Protein AF-A0AAW1RA69-F1 (afdb_monomer)

Sequence (1280 aa):
MSDLPGLSKFTAAWSAQVAVTLQDTTSPGGPLPVQILLTLDEGLPASYARHPSPNYAFNKLAAVLAFLTQQVAEAGTQVHAKFLPLIVAFGEGASETHSKGSMSVEEATGNALCQLWALVDLLDGLEATCANLVCQLGALCSKETRKSTILQGEQASTAFKALAKGCGLLLAVEMCISQNPNLAAGCAAYTRMLQHIQAGQEDGTWSEEDASQAGFILTKVKELEARLMGRGVFHRFLDAYMSPTSQARRACCSAEFVAASASIAKAEMKAALQRIQDAAERPSDRSTLVNMLCFTVIHCRLCSAEHLPDRKLLRMCTDLHTQVPLLPIFSEVMLQPASFLSHYLPTSVDASIPRNFTRQAAMQQKESLEAQLDSYWTDLQQISLVAATWFIQMTHSFPAVPAADSQTTENEAGLTKMTAVLVRGCGLAVLLRNRMQAIVALHELTSQALQPGALRAICHAASLVKAVESAYEQQGTGIARLLPHLLAHSKSGIQGLLGAVNAGLHAKQRSMSTSRPLLQTQAARRQQEARLADAMTAVNAAQDVIQAPLSEASLIMMTIVLDALATTTSVSVAELERLEFSLHSLETLAHVHRIVPQAADASFLYFQRDLLQPAFASLYKSPAEAHKLPNLIAAFLDSGRILRHAGCSTNSLWQGYDREVLAALGTAVLEPLCAAMEAMLRLQVHASLGNSSSARAWEAAGNSQAHQAFLALPRIHLLSQTFSIRSHVEKRLAEQVQRYVQVNPGEGDVCLSMVVLAQTKYSIAVQPPVLHPSQSHEGPDMLDIATNLQQFASSFTLELATQTFVERPAAAPGNRHLATLSVAEALDTLRRHGLGAVDAIASHVCSFIFRQVSLLSKVLRGEHLQARLQQELRFTSQLGQAMGQGAREPVAYPMHRAELLASDVRRLGLARGNLSYLDFCGVLVSELGNALGLLRLAQQGRLELASTAASGIPGLNSGTLPTACHGSLDRDHLPSNASDWGGGSLPVDQDERDAEAGPSSAAAKASGGAPRRPPQDEPGSVAWAEQGLQDRLSHLHECVTGGLDPMADLAAGLQSVLHGPVQEPTVRSPTGSEGGSPRQHESLSQGSATPPASTSADSARQLRTHLSPRGKGAERGWPHLALFHVAVPAMTLGAVQRLLLEQEQLSRSRRPGQPSTAAFADGGFPLGLAFLLQALQQEPAFEALRWFQSVREHYTAQRREAEASGQGGARGGSTHWRRMGWLAEAFGHDVPAAQTSKDTNTLLRLKRVQACRDGFASLQHGLATALGLLPPLSHLNTQP

Secondary structure (DSSP, 8-state):
----TTHHHHHHHHHHHHHHTTGGG--TT-SS-------SSSSS-TTTS----S-HHHHHHHHHHHHHHHHHHHHHHHIIIIIHHHHHTTTTT--SS--TTPPPHHHHHHHHHHHHHHHHHHHHHHHHHHHHHHHHHHHHT-TTTTTS-SS-GGG-HHHHHHHHHHHHHHHHHHHHHHH-HHHHHHHHHHHHHHHHHHHTTTTT-S-HHHHHHHHHHHHHHHHHHHHHTSS-HHHHHHHHHSSTT-HHHHHH--HHHHHHHHHHHHHHHHHHHTTTTSTT--TTHHHHHHHHHHHHHHHHHH-BTTB---HHHHHHHHHGGGT-S-EEEETTEEE-HHHHHHHHS-TTSGGGS-TTHHHHHHHHHHHHHHHHHHHHHHHHHHHHHHHHHHHHHHHHHS-SS--TT------HHHHHHHHHHHHHHHHHHHHHHHHHHHHHHHHHHHTPPPPHHHHHHHHHHHHHHHHHHHHHHHTHHHHHHHHHHHHHHHHHHHHHHHHHHHHHHHHHHHHHHH---TT--HHHHHHHHHHHHHHHHHHHHHHHHHHSPP-HHHHHHHHHHHHHHHTT--S-HHHHHHHHHHHHHHHHHHTHHHHHHHHT--GGGGTTGGGHHHHHHHHHT-GGGGGGHHHHHHHHHTHHHHGGGSSS-HHHHHHHHHHHHHHHHIIIIIHHHHHHHHHHHHHHHHHHTT-HHHHHHHHHH--THHHHHHHTPPPEE-SS-EE-HHHHHHHHHHHHHHHHHHH-GGGHHHHHHHHHHHHHHH---PPPP---TTSS-SPPPHHHHHHTHHHHHHHEEEETTTTEEEE-TTTSTT-SS--EE-HHHHHHHHHHH-THHHHHHHHHHHHHHHHHHHHHHHHHT-HHHHHHHHHHHHHHHHHHHHTTTT-SSPPPPPHHHHHHHHHHHHHT-B-TTS-BHHHHHHHHHHHHHHHHHHHHHHHHHHHHHHHHHHHTSTTTTSS----TT--------PPP----------------------------------------------THHHHHHHHHHHHHHHHHHS-S-HHHHHHHHHHHHHTS-------PPPPPP----------------------HHHHHHHHHHHH-TTSS-GGG--GGGGGHHHHHHHHHHHHHHHHHHHHHHHHHTPPTT----TT----HHHHHHHHHHHHTT-HHHHHTTTHHHHHHHHHHHHHHHHHHHTSS-------SGGG-THHHHTSTT------SHHHHHHHHHHHHHHHHHHHHHHHHHHHHHHHSSS-----S----

Solvent-accessible surface area (backbone atoms only — not comparable to full-atom values): 74177 Å² total; per-residue (Å²): 134,83,82,46,79,63,56,58,50,45,54,50,49,49,51,46,57,53,44,70,62,49,68,82,71,69,65,94,81,74,84,77,81,89,73,75,78,80,56,81,88,82,72,64,61,78,85,68,74,76,70,89,56,98,49,61,69,48,53,52,52,46,41,54,50,29,51,56,39,45,52,44,51,53,52,48,49,51,40,66,74,47,48,52,30,23,47,64,26,36,52,62,79,41,36,97,59,89,48,99,86,51,52,39,44,42,56,32,38,60,62,31,45,71,56,56,48,55,47,50,57,50,46,56,53,46,53,53,51,42,49,50,52,46,37,55,48,16,52,41,29,30,91,82,50,65,84,76,50,63,59,44,42,73,40,46,51,61,59,52,51,32,44,16,42,45,46,30,49,36,41,44,52,32,50,38,54,74,69,33,67,45,56,61,54,18,50,59,42,36,54,50,54,35,52,51,46,42,56,30,43,81,76,63,76,46,50,73,67,57,26,52,51,34,51,53,50,48,54,51,50,53,53,46,45,53,59,59,67,56,77,34,41,38,52,46,50,42,59,61,45,46,28,96,82,27,57,48,34,67,45,35,54,37,74,54,32,52,49,19,54,50,52,48,45,45,52,53,48,50,64,33,62,79,21,60,98,44,87,68,29,55,91,56,38,60,52,47,47,50,8,42,52,46,40,47,39,49,53,54,54,50,40,48,98,90,42,75,69,60,69,66,48,53,46,56,59,65,53,36,45,81,82,49,51,62,38,65,71,56,70,73,44,64,45,43,55,50,57,49,52,75,68,65,52,55,81,95,51,50,91,76,52,63,96,55,42,53,63,52,49,54,53,48,45,51,54,52,45,56,60,44,61,74,46,45,57,65,52,48,52,55,51,49,54,54,47,54,54,46,52,57,50,47,50,68,71,36,51,90,67,81,62,88,84,63,80,73,68,90,45,65,71,56,49,51,50,47,50,52,52,62,53,48,52,43,23,53,22,26,50,43,40,59,53,48,52,50,52,53,53,46,34,61,78,65,67,54,84,80,49,75,67,55,51,52,44,48,50,49,44,39,20,47,23,36,48,52,45,47,54,52,59,74,29,38,69,47,48,65,70,45,45,66,58,44,52,51,50,48,49,49,53,53,50,50,53,53,49,52,50,49,54,52,51,53,50,52,51,53,51,55,74,74,53,81,68,94,84,65,53,73,66,60,50,52,54,52,55,47,31,50,52,46,34,50,53,33,49,49,48,39,57,55,47,68,69,47,80,92,43,73,64,42,56,46,38,42,50,49,34,49,29,27,37,62,60,37,67,79,66,56,68,78,54,51,55,50,51,51,53,53,48,52,52,45,52,48,60,79,38,37,88,63,47,40,62,62,30,41,54,38,34,40,44,42,85,52,47,82,49,50,34,60,50,45,39,55,44,60,77,38,35,92,54,38,80,40,50,60,28,38,51,49,27,49,49,38,27,62,68,31,49,64,36,18,40,51,67,45,70,59,54,31,53,50,50,47,48,52,53,49,49,32,45,33,71,32,38,51,51,57,50,47,51,54,49,53,52,51,40,52,28,49,53,41,25,76,71,64,37,70,67,33,37,54,52,42,66,70,68,54,79,72,63,52,60,50,45,53,51,70,54,69,74,37,75,55,82,76,52,75,46,45,63,45,63,52,45,24,54,53,48,28,56,50,48,39,50,46,38,73,75,42,69,90,45,51,69,60,51,52,49,36,38,54,48,36,35,74,76,68,70,35,82,40,60,79,65,85,78,65,87,89,75,73,73,99,65,76,52,57,67,64,46,36,76,47,41,71,59,48,27,73,29,45,31,30,34,76,88,81,60,27,36,39,45,38,74,87,68,49,84,81,63,97,69,69,60,72,47,46,51,65,44,29,35,53,39,37,71,73,61,36,77,64,48,48,46,56,36,38,48,41,40,53,57,46,46,56,54,50,54,54,49,50,42,59,60,43,55,39,64,74,59,39,51,53,51,50,53,51,48,52,49,54,52,48,58,57,58,71,48,76,70,88,63,94,67,88,80,44,48,58,52,68,57,30,51,49,53,47,56,53,46,50,71,75,44,66,42,86,88,80,29,30,55,55,48,44,47,38,50,54,29,23,28,45,11,30,42,51,49,54,48,42,36,39,55,46,16,52,51,52,56,51,51,60,59,54,69,74,52,94,76,72,83,85,58,92,74,79,80,90,82,73,88,76,86,82,84,80,86,86,84,91,84,89,81,90,81,81,83,89,80,81,92,81,88,80,86,89,81,87,89,84,88,85,81,86,87,81,90,84,83,87,84,90,90,86,90,89,83,79,83,86,90,86,88,85,90,70,79,73,62,58,55,67,48,50,62,52,50,50,55,51,52,54,60,74,68,53,93,64,72,66,75,57,55,54,52,51,52,53,50,60,68,74,65,59,86,83,77,78,88,78,79,77,76,83,90,79,89,82,90,89,85,88,81,89,88,81,85,94,83,83,84,82,84,82,88,85,87,71,50,53,66,50,54,31,50,52,51,49,64,58,47,39,89,81,50,99,66,68,92,64,54,65,74,55,53,78,53,45,58,74,47,43,62,30,26,54,54,40,49,51,51,49,56,51,52,54,52,52,53,56,60,73,73,56,74,94,82,77,87,89,75,96,83,82,50,72,35,10,36,32,47,20,46,48,52,52,30,58,56,61,71,32,50,71,69,35,57,68,32,33,48,75,56,25,47,51,53,51,54,51,46,52,47,51,53,52,65,66,69,61,82,81,74,96,77,90,89,84,90,69,74,87,79,55,66,77,70,49,76,81,48,77,96,81,79,80,86,78,88,50,83,62,56,58,49,53,52,50,51,51,53,47,53,45,54,46,47,54,51,28,56,60,39,71,77,38,51,58,74,64,63,75,62,52,80,81,89,84,85,85,86,86,82,133

Nearest PDB structures (foldseek):
  4tql-assembly2_B  TM=1.979E-01  e=8.405E+00  synthetic construct
  7aan-assembly1_B  TM=1.574E-01  e=4.784E+00  Homo sapiens

Mean predicted aligned error: 19.79 Å

Radius of gyration: 53.36 Å; Cα contacts (8 Å, |Δi|>4): 1240; chains: 1; bounding box: 138×71×147 Å

pLDDT: mean 70.12, std 21.63, range [19.89, 95.19]

Structure (mmCIF, N/CA/C/O backbone):
data_AF-A0AAW1RA69-F1
#
_entry.id   AF-A0AAW1RA69-F1
#
loop_
_atom_site.group_PDB
_atom_site.id
_atom_site.type_symbol
_atom_site.label_atom_id
_atom_site.label_alt_id
_atom_site.label_comp_id
_atom_site.label_asym_id
_atom_site.label_entity_id
_atom_site.label_seq_id
_atom_site.pdbx_PDB_ins_code
_atom_site.Cartn_x
_atom_site.Cartn_y
_atom_site.Cartn_z
_atom_site.occupancy
_atom_site.B_iso_or_equiv
_atom_site.auth_seq_id
_atom_site.auth_comp_id
_atom_site.auth_asym_id
_atom_site.auth_atom_id
_atom_site.pdbx_PDB_model_num
ATOM 1 N N . MET A 1 1 ? 35.785 30.617 -38.937 1.00 30.78 1 MET A N 1
ATOM 2 C CA . MET A 1 1 ? 35.708 29.328 -38.194 1.00 30.78 1 MET A CA 1
ATOM 3 C C . MET A 1 1 ? 34.817 28.298 -38.893 1.00 30.78 1 MET A C 1
ATOM 5 O O . MET A 1 1 ? 34.831 27.145 -38.488 1.00 30.78 1 MET A O 1
ATOM 9 N N . SER A 1 2 ? 34.110 28.662 -39.967 1.00 24.36 2 SER A N 1
ATOM 10 C CA . SER A 1 2 ? 33.413 27.743 -40.882 1.00 24.36 2 SER A CA 1
ATOM 11 C C . SER A 1 2 ? 34.339 26.735 -41.582 1.00 24.36 2 SER A C 1
ATOM 13 O O . SER A 1 2 ? 33.900 25.676 -42.023 1.00 24.36 2 SER A O 1
ATOM 15 N N . ASP A 1 3 ? 35.628 27.055 -41.680 1.00 29.17 3 ASP A N 1
ATOM 16 C CA . ASP A 1 3 ? 36.508 26.561 -42.745 1.00 29.17 3 ASP A CA 1
ATOM 17 C C . ASP A 1 3 ? 37.386 25.379 -42.301 1.00 29.17 3 ASP A C 1
ATOM 19 O O . ASP A 1 3 ? 38.555 25.271 -42.664 1.00 29.17 3 ASP A O 1
ATOM 23 N N . LEU A 1 4 ? 36.815 24.469 -41.505 1.00 38.59 4 LEU A N 1
ATOM 24 C CA . LEU A 1 4 ? 37.380 23.139 -41.271 1.00 38.59 4 LEU A CA 1
ATOM 25 C C . LEU A 1 4 ? 36.794 22.171 -42.315 1.00 38.59 4 LEU A C 1
ATOM 27 O O . LEU A 1 4 ? 35.686 21.667 -42.117 1.00 38.59 4 LEU A O 1
ATOM 31 N N . PRO A 1 5 ? 37.509 21.847 -43.414 1.00 40.38 5 PRO A N 1
ATOM 32 C CA . PRO A 1 5 ? 36.954 21.089 -44.542 1.00 40.38 5 PRO A CA 1
ATOM 33 C C . PRO A 1 5 ? 36.660 19.611 -44.235 1.00 40.38 5 PRO A C 1
ATOM 35 O O . PRO A 1 5 ? 36.181 18.898 -45.112 1.00 40.38 5 PRO A O 1
ATOM 38 N N . GLY A 1 6 ? 36.956 19.133 -43.022 1.00 43.19 6 GLY A N 1
ATOM 39 C CA . GLY A 1 6 ? 36.462 17.854 -42.504 1.00 43.19 6 GLY A CA 1
ATOM 40 C C . GLY A 1 6 ? 35.104 17.968 -41.800 1.00 43.19 6 GLY A C 1
ATOM 41 O O . GLY A 1 6 ? 34.313 17.036 -41.873 1.00 43.19 6 GLY A O 1
ATOM 42 N N . LEU A 1 7 ? 34.801 19.108 -41.168 1.00 40.22 7 LEU A N 1
ATOM 43 C CA . LEU A 1 7 ? 33.597 19.299 -40.353 1.00 40.22 7 LEU A CA 1
ATOM 44 C C . LEU A 1 7 ? 32.350 19.478 -41.226 1.00 40.22 7 LEU A C 1
ATOM 46 O O . LEU A 1 7 ? 31.348 18.806 -41.006 1.00 40.22 7 LEU A O 1
ATOM 50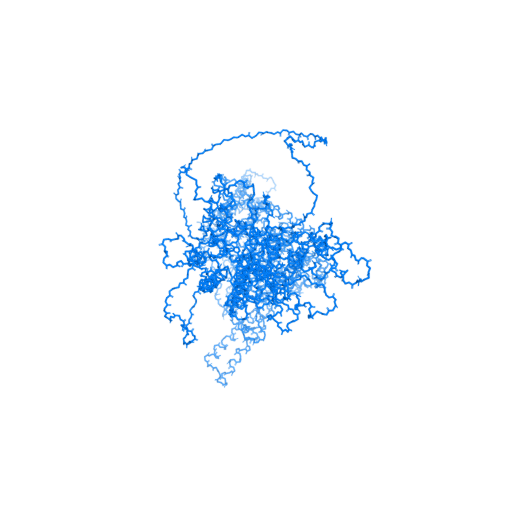 N N . SER A 1 8 ? 32.435 20.327 -42.255 1.00 47.28 8 SER A N 1
ATOM 51 C CA . SER A 1 8 ? 31.361 20.516 -43.241 1.00 47.28 8 SER A CA 1
ATOM 52 C C . SER A 1 8 ? 31.135 19.269 -44.097 1.00 47.28 8 SER A C 1
ATOM 54 O O . SER A 1 8 ? 29.995 18.929 -44.401 1.00 47.28 8 SER A O 1
ATOM 56 N N . LYS A 1 9 ? 32.205 18.531 -44.429 1.00 52.69 9 LYS A N 1
ATOM 57 C CA . LYS A 1 9 ? 32.091 17.215 -45.072 1.00 52.69 9 LYS A CA 1
ATOM 58 C C . LYS A 1 9 ? 31.439 16.188 -44.156 1.00 52.69 9 LYS A C 1
ATOM 60 O O . LYS A 1 9 ? 30.607 15.438 -44.640 1.00 52.69 9 LYS A O 1
ATOM 65 N N . PHE A 1 10 ? 31.764 16.163 -42.863 1.00 49.94 10 PHE A N 1
ATOM 66 C CA . PHE A 1 10 ? 31.105 15.264 -41.918 1.00 49.94 10 PHE A CA 1
ATOM 67 C C . PHE A 1 10 ? 29.618 15.589 -41.767 1.00 49.94 10 PHE A C 1
ATOM 69 O O . PHE A 1 10 ? 28.799 14.689 -41.902 1.00 49.94 10 PHE A O 1
ATOM 76 N N . THR A 1 11 ? 29.241 16.851 -41.537 1.00 53.44 11 THR A N 1
ATOM 77 C CA . THR A 1 11 ? 27.823 17.200 -41.358 1.00 53.44 11 THR A CA 1
ATOM 78 C C . THR A 1 11 ? 27.007 16.987 -42.630 1.00 53.44 11 THR A C 1
ATOM 80 O O . THR A 1 11 ? 25.871 16.537 -42.517 1.00 53.44 11 THR A O 1
ATOM 83 N N . ALA A 1 12 ? 27.581 17.234 -43.815 1.00 55.19 12 ALA A N 1
ATOM 84 C CA . ALA A 1 12 ? 26.944 16.946 -45.101 1.00 55.19 12 ALA A CA 1
ATOM 85 C C . ALA A 1 12 ? 26.900 15.445 -45.439 1.00 55.19 12 ALA A C 1
ATOM 87 O O . ALA A 1 12 ? 25.907 14.977 -45.985 1.00 55.19 12 ALA A O 1
ATOM 88 N N . ALA A 1 13 ? 27.939 14.670 -45.109 1.00 55.06 13 ALA A N 1
ATOM 89 C CA . ALA A 1 13 ? 27.939 13.220 -45.306 1.00 55.06 13 ALA A CA 1
ATOM 90 C C . ALA A 1 13 ? 26.980 12.526 -44.332 1.00 55.06 13 ALA A C 1
ATOM 92 O O . ALA A 1 13 ? 26.234 11.650 -44.748 1.00 55.06 13 ALA A O 1
ATOM 93 N N . TRP A 1 14 ? 26.935 12.955 -43.066 1.00 56.22 14 TRP A N 1
ATOM 94 C CA . TRP A 1 14 ? 25.971 12.468 -42.079 1.00 56.22 14 TRP A CA 1
ATOM 95 C C . TRP A 1 14 ? 24.541 12.812 -42.490 1.00 56.22 14 TRP A C 1
ATOM 97 O O . TRP A 1 14 ? 23.692 11.926 -42.521 1.00 56.22 14 TRP A O 1
ATOM 107 N N . SER A 1 15 ? 24.261 14.073 -42.847 1.00 57.59 15 SER A N 1
ATOM 108 C CA . SER A 1 15 ? 22.918 14.459 -43.289 1.00 57.59 15 SER A CA 1
ATOM 109 C C . SER A 1 15 ? 22.511 13.736 -44.569 1.00 57.59 15 SER A C 1
ATOM 111 O O . SER A 1 15 ? 21.371 13.301 -44.651 1.00 57.59 15 SER A O 1
ATOM 113 N N . ALA A 1 16 ? 23.423 13.530 -45.525 1.00 56.91 16 ALA A N 1
ATOM 114 C CA . ALA A 1 16 ? 23.151 12.744 -46.725 1.00 56.91 16 ALA A CA 1
ATOM 115 C C . ALA A 1 16 ? 22.930 11.255 -46.412 1.00 56.91 16 ALA A C 1
ATOM 117 O O . ALA A 1 16 ? 21.975 10.677 -46.909 1.00 56.91 16 ALA A O 1
ATOM 118 N N . GLN A 1 17 ? 23.752 10.631 -45.565 1.00 56.88 17 GLN A N 1
ATOM 119 C CA . GLN A 1 17 ? 23.637 9.210 -45.207 1.00 56.88 17 GLN A CA 1
ATOM 120 C C . GLN A 1 17 ? 22.352 8.927 -44.406 1.00 56.88 17 GLN A C 1
ATOM 122 O O . GLN A 1 17 ? 21.678 7.924 -44.642 1.00 56.88 17 GLN A O 1
ATOM 127 N N . VAL A 1 18 ? 21.947 9.856 -43.533 1.00 56.50 18 VAL A N 1
ATOM 128 C CA . VAL A 1 18 ? 20.663 9.821 -42.812 1.00 56.50 18 VAL A CA 1
ATOM 129 C C . VAL A 1 18 ? 19.479 10.141 -43.736 1.00 56.50 18 VAL A C 1
ATOM 131 O O . VAL A 1 18 ? 18.457 9.469 -43.667 1.00 56.50 18 VAL A O 1
ATOM 134 N N . ALA A 1 19 ? 19.593 11.118 -44.640 1.00 54.41 19 ALA A N 1
ATOM 135 C CA . ALA A 1 19 ? 18.515 11.451 -45.574 1.00 54.41 19 ALA A CA 1
ATOM 136 C C . ALA A 1 19 ? 18.281 10.334 -46.603 1.00 54.41 19 ALA A C 1
ATOM 138 O O . ALA A 1 19 ? 17.139 9.948 -46.822 1.00 54.41 19 ALA A O 1
ATOM 139 N N . VAL A 1 20 ? 19.339 9.746 -47.168 1.00 52.59 20 VAL A N 1
ATOM 140 C CA . VAL A 1 20 ? 19.258 8.601 -48.095 1.00 52.59 20 VAL A CA 1
ATOM 141 C C . VAL A 1 20 ? 18.664 7.357 -47.420 1.00 52.59 20 VAL A C 1
ATOM 143 O O . VAL A 1 20 ? 18.027 6.551 -48.089 1.00 52.59 20 VAL A O 1
ATOM 146 N N . THR A 1 21 ? 18.801 7.207 -46.097 1.00 48.34 21 THR A N 1
ATOM 147 C CA . THR A 1 21 ? 18.142 6.125 -45.333 1.00 48.34 21 THR A CA 1
ATOM 148 C C . THR A 1 21 ? 16.710 6.447 -44.882 1.00 48.34 21 THR A C 1
ATOM 150 O O . THR A 1 21 ? 16.070 5.582 -44.286 1.00 48.34 21 THR A O 1
ATOM 153 N N . LEU A 1 22 ? 16.183 7.647 -45.174 1.00 43.81 22 LEU A N 1
ATOM 154 C CA . LEU A 1 22 ? 14.837 8.084 -44.769 1.00 43.81 22 LEU A CA 1
ATOM 155 C C . LEU A 1 22 ? 13.936 8.571 -45.924 1.00 43.81 22 LEU A C 1
ATOM 157 O O . LEU A 1 22 ? 12.720 8.433 -45.823 1.00 43.81 22 LEU A O 1
ATOM 161 N N . GLN A 1 23 ? 14.476 9.098 -47.027 1.00 42.22 23 GLN A N 1
ATOM 162 C CA . GLN A 1 23 ? 13.690 9.678 -48.136 1.00 42.22 23 GLN A CA 1
ATOM 163 C C . GLN A 1 23 ? 12.778 8.662 -48.853 1.00 42.22 23 GLN A C 1
ATOM 165 O O . GLN A 1 23 ? 11.668 9.007 -49.262 1.00 42.22 23 GLN A O 1
ATOM 170 N N . ASP A 1 24 ? 13.200 7.400 -48.922 1.00 37.28 24 ASP A N 1
ATOM 171 C CA . ASP A 1 24 ? 12.451 6.289 -49.528 1.00 37.28 24 ASP A CA 1
ATOM 172 C C . ASP A 1 24 ? 11.354 5.696 -48.612 1.00 37.28 24 ASP A C 1
ATOM 174 O O . ASP A 1 24 ? 10.612 4.809 -49.030 1.00 37.28 24 ASP A O 1
ATOM 178 N N . THR A 1 25 ? 11.191 6.179 -47.371 1.00 35.19 25 THR A N 1
ATOM 179 C CA . THR A 1 25 ? 10.129 5.700 -46.450 1.00 35.19 25 THR A CA 1
ATOM 180 C C . THR A 1 25 ? 8.722 6.215 -46.805 1.00 35.19 25 THR A C 1
ATOM 182 O O . THR A 1 25 ? 7.756 6.001 -46.072 1.00 35.19 25 THR A O 1
ATOM 185 N N . THR A 1 26 ? 8.584 6.882 -47.951 1.00 32.41 26 THR A N 1
ATOM 186 C CA . THR A 1 26 ? 7.397 7.613 -48.408 1.00 32.41 26 THR A CA 1
ATOM 187 C C . THR A 1 26 ? 6.300 6.707 -48.985 1.00 32.41 26 THR A C 1
ATOM 189 O O . THR A 1 26 ? 5.904 6.818 -50.145 1.00 32.41 26 THR A O 1
ATOM 192 N N . SER A 1 27 ? 5.722 5.842 -48.144 1.00 31.81 27 SER A N 1
ATOM 193 C CA . SER A 1 27 ? 4.400 5.271 -48.441 1.00 31.81 27 SER A CA 1
ATOM 194 C C . SER A 1 27 ? 3.324 6.377 -48.373 1.00 31.81 27 SER A C 1
ATOM 196 O O . SER A 1 27 ? 3.278 7.110 -47.379 1.00 31.81 27 SER A O 1
ATOM 198 N N . PRO A 1 28 ? 2.467 6.551 -49.398 1.00 30.50 28 PRO A N 1
ATOM 199 C CA . PRO A 1 28 ? 1.509 7.655 -49.438 1.00 30.50 28 PRO A CA 1
ATOM 200 C C . PRO A 1 28 ? 0.273 7.352 -48.573 1.00 30.50 28 PRO A C 1
ATOM 202 O O . PRO A 1 28 ? -0.684 6.743 -49.046 1.00 30.50 28 PRO A O 1
ATOM 205 N N . GLY A 1 29 ? 0.281 7.790 -47.309 1.00 31.00 29 GLY A N 1
ATOM 206 C CA . GLY A 1 29 ? -0.906 7.713 -46.441 1.00 31.00 29 GLY A CA 1
ATOM 207 C C . GLY A 1 29 ? -0.692 7.887 -44.931 1.00 31.00 29 GLY A C 1
ATOM 208 O O . GLY A 1 29 ? -1.665 8.131 -44.223 1.00 31.00 29 GLY A O 1
ATOM 209 N N . GLY A 1 30 ? 0.540 7.779 -44.421 1.00 26.52 30 GLY A N 1
ATOM 210 C CA . GLY A 1 30 ? 0.827 7.963 -42.990 1.00 26.52 30 GLY A CA 1
ATOM 211 C C . GLY A 1 30 ? 0.816 9.440 -42.547 1.00 26.52 30 GLY A C 1
ATOM 212 O O . GLY A 1 30 ? 1.273 10.297 -43.310 1.00 26.52 30 GLY A O 1
ATOM 213 N N . PRO A 1 31 ? 0.324 9.769 -41.335 1.00 29.48 31 PRO A N 1
ATOM 214 C CA . PRO A 1 31 ? 0.373 11.129 -40.807 1.00 29.48 31 PRO A CA 1
ATOM 215 C C . PRO A 1 31 ? 1.798 11.528 -40.388 1.00 29.48 31 PRO A C 1
ATOM 217 O O . PRO A 1 31 ? 2.508 10.747 -39.766 1.00 29.48 31 PRO A O 1
ATOM 220 N N . LEU A 1 32 ? 2.150 12.787 -40.676 1.00 27.59 32 LEU A N 1
ATOM 221 C CA . LEU A 1 32 ? 3.422 13.469 -40.380 1.00 27.59 32 LEU A CA 1
ATOM 222 C C . LEU A 1 32 ? 4.691 12.851 -41.022 1.00 27.59 32 LEU A C 1
ATOM 224 O O . LEU A 1 32 ? 5.114 11.753 -40.666 1.00 27.59 32 LEU A O 1
ATOM 228 N N . PRO A 1 33 ? 5.389 13.576 -41.923 1.00 31.05 33 PRO A N 1
ATOM 229 C CA . PRO A 1 33 ? 6.698 13.143 -42.399 1.00 31.05 33 PRO A CA 1
ATOM 230 C C . PRO A 1 33 ? 7.736 13.237 -41.273 1.00 31.05 33 PRO A C 1
ATOM 232 O O . PRO A 1 33 ? 7.745 14.205 -40.510 1.00 31.05 33 PRO A O 1
ATOM 235 N N . VAL A 1 34 ? 8.683 12.293 -41.232 1.00 37.19 34 VAL A N 1
ATOM 236 C CA . VAL A 1 34 ? 9.856 12.355 -40.341 1.00 37.19 34 VAL A CA 1
ATOM 237 C C . VAL A 1 34 ? 10.827 13.429 -40.850 1.00 37.19 34 VAL A C 1
ATOM 239 O O . VAL A 1 34 ? 11.868 13.144 -41.444 1.00 37.19 34 VAL A O 1
ATOM 242 N N . GLN A 1 35 ? 10.473 14.699 -40.642 1.00 34.00 35 GLN A N 1
ATOM 243 C CA . GLN A 1 35 ? 11.374 15.826 -40.856 1.00 34.00 35 GLN A CA 1
ATOM 244 C C . GLN A 1 35 ? 12.510 15.749 -39.837 1.00 34.00 35 GLN A C 1
ATOM 246 O O . GLN A 1 35 ? 12.357 16.096 -38.666 1.00 34.00 35 GLN A O 1
ATOM 251 N N . ILE A 1 36 ? 13.676 15.295 -40.294 1.00 39.59 36 ILE A N 1
ATOM 252 C CA . ILE A 1 36 ? 14.891 15.354 -39.491 1.00 39.59 36 ILE A CA 1
ATOM 253 C C . ILE A 1 36 ? 15.247 16.840 -39.343 1.00 39.59 36 ILE A C 1
ATOM 255 O O . ILE A 1 36 ? 15.689 17.467 -40.310 1.00 39.59 36 ILE A O 1
ATOM 259 N N . LEU A 1 37 ? 15.071 17.404 -38.145 1.00 33.25 37 LEU A N 1
ATOM 260 C CA . LEU A 1 37 ? 15.479 18.773 -37.805 1.00 33.25 37 LEU A CA 1
ATOM 261 C C . LEU A 1 37 ? 17.014 18.880 -37.749 1.00 33.25 37 LEU A C 1
ATOM 263 O O . LEU A 1 37 ? 17.650 18.935 -36.700 1.00 33.25 37 LEU A O 1
ATOM 267 N N . LEU A 1 38 ? 17.617 18.853 -38.939 1.00 38.22 38 LEU A N 1
ATOM 268 C CA . LEU A 1 38 ? 19.044 19.036 -39.185 1.00 38.22 38 LEU A CA 1
ATOM 269 C C . LEU A 1 38 ? 19.413 20.516 -39.374 1.00 38.22 38 LEU A C 1
ATOM 271 O O . LEU A 1 38 ? 20.603 20.832 -39.398 1.00 38.22 38 LEU A O 1
ATOM 275 N N . THR A 1 39 ? 18.441 21.422 -39.464 1.00 32.41 39 THR A N 1
ATOM 276 C CA . THR A 1 39 ? 18.621 22.864 -39.245 1.00 32.41 39 THR A CA 1
ATOM 277 C C . THR A 1 39 ? 18.551 23.145 -37.744 1.00 32.41 39 THR A C 1
ATOM 279 O O . THR A 1 39 ? 17.627 22.713 -37.061 1.00 32.41 39 THR A O 1
ATOM 282 N N . LEU A 1 40 ? 19.567 23.823 -37.200 1.00 34.75 40 LEU A N 1
ATOM 283 C CA . LEU A 1 40 ? 19.694 24.033 -35.748 1.00 34.75 40 LEU A CA 1
ATOM 284 C C . LEU A 1 40 ? 18.831 25.201 -35.236 1.00 34.75 40 LEU A C 1
ATOM 286 O O . LEU A 1 40 ? 18.683 25.361 -34.029 1.00 34.75 40 LEU A O 1
ATOM 290 N N . ASP A 1 41 ? 18.255 25.980 -36.155 1.00 33.25 41 ASP A N 1
ATOM 291 C CA . ASP A 1 41 ? 17.693 27.304 -35.884 1.00 33.25 41 ASP A CA 1
ATOM 292 C C . ASP A 1 41 ? 16.152 27.334 -35.779 1.00 33.25 41 ASP A C 1
ATOM 294 O O . ASP A 1 41 ? 15.606 28.320 -35.293 1.00 33.25 41 ASP A O 1
ATOM 298 N N . GLU A 1 42 ? 15.440 26.273 -36.195 1.00 34.47 42 GLU A N 1
ATOM 299 C CA . GLU A 1 42 ? 13.967 26.303 -36.369 1.00 34.47 42 GLU A CA 1
ATOM 300 C C . GLU A 1 42 ? 13.163 25.223 -35.612 1.00 34.47 42 GLU A C 1
ATOM 302 O O . GLU A 1 42 ? 11.939 25.200 -35.721 1.00 34.47 42 GLU A O 1
ATOM 307 N N . GLY A 1 43 ? 13.783 24.336 -34.817 1.00 38.53 43 GLY A N 1
ATOM 308 C CA . GLY A 1 43 ? 12.993 23.300 -34.120 1.00 38.53 43 GLY A CA 1
ATOM 309 C C . GLY A 1 43 ? 13.627 22.501 -32.977 1.00 38.53 43 GLY A C 1
ATOM 310 O O . GLY A 1 43 ? 12.926 21.707 -32.352 1.00 38.53 43 GLY A O 1
ATOM 311 N N . LEU A 1 44 ? 14.906 22.698 -32.639 1.00 48.47 44 LEU A N 1
ATOM 312 C CA . LEU A 1 44 ? 15.443 22.170 -31.377 1.00 48.47 44 LEU A CA 1
ATOM 313 C C . LEU A 1 44 ? 15.031 23.098 -30.217 1.00 48.47 44 LEU A C 1
ATOM 315 O O . LEU A 1 44 ? 15.265 24.305 -30.311 1.00 48.47 44 LEU A O 1
ATOM 319 N N . PRO A 1 45 ? 14.458 22.585 -29.108 1.00 48.88 45 PRO A N 1
ATOM 320 C CA . PRO A 1 45 ? 14.100 23.423 -27.967 1.00 48.88 45 PRO A CA 1
ATOM 321 C C . PRO A 1 45 ? 15.308 24.196 -27.424 1.00 48.88 45 PRO A C 1
ATOM 323 O O . PRO A 1 45 ? 16.418 23.667 -27.345 1.00 48.88 45 PRO A O 1
ATOM 326 N N . ALA A 1 46 ? 15.094 25.441 -26.987 1.00 51.28 46 ALA A N 1
ATOM 327 C CA . ALA A 1 46 ? 16.167 26.360 -26.582 1.00 51.28 46 ALA A CA 1
ATOM 328 C C . ALA A 1 46 ? 17.011 25.898 -25.368 1.00 51.28 46 ALA A C 1
ATOM 330 O O . ALA A 1 46 ? 18.021 26.527 -25.052 1.00 51.28 46 ALA A O 1
ATOM 331 N N . SER A 1 47 ? 16.620 24.808 -24.700 1.00 51.00 47 SER A N 1
ATOM 332 C CA . SER A 1 47 ? 17.425 24.068 -23.719 1.00 51.00 47 SER A CA 1
ATOM 333 C C . SER A 1 47 ? 18.633 23.354 -24.342 1.00 51.00 47 SER A C 1
ATOM 335 O O . SER A 1 47 ? 19.672 23.261 -23.699 1.00 51.00 47 SER A O 1
ATOM 337 N N . TYR A 1 48 ? 18.530 22.891 -25.591 1.00 54.09 48 TYR A N 1
ATOM 338 C CA . TYR A 1 48 ? 19.579 22.138 -26.290 1.00 54.09 48 TYR A CA 1
ATOM 339 C C . TYR A 1 48 ? 20.589 23.032 -27.033 1.00 54.09 48 TYR A C 1
ATOM 341 O O . TYR A 1 48 ? 21.725 22.624 -27.266 1.00 54.09 48 TYR A O 1
ATOM 349 N N . ALA A 1 49 ? 20.203 24.259 -27.399 1.00 47.53 49 ALA A N 1
ATOM 350 C CA . ALA A 1 49 ? 20.972 25.118 -28.310 1.00 47.53 49 ALA A CA 1
ATOM 351 C C . ALA A 1 49 ? 22.076 25.981 -27.649 1.00 47.53 49 ALA A C 1
ATOM 353 O O . ALA A 1 49 ? 22.820 26.666 -28.346 1.00 47.53 49 ALA A O 1
ATOM 354 N N . ARG A 1 50 ? 22.186 26.003 -26.311 1.00 48.28 50 ARG A N 1
ATOM 355 C CA . ARG A 1 50 ? 22.929 27.049 -25.568 1.00 48.28 50 ARG A CA 1
ATOM 356 C C . ARG A 1 50 ? 24.415 26.788 -25.281 1.00 48.28 50 ARG A C 1
ATOM 358 O O . ARG A 1 50 ? 25.031 27.604 -24.600 1.00 48.28 50 ARG A O 1
ATOM 365 N N . HIS A 1 51 ? 25.006 25.703 -25.780 1.00 47.28 51 HIS A N 1
ATOM 366 C CA . HIS A 1 51 ? 26.371 25.300 -25.410 1.00 47.28 51 HIS A CA 1
ATOM 367 C C . HIS A 1 51 ? 27.375 25.448 -26.572 1.00 47.28 51 HIS A C 1
ATOM 369 O O . HIS A 1 51 ? 27.413 24.586 -27.455 1.00 47.28 51 HIS A O 1
ATOM 375 N N . PRO A 1 52 ? 28.215 26.504 -26.590 1.00 42.16 52 PRO A N 1
ATOM 376 C CA . PRO A 1 52 ? 29.239 26.719 -27.610 1.00 42.16 52 PRO A CA 1
ATOM 377 C C . PRO A 1 52 ? 30.546 25.975 -27.275 1.00 42.16 52 PRO A C 1
ATOM 379 O O . PRO A 1 52 ? 31.575 26.593 -26.998 1.00 42.16 52 PRO A O 1
ATOM 382 N N . SER A 1 53 ? 30.534 24.637 -27.327 1.00 47.34 53 SER A N 1
ATOM 383 C CA . SER A 1 53 ? 31.799 23.884 -27.321 1.00 47.34 53 SER A CA 1
ATOM 384 C C . SER A 1 53 ? 32.550 24.111 -28.648 1.00 47.34 53 SER A C 1
ATOM 386 O O . SER A 1 53 ? 31.921 24.378 -29.679 1.00 47.34 53 SER A O 1
ATOM 388 N N . PRO A 1 54 ? 33.887 23.959 -28.687 1.00 49.00 54 PRO A N 1
ATOM 389 C CA . PRO A 1 54 ? 34.651 24.091 -29.928 1.00 49.00 54 PRO A CA 1
ATOM 390 C C . PRO A 1 54 ? 34.364 22.975 -30.954 1.00 49.00 54 PRO A C 1
ATOM 392 O O . PRO A 1 54 ? 34.842 23.065 -32.084 1.00 49.00 54 PRO A O 1
ATOM 395 N N . ASN A 1 55 ? 33.593 21.935 -30.600 1.00 62.56 55 ASN A N 1
ATOM 396 C CA . ASN A 1 55 ? 33.207 20.850 -31.502 1.00 62.56 55 ASN A CA 1
ATOM 397 C C . ASN A 1 55 ? 31.690 20.861 -31.777 1.00 62.56 55 ASN A C 1
ATOM 399 O O . ASN A 1 55 ? 30.921 20.050 -31.261 1.00 62.56 55 ASN A O 1
ATOM 403 N N . TYR A 1 56 ? 31.274 21.781 -32.650 1.00 65.12 56 TYR A N 1
ATOM 404 C CA . TYR A 1 56 ? 29.886 21.958 -33.097 1.00 65.12 56 TYR A CA 1
ATOM 405 C C . TYR A 1 56 ? 29.232 20.663 -33.623 1.00 65.12 56 TYR A C 1
ATOM 407 O O . TYR A 1 56 ? 28.045 20.436 -33.391 1.00 65.12 56 TYR A O 1
ATOM 415 N N . ALA A 1 57 ? 29.991 19.779 -34.285 1.00 65.44 57 ALA A N 1
ATOM 416 C CA . ALA A 1 57 ? 29.463 18.503 -34.774 1.00 65.44 57 ALA A CA 1
ATOM 417 C C . ALA A 1 57 ? 29.140 17.523 -33.635 1.00 65.44 57 ALA A C 1
ATOM 419 O O . ALA A 1 57 ? 28.099 16.869 -33.684 1.00 65.44 57 ALA A O 1
ATOM 420 N N . PHE A 1 58 ? 29.982 17.455 -32.596 1.00 72.81 58 PHE A N 1
ATOM 421 C CA . PHE A 1 58 ? 29.683 16.662 -31.403 1.00 72.81 58 PHE A CA 1
ATOM 422 C C . PHE A 1 58 ? 28.453 17.200 -30.663 1.00 72.81 58 PHE A C 1
ATOM 424 O O . PHE A 1 58 ? 27.549 16.425 -30.366 1.00 72.81 58 PHE A O 1
ATOM 431 N N . ASN A 1 59 ? 28.362 18.516 -30.441 1.00 71.12 59 ASN A N 1
ATOM 432 C CA . ASN A 1 59 ? 27.208 19.112 -29.759 1.00 71.12 59 ASN A CA 1
ATOM 433 C C . ASN A 1 59 ? 25.899 18.866 -30.528 1.00 71.12 59 ASN A C 1
ATOM 435 O O . ASN A 1 59 ? 24.887 18.523 -29.921 1.00 71.12 59 ASN A O 1
ATOM 439 N N . LYS A 1 60 ? 25.922 18.962 -31.865 1.00 73.12 60 LYS A N 1
ATOM 440 C CA . LYS A 1 60 ? 24.764 18.653 -32.716 1.00 73.12 60 LYS A CA 1
ATOM 441 C C . LYS A 1 60 ? 24.359 17.175 -32.645 1.00 73.12 60 LYS A C 1
ATOM 443 O O . LYS A 1 60 ? 23.175 16.885 -32.506 1.00 73.12 60 LYS A O 1
ATOM 448 N N . LEU A 1 61 ? 25.325 16.252 -32.698 1.00 77.06 61 LEU A N 1
ATOM 449 C CA . LEU A 1 61 ? 25.083 14.814 -32.533 1.00 77.06 61 LEU A CA 1
ATOM 450 C C . LEU A 1 61 ? 24.464 14.513 -31.158 1.00 77.06 61 LEU A C 1
ATOM 452 O O . LEU A 1 61 ? 23.441 13.837 -31.074 1.00 77.06 61 LEU A O 1
ATOM 456 N N . ALA A 1 62 ? 25.064 15.046 -30.091 1.00 78.12 62 ALA A N 1
ATOM 457 C CA . ALA A 1 62 ? 24.611 14.842 -28.721 1.00 78.12 62 ALA A CA 1
ATOM 458 C C . ALA A 1 62 ? 23.202 15.410 -28.491 1.00 78.12 62 ALA A C 1
ATOM 460 O O . ALA A 1 62 ? 22.388 14.739 -27.867 1.00 78.12 62 ALA A O 1
ATOM 461 N N . ALA A 1 63 ? 22.881 16.586 -29.042 1.00 77.81 63 ALA A N 1
ATOM 462 C CA . ALA A 1 63 ? 21.543 17.174 -28.960 1.00 77.81 63 ALA A CA 1
ATOM 463 C C . ALA A 1 63 ? 20.477 16.346 -29.702 1.00 77.81 63 ALA A C 1
ATOM 465 O O . ALA A 1 63 ? 19.406 16.114 -29.149 1.00 77.81 63 ALA A O 1
ATOM 466 N N . VAL A 1 64 ? 20.766 15.853 -30.915 1.00 80.75 64 VAL A N 1
ATOM 467 C CA . VAL A 1 64 ? 19.828 14.999 -31.674 1.00 80.75 64 VAL A CA 1
ATOM 468 C C . VAL A 1 64 ? 19.589 13.668 -30.959 1.00 80.75 64 VAL A C 1
ATOM 470 O O . VAL A 1 64 ? 18.440 13.251 -30.816 1.00 80.75 64 VAL A O 1
ATOM 473 N N . LEU A 1 65 ? 20.647 13.018 -30.461 1.00 84.25 65 LEU A N 1
ATOM 474 C CA . LEU A 1 65 ? 20.503 11.788 -29.679 1.00 84.25 65 LEU A CA 1
ATOM 475 C C . LEU A 1 65 ? 19.735 12.047 -28.375 1.00 84.25 65 LEU A C 1
ATOM 477 O O . LEU A 1 65 ? 18.812 11.298 -28.079 1.00 84.25 65 LEU A O 1
ATOM 481 N N . ALA A 1 66 ? 20.050 13.119 -27.642 1.00 85.00 66 ALA A N 1
ATOM 482 C CA . ALA A 1 66 ? 19.381 13.475 -26.390 1.00 85.00 66 ALA A CA 1
ATOM 483 C C . ALA A 1 66 ? 17.893 13.825 -26.571 1.00 85.00 66 ALA A C 1
ATOM 485 O O . ALA A 1 66 ? 17.075 13.484 -25.720 1.00 85.00 66 ALA A O 1
ATOM 486 N N . PHE A 1 67 ? 17.521 14.446 -27.694 1.00 85.38 67 PHE A N 1
ATOM 487 C CA . PHE A 1 67 ? 16.120 14.673 -28.042 1.00 85.38 67 PHE A CA 1
ATOM 488 C C . PHE A 1 67 ? 15.384 13.349 -28.300 1.00 85.38 67 PHE A C 1
ATOM 490 O O . PHE A 1 67 ? 14.329 13.108 -27.715 1.00 85.38 67 PHE A O 1
ATOM 497 N N . LEU A 1 68 ? 15.948 12.457 -29.124 1.00 85.44 68 LEU A N 1
ATOM 498 C CA . LEU A 1 68 ? 15.328 11.163 -29.437 1.00 85.44 68 LEU A CA 1
ATOM 499 C C . LEU A 1 68 ? 15.228 10.244 -28.207 1.00 85.44 68 LEU A C 1
ATOM 501 O O . LEU A 1 68 ? 14.232 9.538 -28.046 1.00 85.44 68 LEU A O 1
ATOM 505 N N . THR A 1 69 ? 16.219 10.258 -27.312 1.00 90.31 69 THR A N 1
ATOM 506 C CA . THR A 1 69 ? 16.141 9.505 -26.054 1.00 90.31 69 THR A CA 1
ATOM 507 C C . THR A 1 69 ? 15.167 10.134 -25.053 1.00 90.31 69 THR A C 1
ATOM 509 O O . THR A 1 69 ? 14.494 9.376 -24.351 1.00 90.31 69 THR A O 1
ATOM 512 N N . GLN A 1 70 ? 14.996 11.467 -25.028 1.00 88.38 70 GLN A N 1
ATOM 513 C CA . GLN A 1 70 ? 13.912 12.100 -24.267 1.00 88.38 70 GLN A CA 1
ATOM 514 C C . GLN A 1 70 ? 12.540 11.673 -24.806 1.00 88.38 70 GLN A C 1
ATOM 516 O O . GLN A 1 70 ? 11.703 11.272 -24.008 1.00 88.38 70 GLN A O 1
ATOM 521 N N . GLN A 1 71 ? 12.312 11.670 -26.124 1.00 88.00 71 GLN A N 1
ATOM 522 C CA . GLN A 1 71 ? 11.024 11.247 -26.703 1.00 88.00 71 GLN A CA 1
ATOM 523 C C . GLN A 1 71 ? 10.633 9.819 -26.273 1.00 88.00 71 GLN A C 1
ATOM 525 O O . GLN A 1 71 ? 9.501 9.586 -25.849 1.00 88.00 71 GLN A O 1
ATOM 530 N N . VAL A 1 72 ? 11.579 8.870 -26.262 1.00 91.56 72 VAL A N 1
ATOM 531 C CA . VAL A 1 72 ? 11.329 7.507 -25.744 1.00 91.56 72 VAL A CA 1
ATOM 532 C C . VAL A 1 72 ? 11.117 7.485 -24.221 1.00 91.56 72 VAL A C 1
ATOM 534 O O . VAL A 1 72 ? 10.356 6.660 -23.705 1.00 91.56 72 VAL A O 1
ATOM 537 N N . ALA A 1 73 ? 11.770 8.370 -23.464 1.00 89.50 73 ALA A N 1
ATOM 538 C CA . ALA A 1 73 ? 11.528 8.495 -22.029 1.00 89.50 73 ALA A CA 1
ATOM 539 C C . ALA A 1 73 ? 10.126 9.046 -21.727 1.00 89.50 73 ALA A C 1
ATOM 541 O O . ALA A 1 73 ? 9.418 8.477 -20.895 1.00 89.50 73 ALA A O 1
ATOM 542 N N . GLU A 1 74 ? 9.716 10.081 -22.453 1.00 89.31 74 GLU A N 1
ATOM 543 C CA . GLU A 1 74 ? 8.452 10.793 -22.314 1.00 89.31 74 GLU A CA 1
ATOM 544 C C . GLU A 1 74 ? 7.271 9.900 -22.719 1.00 89.31 74 GLU A C 1
ATOM 546 O O . GLU A 1 74 ? 6.385 9.668 -21.892 1.00 89.31 74 GLU A O 1
ATOM 551 N N . ALA A 1 75 ? 7.334 9.257 -23.894 1.00 90.69 75 ALA A N 1
ATOM 552 C CA . ALA A 1 75 ? 6.386 8.216 -24.304 1.00 90.69 75 ALA A CA 1
ATOM 553 C C . ALA A 1 75 ? 6.290 7.087 -23.260 1.00 90.69 75 ALA A C 1
ATOM 555 O O . ALA A 1 75 ? 5.194 6.664 -22.891 1.00 90.69 75 ALA A O 1
ATOM 556 N N . GLY A 1 76 ? 7.426 6.652 -22.703 1.00 90.88 76 GLY A N 1
ATOM 557 C CA . GLY A 1 76 ? 7.463 5.650 -21.638 1.00 90.88 76 GLY A CA 1
ATOM 558 C C . GLY A 1 76 ? 6.735 6.069 -20.358 1.00 90.88 76 GLY A C 1
ATOM 559 O O . GLY A 1 76 ? 6.068 5.237 -19.743 1.00 90.88 76 GLY A O 1
ATOM 560 N N . THR A 1 77 ? 6.809 7.343 -19.956 1.00 89.50 77 THR A N 1
ATOM 561 C CA . THR A 1 77 ? 6.048 7.814 -18.785 1.00 89.50 77 THR A CA 1
ATOM 562 C C . THR A 1 77 ? 4.546 7.847 -19.060 1.00 89.50 77 THR A C 1
ATOM 564 O O . THR A 1 77 ? 3.782 7.420 -18.199 1.00 89.50 77 THR A O 1
ATOM 567 N N . GLN A 1 78 ? 4.115 8.244 -20.262 1.00 90.19 78 GLN A N 1
ATOM 568 C CA . GLN A 1 78 ? 2.701 8.211 -20.658 1.00 90.19 78 GLN A CA 1
ATOM 569 C C . GLN A 1 78 ? 2.148 6.775 -20.721 1.00 90.19 78 GLN A C 1
ATOM 571 O O . GLN A 1 78 ? 1.070 6.504 -20.184 1.00 90.19 78 GLN A O 1
ATOM 576 N N . VAL A 1 79 ? 2.904 5.837 -21.307 1.00 92.31 79 VAL A N 1
ATOM 577 C CA . VAL A 1 79 ? 2.549 4.408 -21.367 1.00 92.31 79 VAL A CA 1
ATOM 578 C C . VAL A 1 79 ? 2.356 3.831 -19.963 1.00 92.31 79 VAL A C 1
ATOM 580 O O . VAL A 1 79 ? 1.272 3.331 -19.663 1.00 92.31 79 VAL A O 1
ATOM 583 N N . HIS A 1 80 ? 3.343 3.964 -19.071 1.00 88.25 80 HIS A N 1
ATOM 584 C CA . HIS A 1 80 ? 3.246 3.413 -17.714 1.00 88.25 80 HIS A CA 1
ATOM 585 C C . HIS A 1 80 ? 2.226 4.130 -16.811 1.00 88.25 80 HIS A C 1
ATOM 587 O O . HIS A 1 80 ? 1.642 3.480 -15.949 1.00 88.25 80 HIS A O 1
ATOM 593 N N . ALA A 1 81 ? 2.009 5.442 -16.969 1.00 86.62 81 ALA A N 1
ATOM 594 C CA . ALA A 1 81 ? 1.140 6.213 -16.071 1.00 86.62 81 ALA A CA 1
ATOM 595 C C . ALA A 1 81 ? -0.345 6.234 -16.474 1.00 86.62 81 ALA A C 1
ATOM 597 O O . ALA A 1 81 ? -1.181 6.552 -15.633 1.00 86.62 81 ALA A O 1
ATOM 598 N N . LYS A 1 82 ? -0.681 5.929 -17.736 1.00 88.25 82 LYS A N 1
ATOM 599 C CA . LYS A 1 82 ? -2.063 5.987 -18.248 1.00 88.25 82 LYS A CA 1
ATOM 600 C C . LYS A 1 82 ? -2.486 4.721 -18.989 1.00 88.25 82 LYS A C 1
ATOM 602 O O . LYS A 1 82 ? -3.554 4.183 -18.712 1.00 88.25 82 LYS A O 1
ATOM 607 N N . PHE A 1 83 ? -1.680 4.261 -19.946 1.00 90.44 83 PHE A N 1
ATOM 608 C CA . PHE A 1 83 ? -2.142 3.272 -20.923 1.00 90.44 83 PHE A CA 1
ATOM 609 C C . PHE A 1 83 ? -2.006 1.814 -20.460 1.00 90.44 83 PHE A C 1
ATOM 611 O O . PHE A 1 83 ? -2.938 1.047 -20.674 1.00 90.44 83 PHE A O 1
ATOM 618 N N . LEU A 1 84 ? -0.929 1.425 -19.765 1.00 91.56 84 LEU A N 1
ATOM 619 C CA . LEU A 1 84 ? -0.869 0.093 -19.135 1.00 91.56 84 LEU A CA 1
ATOM 620 C C . LEU A 1 84 ? -1.920 -0.072 -18.012 1.00 91.56 84 LEU A C 1
ATOM 622 O O . LEU A 1 84 ? -2.600 -1.098 -18.018 1.00 91.56 84 LEU A O 1
ATOM 626 N N . PRO A 1 85 ? -2.157 0.926 -17.125 1.00 90.50 85 PRO A N 1
ATOM 627 C CA . PRO A 1 85 ? -3.312 0.927 -16.223 1.00 90.50 85 PRO A CA 1
ATOM 628 C C . PRO A 1 85 ? -4.653 0.689 -16.933 1.00 90.50 85 PRO A C 1
ATOM 630 O O . PRO A 1 85 ? -5.420 -0.162 -16.496 1.00 90.50 85 PRO A O 1
ATOM 633 N N . LEU A 1 86 ? -4.914 1.401 -18.039 1.00 89.19 86 LEU A N 1
ATOM 634 C CA . LEU A 1 86 ? -6.130 1.251 -18.851 1.00 89.19 86 LEU A CA 1
ATOM 635 C C . LEU A 1 86 ? -6.285 -0.169 -19.405 1.00 89.19 86 LEU A C 1
ATOM 637 O O . LEU A 1 86 ? -7.357 -0.747 -19.278 1.00 89.19 86 LEU A O 1
ATOM 641 N N . ILE A 1 87 ? -5.232 -0.731 -20.008 1.00 89.88 87 ILE A N 1
ATOM 642 C CA . ILE A 1 87 ? -5.285 -2.063 -20.630 1.00 89.88 87 ILE A CA 1
ATOM 643 C C . ILE A 1 87 ? -5.538 -3.150 -19.580 1.00 89.88 87 ILE A C 1
ATOM 645 O O . ILE A 1 87 ? -6.394 -4.005 -19.787 1.00 89.88 87 ILE A O 1
ATOM 649 N N . VAL A 1 88 ? -4.817 -3.127 -18.455 1.00 89.44 88 VAL A N 1
ATOM 650 C CA . VAL A 1 88 ? -4.916 -4.195 -17.445 1.00 89.44 88 VAL A CA 1
ATOM 651 C C . VAL A 1 88 ? -6.211 -4.086 -16.629 1.00 89.44 88 VAL A C 1
ATOM 653 O O . VAL A 1 88 ? -6.804 -5.106 -16.306 1.00 89.44 88 VAL A O 1
ATOM 656 N N . ALA A 1 89 ? -6.713 -2.875 -16.362 1.00 85.69 89 ALA A N 1
ATOM 657 C CA . ALA A 1 89 ? -7.995 -2.679 -15.676 1.00 85.69 89 ALA A CA 1
ATOM 658 C C . ALA A 1 89 ? -9.233 -2.845 -16.581 1.00 85.69 89 ALA A C 1
ATOM 660 O O . ALA A 1 89 ? -10.360 -2.716 -16.100 1.00 85.69 89 ALA A O 1
ATOM 661 N N . PHE A 1 90 ? -9.058 -3.048 -17.891 1.00 85.88 90 PHE A N 1
ATOM 662 C CA . PHE A 1 90 ? -10.177 -3.035 -18.829 1.00 85.88 90 PHE A CA 1
ATOM 663 C C . PHE A 1 90 ? -11.171 -4.176 -18.548 1.00 85.88 90 PHE A C 1
ATOM 665 O O . PHE A 1 90 ? -10.802 -5.352 -18.507 1.00 85.88 90 PHE A O 1
ATOM 672 N N . GLY A 1 91 ? -12.448 -3.816 -18.401 1.00 75.12 91 GLY A N 1
ATOM 673 C CA . GLY A 1 91 ? -13.545 -4.743 -18.112 1.00 75.12 91 GLY A CA 1
ATOM 674 C C . GLY A 1 91 ? -13.818 -4.979 -16.623 1.00 75.12 91 GLY A C 1
ATOM 675 O O . GLY A 1 91 ? -14.850 -5.565 -16.306 1.00 75.12 91 GLY A O 1
ATOM 676 N N . GLU A 1 92 ? -12.975 -4.497 -15.701 1.00 76.50 92 GLU A N 1
ATOM 677 C CA . GLU A 1 92 ? -13.261 -4.628 -14.266 1.00 76.50 92 GLU A CA 1
ATOM 678 C C . GLU A 1 92 ? -14.561 -3.901 -13.883 1.00 76.50 92 GLU A C 1
ATOM 680 O O . GLU A 1 92 ? -14.784 -2.731 -14.211 1.00 76.50 92 GLU A O 1
ATOM 685 N N . GLY A 1 93 ? -15.443 -4.629 -13.194 1.00 63.19 93 GLY A N 1
ATOM 686 C CA . GLY A 1 93 ? -16.787 -4.182 -12.817 1.00 63.19 93 GLY A CA 1
ATOM 687 C C . GLY A 1 93 ? -17.835 -4.124 -13.940 1.00 63.19 93 GLY A C 1
ATOM 688 O O . GLY A 1 93 ? -18.984 -3.784 -13.647 1.00 63.19 93 GLY A O 1
ATOM 689 N N . ALA A 1 94 ? -17.500 -4.473 -15.187 1.00 61.84 94 ALA A N 1
ATOM 690 C CA . ALA A 1 94 ? -18.507 -4.715 -16.222 1.00 61.84 94 ALA A CA 1
ATOM 691 C C . ALA A 1 94 ? -19.170 -6.087 -15.998 1.00 61.84 94 ALA A C 1
ATOM 693 O O . ALA A 1 94 ? -18.500 -7.053 -15.635 1.00 61.84 94 ALA A O 1
ATOM 694 N N . SER A 1 95 ? -20.487 -6.195 -16.202 1.00 57.41 95 SER A N 1
ATOM 695 C CA . SER A 1 95 ? -21.207 -7.470 -16.053 1.00 57.41 95 SER A CA 1
ATOM 696 C C . SER A 1 95 ? -21.720 -7.980 -17.395 1.00 57.41 95 SER A C 1
ATOM 698 O O . SER A 1 95 ? -22.376 -7.242 -18.127 1.00 57.41 95 SER A O 1
ATOM 700 N N . GLU A 1 96 ? -21.502 -9.269 -17.676 1.00 50.00 96 GLU A N 1
ATOM 701 C CA . GLU A 1 96 ? -22.159 -9.970 -18.792 1.00 50.00 96 GLU A CA 1
ATOM 702 C C . GLU A 1 96 ? -23.688 -10.021 -18.625 1.00 50.00 96 GLU A C 1
ATOM 704 O O . GLU A 1 96 ? -24.429 -10.139 -19.599 1.00 50.00 96 GLU A O 1
ATOM 709 N N . THR A 1 97 ? -24.185 -9.924 -17.387 1.00 45.78 97 THR A N 1
ATOM 710 C CA . THR A 1 97 ? -25.623 -9.829 -17.123 1.00 45.78 97 THR A CA 1
ATOM 711 C C . THR A 1 97 ? -26.064 -8.370 -17.123 1.00 45.78 97 THR A C 1
ATOM 713 O O . THR A 1 97 ? -25.550 -7.564 -16.350 1.00 45.78 97 THR A O 1
ATOM 716 N N . HIS A 1 98 ? -27.078 -8.031 -17.927 1.00 48.19 98 HIS A N 1
ATOM 717 C CA . HIS A 1 98 ? -27.731 -6.716 -17.907 1.00 48.19 98 HIS A CA 1
ATOM 718 C C . HIS A 1 98 ? -28.564 -6.507 -16.623 1.00 48.19 98 HIS A C 1
ATOM 720 O O . HIS A 1 98 ? -29.795 -6.419 -16.651 1.00 48.19 98 HIS A O 1
ATOM 726 N N . SER A 1 99 ? -27.899 -6.440 -15.469 1.00 44.81 99 SER A N 1
ATOM 727 C CA . SER A 1 99 ? -28.522 -6.017 -14.219 1.00 44.81 99 SER A CA 1
ATOM 728 C C . SER A 1 99 ? -28.827 -4.515 -14.282 1.00 44.81 99 SER A C 1
ATOM 730 O O . SER A 1 99 ? -28.065 -3.733 -14.856 1.00 44.81 99 SER A O 1
ATOM 732 N N . LYS A 1 100 ? -29.954 -4.079 -13.707 1.00 38.12 100 LYS A N 1
ATOM 733 C CA . LYS A 1 100 ? -30.344 -2.659 -13.712 1.00 38.12 100 LYS A CA 1
ATOM 734 C C . LYS A 1 100 ? -29.423 -1.845 -12.795 1.00 38.12 100 LYS A C 1
ATOM 736 O O . LYS A 1 100 ? -29.728 -1.669 -11.619 1.00 38.12 100 LYS A O 1
ATOM 741 N N . GLY A 1 101 ? -28.318 -1.352 -13.354 1.00 46.28 101 GLY A N 1
ATOM 742 C CA . GLY A 1 101 ? -27.322 -0.522 -12.668 1.00 46.28 101 GLY A CA 1
ATOM 743 C C . GLY A 1 101 ? -25.862 -0.943 -12.872 1.00 46.28 101 GLY A C 1
ATOM 744 O O . GLY A 1 101 ? -24.980 -0.219 -12.418 1.00 46.28 101 GLY A O 1
ATOM 745 N N . SER A 1 102 ? -25.582 -2.068 -13.541 1.00 52.50 102 SER A N 1
ATOM 746 C CA . SER A 1 102 ? -24.217 -2.452 -13.939 1.00 52.50 102 SER A CA 1
ATOM 747 C C . SER A 1 102 ? -23.882 -1.937 -15.339 1.00 52.50 102 SER A C 1
ATOM 749 O O . SER A 1 102 ? -24.672 -2.140 -16.261 1.00 52.50 102 SER A O 1
ATOM 751 N N . MET A 1 103 ? -22.698 -1.341 -15.501 1.00 58.09 103 MET A N 1
ATOM 752 C CA . MET A 1 103 ? -22.150 -0.971 -16.810 1.00 58.09 103 MET A CA 1
ATOM 753 C C . MET A 1 103 ? -21.990 -2.221 -17.688 1.00 58.09 103 MET A C 1
ATOM 755 O O . MET A 1 103 ? -21.548 -3.271 -17.209 1.00 58.09 103 MET A O 1
ATOM 759 N N . SER A 1 104 ? -22.368 -2.111 -18.962 1.00 69.62 104 SER A N 1
ATOM 760 C CA . SER A 1 104 ? -22.182 -3.194 -19.938 1.00 69.62 104 SER A CA 1
ATOM 761 C C . SER A 1 104 ? -20.748 -3.218 -20.478 1.00 69.62 104 SER A C 1
ATOM 763 O O . SER A 1 104 ? -20.032 -2.215 -20.413 1.00 69.62 104 SER A O 1
ATOM 765 N N . VAL A 1 105 ? -20.316 -4.356 -21.028 1.00 72.88 105 VAL A N 1
ATOM 766 C CA . VAL A 1 105 ? -18.969 -4.471 -21.613 1.00 72.88 105 VAL A CA 1
ATOM 767 C C . VAL A 1 105 ? -18.845 -3.549 -22.834 1.00 72.88 105 VAL A C 1
ATOM 769 O O . VAL A 1 105 ? -17.809 -2.923 -23.031 1.00 72.88 105 VAL A O 1
ATOM 772 N N . GLU A 1 106 ? -19.927 -3.381 -23.595 1.00 75.44 106 GLU A N 1
ATOM 773 C CA . GLU A 1 106 ? -20.039 -2.460 -24.725 1.00 75.44 106 GLU A CA 1
ATOM 774 C C . GLU A 1 106 ? -19.878 -0.991 -24.294 1.00 75.44 106 GLU A C 1
ATOM 776 O O . GLU A 1 106 ? -19.162 -0.226 -24.941 1.00 75.44 106 GLU A O 1
ATOM 781 N N . GLU A 1 107 ? -20.499 -0.587 -23.184 1.00 74.62 107 GLU A N 1
ATOM 782 C CA . GLU A 1 107 ? -20.381 0.768 -22.627 1.00 74.62 107 GLU A CA 1
ATOM 783 C C . GLU A 1 107 ? -18.950 1.050 -22.133 1.00 74.62 107 GLU A C 1
ATOM 785 O O . GLU A 1 107 ? -18.376 2.096 -22.451 1.00 74.62 107 GLU A O 1
ATOM 790 N N . ALA A 1 108 ? -18.330 0.086 -21.442 1.00 74.56 108 ALA A N 1
ATOM 791 C CA . ALA A 1 108 ? -16.929 0.167 -21.032 1.00 74.56 108 ALA A CA 1
ATOM 792 C C . ALA A 1 108 ? -15.973 0.252 -22.241 1.00 74.56 108 ALA A C 1
ATOM 794 O O . ALA A 1 108 ? -15.040 1.061 -22.231 1.00 74.56 108 ALA A O 1
ATOM 795 N N . THR A 1 109 ? -16.229 -0.509 -23.317 1.00 80.62 109 THR A N 1
ATOM 796 C CA . THR A 1 109 ? -15.499 -0.385 -24.591 1.00 80.62 109 THR A CA 1
ATOM 797 C C . THR A 1 109 ? -15.650 1.016 -25.178 1.00 80.62 109 THR A C 1
ATOM 799 O O . THR A 1 109 ? -14.638 1.652 -25.471 1.00 80.62 109 THR A O 1
ATOM 802 N N . GLY A 1 110 ? -16.881 1.526 -25.300 1.00 79.88 110 GLY A N 1
ATOM 803 C CA . GLY A 1 110 ? -17.167 2.855 -25.848 1.00 79.88 110 GLY A CA 1
ATOM 804 C C . GLY A 1 110 ? -16.425 3.978 -25.117 1.00 79.88 110 GLY A C 1
ATOM 805 O O . GLY A 1 110 ? -15.766 4.800 -25.756 1.00 79.88 110 GLY A O 1
ATOM 806 N N . ASN A 1 111 ? -16.437 3.957 -23.780 1.00 81.38 111 ASN A N 1
ATOM 807 C CA . ASN A 1 111 ? -15.712 4.916 -22.936 1.00 81.38 111 ASN A CA 1
ATOM 808 C C . ASN A 1 111 ? -14.180 4.843 -23.110 1.00 81.38 111 ASN A C 1
ATOM 810 O O . ASN A 1 111 ? -13.479 5.847 -22.941 1.00 81.38 111 ASN A O 1
ATOM 814 N N . ALA A 1 112 ? -13.642 3.670 -23.456 1.00 82.94 112 ALA A N 1
ATOM 815 C CA . ALA A 1 112 ? -12.211 3.463 -23.662 1.00 82.94 112 ALA A CA 1
ATOM 816 C C . ALA A 1 112 ? -11.717 3.848 -25.069 1.00 82.94 112 ALA A C 1
ATOM 818 O O . ALA A 1 112 ? -10.539 4.189 -25.202 1.00 82.94 112 ALA A O 1
ATOM 819 N N . LEU A 1 113 ? -12.568 3.836 -26.108 1.00 84.75 113 LEU A N 1
ATOM 820 C CA . LEU A 1 113 ? -12.152 3.979 -27.518 1.00 84.75 113 LEU A CA 1
ATOM 821 C C . LEU A 1 113 ? -11.229 5.175 -27.782 1.00 84.75 113 LEU A C 1
ATOM 823 O O . LEU A 1 113 ? -10.161 5.003 -28.364 1.00 84.75 113 LEU A O 1
ATOM 827 N N . CYS A 1 114 ? -11.586 6.374 -27.317 1.00 86.62 114 CYS A N 1
ATOM 828 C CA . CYS A 1 114 ? -10.769 7.576 -27.525 1.00 86.62 114 CYS A CA 1
ATOM 829 C C . CYS A 1 114 ? -9.391 7.489 -26.841 1.00 86.62 114 CYS A C 1
ATOM 831 O O . CYS A 1 114 ? -8.430 8.110 -27.290 1.00 86.62 114 CYS A O 1
ATOM 833 N N . GLN A 1 115 ? -9.273 6.714 -25.759 1.00 87.56 115 GLN A N 1
ATOM 834 C CA . GLN A 1 115 ? -8.002 6.491 -25.069 1.00 87.56 115 GLN A CA 1
ATOM 835 C C . GLN A 1 115 ? -7.177 5.389 -25.743 1.00 87.56 115 GLN A C 1
ATOM 837 O O . GLN A 1 115 ? -5.965 5.537 -25.868 1.00 87.56 115 GLN A O 1
ATOM 842 N N . LEU A 1 116 ? -7.821 4.324 -26.227 1.00 88.38 116 LEU A N 1
ATOM 843 C CA . LEU A 1 116 ? -7.171 3.269 -27.005 1.00 88.38 116 LEU A CA 1
ATOM 844 C C . LEU A 1 116 ? -6.696 3.785 -28.377 1.00 88.38 116 LEU A C 1
ATOM 846 O O . LEU A 1 116 ? -5.638 3.375 -28.843 1.00 88.38 116 LEU A O 1
ATOM 850 N N . TRP A 1 117 ? -7.404 4.743 -28.988 1.00 89.94 117 TRP A N 1
ATOM 851 C CA . TRP A 1 117 ? -6.922 5.421 -30.194 1.00 89.94 117 TRP A CA 1
ATOM 852 C C . TRP A 1 117 ? -5.715 6.327 -29.901 1.00 89.94 117 TRP A C 1
ATOM 854 O O . TRP A 1 117 ? -4.699 6.234 -30.580 1.00 89.94 117 TRP A O 1
ATOM 864 N N . ALA A 1 118 ? -5.755 7.121 -28.825 1.00 90.19 118 ALA A N 1
ATOM 865 C CA . ALA A 1 118 ? -4.602 7.928 -28.410 1.00 90.19 118 ALA A CA 1
ATOM 866 C C . ALA A 1 118 ? -3.362 7.081 -28.039 1.00 90.19 118 ALA A C 1
ATOM 868 O O . ALA A 1 118 ? -2.236 7.570 -28.121 1.00 90.19 118 ALA A O 1
ATOM 869 N N . LEU A 1 119 ? -3.548 5.813 -27.646 1.00 91.94 119 LEU A N 1
ATOM 870 C CA . LEU A 1 119 ? -2.456 4.844 -27.525 1.00 91.94 119 LEU A CA 1
ATOM 871 C C . LEU A 1 119 ? -1.894 4.458 -28.901 1.00 91.94 119 LEU A C 1
ATOM 873 O O . LEU A 1 119 ? -0.679 4.431 -29.050 1.00 91.94 119 LEU A O 1
ATOM 877 N N . VAL A 1 120 ? -2.740 4.185 -29.901 1.00 90.81 120 VAL A N 1
ATOM 878 C CA . VAL A 1 120 ? -2.295 3.902 -31.280 1.00 90.81 120 VAL A CA 1
ATOM 879 C C . VAL A 1 120 ? -1.459 5.058 -31.837 1.00 90.81 120 VAL A C 1
ATOM 881 O O . VAL A 1 120 ? -0.356 4.815 -32.318 1.00 90.81 120 VAL A O 1
ATOM 884 N N . ASP A 1 121 ? -1.921 6.304 -31.703 1.00 88.81 121 ASP A N 1
ATOM 885 C CA . ASP A 1 121 ? -1.176 7.478 -32.183 1.00 88.81 121 ASP A CA 1
ATOM 886 C C . ASP A 1 121 ? 0.198 7.618 -31.480 1.00 88.81 121 ASP A C 1
ATOM 888 O O . ASP A 1 121 ? 1.203 7.962 -32.109 1.00 88.81 121 ASP A O 1
ATOM 892 N N . LEU A 1 122 ? 0.272 7.303 -30.176 1.00 90.56 122 LEU A N 1
ATOM 893 C CA . LEU A 1 122 ? 1.525 7.295 -29.408 1.00 90.56 122 LEU A CA 1
ATOM 894 C C . LEU A 1 122 ? 2.458 6.136 -29.807 1.00 90.56 122 LEU A C 1
ATOM 896 O O . LEU A 1 122 ? 3.678 6.309 -29.812 1.00 90.56 122 LEU A O 1
ATOM 900 N N . LEU A 1 123 ? 1.908 4.964 -30.140 1.00 90.25 123 LEU A N 1
ATOM 901 C CA . LEU A 1 123 ? 2.671 3.807 -30.612 1.00 90.25 123 LEU A CA 1
ATOM 902 C C . LEU A 1 123 ? 3.276 4.067 -31.994 1.00 90.25 123 LEU A C 1
ATOM 904 O O . LEU A 1 123 ? 4.473 3.847 -32.153 1.00 90.25 123 LEU A O 1
ATOM 908 N N . ASP A 1 124 ? 2.510 4.607 -32.946 1.00 86.75 124 ASP A N 1
ATOM 909 C CA . ASP A 1 124 ? 3.015 5.003 -34.269 1.00 86.75 124 ASP A CA 1
ATOM 910 C C . ASP A 1 124 ? 4.187 6.005 -34.128 1.00 86.75 124 ASP A C 1
ATOM 912 O O . ASP A 1 124 ? 5.241 5.848 -34.754 1.00 86.75 124 ASP A O 1
ATOM 916 N N . GLY A 1 125 ? 4.059 6.994 -33.230 1.00 85.50 125 GLY A N 1
ATOM 917 C CA . GLY A 1 125 ? 5.131 7.945 -32.908 1.00 85.50 125 GLY A CA 1
ATOM 918 C C . GLY A 1 125 ? 6.361 7.311 -32.238 1.00 85.50 125 GLY A C 1
ATOM 919 O O . GLY A 1 125 ? 7.500 7.704 -32.521 1.00 85.50 125 GLY A O 1
ATOM 920 N N . LEU A 1 126 ? 6.165 6.304 -31.382 1.00 88.81 126 LEU A N 1
ATOM 921 C CA . LEU A 1 126 ? 7.250 5.550 -30.747 1.00 88.81 126 LEU A CA 1
ATOM 922 C C . LEU A 1 126 ? 7.975 4.640 -31.752 1.00 88.81 126 LEU A C 1
ATOM 924 O O . LEU A 1 126 ? 9.205 4.643 -31.779 1.00 88.81 126 LEU A O 1
ATOM 928 N N . GLU A 1 127 ? 7.246 3.921 -32.611 1.00 86.69 127 GLU A N 1
ATOM 929 C CA . GLU A 1 127 ? 7.808 3.097 -33.689 1.00 86.69 127 GLU A CA 1
ATOM 930 C C . GLU A 1 127 ? 8.669 3.955 -34.638 1.00 86.69 127 GLU A C 1
ATOM 932 O O . GLU A 1 127 ? 9.826 3.611 -34.904 1.00 86.69 127 GLU A O 1
ATOM 937 N N . ALA A 1 128 ? 8.178 5.132 -35.050 1.00 82.88 128 ALA A N 1
ATOM 938 C CA . ALA A 1 128 ? 8.937 6.093 -35.857 1.00 82.88 128 ALA A CA 1
ATOM 939 C C . ALA A 1 128 ? 10.186 6.642 -35.134 1.00 82.88 128 ALA A C 1
ATOM 941 O O . ALA A 1 128 ? 11.260 6.765 -35.735 1.00 82.88 128 ALA A O 1
ATOM 942 N N . THR A 1 129 ? 10.088 6.929 -33.831 1.00 86.19 129 THR A N 1
ATOM 943 C CA . THR A 1 129 ? 11.226 7.389 -33.012 1.00 86.19 129 THR A CA 1
ATOM 944 C C . THR A 1 129 ? 12.296 6.301 -32.877 1.00 86.19 129 THR A C 1
ATOM 946 O O . THR A 1 129 ? 13.490 6.577 -33.031 1.00 86.19 129 THR A O 1
ATOM 949 N N . CYS A 1 130 ? 11.891 5.046 -32.661 1.00 86.62 130 CYS A N 1
ATOM 950 C CA . CYS A 1 130 ? 12.791 3.897 -32.632 1.00 86.62 130 CYS A CA 1
ATOM 951 C C . CYS A 1 130 ? 13.450 3.645 -33.996 1.00 86.62 130 CYS A C 1
ATOM 953 O O . CYS A 1 130 ? 14.657 3.410 -34.041 1.00 86.62 130 CYS A O 1
ATOM 955 N N . ALA A 1 131 ? 12.712 3.761 -35.104 1.00 81.75 131 ALA A N 1
ATOM 956 C CA . ALA A 1 131 ? 13.270 3.654 -36.452 1.00 81.75 131 ALA A CA 1
ATOM 957 C C . ALA A 1 131 ? 14.318 4.750 -36.742 1.00 81.75 131 ALA A C 1
ATOM 959 O O . ALA A 1 131 ? 15.371 4.465 -37.315 1.00 81.75 131 ALA A O 1
ATOM 960 N N . ASN A 1 132 ? 14.093 5.985 -36.281 1.00 82.00 132 ASN A N 1
ATOM 961 C CA . ASN A 1 132 ? 15.078 7.063 -36.397 1.00 82.00 132 ASN A CA 1
ATOM 962 C C . ASN A 1 132 ? 16.333 6.781 -35.545 1.00 82.00 132 ASN A C 1
ATOM 964 O O . ASN A 1 132 ? 17.448 6.869 -36.058 1.00 82.00 132 ASN A O 1
ATOM 968 N N . LEU A 1 133 ? 16.176 6.357 -34.281 1.00 83.44 133 LEU A N 1
ATOM 969 C CA . LEU A 1 133 ? 17.297 5.941 -33.418 1.00 83.44 133 LEU A CA 1
ATOM 970 C C . LEU A 1 133 ? 18.145 4.830 -34.056 1.00 83.44 133 LEU A C 1
ATOM 972 O O . LEU A 1 133 ? 19.373 4.914 -34.031 1.00 83.44 133 LEU A O 1
ATOM 976 N N . VAL A 1 134 ? 17.504 3.828 -34.668 1.00 81.88 134 VAL A N 1
ATOM 977 C CA . VAL A 1 134 ? 18.167 2.775 -35.455 1.00 81.88 134 VAL A CA 1
ATOM 978 C C . VAL A 1 134 ? 19.027 3.400 -36.558 1.00 81.88 134 VAL A C 1
ATOM 980 O O . VAL A 1 134 ? 20.235 3.168 -36.579 1.00 81.88 134 VAL A O 1
ATOM 983 N N . CYS A 1 135 ? 18.464 4.264 -37.410 1.00 78.44 135 CYS A N 1
ATOM 984 C CA . CYS A 1 135 ? 19.211 4.900 -38.501 1.00 78.44 135 CYS A CA 1
ATOM 985 C C . CYS A 1 135 ? 20.367 5.804 -38.017 1.00 78.44 135 CYS A C 1
ATOM 987 O O . CYS A 1 135 ? 21.462 5.722 -38.580 1.00 78.44 135 CYS A O 1
ATOM 989 N N . GLN A 1 136 ? 20.189 6.608 -36.956 1.00 79.19 136 GLN A N 1
ATOM 990 C CA . GLN A 1 136 ? 21.283 7.426 -36.396 1.00 79.19 136 GLN A CA 1
ATOM 991 C C . GLN A 1 136 ? 22.430 6.554 -35.857 1.00 79.19 136 GLN A C 1
ATOM 993 O O . GLN A 1 136 ? 23.602 6.867 -36.066 1.00 79.19 136 GLN A O 1
ATOM 998 N N . LEU A 1 137 ? 22.112 5.446 -35.179 1.00 81.69 137 LEU A N 1
ATOM 999 C CA . LEU A 1 137 ? 23.113 4.517 -34.648 1.00 81.69 137 LEU A CA 1
ATOM 1000 C C . LEU A 1 137 ? 23.788 3.697 -35.761 1.00 81.69 137 LEU A C 1
ATOM 1002 O O . LEU A 1 137 ? 24.985 3.430 -35.675 1.00 81.69 137 LEU A O 1
ATOM 1006 N N . GLY A 1 138 ? 23.066 3.357 -36.833 1.00 78.00 138 GLY A N 1
ATOM 1007 C CA . GLY A 1 138 ? 23.630 2.784 -38.060 1.00 78.00 138 GLY A CA 1
ATOM 1008 C C . GLY A 1 138 ? 24.686 3.700 -38.683 1.00 78.00 138 GLY A C 1
ATOM 1009 O O . GLY A 1 138 ? 25.821 3.276 -38.905 1.00 78.00 138 GLY A O 1
ATOM 1010 N N . ALA A 1 139 ? 24.354 4.984 -38.855 1.00 76.19 139 ALA A N 1
ATOM 1011 C CA . ALA A 1 139 ? 25.288 6.005 -39.334 1.00 76.19 139 ALA A CA 1
ATOM 1012 C C . ALA A 1 139 ? 26.489 6.212 -38.384 1.00 76.19 139 ALA A C 1
ATOM 1014 O O . ALA A 1 139 ? 27.618 6.376 -38.850 1.00 76.19 139 ALA A O 1
ATOM 1015 N N . LEU A 1 140 ? 26.295 6.132 -37.060 1.00 77.38 140 LEU A N 1
ATOM 1016 C CA . LEU A 1 140 ? 27.380 6.222 -36.066 1.00 77.38 140 LEU A CA 1
ATOM 1017 C C . LEU A 1 140 ? 28.345 5.019 -36.101 1.00 77.38 140 LEU A C 1
ATOM 1019 O O . LEU A 1 140 ? 29.513 5.145 -35.729 1.00 77.38 140 LEU A O 1
ATOM 1023 N N . CYS A 1 141 ? 27.859 3.864 -36.556 1.00 75.62 141 CYS A N 1
ATOM 1024 C CA . CYS A 1 141 ? 28.608 2.619 -36.748 1.00 75.62 141 CYS A CA 1
ATOM 1025 C C . CYS A 1 141 ? 29.090 2.422 -38.204 1.00 75.62 141 CYS A C 1
ATOM 1027 O O . CYS A 1 141 ? 29.382 1.292 -38.614 1.00 75.62 141 CYS A O 1
ATOM 1029 N N . SER A 1 142 ? 29.157 3.499 -38.998 1.00 73.25 142 SER A N 1
ATOM 1030 C CA . SER A 1 142 ? 29.706 3.487 -40.359 1.00 73.25 142 SER A CA 1
ATOM 1031 C C . SER A 1 142 ? 31.220 3.741 -40.370 1.00 73.25 142 SER A C 1
ATOM 1033 O O . SER A 1 142 ? 31.758 4.564 -39.627 1.00 73.25 142 SER A O 1
ATOM 1035 N N . LYS A 1 143 ? 31.931 3.075 -41.287 1.00 65.88 143 LYS A N 1
ATOM 1036 C CA . LYS A 1 143 ? 33.388 3.231 -41.479 1.00 65.88 143 LYS A CA 1
ATOM 1037 C C . LYS A 1 143 ? 33.794 4.635 -41.943 1.00 65.88 143 LYS A C 1
ATOM 1039 O O . LYS A 1 143 ? 34.957 5.017 -41.807 1.00 65.88 143 LYS A O 1
ATOM 1044 N N . GLU A 1 144 ? 32.849 5.385 -42.501 1.00 59.88 144 GLU A N 1
ATOM 1045 C CA . GLU A 1 144 ? 33.055 6.724 -43.060 1.00 59.88 144 GLU A CA 1
ATOM 1046 C C . GLU A 1 144 ? 32.994 7.810 -41.976 1.00 59.88 144 GLU A C 1
ATOM 1048 O O . GLU A 1 144 ? 33.794 8.745 -41.986 1.00 59.88 144 GLU A O 1
ATOM 1053 N N . THR A 1 145 ? 32.098 7.650 -40.998 1.00 57.97 145 THR A N 1
ATOM 1054 C CA . THR A 1 145 ? 31.833 8.605 -39.908 1.00 57.97 145 THR A CA 1
ATOM 1055 C C . THR A 1 145 ? 32.781 8.439 -38.714 1.00 57.97 145 THR A C 1
ATOM 1057 O O . THR A 1 145 ? 33.053 9.412 -38.005 1.00 57.97 145 THR A O 1
ATOM 1060 N N . ARG A 1 146 ? 33.371 7.244 -38.541 1.00 56.56 146 ARG A N 1
ATOM 1061 C CA . ARG A 1 146 ? 34.249 6.822 -37.423 1.00 56.56 146 ARG A CA 1
ATOM 1062 C C . ARG A 1 146 ? 35.521 7.669 -37.186 1.00 56.56 146 ARG A C 1
ATOM 1064 O O . ARG A 1 146 ? 36.258 7.415 -36.238 1.00 56.56 146 ARG A O 1
ATOM 1071 N N . LYS A 1 147 ? 35.817 8.667 -38.028 1.00 57.72 147 LYS A N 1
ATOM 1072 C CA . LYS A 1 147 ? 37.017 9.534 -37.938 1.00 57.72 147 LYS A CA 1
ATOM 1073 C C . LYS A 1 147 ? 36.723 10.990 -37.549 1.00 57.72 147 LYS A C 1
ATOM 1075 O O . LYS A 1 147 ? 37.640 11.808 -37.578 1.00 57.72 147 LYS A O 1
ATOM 1080 N N . SER A 1 148 ? 35.469 11.324 -37.247 1.00 59.00 148 SER A N 1
ATOM 1081 C CA . SER A 1 148 ? 34.982 12.718 -37.250 1.00 59.00 148 SER A CA 1
ATOM 1082 C C . SER A 1 148 ? 34.226 13.156 -35.991 1.00 59.00 148 SER A C 1
ATOM 1084 O O . SER A 1 148 ? 33.950 14.345 -35.843 1.00 59.00 148 SER A O 1
ATOM 1086 N N . THR A 1 149 ? 33.918 12.237 -35.074 1.00 68.00 149 THR A N 1
ATOM 1087 C CA . THR A 1 149 ? 33.221 12.518 -33.809 1.00 68.00 149 THR A CA 1
ATOM 1088 C C . THR A 1 149 ? 33.945 11.895 -32.624 1.00 68.00 149 THR A C 1
ATOM 1090 O O . THR A 1 149 ? 34.559 10.838 -32.748 1.00 68.00 149 THR A O 1
ATOM 1093 N N . ILE A 1 150 ? 33.834 12.551 -31.464 1.00 69.44 150 ILE A N 1
ATOM 1094 C CA . ILE A 1 150 ? 34.351 12.045 -30.183 1.00 69.44 150 ILE A CA 1
ATOM 1095 C C . ILE A 1 150 ? 33.584 10.775 -29.790 1.00 69.44 150 ILE A C 1
ATOM 1097 O O . ILE A 1 150 ? 34.185 9.750 -29.486 1.00 69.44 150 ILE A O 1
ATOM 1101 N N . LEU A 1 151 ? 32.249 10.811 -29.885 1.00 73.81 151 LEU A N 1
ATOM 1102 C CA . LEU A 1 151 ? 31.416 9.624 -29.719 1.00 73.81 151 LEU A CA 1
ATOM 1103 C C . LEU A 1 151 ? 31.641 8.640 -30.882 1.00 73.81 151 LEU A C 1
ATOM 1105 O O . LEU A 1 151 ? 31.547 9.021 -32.052 1.00 73.81 151 LEU A O 1
ATOM 1109 N N . GLN A 1 152 ? 31.891 7.373 -30.544 1.00 74.62 152 GLN A N 1
ATOM 1110 C CA . GLN A 1 152 ? 31.980 6.240 -31.470 1.00 74.62 152 GLN A CA 1
ATOM 1111 C C . GLN A 1 152 ? 30.829 5.271 -31.187 1.00 74.62 152 GLN A C 1
ATOM 1113 O O . GLN A 1 152 ? 30.475 5.060 -30.026 1.00 74.62 152 GLN A O 1
ATOM 1118 N N . GLY A 1 153 ? 30.275 4.641 -32.228 1.00 68.50 153 GLY A N 1
ATOM 1119 C CA . GLY A 1 153 ? 29.087 3.786 -32.101 1.00 68.50 153 GLY A CA 1
ATOM 1120 C C . GLY A 1 153 ? 29.241 2.619 -31.119 1.00 68.50 153 GLY A C 1
ATOM 1121 O O . GLY A 1 153 ? 28.300 2.289 -30.407 1.00 68.50 153 GLY A O 1
ATOM 1122 N N . GLU A 1 154 ? 30.452 2.073 -30.980 1.00 70.62 154 GLU A N 1
ATOM 1123 C CA . GLU A 1 154 ? 30.790 1.006 -30.021 1.00 70.62 154 GLU A CA 1
ATOM 1124 C C . GLU A 1 154 ? 30.608 1.391 -28.535 1.00 70.62 154 GLU A C 1
ATOM 1126 O O . GLU A 1 154 ? 30.690 0.509 -27.682 1.00 70.62 154 GLU A O 1
ATOM 1131 N N . GLN A 1 155 ? 30.384 2.673 -28.214 1.00 77.31 155 GLN A N 1
ATOM 1132 C CA . GLN A 1 155 ? 30.249 3.195 -26.843 1.00 77.31 155 GLN A CA 1
ATOM 1133 C C . GLN A 1 155 ? 29.000 4.073 -26.635 1.00 77.31 155 GLN A C 1
ATOM 1135 O O . GLN A 1 155 ? 28.859 4.672 -25.576 1.00 77.31 155 GLN A O 1
ATOM 1140 N N . ALA A 1 156 ? 28.087 4.178 -27.608 1.00 83.00 156 ALA A N 1
ATOM 1141 C CA . ALA A 1 156 ? 26.899 5.044 -27.528 1.00 83.00 156 ALA A CA 1
ATOM 1142 C C . ALA A 1 156 ? 25.774 4.456 -26.641 1.00 83.00 156 ALA A C 1
ATOM 1144 O O . ALA A 1 156 ? 24.620 4.342 -27.067 1.00 83.00 156 ALA A O 1
ATOM 1145 N N . SER A 1 157 ? 26.125 4.019 -25.426 1.00 87.62 157 SER A N 1
ATOM 1146 C CA . SER A 1 157 ? 25.298 3.150 -24.584 1.00 87.62 157 SER A CA 1
ATOM 1147 C C . SER A 1 157 ? 23.934 3.761 -24.266 1.00 87.62 157 SER A C 1
ATOM 1149 O O . SER A 1 157 ? 22.923 3.078 -24.402 1.00 87.62 157 SER A O 1
ATOM 1151 N N . THR A 1 158 ? 23.851 5.055 -23.950 1.00 89.50 158 THR A N 1
ATOM 1152 C CA . THR A 1 158 ? 22.587 5.753 -23.644 1.00 89.50 158 THR A CA 1
ATOM 1153 C C . THR A 1 158 ? 21.574 5.663 -24.791 1.00 89.50 158 THR A C 1
ATOM 1155 O O . THR A 1 158 ? 20.396 5.382 -24.566 1.00 89.50 158 THR A O 1
ATOM 1158 N N . ALA A 1 159 ? 22.021 5.848 -26.035 1.00 89.44 159 ALA A N 1
ATOM 1159 C CA . ALA A 1 159 ? 21.149 5.791 -27.208 1.00 89.44 159 ALA A CA 1
ATOM 1160 C C . ALA A 1 159 ? 20.713 4.350 -27.538 1.00 89.44 159 ALA A C 1
ATOM 1162 O O . ALA A 1 159 ? 19.553 4.119 -27.882 1.00 89.44 159 ALA A O 1
ATOM 1163 N N . PHE A 1 160 ? 21.595 3.363 -27.344 1.00 91.25 160 PHE A N 1
ATOM 1164 C CA . PHE A 1 160 ? 21.229 1.947 -27.441 1.00 91.25 160 PHE A CA 1
ATOM 1165 C C . PHE A 1 160 ? 20.273 1.504 -26.316 1.00 91.25 160 PHE A C 1
ATOM 1167 O O . PHE A 1 160 ? 19.308 0.790 -26.591 1.00 91.25 160 PHE A O 1
ATOM 1174 N N . LYS A 1 161 ? 20.458 1.980 -25.075 1.00 91.56 161 LYS A N 1
ATOM 1175 C CA . LYS A 1 161 ? 19.521 1.776 -23.953 1.00 91.56 161 LYS A CA 1
ATOM 1176 C C . LYS A 1 161 ? 18.147 2.378 -24.245 1.00 91.56 161 LYS A C 1
ATOM 1178 O O . LYS A 1 161 ? 17.139 1.752 -23.931 1.00 91.56 161 LYS A O 1
ATOM 1183 N N . ALA A 1 162 ? 18.086 3.554 -24.871 1.00 92.25 162 ALA A N 1
ATOM 1184 C CA . ALA A 1 162 ? 16.822 4.162 -25.282 1.00 92.25 162 ALA A CA 1
ATOM 1185 C C . ALA A 1 162 ? 16.117 3.349 -26.378 1.00 92.25 162 ALA A C 1
ATOM 1187 O O . ALA A 1 162 ? 14.929 3.072 -26.246 1.00 92.25 162 ALA A O 1
ATOM 1188 N N . LEU A 1 163 ? 16.836 2.881 -27.406 1.00 91.88 163 LEU A N 1
ATOM 1189 C CA . LEU A 1 163 ? 16.267 1.971 -28.408 1.00 91.88 163 LEU A CA 1
ATOM 1190 C C . LEU A 1 163 ? 15.725 0.684 -27.758 1.00 91.88 163 LEU A C 1
ATOM 1192 O O . LEU A 1 163 ? 14.588 0.290 -28.021 1.00 91.88 163 LEU A O 1
ATOM 1196 N N . ALA A 1 164 ? 16.496 0.073 -26.854 1.00 93.81 164 ALA A N 1
ATOM 1197 C CA . ALA A 1 164 ? 16.081 -1.100 -26.087 1.00 93.81 164 ALA A CA 1
ATOM 1198 C C . ALA A 1 164 ? 14.824 -0.829 -25.231 1.00 93.81 164 ALA A C 1
ATOM 1200 O O . ALA A 1 164 ? 13.913 -1.656 -25.204 1.00 93.81 164 ALA A O 1
ATOM 1201 N N . LYS A 1 165 ? 14.742 0.342 -24.579 1.00 94.00 165 LYS A N 1
ATOM 1202 C CA . LYS A 1 165 ? 13.574 0.801 -23.804 1.00 94.00 165 LYS A CA 1
ATOM 1203 C C . LYS A 1 165 ? 12.336 0.994 -24.676 1.00 94.00 165 LYS A C 1
ATOM 1205 O O . LYS A 1 165 ? 11.264 0.553 -24.284 1.00 94.00 165 LYS A O 1
ATOM 1210 N N . GLY A 1 166 ? 12.473 1.600 -25.854 1.00 93.50 166 GLY A N 1
ATOM 1211 C CA . GLY A 1 166 ? 11.364 1.739 -26.801 1.00 93.50 166 GLY A CA 1
ATOM 1212 C C . GLY A 1 166 ? 10.797 0.378 -27.207 1.00 93.50 166 GLY A C 1
ATOM 1213 O O . GLY A 1 166 ? 9.596 0.151 -27.108 1.00 93.50 166 GLY A O 1
ATOM 1214 N N . CYS A 1 167 ? 11.671 -0.578 -27.527 1.00 92.75 167 CYS A N 1
ATOM 1215 C CA . CYS A 1 167 ? 11.269 -1.949 -27.852 1.00 92.75 167 CYS A CA 1
ATOM 1216 C C . CYS A 1 167 ? 10.597 -2.668 -26.667 1.00 92.75 167 CYS A C 1
ATOM 1218 O O . CYS A 1 167 ? 9.598 -3.360 -26.853 1.00 92.75 167 CYS A O 1
ATOM 1220 N N . GLY A 1 168 ? 11.104 -2.472 -25.444 1.00 94.12 168 GLY A N 1
ATOM 1221 C CA . GLY A 1 168 ? 10.484 -2.987 -24.221 1.00 94.12 168 GLY A CA 1
ATOM 1222 C C . GLY A 1 168 ? 9.105 -2.389 -23.926 1.00 94.12 168 GLY A C 1
ATOM 1223 O O . GLY A 1 168 ? 8.240 -3.106 -23.437 1.00 94.12 168 GLY A O 1
ATOM 1224 N N . LEU A 1 169 ? 8.858 -1.122 -24.279 1.00 94.44 169 LEU A N 1
ATOM 1225 C CA . LEU A 1 169 ? 7.537 -0.488 -24.173 1.00 94.44 169 LEU A CA 1
ATOM 1226 C C . LEU A 1 169 ? 6.535 -1.064 -25.187 1.00 94.44 169 LEU A C 1
ATOM 1228 O O . LEU A 1 169 ? 5.394 -1.332 -24.814 1.00 94.44 169 LEU A O 1
ATOM 1232 N N . LEU A 1 170 ? 6.958 -1.316 -26.434 1.00 93.31 170 LEU A N 1
ATOM 1233 C CA . LEU A 1 170 ? 6.119 -1.989 -27.439 1.00 93.31 170 LEU A CA 1
ATOM 1234 C C . LEU A 1 170 ? 5.732 -3.406 -26.976 1.00 93.31 170 LEU A C 1
ATOM 1236 O O . LEU A 1 170 ? 4.563 -3.781 -27.054 1.00 93.31 170 LEU A O 1
ATOM 1240 N N . LEU A 1 171 ? 6.692 -4.167 -26.429 1.00 94.06 171 LEU A N 1
ATOM 1241 C CA . LEU A 1 171 ? 6.429 -5.490 -25.854 1.00 94.06 171 LEU A CA 1
ATOM 1242 C C . LEU A 1 171 ? 5.541 -5.412 -24.603 1.00 94.06 171 LEU A C 1
ATOM 1244 O O . LEU A 1 171 ? 4.679 -6.266 -24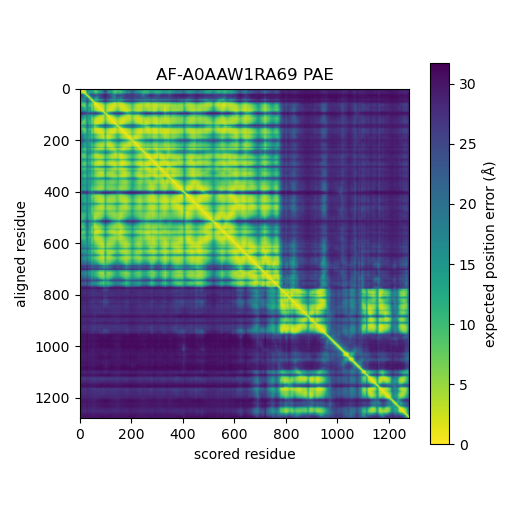.420 1.00 94.06 171 LEU A O 1
ATOM 1248 N N . ALA A 1 172 ? 5.725 -4.403 -23.747 1.00 93.75 172 ALA A N 1
ATOM 1249 C CA . ALA A 1 172 ? 4.914 -4.225 -22.546 1.00 93.75 172 ALA A CA 1
ATOM 1250 C C . ALA A 1 172 ? 3.432 -4.027 -22.887 1.00 93.75 172 ALA A C 1
ATOM 1252 O O . ALA A 1 172 ? 2.575 -4.666 -22.278 1.00 93.75 172 ALA A O 1
ATOM 1253 N N . VAL A 1 173 ? 3.138 -3.194 -23.890 1.00 93.56 173 VAL A N 1
ATOM 1254 C CA . VAL A 1 173 ? 1.774 -2.992 -24.396 1.00 93.56 173 VAL A CA 1
ATOM 1255 C C . VAL A 1 173 ? 1.226 -4.283 -25.013 1.00 93.56 173 VAL A C 1
ATOM 1257 O O . VAL A 1 173 ? 0.123 -4.690 -24.659 1.00 93.56 173 VAL A O 1
ATOM 1260 N N . GLU A 1 174 ? 2.002 -4.974 -25.856 1.00 93.50 174 GLU A N 1
ATOM 1261 C CA . GLU A 1 174 ? 1.599 -6.258 -26.452 1.00 93.50 174 GLU A CA 1
ATOM 1262 C C . GLU A 1 174 ? 1.283 -7.333 -25.397 1.00 93.50 174 GLU A C 1
ATOM 1264 O O . GLU A 1 174 ? 0.273 -8.026 -25.511 1.00 93.50 174 GLU A O 1
ATOM 1269 N N . MET A 1 175 ? 2.096 -7.449 -24.342 1.00 91.12 175 MET A N 1
ATOM 1270 C CA . MET A 1 175 ? 1.871 -8.427 -23.273 1.00 91.12 175 MET A CA 1
ATOM 1271 C C . MET A 1 175 ? 0.701 -8.064 -22.352 1.00 91.12 175 MET A C 1
ATOM 1273 O O . MET A 1 175 ? -0.040 -8.956 -21.952 1.00 91.12 175 MET A O 1
ATOM 1277 N N . CYS A 1 176 ? 0.476 -6.781 -22.051 1.00 92.00 176 CYS A N 1
ATOM 1278 C CA . CYS A 1 176 ? -0.719 -6.372 -21.302 1.00 92.00 176 CYS A CA 1
ATOM 1279 C C . CYS A 1 176 ? -2.004 -6.643 -22.107 1.00 92.00 176 CYS A C 1
ATOM 1281 O O . CYS A 1 176 ? -3.000 -7.082 -21.539 1.00 92.00 176 CYS A O 1
ATOM 1283 N N . ILE A 1 177 ? -1.978 -6.424 -23.430 1.00 91.19 177 ILE A N 1
ATOM 1284 C CA . ILE A 1 177 ? -3.103 -6.737 -24.327 1.00 91.19 177 ILE A CA 1
ATOM 1285 C C . ILE A 1 177 ? -3.344 -8.250 -24.392 1.00 91.19 177 ILE A C 1
ATOM 1287 O O . ILE A 1 177 ? -4.492 -8.679 -24.331 1.00 91.19 177 ILE A O 1
ATOM 1291 N N . SER A 1 178 ? -2.289 -9.066 -24.493 1.00 88.25 178 SER A N 1
ATOM 1292 C CA . SER A 1 178 ? -2.436 -10.523 -24.626 1.00 88.25 178 SER A CA 1
ATOM 1293 C C . SER A 1 178 ? -2.890 -11.230 -23.346 1.00 88.25 178 SER A C 1
ATOM 1295 O O . SER A 1 178 ? -3.425 -12.335 -23.435 1.00 88.25 178 SER A O 1
ATOM 1297 N N . GLN A 1 179 ? -2.707 -10.611 -22.175 1.00 86.69 179 GLN A N 1
ATOM 1298 C CA . GLN A 1 179 ? -3.149 -11.164 -20.891 1.00 86.69 179 GLN A CA 1
ATOM 1299 C C . GLN A 1 179 ? -4.572 -10.759 -20.484 1.00 86.69 179 GLN A C 1
ATOM 1301 O O . GLN A 1 179 ? -5.181 -11.496 -19.714 1.00 86.69 179 GLN A O 1
ATOM 1306 N N . ASN A 1 180 ? -5.136 -9.657 -20.999 1.00 87.56 180 ASN A N 1
ATOM 1307 C CA . ASN A 1 180 ? -6.518 -9.275 -20.685 1.00 87.56 180 ASN A CA 1
ATOM 1308 C C . ASN A 1 180 ? -7.522 -9.796 -21.745 1.00 87.56 180 ASN A C 1
ATOM 1310 O O . ASN A 1 180 ? -7.656 -9.183 -22.810 1.00 87.56 180 ASN A O 1
ATOM 1314 N N . PRO A 1 181 ? -8.301 -10.865 -21.465 1.00 81.56 181 PRO A N 1
ATOM 1315 C CA . PRO A 1 181 ? -9.284 -11.395 -22.413 1.00 81.56 181 PRO A CA 1
ATOM 1316 C C . PRO A 1 181 ? -10.466 -10.440 -22.650 1.00 81.56 181 PRO A C 1
ATOM 1318 O O . PRO A 1 181 ? -11.068 -10.458 -23.729 1.00 81.56 181 PRO A O 1
ATOM 1321 N N . ASN A 1 182 ? -10.784 -9.578 -21.678 1.00 83.62 182 ASN A N 1
ATOM 1322 C CA . ASN A 1 182 ? -11.940 -8.684 -21.730 1.00 83.62 182 ASN A CA 1
ATOM 1323 C C . ASN A 1 182 ? -11.803 -7.649 -22.850 1.00 83.62 182 ASN A C 1
ATOM 1325 O O . ASN A 1 182 ? -12.807 -7.242 -23.426 1.00 83.62 182 ASN A O 1
ATOM 1329 N N . LEU A 1 183 ? -10.577 -7.231 -23.189 1.00 85.31 183 LEU A N 1
ATOM 1330 C CA . LEU A 1 183 ? -10.341 -6.213 -24.214 1.00 85.31 183 LEU A CA 1
ATOM 1331 C C . LEU A 1 183 ? -10.775 -6.703 -25.605 1.00 85.31 183 LEU A C 1
ATOM 1333 O O . LEU A 1 183 ? -11.492 -5.996 -26.317 1.00 85.31 183 LEU A O 1
ATOM 1337 N N . ALA A 1 184 ? -10.404 -7.936 -25.962 1.00 84.19 184 ALA A N 1
ATOM 1338 C CA . ALA A 1 184 ? -10.819 -8.570 -27.212 1.00 84.19 184 ALA A CA 1
ATOM 1339 C C . ALA A 1 184 ? -12.315 -8.930 -27.204 1.00 84.19 184 ALA A C 1
ATOM 1341 O O . ALA A 1 184 ? -13.016 -8.673 -28.184 1.00 84.19 184 ALA A O 1
ATOM 1342 N N . ALA A 1 185 ? -12.828 -9.463 -26.087 1.00 84.44 185 ALA A N 1
ATOM 1343 C CA . ALA A 1 185 ? -14.246 -9.791 -25.940 1.00 84.44 185 ALA A CA 1
ATOM 1344 C C . ALA A 1 185 ? -15.152 -8.548 -26.038 1.00 84.44 185 ALA A C 1
ATOM 1346 O O . ALA A 1 185 ? -16.182 -8.587 -26.713 1.00 84.44 185 ALA A O 1
ATOM 1347 N N . GLY A 1 186 ? -14.744 -7.434 -25.423 1.00 82.94 186 GLY A N 1
ATOM 1348 C CA . GLY A 1 186 ? -15.461 -6.161 -25.431 1.00 82.94 186 GLY A CA 1
ATOM 1349 C C . GLY A 1 186 ? -15.461 -5.484 -26.796 1.00 82.94 186 GLY A C 1
ATOM 1350 O O . GLY A 1 186 ? -16.523 -5.092 -27.275 1.00 82.94 186 GLY A O 1
ATOM 1351 N N . CYS A 1 187 ? -14.318 -5.439 -27.493 1.00 84.81 187 CYS A N 1
ATOM 1352 C CA . CYS A 1 187 ? -14.289 -4.948 -28.876 1.00 84.81 187 CYS A CA 1
ATOM 1353 C C . CYS A 1 187 ? -15.187 -5.804 -29.786 1.00 84.81 187 CYS A C 1
ATOM 1355 O O . CYS A 1 187 ? -16.024 -5.256 -30.499 1.00 84.81 187 CYS A O 1
ATOM 1357 N N . ALA A 1 188 ? -15.155 -7.136 -29.652 1.00 85.62 188 ALA A N 1
ATOM 1358 C CA . ALA A 1 188 ? -16.058 -8.034 -30.376 1.00 85.62 188 ALA A CA 1
ATOM 1359 C C . ALA A 1 188 ? -17.545 -7.901 -29.971 1.00 85.62 188 ALA A C 1
ATOM 1361 O O . ALA A 1 188 ? -18.429 -8.240 -30.762 1.00 85.62 188 ALA A O 1
ATOM 1362 N N . ALA A 1 189 ? -17.863 -7.435 -28.760 1.00 84.06 189 ALA A N 1
ATOM 1363 C CA . ALA A 1 189 ? -19.226 -7.121 -28.324 1.00 84.06 189 ALA A CA 1
ATOM 1364 C C . ALA A 1 189 ? -19.717 -5.793 -28.911 1.00 84.06 189 ALA A C 1
ATOM 1366 O O . ALA A 1 189 ? -20.741 -5.755 -29.594 1.00 84.06 189 ALA A O 1
ATOM 1367 N N . TYR A 1 190 ? -18.922 -4.736 -28.772 1.00 86.44 190 TYR A N 1
ATOM 1368 C CA . TYR A 1 190 ? -19.194 -3.418 -29.337 1.00 86.44 190 TYR A CA 1
ATOM 1369 C C . TYR A 1 190 ? -19.315 -3.462 -30.873 1.00 86.44 190 TYR A C 1
ATOM 1371 O O . TYR A 1 190 ? -20.258 -2.923 -31.450 1.00 86.44 190 TYR A O 1
ATOM 1379 N N . THR A 1 191 ? -18.437 -4.217 -31.541 1.00 87.69 191 THR A N 1
ATOM 1380 C CA . THR A 1 191 ? -18.484 -4.507 -32.984 1.00 87.69 191 THR A CA 1
ATOM 1381 C C . THR A 1 191 ? -19.796 -5.188 -33.410 1.00 87.69 191 THR A C 1
ATOM 1383 O O . THR A 1 191 ? -20.288 -4.901 -34.504 1.00 87.69 191 THR A O 1
ATOM 1386 N N . ARG A 1 192 ? -20.401 -6.046 -32.570 1.00 86.62 192 ARG A N 1
ATOM 1387 C CA . ARG A 1 192 ? -21.731 -6.645 -32.818 1.00 86.62 192 ARG A CA 1
ATOM 1388 C C . ARG A 1 192 ? -22.868 -5.652 -32.567 1.00 86.62 192 ARG A C 1
ATOM 1390 O O . ARG A 1 192 ? -23.796 -5.596 -33.368 1.00 86.62 192 ARG A O 1
ATOM 1397 N N . MET A 1 193 ? -22.782 -4.844 -31.509 1.00 84.69 193 MET A N 1
ATOM 1398 C CA . MET A 1 193 ? -23.764 -3.796 -31.204 1.00 84.69 193 MET A CA 1
ATOM 1399 C C . MET A 1 193 ? -23.881 -2.783 -32.354 1.00 84.69 193 MET A C 1
ATOM 1401 O O . MET A 1 193 ? -24.984 -2.501 -32.814 1.00 84.69 193 MET A O 1
ATOM 1405 N N . LEU A 1 194 ? -22.753 -2.295 -32.884 1.00 84.00 194 LEU A N 1
ATOM 1406 C CA . LEU A 1 194 ? -22.746 -1.381 -34.032 1.00 84.00 194 LEU A CA 1
ATOM 1407 C C . LEU A 1 194 ? -23.355 -2.017 -35.290 1.00 84.00 194 LEU A C 1
ATOM 1409 O O . LEU A 1 194 ? -24.124 -1.364 -35.989 1.00 84.00 194 LEU A O 1
ATOM 1413 N N . GLN A 1 195 ? -23.070 -3.296 -35.559 1.00 86.00 195 GLN A N 1
ATOM 1414 C CA . GLN A 1 195 ? -23.672 -4.021 -36.688 1.00 86.00 195 GLN A CA 1
ATOM 1415 C C . GLN A 1 195 ? -25.193 -4.168 -36.539 1.00 86.00 195 GLN A C 1
ATOM 1417 O O . GLN A 1 195 ? -25.907 -4.057 -37.532 1.00 86.00 195 GLN A O 1
ATOM 1422 N N . HIS A 1 196 ? -25.703 -4.347 -35.317 1.00 84.00 196 HIS A N 1
ATOM 1423 C CA . HIS A 1 196 ? -27.144 -4.353 -35.051 1.00 84.00 196 HIS A CA 1
ATOM 1424 C C . HIS A 1 196 ? -27.780 -2.967 -35.262 1.00 84.00 196 HIS A C 1
ATOM 1426 O O . HIS A 1 196 ? -28.894 -2.881 -35.776 1.00 84.00 196 HIS A O 1
ATOM 1432 N N . ILE A 1 197 ? -27.098 -1.877 -34.891 1.00 81.50 197 ILE A N 1
ATOM 1433 C CA . ILE A 1 197 ? -27.586 -0.508 -35.144 1.00 81.50 197 ILE A CA 1
ATOM 1434 C C . ILE A 1 197 ? -27.656 -0.238 -36.655 1.00 81.50 197 ILE A C 1
ATOM 1436 O O . ILE A 1 197 ? -28.657 0.292 -37.128 1.00 81.50 197 ILE A O 1
ATOM 1440 N N . GLN A 1 198 ? -26.649 -0.674 -37.424 1.00 79.56 198 GLN A N 1
ATOM 1441 C CA . GLN A 1 198 ? -26.676 -0.573 -38.888 1.00 79.56 198 GLN A CA 1
ATOM 1442 C C . GLN A 1 198 ? -27.791 -1.420 -39.522 1.00 79.56 198 GLN A C 1
ATOM 1444 O O . GLN A 1 198 ? -28.514 -0.917 -40.373 1.00 79.56 198 GLN A O 1
ATOM 1449 N N . ALA A 1 199 ? -27.970 -2.677 -39.101 1.00 80.19 199 ALA A N 1
ATOM 1450 C CA . ALA A 1 199 ? -29.038 -3.537 -39.624 1.00 80.19 199 ALA A CA 1
ATOM 1451 C C . ALA A 1 199 ? -30.440 -2.971 -39.324 1.00 80.19 199 ALA A C 1
ATOM 1453 O O . ALA A 1 199 ? -31.305 -2.966 -40.193 1.00 80.19 199 ALA A O 1
ATOM 1454 N N . GLY A 1 200 ? -30.639 -2.400 -38.130 1.00 73.50 200 GLY A N 1
ATOM 1455 C CA . GLY A 1 200 ? -31.896 -1.755 -37.738 1.00 73.50 200 GLY A CA 1
ATOM 1456 C C . GLY A 1 200 ? -32.262 -0.496 -38.541 1.00 73.50 200 GLY A C 1
ATOM 1457 O O . GLY A 1 200 ? -33.358 0.032 -38.365 1.00 73.50 200 GLY A O 1
ATOM 1458 N N . GLN A 1 201 ? -31.393 -0.014 -39.439 1.00 68.88 201 GLN A N 1
ATOM 1459 C CA . GLN A 1 201 ? -31.768 0.981 -40.448 1.00 68.88 201 GLN A CA 1
ATOM 1460 C C . GLN A 1 201 ? -32.775 0.400 -41.458 1.00 68.88 201 GLN A C 1
ATOM 1462 O O . GLN A 1 201 ? -33.708 1.098 -41.850 1.00 68.88 201 GLN A O 1
ATOM 1467 N N . GLU A 1 202 ? -32.628 -0.872 -41.853 1.00 65.50 202 GLU A N 1
ATOM 1468 C CA . GLU A 1 202 ? -33.537 -1.537 -42.802 1.00 65.50 202 GLU A CA 1
ATOM 1469 C C . GLU A 1 202 ? -34.925 -1.787 -42.182 1.00 65.50 202 GLU A C 1
ATOM 1471 O O . GLU A 1 202 ? -35.941 -1.654 -42.864 1.00 65.50 202 GLU A O 1
ATOM 1476 N N . ASP A 1 203 ? -34.974 -2.043 -40.868 1.00 69.81 203 ASP A N 1
ATOM 1477 C CA . ASP A 1 203 ? -36.207 -2.147 -40.069 1.00 69.81 203 ASP A CA 1
ATOM 1478 C C . ASP A 1 203 ? -36.806 -0.776 -39.671 1.00 69.81 203 ASP A C 1
ATOM 1480 O O . ASP A 1 203 ? -37.884 -0.713 -39.074 1.00 69.81 203 ASP A O 1
ATOM 1484 N N . GLY A 1 204 ? -36.121 0.336 -39.966 1.00 71.25 204 GLY A N 1
ATOM 1485 C CA . GLY A 1 204 ? -36.558 1.693 -39.617 1.00 71.25 204 GLY A CA 1
ATOM 1486 C C . GLY A 1 204 ? -36.517 2.025 -38.117 1.00 71.25 204 GLY A C 1
ATOM 1487 O O . GLY A 1 204 ? -37.244 2.915 -37.673 1.00 71.25 204 GLY A O 1
ATOM 1488 N N . THR A 1 205 ? -35.700 1.325 -37.320 1.00 73.06 205 THR A N 1
ATOM 1489 C CA . THR A 1 205 ? -35.619 1.518 -35.858 1.00 73.06 205 THR A CA 1
ATOM 1490 C C . THR A 1 205 ? -34.599 2.572 -35.412 1.00 73.06 205 THR A C 1
ATOM 1492 O O . THR A 1 205 ? -34.631 2.973 -34.251 1.00 73.06 205 THR A O 1
ATOM 1495 N N . TRP A 1 206 ? -33.699 3.009 -36.299 1.00 76.75 206 TRP A N 1
ATOM 1496 C CA . TRP A 1 206 ? -32.644 4.005 -36.040 1.00 76.75 206 TRP A CA 1
ATOM 1497 C C . TRP A 1 206 ? -32.568 5.040 -37.171 1.00 76.75 206 TRP A C 1
ATOM 1499 O O . TRP A 1 206 ? -33.030 4.773 -38.282 1.00 76.75 206 TRP A O 1
ATOM 1509 N N . SER A 1 207 ? -31.988 6.219 -36.910 1.00 80.69 207 SER A N 1
ATOM 1510 C CA . SER A 1 207 ? -31.800 7.243 -37.947 1.00 80.69 207 SER A CA 1
ATOM 1511 C C . SER A 1 207 ? -30.733 6.828 -38.967 1.00 80.69 207 SER A C 1
ATOM 1513 O O . SER A 1 207 ? -29.762 6.146 -38.633 1.00 80.69 207 SER A O 1
ATOM 1515 N N . GLU A 1 208 ? -30.855 7.317 -40.203 1.00 79.31 208 GLU A N 1
ATOM 1516 C CA . GLU A 1 208 ? -29.791 7.230 -41.213 1.00 79.31 208 GLU A CA 1
ATOM 1517 C C . GLU A 1 208 ? -28.501 7.917 -40.722 1.00 79.31 208 GLU A C 1
ATOM 1519 O O . GLU A 1 208 ? -27.397 7.420 -40.953 1.00 79.31 208 GLU A O 1
ATOM 1524 N N . GLU A 1 209 ? -28.630 9.005 -39.951 1.00 78.62 209 GLU A N 1
ATOM 1525 C CA . GLU A 1 209 ? -27.490 9.668 -39.310 1.00 78.62 209 GLU A CA 1
ATOM 1526 C C . GLU A 1 209 ? -26.805 8.743 -38.288 1.00 78.62 209 GLU A C 1
ATOM 1528 O O . GLU A 1 209 ? -25.585 8.574 -38.353 1.00 78.62 209 GLU A O 1
ATOM 1533 N N . ASP A 1 210 ? -27.570 8.080 -37.413 1.00 77.00 210 ASP A N 1
ATOM 1534 C CA . ASP A 1 210 ? -27.050 7.146 -36.399 1.00 77.00 210 ASP A CA 1
ATOM 1535 C C . ASP A 1 210 ? -26.348 5.945 -37.053 1.00 77.00 210 ASP A C 1
ATOM 1537 O O . ASP A 1 210 ? -25.233 5.580 -36.673 1.00 77.00 210 ASP A O 1
ATOM 1541 N N . ALA A 1 211 ? -26.968 5.354 -38.079 1.00 78.06 211 ALA A N 1
ATOM 1542 C CA . ALA A 1 211 ? -26.422 4.219 -38.818 1.00 78.06 211 ALA A CA 1
ATOM 1543 C C . ALA A 1 211 ? -25.133 4.585 -39.581 1.00 78.06 211 ALA A C 1
ATOM 1545 O O . ALA A 1 211 ? -24.187 3.789 -39.630 1.00 78.06 211 ALA A O 1
ATOM 1546 N N . SER A 1 212 ? -25.049 5.808 -40.120 1.00 79.69 212 SER A N 1
ATOM 1547 C CA . SER A 1 212 ? -23.832 6.312 -40.770 1.00 79.69 212 SER A CA 1
ATOM 1548 C C . SER A 1 212 ? -22.680 6.522 -39.775 1.00 79.69 212 SER A C 1
ATOM 1550 O O . SER A 1 212 ? -21.544 6.114 -40.042 1.00 79.69 212 SER A O 1
ATOM 1552 N N . GLN A 1 213 ? -22.971 7.073 -38.589 1.00 82.00 213 GLN A N 1
ATOM 1553 C CA . GLN A 1 213 ? -21.996 7.251 -37.511 1.00 82.00 213 GLN A CA 1
ATOM 1554 C C . GLN A 1 213 ? -21.531 5.898 -36.960 1.00 82.00 213 GLN A C 1
ATOM 1556 O O . GLN A 1 213 ? -20.326 5.677 -36.814 1.00 82.00 213 GLN A O 1
ATOM 1561 N N . ALA A 1 214 ? -22.453 4.953 -36.749 1.00 80.56 214 ALA A N 1
ATOM 1562 C CA . ALA A 1 214 ? -22.134 3.586 -36.349 1.00 80.56 214 ALA A CA 1
ATOM 1563 C C . ALA A 1 214 ? -21.201 2.894 -37.360 1.00 80.56 214 ALA A C 1
ATOM 1565 O O . ALA A 1 214 ? -20.250 2.230 -36.952 1.00 80.56 214 ALA A O 1
ATOM 1566 N N . GLY A 1 215 ? -21.402 3.102 -38.668 1.00 84.19 215 GLY A N 1
ATOM 1567 C CA . GLY A 1 215 ? -20.522 2.583 -39.722 1.00 84.19 215 GLY A CA 1
ATOM 1568 C C . GLY A 1 215 ? -19.109 3.181 -39.715 1.00 84.19 215 GLY A C 1
ATOM 1569 O O . GLY A 1 215 ? -18.122 2.455 -39.890 1.00 84.19 215 GLY A O 1
ATOM 1570 N N . PHE A 1 216 ? -18.981 4.486 -39.455 1.00 86.44 216 PHE A N 1
ATOM 1571 C CA . PHE A 1 216 ? -17.676 5.136 -39.284 1.00 86.44 216 PHE A CA 1
ATOM 1572 C C . PHE A 1 216 ? -16.936 4.594 -38.051 1.00 86.44 216 PHE A C 1
ATOM 1574 O O . PHE A 1 216 ? -15.774 4.189 -38.152 1.00 86.44 216 PHE A O 1
ATOM 1581 N N . ILE A 1 217 ? -17.623 4.509 -36.907 1.00 85.06 217 ILE A N 1
ATOM 1582 C CA . ILE A 1 217 ? -17.054 3.978 -35.661 1.00 85.06 217 ILE A CA 1
ATOM 1583 C C . ILE A 1 217 ? -16.663 2.505 -35.844 1.00 85.06 217 ILE A C 1
ATOM 1585 O O . ILE A 1 217 ? -15.541 2.137 -35.509 1.00 85.06 217 ILE A O 1
ATOM 1589 N N . LEU A 1 218 ? -17.511 1.675 -36.464 1.00 87.62 218 LEU A N 1
ATOM 1590 C CA . LEU A 1 218 ? -17.227 0.262 -36.753 1.00 87.62 218 LEU A CA 1
ATOM 1591 C C . LEU A 1 218 ? -15.962 0.086 -37.603 1.00 87.62 218 LEU A C 1
ATOM 1593 O O . LEU A 1 218 ? -15.181 -0.840 -37.379 1.00 87.62 218 LEU A O 1
ATOM 1597 N N . THR A 1 219 ? -15.740 0.983 -38.566 1.00 88.62 219 THR A N 1
ATOM 1598 C CA . THR A 1 219 ? -14.524 0.991 -39.390 1.00 88.62 219 THR A CA 1
ATOM 1599 C C . THR A 1 219 ? -13.288 1.297 -38.541 1.00 88.62 219 THR A C 1
ATOM 1601 O O . THR A 1 219 ? -12.267 0.621 -38.672 1.00 88.62 219 THR A O 1
ATOM 1604 N N . LYS A 1 220 ? -13.383 2.261 -37.615 1.00 86.12 220 LYS A N 1
ATOM 1605 C CA . LYS A 1 220 ? -12.284 2.621 -36.708 1.00 86.12 220 LYS A CA 1
ATOM 1606 C C . LYS A 1 220 ? -12.013 1.582 -35.619 1.00 86.12 220 LYS A C 1
ATOM 1608 O O . LYS A 1 220 ? -10.846 1.343 -35.320 1.00 86.12 220 LYS A O 1
ATOM 1613 N N . VAL A 1 221 ? -13.036 0.908 -35.092 1.00 87.12 221 VAL A N 1
ATOM 1614 C CA . VAL A 1 221 ? -12.867 -0.218 -34.154 1.00 87.12 221 VAL A CA 1
ATOM 1615 C C . VAL A 1 221 ? -12.128 -1.371 -34.836 1.00 87.12 221 VAL A C 1
ATOM 1617 O O . VAL A 1 221 ? -11.152 -1.862 -34.281 1.00 87.12 221 VAL A O 1
ATOM 1620 N N . LYS A 1 222 ? -12.486 -1.729 -36.077 1.00 86.56 222 LYS A N 1
ATOM 1621 C CA . LYS A 1 222 ? -11.769 -2.764 -36.849 1.00 86.56 222 LYS A CA 1
ATOM 1622 C C . LYS A 1 222 ? -10.319 -2.384 -37.172 1.00 86.56 222 LYS A C 1
ATOM 1624 O O . LYS A 1 222 ? -9.444 -3.247 -37.147 1.00 86.56 222 LYS A O 1
ATOM 1629 N N . GLU A 1 223 ? -10.033 -1.108 -37.450 1.00 87.06 223 GLU A N 1
ATOM 1630 C CA . GLU A 1 223 ? -8.648 -0.637 -37.615 1.00 87.06 223 GLU A CA 1
ATOM 1631 C C . GLU A 1 223 ? -7.854 -0.747 -36.298 1.00 87.06 223 GLU A C 1
ATOM 1633 O O . GLU A 1 223 ? -6.695 -1.162 -36.301 1.00 87.06 223 GLU A O 1
ATOM 1638 N N . LEU A 1 224 ? -8.488 -0.431 -35.166 1.00 87.75 224 LEU A N 1
ATOM 1639 C CA . LEU A 1 224 ? -7.901 -0.514 -33.829 1.00 87.75 224 LEU A CA 1
ATOM 1640 C C . LEU A 1 224 ? -7.655 -1.968 -33.387 1.00 87.75 224 LEU A C 1
ATOM 1642 O O . LEU A 1 224 ? -6.563 -2.270 -32.908 1.00 87.75 224 LEU A O 1
ATOM 1646 N N . GLU A 1 225 ? -8.604 -2.880 -33.621 1.00 86.56 225 GLU A N 1
ATOM 1647 C CA . GLU A 1 225 ? -8.435 -4.332 -33.451 1.00 86.56 225 GLU A CA 1
ATOM 1648 C C . GLU A 1 225 ? -7.239 -4.837 -34.283 1.00 86.56 225 GLU A C 1
ATOM 1650 O O . GLU A 1 225 ? -6.333 -5.481 -33.752 1.00 86.56 225 GLU A O 1
ATOM 1655 N N . ALA A 1 226 ? -7.169 -4.480 -35.571 1.00 86.19 226 ALA A N 1
ATOM 1656 C CA . ALA A 1 226 ? -6.080 -4.895 -36.458 1.00 86.19 226 ALA A CA 1
ATOM 1657 C C . ALA A 1 226 ? -4.701 -4.344 -36.039 1.00 86.19 226 ALA A C 1
ATOM 1659 O O . ALA A 1 226 ? -3.688 -5.033 -36.201 1.00 86.19 226 ALA A O 1
ATOM 1660 N N . ARG A 1 227 ? -4.645 -3.122 -35.489 1.00 84.94 227 ARG A N 1
ATOM 1661 C CA . ARG A 1 227 ? -3.405 -2.479 -35.021 1.00 84.94 227 ARG A CA 1
ATOM 1662 C C . ARG A 1 227 ? -2.934 -2.989 -33.655 1.00 84.94 227 ARG A C 1
ATOM 1664 O O . ARG A 1 227 ? -1.740 -3.235 -33.503 1.00 84.94 227 ARG A O 1
ATOM 1671 N N . LEU A 1 228 ? -3.834 -3.150 -32.681 1.00 85.19 228 LEU A N 1
ATOM 1672 C CA . LEU A 1 228 ? -3.485 -3.524 -31.302 1.00 85.19 228 LEU A CA 1
ATOM 1673 C C . LEU A 1 228 ? -3.487 -5.042 -31.060 1.00 85.19 228 LEU A C 1
ATOM 1675 O O . LEU A 1 228 ? -2.612 -5.541 -30.357 1.00 85.19 228 LEU A O 1
ATOM 1679 N N . MET A 1 229 ? -4.438 -5.778 -31.643 1.00 82.75 229 MET A N 1
ATOM 1680 C CA . MET A 1 229 ? -4.695 -7.196 -31.334 1.00 82.75 229 MET A CA 1
ATOM 1681 C C . MET A 1 229 ? -4.290 -8.169 -32.454 1.00 82.75 229 MET A C 1
ATOM 1683 O O . MET A 1 229 ? -4.323 -9.376 -32.245 1.00 82.75 229 MET A O 1
ATOM 1687 N N . GLY A 1 230 ? -3.918 -7.669 -33.640 1.00 79.81 230 GLY A N 1
ATOM 1688 C CA . GLY A 1 230 ? -3.698 -8.486 -34.842 1.00 79.81 230 GLY A CA 1
ATOM 1689 C C . GLY A 1 230 ? -2.517 -9.465 -34.760 1.00 79.81 230 GLY A C 1
ATOM 1690 O O . GLY A 1 230 ? -2.696 -10.659 -34.544 1.00 79.81 230 GLY A O 1
ATOM 1691 N N . ARG A 1 231 ? -1.292 -8.976 -34.998 1.00 71.50 231 ARG A N 1
ATOM 1692 C CA . ARG A 1 231 ? -0.047 -9.777 -34.895 1.00 71.50 231 ARG A CA 1
ATOM 1693 C C . ARG A 1 231 ? 0.786 -9.483 -33.645 1.00 71.50 231 ARG A C 1
ATOM 1695 O O . ARG A 1 231 ? 1.838 -10.086 -33.489 1.00 71.50 231 ARG A O 1
ATOM 1702 N N . GLY A 1 232 ? 0.335 -8.560 -32.797 1.00 81.31 232 GLY A N 1
ATOM 1703 C CA . GLY A 1 232 ? 1.148 -7.962 -31.739 1.00 81.31 232 GLY A CA 1
ATOM 1704 C C . GLY A 1 232 ? 1.832 -6.662 -32.182 1.00 81.31 232 GLY A C 1
ATOM 1705 O O . GLY A 1 232 ? 2.165 -6.468 -33.354 1.00 81.31 232 GLY A O 1
ATOM 1706 N N . VAL A 1 233 ? 2.001 -5.724 -31.251 1.00 87.19 233 VAL A N 1
ATOM 1707 C CA . VAL A 1 233 ? 2.579 -4.397 -31.508 1.00 87.19 233 VAL A CA 1
ATOM 1708 C C . VAL A 1 233 ? 4.080 -4.489 -31.815 1.00 87.19 233 VAL A C 1
ATOM 1710 O O . VAL A 1 233 ? 4.522 -3.996 -32.853 1.00 87.19 233 VAL A O 1
ATOM 1713 N N . PHE A 1 234 ? 4.851 -5.169 -30.966 1.00 90.19 234 PHE A N 1
ATOM 1714 C CA . PHE A 1 234 ? 6.285 -5.399 -31.131 1.00 90.19 234 PHE A CA 1
ATOM 1715 C C . PHE A 1 234 ? 6.579 -6.334 -32.312 1.00 90.19 234 PHE A C 1
ATOM 1717 O O . PHE A 1 234 ? 7.536 -6.097 -33.052 1.00 90.19 234 PHE A O 1
ATOM 1724 N N . HIS A 1 235 ? 5.735 -7.342 -32.564 1.00 86.56 235 HIS A N 1
ATOM 1725 C CA . HIS A 1 235 ? 5.899 -8.209 -33.739 1.00 86.56 235 HIS A CA 1
ATOM 1726 C C . HIS A 1 235 ? 5.762 -7.431 -35.061 1.00 86.56 235 HIS A C 1
ATOM 1728 O O . HIS A 1 235 ? 6.578 -7.616 -35.965 1.00 86.56 235 HIS A O 1
ATOM 1734 N N . ARG A 1 236 ? 4.787 -6.510 -35.170 1.00 85.81 236 ARG A N 1
ATOM 1735 C CA . ARG A 1 236 ? 4.650 -5.618 -36.341 1.00 85.81 236 ARG A CA 1
ATOM 1736 C C . ARG A 1 236 ? 5.867 -4.708 -36.509 1.00 85.81 236 ARG A C 1
ATOM 1738 O O . ARG A 1 236 ? 6.353 -4.588 -37.629 1.00 85.81 236 ARG A O 1
ATOM 1745 N N . PHE A 1 237 ? 6.401 -4.132 -35.428 1.00 86.62 237 PHE A N 1
ATOM 1746 C CA . PHE A 1 237 ? 7.629 -3.328 -35.484 1.00 86.62 237 PHE A CA 1
ATOM 1747 C C . PHE A 1 237 ? 8.826 -4.141 -36.019 1.00 86.62 237 PHE A C 1
ATOM 1749 O O . PHE A 1 237 ? 9.591 -3.653 -36.857 1.00 86.62 237 PHE A O 1
ATOM 1756 N N . LEU A 1 238 ? 8.970 -5.405 -35.598 1.00 85.62 238 LEU A N 1
ATOM 1757 C CA . LEU A 1 238 ? 9.997 -6.312 -36.126 1.00 85.62 238 LEU A CA 1
ATOM 1758 C C . LEU A 1 238 ? 9.781 -6.643 -37.616 1.00 85.62 238 LEU A C 1
ATOM 1760 O O . LEU A 1 238 ? 10.738 -6.569 -38.388 1.00 85.62 238 LEU A O 1
ATOM 1764 N N . ASP A 1 239 ? 8.556 -6.962 -38.044 1.00 82.56 239 ASP A N 1
ATOM 1765 C CA . ASP A 1 239 ? 8.240 -7.243 -39.456 1.00 82.56 239 ASP A CA 1
ATOM 1766 C C . ASP A 1 239 ? 8.432 -5.994 -40.349 1.00 82.56 239 ASP A C 1
ATOM 1768 O O . ASP A 1 239 ? 9.000 -6.086 -41.440 1.00 82.56 239 ASP A O 1
ATOM 1772 N N . ALA A 1 240 ? 8.027 -4.806 -39.891 1.00 80.00 240 ALA A N 1
ATOM 1773 C CA . ALA A 1 240 ? 8.132 -3.561 -40.653 1.00 80.00 240 ALA A CA 1
ATOM 1774 C C . ALA A 1 240 ? 9.581 -3.053 -40.759 1.00 80.00 240 ALA A C 1
ATOM 1776 O O . ALA A 1 240 ? 10.085 -2.810 -41.860 1.00 80.00 240 ALA A O 1
ATOM 1777 N N . TYR A 1 241 ? 10.280 -2.921 -39.627 1.00 76.06 241 TYR A N 1
ATOM 1778 C CA . TYR A 1 241 ? 11.578 -2.241 -39.572 1.00 76.06 241 TYR A CA 1
ATOM 1779 C C . TYR A 1 241 ? 12.783 -3.191 -39.538 1.00 76.06 241 TYR A C 1
ATOM 1781 O O . TYR A 1 241 ? 13.870 -2.780 -39.948 1.00 76.06 241 TYR A O 1
ATOM 1789 N N . MET A 1 242 ? 12.622 -4.459 -39.135 1.00 76.69 242 MET A N 1
ATOM 1790 C CA . MET A 1 242 ? 13.719 -5.443 -39.016 1.00 76.69 242 MET A CA 1
ATOM 1791 C C . MET A 1 242 ? 13.638 -6.610 -40.018 1.00 76.69 242 MET A C 1
ATOM 1793 O O . MET A 1 242 ? 14.447 -7.540 -39.945 1.00 76.69 242 MET A O 1
ATOM 1797 N N . SER A 1 243 ? 12.719 -6.568 -40.989 1.00 74.31 243 SER A N 1
ATOM 1798 C CA . SER A 1 243 ? 12.661 -7.543 -42.088 1.00 74.31 243 SER A CA 1
ATOM 1799 C C . SER A 1 243 ? 13.840 -7.411 -43.071 1.00 74.31 243 SER A C 1
ATOM 1801 O O . SER A 1 243 ? 14.407 -6.325 -43.220 1.00 74.31 243 SER A O 1
ATOM 1803 N N . PRO A 1 244 ? 14.221 -8.487 -43.799 1.00 64.81 244 PRO A N 1
ATOM 1804 C CA . PRO A 1 244 ? 15.338 -8.467 -44.756 1.00 64.81 244 PRO A CA 1
ATOM 1805 C C . PRO A 1 244 ? 15.241 -7.383 -45.839 1.00 64.81 244 PRO A C 1
ATOM 1807 O O . PRO A 1 244 ? 16.262 -6.920 -46.341 1.00 64.81 244 PRO A O 1
ATOM 1810 N N . THR A 1 245 ? 14.017 -6.984 -46.184 1.00 62.66 245 THR A N 1
ATOM 1811 C CA . THR A 1 245 ? 13.674 -5.965 -47.181 1.00 62.66 245 THR A CA 1
ATOM 1812 C C . THR A 1 245 ? 13.756 -4.527 -46.669 1.00 62.66 245 THR A C 1
ATOM 1814 O O . THR A 1 245 ? 13.850 -3.614 -47.492 1.00 62.66 245 THR A O 1
ATOM 1817 N N . SER A 1 246 ? 13.732 -4.283 -45.353 1.00 69.06 246 SER A N 1
ATOM 1818 C CA . SER A 1 246 ? 13.669 -2.919 -44.808 1.00 69.06 246 SER A CA 1
ATOM 1819 C C . SER A 1 246 ? 14.942 -2.105 -45.105 1.00 69.06 246 SER A C 1
ATOM 1821 O O . SER A 1 246 ? 16.016 -2.647 -45.391 1.00 69.06 246 SER A O 1
ATOM 1823 N N . GLN A 1 247 ? 14.833 -0.774 -45.070 1.00 61.41 247 GLN A N 1
ATOM 1824 C CA . GLN A 1 247 ? 15.989 0.123 -45.209 1.00 61.41 247 GLN A CA 1
ATOM 1825 C C . GLN A 1 247 ? 16.692 0.379 -43.869 1.00 61.41 247 GLN A C 1
ATOM 1827 O O . GLN A 1 247 ? 17.922 0.395 -43.828 1.00 61.41 247 GLN A O 1
ATOM 1832 N N . ALA A 1 248 ? 15.941 0.454 -42.765 1.00 61.94 248 ALA A N 1
ATOM 1833 C CA . ALA A 1 248 ? 16.496 0.578 -41.416 1.00 61.94 248 ALA A CA 1
ATOM 1834 C C . ALA A 1 248 ? 17.442 -0.592 -41.070 1.00 61.94 248 ALA A C 1
ATOM 1836 O O . ALA A 1 248 ? 18.537 -0.380 -40.554 1.00 61.94 248 ALA A O 1
ATOM 1837 N N . ARG A 1 249 ? 17.094 -1.828 -41.467 1.00 69.31 249 ARG A N 1
ATOM 1838 C CA . ARG A 1 249 ? 17.980 -2.998 -41.346 1.00 69.31 249 ARG A CA 1
ATOM 1839 C C . ARG A 1 249 ? 19.263 -2.829 -42.159 1.00 69.31 249 ARG A C 1
ATOM 1841 O O . ARG A 1 249 ? 20.346 -3.104 -41.650 1.00 69.31 249 ARG A O 1
ATOM 1848 N N . ARG A 1 250 ? 19.167 -2.342 -43.403 1.00 68.00 250 ARG A N 1
ATOM 1849 C CA . ARG A 1 250 ? 20.330 -2.114 -44.283 1.00 68.00 250 ARG A CA 1
ATOM 1850 C C . ARG A 1 250 ? 21.321 -1.097 -43.704 1.00 68.00 250 ARG A C 1
ATOM 1852 O O . ARG A 1 250 ? 22.521 -1.303 -43.852 1.00 68.00 250 ARG A O 1
ATOM 1859 N N . ALA A 1 251 ? 20.847 -0.073 -42.990 1.00 60.88 251 ALA A N 1
ATOM 1860 C CA . ALA A 1 251 ? 21.704 0.879 -42.276 1.00 60.88 251 ALA A CA 1
ATOM 1861 C C . ALA A 1 251 ? 22.459 0.258 -41.076 1.00 60.88 251 ALA A C 1
ATOM 1863 O O . ALA A 1 251 ? 23.523 0.747 -40.699 1.00 60.88 251 ALA A O 1
ATOM 1864 N N . CYS A 1 252 ? 21.935 -0.824 -40.487 1.00 68.56 252 CYS A N 1
ATOM 1865 C CA . CYS A 1 252 ? 22.413 -1.394 -39.219 1.00 68.56 252 CYS A CA 1
ATOM 1866 C C . CYS A 1 252 ? 23.040 -2.794 -39.323 1.00 68.56 252 CYS A C 1
ATOM 1868 O O . CYS A 1 252 ? 23.593 -3.288 -38.345 1.00 68.56 252 CYS A O 1
ATOM 1870 N N . CYS A 1 253 ? 23.037 -3.429 -40.497 1.00 67.44 253 CYS A N 1
ATOM 1871 C CA . CYS A 1 253 ? 23.739 -4.698 -40.734 1.00 67.44 253 CYS A CA 1
ATOM 1872 C C . CYS A 1 253 ? 25.278 -4.564 -40.848 1.00 67.44 253 CYS A C 1
ATOM 1874 O O . CYS A 1 253 ? 25.936 -5.503 -41.296 1.00 67.44 253 CYS A O 1
ATOM 1876 N N . SER A 1 254 ? 25.884 -3.430 -40.462 1.00 75.62 254 SER A N 1
ATOM 1877 C CA . SER A 1 254 ? 27.348 -3.298 -40.456 1.00 75.62 254 SER A CA 1
ATOM 1878 C C . SER A 1 254 ? 27.967 -4.196 -39.374 1.00 75.62 254 SER A C 1
ATOM 1880 O O . SER A 1 254 ? 27.454 -4.284 -38.257 1.00 75.62 254 SER A O 1
ATOM 1882 N N . ALA A 1 255 ? 29.101 -4.838 -39.675 1.00 76.25 255 ALA A N 1
ATOM 1883 C CA . ALA A 1 255 ? 29.833 -5.666 -38.707 1.00 76.25 255 ALA A CA 1
ATOM 1884 C C . ALA A 1 255 ? 30.141 -4.919 -37.392 1.00 76.25 255 ALA A C 1
ATOM 1886 O O . ALA A 1 255 ? 30.151 -5.511 -36.316 1.00 76.25 255 ALA A O 1
ATOM 1887 N N . GLU A 1 256 ? 30.363 -3.605 -37.486 1.00 77.62 256 GLU A N 1
ATOM 1888 C CA . GLU A 1 256 ? 30.678 -2.722 -36.362 1.00 77.62 256 GLU A CA 1
ATOM 1889 C C . GLU A 1 256 ? 29.427 -2.417 -35.518 1.00 77.62 256 GLU A C 1
ATOM 1891 O O . GLU A 1 256 ? 29.506 -2.454 -34.292 1.00 77.62 256 GLU A O 1
ATOM 1896 N N . PHE A 1 257 ? 28.247 -2.251 -36.132 1.00 83.38 257 PHE A N 1
ATOM 1897 C CA . PHE A 1 257 ? 26.969 -2.147 -35.412 1.00 83.38 257 PHE A CA 1
ATOM 1898 C C . PHE A 1 257 ? 26.583 -3.471 -34.733 1.00 83.38 257 PHE A C 1
ATOM 1900 O O . PHE A 1 257 ? 26.147 -3.487 -33.578 1.00 83.38 257 PHE A O 1
ATOM 1907 N N . VAL A 1 258 ? 26.762 -4.603 -35.420 1.00 84.75 258 VAL A N 1
ATOM 1908 C CA . VAL A 1 258 ? 26.484 -5.941 -34.868 1.00 84.75 258 VAL A CA 1
ATOM 1909 C C . VAL A 1 258 ? 27.417 -6.241 -33.683 1.00 84.75 258 VAL A C 1
ATOM 1911 O O . VAL A 1 258 ? 26.964 -6.746 -32.656 1.00 84.75 258 VAL A O 1
ATOM 1914 N N . ALA A 1 259 ? 28.692 -5.843 -33.756 1.00 84.44 259 ALA A N 1
ATOM 1915 C CA . ALA A 1 259 ? 29.624 -5.935 -32.631 1.00 84.44 259 ALA A CA 1
ATOM 1916 C C . ALA A 1 259 ? 29.265 -4.981 -31.471 1.00 84.44 259 ALA A C 1
ATOM 1918 O O . ALA A 1 259 ? 29.272 -5.406 -30.312 1.00 84.44 259 ALA A O 1
ATOM 1919 N N . ALA A 1 260 ? 28.919 -3.722 -31.765 1.00 84.44 260 ALA A N 1
ATOM 1920 C CA . ALA A 1 260 ? 28.522 -2.721 -30.771 1.00 84.44 260 ALA A CA 1
ATOM 1921 C C . ALA A 1 260 ? 27.270 -3.149 -29.989 1.00 84.44 260 ALA A C 1
ATOM 1923 O O . ALA A 1 260 ? 27.297 -3.199 -28.758 1.00 84.44 260 ALA A O 1
ATOM 1924 N N . SER A 1 261 ? 26.207 -3.541 -30.700 1.00 87.19 261 SER A N 1
ATOM 1925 C CA . SER A 1 261 ? 24.951 -4.023 -30.108 1.00 87.19 261 SER A CA 1
ATOM 1926 C C . SER A 1 261 ? 25.168 -5.231 -29.193 1.00 87.19 261 SER A C 1
ATOM 1928 O O . SER A 1 261 ? 24.705 -5.217 -28.052 1.00 87.19 261 SER A O 1
ATOM 1930 N N . ALA A 1 262 ? 25.953 -6.228 -29.624 1.00 88.06 262 ALA A N 1
ATOM 1931 C CA . ALA A 1 262 ? 26.324 -7.347 -28.759 1.00 88.06 262 ALA A CA 1
ATOM 1932 C C . ALA A 1 262 ? 27.096 -6.885 -27.513 1.00 88.06 262 ALA A C 1
ATOM 1934 O O . ALA A 1 262 ? 26.813 -7.341 -26.404 1.00 88.06 262 ALA A O 1
ATOM 1935 N N . SER A 1 263 ? 28.093 -6.011 -27.686 1.00 88.56 263 SER A N 1
ATOM 1936 C CA . SER A 1 263 ? 28.942 -5.510 -26.598 1.00 88.56 263 SER A CA 1
ATOM 1937 C C . SER A 1 263 ? 28.123 -4.816 -25.508 1.00 88.56 263 SER A C 1
ATOM 1939 O O . SER A 1 263 ? 28.225 -5.187 -24.338 1.00 88.56 263 SER A O 1
ATOM 1941 N N . ILE A 1 264 ? 27.257 -3.881 -25.908 1.00 88.81 264 ILE A N 1
ATOM 1942 C CA . ILE A 1 264 ? 26.414 -3.092 -25.005 1.00 88.81 264 ILE A CA 1
ATOM 1943 C C . ILE A 1 264 ? 25.385 -3.991 -24.309 1.00 88.81 264 ILE A C 1
ATOM 1945 O O . ILE A 1 264 ? 25.302 -3.963 -23.085 1.00 88.81 264 ILE A O 1
ATOM 1949 N N . ALA A 1 265 ? 24.691 -4.875 -25.038 1.00 90.75 265 ALA A N 1
ATOM 1950 C CA . ALA A 1 265 ? 23.735 -5.808 -24.433 1.00 90.75 265 ALA A CA 1
ATOM 1951 C C . ALA A 1 265 ? 24.378 -6.677 -23.333 1.00 90.75 265 ALA A C 1
ATOM 1953 O O . ALA A 1 265 ? 23.835 -6.793 -22.235 1.00 90.75 265 ALA A O 1
ATOM 1954 N N . LYS A 1 266 ? 25.583 -7.221 -23.574 1.00 91.94 266 LYS A N 1
ATOM 1955 C CA . LYS A 1 266 ? 26.336 -7.980 -22.555 1.00 91.94 266 LYS A CA 1
ATOM 1956 C C . LYS A 1 266 ? 26.763 -7.109 -21.370 1.00 91.94 266 LYS A C 1
ATOM 1958 O O . LYS A 1 266 ? 26.712 -7.581 -20.237 1.00 91.94 266 LYS A O 1
ATOM 1963 N N . ALA A 1 267 ? 27.221 -5.880 -21.610 1.00 89.12 267 ALA A N 1
ATOM 1964 C CA . ALA A 1 267 ? 27.664 -4.983 -20.544 1.00 89.12 267 ALA A CA 1
ATOM 1965 C C . ALA A 1 267 ? 26.505 -4.630 -19.600 1.00 89.12 267 ALA A C 1
ATOM 1967 O O . ALA A 1 267 ? 26.611 -4.843 -18.393 1.00 89.12 267 ALA A O 1
ATOM 1968 N N . GLU A 1 268 ? 25.376 -4.192 -20.158 1.00 89.19 268 GLU A N 1
ATOM 1969 C CA . GLU A 1 268 ? 24.194 -3.769 -19.404 1.00 89.19 268 GLU A CA 1
ATOM 1970 C C . GLU A 1 268 ? 23.508 -4.944 -18.694 1.00 89.19 268 GLU A C 1
ATOM 1972 O O . GLU A 1 268 ? 23.223 -4.853 -17.500 1.00 89.19 268 GLU A O 1
ATOM 1977 N N . MET A 1 269 ? 23.316 -6.090 -19.368 1.00 91.00 269 MET A N 1
ATOM 1978 C CA . MET A 1 269 ? 22.761 -7.285 -18.714 1.00 91.00 269 MET A CA 1
ATOM 1979 C C . MET A 1 269 ? 23.637 -7.752 -17.551 1.00 91.00 269 MET A C 1
ATOM 1981 O O . MET A 1 269 ? 23.112 -8.075 -16.488 1.00 91.00 269 MET A O 1
ATOM 1985 N N . LYS A 1 270 ? 24.968 -7.758 -17.710 1.00 91.50 270 LYS A N 1
ATOM 1986 C CA . LYS A 1 270 ? 25.880 -8.116 -16.618 1.00 91.50 270 LYS A CA 1
ATOM 1987 C C . LYS A 1 270 ? 25.786 -7.105 -15.468 1.00 91.50 270 LYS A C 1
ATOM 1989 O O . LYS A 1 270 ? 25.678 -7.517 -14.316 1.00 91.50 270 LYS A O 1
ATOM 1994 N N . ALA A 1 271 ? 25.794 -5.807 -15.769 1.00 87.88 271 ALA A N 1
ATOM 1995 C CA . ALA A 1 271 ? 25.728 -4.746 -14.766 1.00 87.88 271 ALA A CA 1
ATOM 1996 C C . ALA A 1 271 ? 24.394 -4.715 -13.998 1.00 87.88 271 ALA A C 1
ATOM 1998 O O . ALA A 1 271 ? 24.382 -4.283 -12.847 1.00 87.88 271 ALA A O 1
ATOM 1999 N N . ALA A 1 272 ? 23.288 -5.166 -14.602 1.00 89.56 272 ALA A N 1
ATOM 2000 C CA . ALA A 1 272 ? 22.011 -5.381 -13.921 1.00 89.56 272 ALA A CA 1
ATOM 2001 C C . ALA A 1 272 ? 22.030 -6.662 -13.066 1.00 89.56 272 ALA A C 1
ATOM 2003 O O . ALA A 1 272 ? 21.753 -6.601 -11.870 1.00 89.56 272 ALA A O 1
ATOM 2004 N N . LEU A 1 273 ? 22.433 -7.808 -13.635 1.00 90.31 273 LEU A N 1
ATOM 2005 C CA . LEU A 1 273 ? 22.481 -9.095 -12.920 1.00 90.31 273 LEU A CA 1
ATOM 2006 C C . LEU A 1 273 ? 23.378 -9.060 -11.676 1.00 90.31 273 LEU A C 1
ATOM 2008 O O . LEU A 1 273 ? 23.036 -9.661 -10.666 1.00 90.31 273 LEU A O 1
ATOM 2012 N N . GLN A 1 274 ? 24.482 -8.308 -11.708 1.00 89.69 274 GLN A N 1
ATOM 2013 C CA . GLN A 1 274 ? 25.378 -8.145 -10.557 1.00 89.69 274 GLN A CA 1
ATOM 2014 C C . GLN A 1 274 ? 24.784 -7.356 -9.374 1.00 89.69 274 GLN A C 1
ATOM 2016 O O . GLN A 1 274 ? 25.448 -7.269 -8.345 1.00 89.69 274 GLN A O 1
ATOM 2021 N N . ARG A 1 275 ? 23.596 -6.750 -9.508 1.00 87.31 275 ARG A N 1
ATOM 2022 C CA . ARG A 1 275 ? 22.972 -5.903 -8.471 1.00 87.31 275 ARG A CA 1
ATOM 2023 C C . ARG A 1 275 ? 21.568 -6.355 -8.058 1.00 87.31 275 ARG A C 1
ATOM 2025 O O . ARG A 1 275 ? 20.995 -5.781 -7.140 1.00 87.31 275 ARG A O 1
ATOM 2032 N N . ILE A 1 276 ? 21.019 -7.378 -8.709 1.00 85.44 276 ILE A N 1
ATOM 2033 C CA . ILE A 1 276 ? 19.711 -7.955 -8.377 1.00 85.44 276 ILE A CA 1
ATOM 2034 C C . ILE A 1 276 ? 19.781 -8.729 -7.056 1.00 85.44 276 ILE A C 1
ATOM 2036 O O . ILE A 1 276 ? 20.775 -9.387 -6.771 1.00 85.44 276 ILE A O 1
ATOM 2040 N N . GLN A 1 277 ? 18.708 -8.650 -6.261 1.00 75.44 277 GLN A N 1
ATOM 2041 C CA . GLN A 1 277 ? 18.556 -9.225 -4.912 1.00 75.44 277 GLN A CA 1
ATOM 2042 C C . GLN A 1 277 ? 19.492 -8.642 -3.829 1.00 75.44 277 GLN A C 1
ATOM 2044 O O . GLN A 1 277 ? 19.327 -8.992 -2.657 1.00 75.44 277 GLN A O 1
ATOM 2049 N N . ASP A 1 278 ? 20.387 -7.717 -4.191 1.00 80.38 278 ASP A N 1
ATOM 2050 C CA . ASP A 1 278 ? 21.250 -6.932 -3.300 1.00 80.38 278 ASP A CA 1
ATOM 2051 C C . ASP A 1 278 ? 20.621 -5.554 -2.984 1.00 80.38 278 ASP A C 1
ATOM 2053 O O . ASP A 1 278 ? 19.742 -5.059 -3.691 1.00 80.38 278 ASP A O 1
ATOM 2057 N N . ALA A 1 279 ? 21.111 -4.874 -1.946 1.00 72.25 279 ALA A N 1
ATOM 2058 C CA . ALA A 1 279 ? 20.728 -3.506 -1.585 1.00 72.25 279 ALA A CA 1
ATOM 2059 C C . ALA A 1 279 ? 21.158 -2.440 -2.625 1.00 72.25 279 ALA A C 1
ATOM 2061 O O . ALA A 1 279 ? 20.864 -1.256 -2.454 1.00 72.25 279 ALA A O 1
ATOM 2062 N N . ALA A 1 280 ? 21.854 -2.853 -3.691 1.00 78.50 280 ALA A N 1
ATOM 2063 C CA . ALA A 1 280 ? 22.245 -2.043 -4.843 1.00 78.50 280 ALA A CA 1
ATOM 2064 C C . ALA A 1 280 ? 21.307 -2.189 -6.069 1.00 78.50 280 ALA A C 1
ATOM 2066 O O . ALA A 1 280 ? 21.608 -1.619 -7.128 1.00 78.50 280 ALA A O 1
ATOM 2067 N N . GLU A 1 281 ? 20.196 -2.933 -5.951 1.00 84.88 281 GLU A N 1
ATOM 2068 C CA . GLU A 1 281 ? 19.185 -3.069 -7.013 1.00 84.88 281 GLU A CA 1
ATOM 2069 C C . GLU A 1 281 ? 18.521 -1.702 -7.287 1.00 84.88 281 GLU A C 1
ATOM 2071 O O . GLU A 1 281 ? 17.843 -1.126 -6.432 1.00 84.88 281 GLU A O 1
ATOM 2076 N N . ARG A 1 282 ? 18.733 -1.150 -8.488 1.00 82.38 282 ARG A N 1
ATOM 2077 C CA . ARG A 1 282 ? 18.137 0.120 -8.935 1.00 82.38 282 ARG A CA 1
ATOM 2078 C C . ARG A 1 282 ? 16.688 -0.119 -9.387 1.00 82.38 282 ARG A C 1
ATOM 2080 O O . ARG A 1 282 ? 16.400 -1.174 -9.959 1.00 82.38 282 ARG A O 1
ATOM 2087 N N . PRO A 1 283 ? 15.784 0.878 -9.269 1.00 81.38 283 PRO A N 1
ATOM 2088 C CA . PRO A 1 283 ? 14.388 0.755 -9.717 1.00 81.38 283 PRO A CA 1
ATOM 2089 C C . PRO A 1 283 ? 14.210 0.287 -11.172 1.00 81.38 283 PRO A C 1
ATOM 2091 O O . PRO A 1 283 ? 13.185 -0.302 -11.510 1.00 81.38 283 PRO A O 1
ATOM 2094 N N . SER A 1 284 ? 15.200 0.553 -12.029 1.00 83.31 284 SER A N 1
ATOM 2095 C CA . SER A 1 284 ? 15.202 0.279 -13.467 1.00 83.31 284 SER A CA 1
ATOM 2096 C C . SER A 1 284 ? 15.894 -1.025 -13.888 1.00 83.31 284 SER A C 1
ATOM 2098 O O . SER A 1 284 ? 15.878 -1.339 -15.076 1.00 83.31 284 SER A O 1
ATOM 2100 N N . ASP A 1 285 ? 16.501 -1.808 -12.988 1.00 88.50 285 ASP A N 1
ATOM 2101 C CA . ASP A 1 285 ? 17.329 -2.955 -13.410 1.00 88.50 285 ASP A CA 1
ATOM 2102 C C . ASP A 1 285 ? 16.511 -4.073 -14.074 1.00 88.50 285 ASP A C 1
ATOM 2104 O O . ASP A 1 285 ? 16.894 -4.587 -15.126 1.00 88.50 285 ASP A O 1
ATOM 2108 N N . ARG A 1 286 ? 15.349 -4.428 -13.508 1.00 88.62 286 ARG A N 1
ATOM 2109 C CA . ARG A 1 286 ? 14.507 -5.511 -14.054 1.00 88.62 286 ARG A CA 1
ATOM 2110 C C . ARG A 1 286 ? 13.854 -5.133 -15.382 1.00 88.62 286 ARG A C 1
ATOM 2112 O O . ARG A 1 286 ? 13.848 -5.946 -16.302 1.00 88.62 286 ARG A O 1
ATOM 2119 N N . SER A 1 287 ? 13.401 -3.888 -15.535 1.00 89.69 287 SER A N 1
ATOM 2120 C CA . SER A 1 287 ? 12.934 -3.394 -16.835 1.00 89.69 287 SER A CA 1
ATOM 2121 C C . SER A 1 287 ? 14.087 -3.261 -17.837 1.00 89.69 287 SER A C 1
ATOM 2123 O O . SER A 1 287 ? 13.901 -3.563 -19.010 1.00 89.69 287 SER A O 1
ATOM 2125 N N . THR A 1 288 ? 15.308 -2.936 -17.395 1.00 91.00 288 THR A N 1
ATOM 2126 C CA . THR A 1 288 ? 16.506 -2.972 -18.254 1.00 91.00 288 THR A CA 1
ATOM 2127 C C . THR A 1 288 ? 16.798 -4.383 -18.772 1.00 91.00 288 THR A C 1
ATOM 2129 O O . THR A 1 288 ? 17.150 -4.524 -19.940 1.00 91.00 288 THR A O 1
ATOM 2132 N N . LEU A 1 289 ? 16.579 -5.441 -17.983 1.00 93.19 289 LEU A N 1
ATOM 2133 C CA . LEU A 1 289 ? 16.687 -6.820 -18.480 1.00 93.19 289 LEU A CA 1
ATOM 2134 C C . LEU A 1 289 ? 15.634 -7.149 -19.550 1.00 93.19 289 LEU A C 1
ATOM 2136 O O . LEU A 1 289 ? 15.995 -7.720 -20.577 1.00 93.19 289 LEU A O 1
ATOM 2140 N N . VAL A 1 290 ? 14.370 -6.740 -19.369 1.00 93.69 290 VAL A N 1
ATOM 2141 C CA . VAL A 1 290 ? 13.325 -6.878 -20.408 1.00 93.69 290 VAL A CA 1
ATOM 2142 C C . VAL A 1 290 ? 13.735 -6.132 -21.684 1.00 93.69 290 VAL A C 1
ATOM 2144 O O . VAL A 1 290 ? 13.742 -6.712 -22.768 1.00 93.69 290 VAL A O 1
ATOM 2147 N N . ASN A 1 291 ? 14.182 -4.881 -21.555 1.00 94.25 291 ASN A N 1
ATOM 2148 C CA . ASN A 1 291 ? 14.668 -4.062 -22.667 1.00 94.25 291 ASN A CA 1
ATOM 2149 C C . ASN A 1 291 ? 15.829 -4.742 -23.421 1.00 94.25 291 ASN A C 1
ATOM 2151 O O . ASN A 1 291 ? 15.846 -4.766 -24.653 1.00 94.25 291 ASN A O 1
ATOM 2155 N N . MET A 1 292 ? 16.790 -5.331 -22.700 1.00 93.38 292 MET A N 1
ATOM 2156 C CA . MET A 1 292 ? 17.950 -6.004 -23.299 1.00 93.38 292 MET A CA 1
ATOM 2157 C C . MET A 1 292 ? 17.610 -7.368 -23.920 1.00 93.38 292 MET A C 1
ATOM 2159 O O . MET A 1 292 ? 18.253 -7.756 -24.897 1.00 93.38 292 MET A O 1
ATOM 2163 N N . LEU A 1 293 ? 16.570 -8.066 -23.446 1.00 92.88 293 LEU A N 1
ATOM 2164 C CA . LEU A 1 293 ? 16.010 -9.232 -24.141 1.00 92.88 293 LEU A CA 1
ATOM 2165 C C . LEU A 1 293 ? 15.397 -8.828 -25.494 1.00 92.88 293 LEU A C 1
ATOM 2167 O O . LEU A 1 293 ? 15.744 -9.421 -26.518 1.00 92.88 293 LEU A O 1
ATOM 2171 N N . CYS A 1 294 ? 14.575 -7.773 -25.528 1.00 92.56 294 CYS A N 1
ATOM 2172 C CA . CYS A 1 294 ? 14.018 -7.211 -26.768 1.00 92.56 294 CYS A CA 1
ATOM 2173 C C . CYS A 1 294 ? 15.121 -6.782 -27.747 1.00 92.56 294 CYS A C 1
ATOM 2175 O O . CYS A 1 294 ? 15.084 -7.100 -28.937 1.00 92.56 294 CYS A O 1
ATOM 2177 N N . PHE A 1 295 ? 16.149 -6.102 -27.237 1.00 91.50 295 PHE A N 1
ATOM 2178 C CA . PHE A 1 295 ? 17.292 -5.667 -28.033 1.00 91.50 295 PHE A CA 1
ATOM 2179 C C . PHE A 1 295 ? 18.158 -6.839 -28.531 1.00 91.50 295 PHE A C 1
ATOM 2181 O O . PHE A 1 295 ? 18.680 -6.788 -29.645 1.00 91.50 295 PHE A O 1
ATOM 2188 N N . THR A 1 296 ? 18.246 -7.940 -27.775 1.00 90.38 296 THR A N 1
ATOM 2189 C CA . THR A 1 296 ? 18.921 -9.169 -28.226 1.00 90.38 296 THR A CA 1
ATOM 2190 C C . THR A 1 296 ? 18.165 -9.847 -29.371 1.00 90.38 296 THR A C 1
ATOM 2192 O O . THR A 1 296 ? 18.799 -10.296 -30.326 1.00 90.38 296 THR A O 1
ATOM 2195 N N . VAL A 1 297 ? 16.825 -9.853 -29.353 1.00 89.75 297 VAL A N 1
ATOM 2196 C CA . VAL A 1 297 ? 16.024 -10.306 -30.508 1.00 89.75 297 VAL A CA 1
ATOM 2197 C C . VAL A 1 297 ? 16.357 -9.475 -31.750 1.00 89.75 297 VAL A C 1
ATOM 2199 O O . VAL A 1 297 ? 16.615 -10.048 -32.810 1.00 89.75 297 VAL A O 1
ATOM 2202 N N . ILE A 1 298 ? 16.434 -8.146 -31.624 1.00 87.12 298 ILE A N 1
ATOM 2203 C CA . ILE A 1 298 ? 16.819 -7.256 -32.732 1.00 87.12 298 ILE A CA 1
ATOM 2204 C C . ILE A 1 298 ? 18.236 -7.572 -33.227 1.00 87.12 298 ILE A C 1
ATOM 2206 O O . ILE A 1 298 ? 18.418 -7.782 -34.423 1.00 87.12 298 ILE A O 1
ATOM 2210 N N . HIS A 1 299 ? 19.222 -7.704 -32.335 1.00 87.19 299 HIS A N 1
ATOM 2211 C CA . HIS A 1 299 ? 20.583 -8.122 -32.696 1.00 87.19 299 HIS A CA 1
ATOM 2212 C C . HIS A 1 299 ? 20.584 -9.434 -33.510 1.00 87.19 299 HIS A C 1
ATOM 2214 O O . HIS A 1 299 ? 21.198 -9.504 -34.577 1.00 87.19 299 HIS A O 1
ATOM 2220 N N . CYS A 1 300 ? 19.826 -10.449 -33.083 1.00 86.25 300 CYS A N 1
ATOM 2221 C CA . CYS A 1 300 ? 19.692 -11.716 -33.807 1.00 86.25 300 CYS A CA 1
ATOM 2222 C C . CYS A 1 300 ? 18.970 -11.591 -35.163 1.00 86.25 300 CYS A C 1
ATOM 2224 O O . CYS A 1 300 ? 19.261 -12.368 -36.071 1.00 86.25 300 CYS A O 1
ATOM 2226 N N . ARG A 1 301 ? 18.065 -10.616 -35.336 1.00 82.38 301 ARG A N 1
ATOM 2227 C CA . ARG A 1 301 ? 17.393 -10.309 -36.618 1.00 82.38 301 ARG A CA 1
ATOM 2228 C C . ARG A 1 301 ? 18.277 -9.471 -37.561 1.00 82.38 301 ARG A C 1
ATOM 2230 O O . ARG A 1 301 ? 18.119 -9.567 -38.779 1.00 82.38 301 ARG A O 1
ATOM 2237 N N . LEU A 1 302 ? 19.229 -8.695 -37.035 1.00 78.31 302 LEU A N 1
ATOM 2238 C CA . LEU A 1 302 ? 20.244 -7.958 -37.809 1.00 78.31 302 LEU A CA 1
ATOM 2239 C C . LEU A 1 302 ? 21.397 -8.852 -38.303 1.00 78.31 302 LEU A C 1
ATOM 2241 O O . LEU A 1 302 ? 22.018 -8.535 -39.319 1.00 78.31 302 LEU A O 1
ATOM 2245 N N . CYS A 1 303 ? 21.661 -9.970 -37.620 1.00 78.19 303 CYS A N 1
ATOM 2246 C CA . CYS A 1 303 ? 22.636 -10.981 -38.038 1.00 78.19 303 CYS A CA 1
ATOM 2247 C C . CYS A 1 303 ? 22.349 -11.546 -39.447 1.00 78.19 303 CYS A C 1
ATOM 2249 O O . CYS A 1 303 ? 21.223 -11.518 -39.956 1.00 78.19 303 CYS A O 1
ATOM 2251 N N . SER A 1 304 ? 23.391 -12.076 -40.088 1.00 70.62 304 SER A N 1
ATOM 2252 C CA . SER A 1 304 ? 23.356 -12.616 -41.455 1.00 70.62 304 SER A CA 1
ATOM 2253 C C . SER A 1 304 ? 24.120 -13.942 -41.539 1.00 70.62 304 SER A C 1
ATOM 2255 O O . SER A 1 304 ? 24.764 -14.354 -40.576 1.00 70.62 304 SER A O 1
ATOM 2257 N N . ALA A 1 305 ? 24.099 -14.607 -42.699 1.00 62.50 305 ALA A N 1
ATOM 2258 C CA . ALA A 1 305 ? 24.904 -15.813 -42.926 1.00 62.50 305 ALA A CA 1
ATOM 2259 C C . ALA A 1 305 ? 26.425 -15.572 -42.775 1.00 62.50 305 ALA A C 1
ATOM 2261 O O . ALA A 1 305 ? 27.165 -16.501 -42.465 1.00 62.50 305 ALA A O 1
ATOM 2262 N N . GLU A 1 306 ? 26.882 -14.328 -42.952 1.00 60.38 306 GLU A N 1
ATOM 2263 C CA . GLU A 1 306 ? 28.282 -13.913 -42.785 1.00 60.38 306 GLU A CA 1
ATOM 2264 C C . GLU A 1 306 ? 28.595 -13.437 -41.355 1.00 60.38 306 GLU A C 1
ATOM 2266 O O . GLU A 1 306 ? 29.758 -13.380 -40.952 1.00 60.38 306 GLU A O 1
ATOM 2271 N N . HIS A 1 307 ? 27.573 -13.056 -40.582 1.00 69.25 307 HIS A N 1
ATOM 2272 C CA . HIS A 1 307 ? 27.696 -12.452 -39.253 1.00 69.25 307 HIS A CA 1
ATOM 2273 C C . HIS A 1 307 ? 26.812 -13.209 -38.259 1.00 69.25 307 HIS A C 1
ATOM 2275 O O . HIS A 1 307 ? 25.664 -12.839 -38.011 1.00 69.25 307 HIS A O 1
ATOM 2281 N N . LEU A 1 308 ? 27.370 -14.293 -37.711 1.00 75.25 308 LEU A N 1
ATOM 2282 C CA . LEU A 1 308 ? 26.739 -15.129 -36.687 1.00 75.25 308 LEU A CA 1
ATOM 2283 C C . LEU A 1 308 ? 26.510 -14.346 -35.375 1.00 75.25 308 LEU A C 1
ATOM 2285 O O . LEU A 1 308 ? 27.374 -13.553 -34.992 1.00 75.25 308 LEU A O 1
ATOM 2289 N N . PRO A 1 309 ? 25.412 -14.612 -34.640 1.00 79.38 309 PRO A N 1
ATOM 2290 C CA . PRO A 1 309 ? 25.122 -13.946 -33.370 1.00 79.38 309 PRO A CA 1
ATOM 2291 C C . PRO A 1 309 ? 26.120 -14.326 -32.268 1.00 79.38 309 PRO A C 1
ATOM 2293 O O . PRO A 1 309 ? 26.669 -15.436 -32.244 1.00 79.38 309 PRO A O 1
ATOM 2296 N N . ASP A 1 310 ? 26.332 -13.420 -31.308 1.00 84.00 310 ASP A N 1
ATOM 2297 C CA . ASP A 1 310 ? 27.294 -13.648 -30.226 1.00 84.00 310 ASP A CA 1
ATOM 2298 C C . ASP A 1 310 ? 26.816 -14.748 -29.260 1.00 84.00 310 ASP A C 1
ATOM 2300 O O . ASP A 1 310 ? 25.926 -14.558 -28.426 1.00 84.00 310 ASP A O 1
ATOM 2304 N N . ARG A 1 311 ? 27.487 -15.904 -29.322 1.00 84.88 311 ARG A N 1
ATOM 2305 C CA . ARG A 1 311 ? 27.252 -17.067 -28.452 1.00 84.88 311 ARG A CA 1
ATOM 2306 C C . ARG A 1 311 ? 27.391 -16.768 -26.953 1.00 84.88 311 ARG A C 1
ATOM 2308 O O . ARG A 1 311 ? 26.868 -17.539 -26.155 1.00 84.88 311 ARG A O 1
ATOM 2315 N N . LYS A 1 312 ? 28.100 -15.709 -26.543 1.00 87.50 312 LYS A N 1
ATOM 2316 C CA . LYS A 1 312 ? 28.177 -15.277 -25.135 1.00 87.50 312 LYS A CA 1
ATOM 2317 C C . LYS A 1 312 ? 26.934 -14.497 -24.716 1.00 87.50 312 LYS A C 1
ATOM 2319 O O . LYS A 1 312 ? 26.442 -14.738 -23.621 1.00 87.50 312 LYS A O 1
ATOM 2324 N N . LEU A 1 313 ? 26.420 -13.616 -25.580 1.00 87.81 313 LEU A N 1
ATOM 2325 C CA . LEU A 1 313 ? 25.162 -12.905 -25.329 1.00 87.81 313 LEU A CA 1
ATOM 2326 C C . LEU A 1 313 ? 23.999 -13.899 -25.269 1.00 87.81 313 LEU A C 1
ATOM 2328 O O . LEU A 1 313 ? 23.276 -13.923 -24.283 1.00 87.81 313 LEU A O 1
ATOM 2332 N N . LEU A 1 314 ? 23.894 -14.789 -26.263 1.00 87.25 314 LEU A N 1
ATOM 2333 C CA . LEU A 1 314 ? 22.856 -15.821 -26.290 1.00 87.25 314 LEU A CA 1
ATOM 2334 C C . LEU A 1 314 ? 22.871 -16.698 -25.033 1.00 87.25 314 LEU A C 1
ATOM 2336 O O . LEU A 1 314 ? 21.809 -16.933 -24.470 1.00 87.25 314 LEU A O 1
ATOM 2340 N N . ARG A 1 315 ? 24.053 -17.104 -24.543 1.00 88.06 315 ARG A N 1
ATOM 2341 C CA . ARG A 1 315 ? 24.173 -17.821 -23.260 1.00 88.06 315 ARG A CA 1
ATOM 2342 C C . ARG A 1 315 ? 23.700 -16.986 -22.075 1.00 88.06 315 ARG A C 1
ATOM 2344 O O . ARG A 1 315 ? 22.909 -17.469 -21.288 1.00 88.06 315 ARG A O 1
ATOM 2351 N N . MET A 1 316 ? 24.097 -15.719 -21.969 1.00 88.94 316 MET A N 1
ATOM 2352 C CA . MET A 1 316 ? 23.588 -14.848 -20.900 1.00 88.94 316 MET A CA 1
ATOM 2353 C C . MET A 1 316 ? 22.058 -14.695 -20.937 1.00 88.94 316 MET A C 1
ATOM 2355 O O . MET A 1 316 ? 21.432 -14.611 -19.885 1.00 88.94 316 MET A O 1
ATOM 2359 N N . CYS A 1 317 ? 21.448 -14.694 -22.125 1.00 87.62 317 CYS A N 1
ATOM 2360 C CA . CYS A 1 317 ? 19.995 -14.676 -22.278 1.00 87.62 317 CYS A CA 1
ATOM 2361 C C . CYS A 1 317 ? 19.344 -16.031 -21.958 1.00 87.62 317 CYS A C 1
ATOM 2363 O O . CYS A 1 317 ? 18.287 -16.040 -21.329 1.00 87.62 317 CYS A O 1
ATOM 2365 N N . THR A 1 318 ? 19.949 -17.169 -22.328 1.00 87.25 318 THR A N 1
ATOM 2366 C CA . THR A 1 318 ? 19.427 -18.488 -21.929 1.00 87.25 318 THR A CA 1
ATOM 2367 C C . THR A 1 318 ? 19.562 -18.711 -20.433 1.00 87.25 318 THR A C 1
ATOM 2369 O O . THR A 1 318 ? 18.619 -19.171 -19.803 1.00 87.25 318 THR A O 1
ATOM 2372 N N . ASP A 1 319 ? 20.693 -18.339 -19.844 1.00 87.56 319 ASP A N 1
ATOM 2373 C CA . ASP A 1 319 ? 21.032 -18.606 -18.446 1.00 87.56 319 ASP A CA 1
ATOM 2374 C C . ASP A 1 319 ? 20.291 -17.649 -17.487 1.00 87.56 319 ASP A C 1
ATOM 2376 O O . ASP A 1 319 ? 20.198 -17.917 -16.292 1.00 87.56 319 ASP A O 1
ATOM 2380 N N . LEU A 1 320 ? 19.687 -16.570 -18.002 1.00 87.56 320 LEU A N 1
ATOM 2381 C CA . LEU A 1 320 ? 18.927 -15.571 -17.241 1.00 87.56 320 LEU A CA 1
ATOM 2382 C C . LEU A 1 320 ? 17.843 -16.182 -16.337 1.00 87.56 320 LEU A C 1
ATOM 2384 O O . LEU A 1 320 ? 17.709 -15.776 -15.183 1.00 87.56 320 LEU A O 1
ATOM 2388 N N . HIS A 1 321 ? 17.114 -17.189 -16.828 1.00 84.38 321 HIS A N 1
ATOM 2389 C CA . HIS A 1 321 ? 16.042 -17.844 -16.066 1.00 84.38 321 HIS A CA 1
ATOM 2390 C C . HIS A 1 321 ? 16.533 -18.565 -14.795 1.00 84.38 321 HIS A C 1
ATOM 2392 O O . HIS A 1 321 ? 15.727 -18.844 -13.912 1.00 84.38 321 HIS A O 1
ATOM 2398 N N . THR A 1 322 ? 17.840 -18.833 -14.684 1.00 84.62 322 THR A N 1
ATOM 2399 C CA . THR A 1 322 ? 18.449 -19.464 -13.502 1.00 84.62 322 THR A CA 1
ATOM 2400 C C . THR A 1 322 ? 18.630 -18.501 -12.326 1.00 84.62 322 THR A C 1
ATOM 2402 O O . THR A 1 322 ? 18.727 -18.946 -11.186 1.00 84.62 322 THR A O 1
ATOM 2405 N N . GLN A 1 323 ? 18.670 -17.189 -12.594 1.00 82.94 323 GLN A N 1
ATOM 2406 C CA . GLN A 1 323 ? 18.844 -16.129 -11.589 1.00 82.94 323 GLN A CA 1
ATOM 2407 C C . GLN A 1 323 ? 17.569 -15.295 -11.415 1.00 82.94 323 GLN A C 1
ATOM 2409 O O . GLN A 1 323 ? 17.249 -14.854 -10.311 1.00 82.94 323 GLN A O 1
ATOM 2414 N N . VAL A 1 324 ? 16.836 -15.078 -12.512 1.00 85.75 324 VAL A N 1
ATOM 2415 C CA . VAL A 1 324 ? 15.599 -14.293 -12.563 1.00 85.75 324 VAL A CA 1
ATOM 2416 C C . VAL A 1 324 ? 14.568 -15.061 -13.408 1.00 85.75 324 VAL A C 1
ATOM 2418 O O . VAL A 1 324 ? 14.473 -14.846 -14.618 1.00 85.75 324 VAL A O 1
ATOM 2421 N N . PRO A 1 325 ? 13.811 -15.998 -12.803 1.00 85.56 325 PRO A N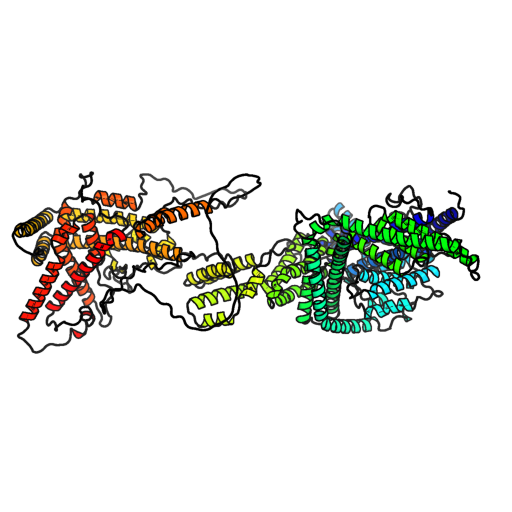 1
ATOM 2422 C CA . PRO A 1 325 ? 12.902 -16.885 -13.536 1.00 85.56 325 PRO A CA 1
ATOM 2423 C C . PRO A 1 325 ? 11.658 -16.181 -14.105 1.00 85.56 325 PRO A C 1
ATOM 2425 O O . PRO A 1 325 ? 11.055 -16.696 -15.051 1.00 85.56 325 PRO A O 1
ATOM 2428 N N . LEU A 1 326 ? 11.290 -15.020 -13.546 1.00 89.56 326 LEU A N 1
ATOM 2429 C CA . LEU A 1 326 ? 10.219 -14.125 -13.998 1.00 89.56 326 LEU A CA 1
ATOM 2430 C C . LEU A 1 326 ? 10.689 -12.666 -13.927 1.00 89.56 326 LEU A C 1
ATOM 2432 O O . LEU A 1 326 ? 11.318 -12.260 -12.948 1.00 89.56 326 LEU A O 1
ATOM 2436 N N . LEU A 1 327 ? 10.358 -11.875 -14.949 1.00 90.50 327 LEU A N 1
ATOM 2437 C CA . LEU A 1 327 ? 10.628 -10.438 -15.012 1.00 90.50 327 LEU A CA 1
ATOM 2438 C C . LEU A 1 327 ? 9.309 -9.645 -14.994 1.00 90.50 327 LEU A C 1
ATOM 2440 O O . LEU A 1 327 ? 8.494 -9.850 -15.892 1.00 90.50 327 LEU A O 1
ATOM 2444 N N . PRO A 1 328 ? 9.090 -8.722 -14.038 1.00 89.12 328 PRO A N 1
ATOM 2445 C CA . PRO A 1 328 ? 7.888 -7.895 -14.025 1.00 89.12 328 PRO A CA 1
ATOM 2446 C C . PRO A 1 328 ? 7.917 -6.864 -15.159 1.00 89.12 328 PRO A C 1
ATOM 2448 O O . PRO A 1 328 ? 8.890 -6.121 -15.306 1.00 89.12 328 PRO A O 1
ATOM 2451 N N . ILE A 1 329 ? 6.829 -6.799 -15.930 1.00 89.00 329 ILE A N 1
ATOM 2452 C CA . ILE A 1 329 ? 6.562 -5.741 -16.912 1.00 89.00 329 ILE A CA 1
ATOM 2453 C C . ILE A 1 329 ? 5.735 -4.634 -16.254 1.00 89.00 329 ILE A C 1
ATOM 2455 O O . ILE A 1 329 ? 6.176 -3.485 -16.191 1.00 89.00 329 ILE A O 1
ATOM 2459 N N . PHE A 1 330 ? 4.542 -4.974 -15.759 1.00 88.62 330 PHE A N 1
ATOM 2460 C CA . PHE A 1 330 ? 3.618 -4.023 -15.142 1.00 88.62 330 PHE A CA 1
ATOM 2461 C C . PHE A 1 330 ? 2.580 -4.750 -14.277 1.00 88.62 330 PHE A C 1
ATOM 2463 O O . PHE A 1 330 ? 1.860 -5.607 -14.774 1.00 88.62 330 PHE A O 1
ATOM 2470 N N . SER A 1 331 ? 2.474 -4.379 -12.998 1.00 85.81 331 SER A N 1
ATOM 2471 C CA . SER A 1 331 ? 1.564 -5.007 -12.029 1.00 85.81 331 SER A CA 1
ATOM 2472 C C . SER A 1 331 ? 1.696 -6.548 -12.009 1.00 85.81 331 SER A C 1
ATOM 2474 O O . SER A 1 331 ? 2.776 -7.039 -11.672 1.00 85.81 331 SER A O 1
ATOM 2476 N N . GLU A 1 332 ? 0.659 -7.310 -12.360 1.00 86.94 332 GLU A N 1
ATOM 2477 C CA . GLU A 1 332 ? 0.694 -8.780 -12.470 1.00 86.94 332 GLU A CA 1
ATOM 2478 C C . GLU A 1 332 ? 1.433 -9.298 -13.722 1.00 86.94 332 GLU A C 1
ATOM 2480 O O . GLU A 1 332 ? 1.941 -10.416 -13.728 1.00 86.94 332 GLU A O 1
ATOM 2485 N N . VAL A 1 333 ? 1.585 -8.479 -14.770 1.00 90.06 333 VAL A N 1
ATOM 2486 C CA . VAL A 1 333 ? 2.126 -8.909 -16.070 1.00 90.06 333 VAL A CA 1
ATOM 2487 C C . VAL A 1 333 ? 3.603 -9.306 -15.955 1.00 90.06 333 VAL A C 1
ATOM 2489 O O . VAL A 1 333 ? 4.493 -8.451 -15.885 1.00 90.06 333 VAL A O 1
ATOM 2492 N N . MET A 1 334 ? 3.869 -10.616 -15.973 1.00 90.69 334 MET A N 1
ATOM 2493 C CA . MET A 1 334 ? 5.213 -11.208 -15.936 1.00 90.69 334 MET A CA 1
ATOM 2494 C C . MET A 1 334 ? 5.685 -11.711 -17.302 1.00 90.69 334 MET A C 1
ATOM 2496 O O . MET A 1 334 ? 4.974 -12.420 -18.013 1.00 90.69 334 MET A O 1
ATOM 2500 N N . LEU A 1 335 ? 6.954 -11.450 -17.615 1.00 92.19 335 LEU A N 1
ATOM 2501 C CA . LEU A 1 335 ? 7.680 -12.073 -18.716 1.00 92.19 335 LEU A CA 1
ATOM 2502 C C . LEU A 1 335 ? 8.467 -13.295 -18.230 1.00 92.19 335 LEU A C 1
ATOM 2504 O O . LEU A 1 335 ? 9.311 -13.203 -17.338 1.00 92.19 335 LEU A O 1
ATOM 2508 N N . GLN A 1 336 ? 8.234 -14.434 -18.883 1.00 91.19 336 GLN A N 1
ATOM 2509 C CA . GLN A 1 336 ? 9.061 -15.637 -18.782 1.00 91.19 336 GLN A CA 1
ATOM 2510 C C . GLN A 1 336 ? 10.188 -15.569 -19.832 1.00 91.19 336 GLN A C 1
ATOM 2512 O O . GLN A 1 336 ? 9.886 -15.655 -21.029 1.00 91.19 336 GLN A O 1
ATOM 2517 N N . PRO A 1 337 ? 11.479 -15.472 -19.451 1.00 90.94 337 PRO A N 1
ATOM 2518 C CA . PRO A 1 337 ? 12.568 -15.342 -20.424 1.00 90.94 337 PRO A CA 1
ATOM 2519 C C . PRO A 1 337 ? 12.651 -16.510 -21.414 1.00 90.94 337 PRO A C 1
ATOM 2521 O O . PRO A 1 337 ? 12.901 -16.297 -22.598 1.00 90.94 337 PRO A O 1
ATOM 2524 N N . ALA A 1 338 ? 12.394 -17.741 -20.955 1.00 88.62 338 ALA A N 1
ATOM 2525 C CA . ALA A 1 338 ? 12.469 -18.930 -21.803 1.00 88.62 338 ALA A CA 1
ATOM 2526 C C . ALA A 1 338 ? 11.394 -18.944 -22.900 1.00 88.62 338 ALA A C 1
ATOM 2528 O O . ALA A 1 338 ? 11.707 -19.142 -24.076 1.00 88.62 338 ALA A O 1
ATOM 2529 N N . SER A 1 339 ? 10.143 -18.670 -22.523 1.00 88.62 339 SER A N 1
ATOM 2530 C CA . SER A 1 339 ? 9.001 -18.607 -23.437 1.00 88.62 339 SER A CA 1
ATOM 2531 C C . SER A 1 339 ? 9.161 -17.461 -24.440 1.00 88.62 339 SER A C 1
ATOM 2533 O O . SER A 1 339 ? 9.031 -17.686 -25.642 1.00 88.62 339 SER A O 1
ATOM 2535 N N . PHE A 1 340 ? 9.569 -16.272 -23.973 1.00 91.06 340 PHE A N 1
ATOM 2536 C CA . PHE A 1 340 ? 9.885 -15.122 -24.827 1.00 91.06 340 PHE A CA 1
ATOM 2537 C C . PHE A 1 340 ? 10.950 -15.460 -25.885 1.00 91.06 340 PHE A C 1
ATOM 2539 O O . PHE A 1 340 ? 10.711 -15.300 -27.083 1.00 91.06 340 PHE A O 1
ATOM 2546 N N . LEU A 1 341 ? 12.108 -15.987 -25.471 1.00 89.12 341 LEU A N 1
ATOM 2547 C CA . LEU A 1 341 ? 13.191 -16.321 -26.401 1.00 89.12 341 LEU A CA 1
ATOM 2548 C C . LEU A 1 341 ? 12.767 -17.396 -27.413 1.00 89.12 341 LEU A C 1
ATOM 2550 O O . LEU A 1 341 ? 13.124 -17.287 -28.583 1.00 89.12 341 LEU A O 1
ATOM 2554 N N . SER A 1 342 ? 11.961 -18.381 -26.999 1.00 87.00 342 SER A N 1
ATOM 2555 C CA . SER A 1 342 ? 11.437 -19.420 -27.900 1.00 87.00 342 SER A CA 1
ATOM 2556 C C . SER A 1 342 ? 10.403 -18.924 -28.922 1.00 87.00 342 SER A C 1
ATOM 2558 O O . SER A 1 342 ? 10.174 -19.605 -29.917 1.00 87.00 342 SER A O 1
ATOM 2560 N N . HIS A 1 343 ? 9.786 -17.758 -28.697 1.00 87.50 343 HIS A N 1
ATOM 2561 C CA . HIS A 1 343 ? 8.771 -17.186 -29.587 1.00 87.50 343 HIS A CA 1
ATOM 2562 C C . HIS A 1 343 ? 9.348 -16.139 -30.557 1.00 87.50 343 HIS A C 1
ATOM 2564 O O . HIS A 1 343 ? 8.992 -16.120 -31.733 1.00 87.50 343 HIS A O 1
ATOM 2570 N N . TYR A 1 344 ? 10.239 -15.261 -30.080 1.00 87.75 344 TYR A N 1
ATOM 2571 C CA . TYR A 1 344 ? 10.689 -14.094 -30.852 1.00 87.75 344 TYR A CA 1
ATOM 2572 C C . TYR A 1 344 ? 12.034 -14.266 -31.578 1.00 87.75 344 TYR A C 1
ATOM 2574 O O . TYR A 1 344 ? 12.324 -13.497 -32.506 1.00 87.75 344 TYR A O 1
ATOM 2582 N N . LEU A 1 345 ? 12.875 -15.241 -31.213 1.00 86.44 345 LEU A N 1
ATOM 2583 C CA . LEU A 1 345 ? 14.141 -15.464 -31.924 1.00 86.44 345 LEU A CA 1
ATOM 2584 C C . LEU A 1 345 ? 13.907 -15.968 -33.368 1.00 86.44 345 LEU A C 1
ATOM 2586 O O . LEU A 1 345 ? 12.916 -16.642 -33.641 1.00 86.44 345 LEU A O 1
ATOM 2590 N N . PRO A 1 346 ? 14.772 -15.601 -34.334 1.00 81.81 346 PRO A N 1
ATOM 2591 C CA . PRO A 1 346 ? 14.684 -16.116 -35.698 1.00 81.81 346 PRO A CA 1
ATOM 2592 C C . PRO A 1 346 ? 15.239 -17.543 -35.804 1.00 81.81 346 PRO A C 1
ATOM 2594 O O . PRO A 1 346 ? 16.247 -17.869 -35.179 1.00 81.81 346 PRO A O 1
ATOM 2597 N N . THR A 1 347 ? 14.657 -18.343 -36.703 1.00 77.06 347 THR A N 1
ATOM 2598 C CA . THR A 1 347 ? 14.947 -19.784 -36.871 1.00 77.06 347 THR A CA 1
ATOM 2599 C C . THR A 1 347 ? 16.394 -20.133 -37.238 1.00 77.06 347 THR A C 1
ATOM 2601 O O . THR A 1 347 ? 16.836 -21.270 -37.084 1.00 77.06 347 THR A O 1
ATOM 2604 N N . SER A 1 348 ? 17.186 -19.150 -37.672 1.00 69.31 348 SER A N 1
ATOM 2605 C CA . SER A 1 348 ? 18.640 -19.265 -37.835 1.00 69.31 348 SER A CA 1
ATOM 2606 C C . SER A 1 348 ? 19.404 -19.436 -36.512 1.00 69.31 348 SER A C 1
ATOM 2608 O O . SER A 1 348 ? 20.589 -19.774 -36.534 1.00 69.31 348 SER A O 1
ATOM 2610 N N . VAL A 1 349 ? 18.755 -19.197 -35.367 1.00 75.06 349 VAL A N 1
ATOM 2611 C CA . VAL A 1 349 ? 19.362 -19.154 -34.026 1.00 75.06 349 VAL A CA 1
ATOM 2612 C C . VAL A 1 349 ? 18.843 -20.273 -33.108 1.00 75.06 349 VAL A C 1
ATOM 2614 O O . VAL A 1 349 ? 19.499 -20.574 -32.108 1.00 75.06 349 VAL A O 1
ATOM 2617 N N . ASP A 1 350 ? 17.761 -20.970 -33.479 1.00 70.44 350 ASP A N 1
ATOM 2618 C CA . ASP A 1 350 ? 17.124 -22.062 -32.714 1.00 70.44 350 ASP A CA 1
ATOM 2619 C C . ASP A 1 350 ? 18.113 -23.129 -32.226 1.00 70.44 350 ASP A C 1
ATOM 2621 O O . ASP A 1 350 ? 18.000 -23.633 -31.113 1.00 70.44 350 ASP A O 1
ATOM 2625 N N . ALA A 1 351 ? 19.142 -23.439 -33.023 1.00 70.25 351 ALA A N 1
ATOM 2626 C CA . ALA A 1 351 ? 20.184 -24.411 -32.677 1.00 70.25 351 ALA A CA 1
ATOM 2627 C C . ALA A 1 351 ? 21.049 -24.022 -31.452 1.00 70.25 351 ALA A C 1
ATOM 2629 O O . ALA A 1 351 ? 21.854 -24.831 -30.989 1.00 70.25 351 ALA A O 1
ATOM 2630 N N . SER A 1 352 ? 20.912 -22.794 -30.937 1.00 71.62 352 SER A N 1
ATOM 2631 C CA . SER A 1 352 ? 21.518 -22.328 -29.679 1.00 71.62 352 SER A CA 1
ATOM 2632 C C . SER A 1 352 ? 20.599 -22.460 -28.456 1.00 71.62 352 SER A C 1
ATOM 2634 O O . SER A 1 352 ? 21.085 -22.379 -27.329 1.00 71.62 352 SER A O 1
ATOM 2636 N N . ILE A 1 353 ? 19.303 -22.710 -28.666 1.00 78.19 353 ILE A N 1
ATOM 2637 C CA . ILE A 1 353 ? 18.291 -22.859 -27.618 1.00 78.19 353 ILE A CA 1
ATOM 2638 C C . ILE A 1 353 ? 18.181 -24.353 -27.248 1.00 78.19 353 ILE A C 1
ATOM 2640 O O . ILE A 1 353 ? 18.135 -25.208 -28.140 1.00 78.19 353 ILE A O 1
ATOM 2644 N N . PRO A 1 354 ? 18.115 -24.729 -25.957 1.00 78.00 354 PRO A N 1
ATOM 2645 C CA . PRO A 1 354 ? 17.844 -26.114 -25.577 1.00 78.00 354 PRO A CA 1
ATOM 2646 C C . PRO A 1 354 ? 16.484 -26.599 -26.110 1.00 78.00 354 PRO A C 1
ATOM 2648 O O . PRO A 1 354 ? 15.468 -25.928 -25.957 1.00 78.00 354 PRO A O 1
ATOM 2651 N N . ARG A 1 355 ? 16.415 -27.812 -26.678 1.00 74.31 355 ARG A N 1
ATOM 2652 C CA . ARG A 1 355 ? 15.162 -28.350 -27.265 1.00 74.31 355 ARG A CA 1
ATOM 2653 C C . ARG A 1 355 ? 13.985 -28.455 -26.284 1.00 74.31 355 ARG A C 1
ATOM 2655 O O . ARG A 1 355 ? 12.842 -28.469 -26.720 1.00 74.31 355 ARG A O 1
ATOM 2662 N N . ASN A 1 356 ? 14.267 -28.522 -24.982 1.00 79.88 356 ASN A N 1
ATOM 2663 C CA . ASN A 1 356 ? 13.275 -28.586 -23.906 1.00 79.88 356 ASN A CA 1
ATOM 2664 C C . ASN A 1 356 ? 13.280 -27.312 -23.032 1.00 79.88 356 ASN A C 1
ATOM 2666 O O . ASN A 1 356 ? 12.836 -27.372 -21.889 1.00 79.88 356 ASN A O 1
ATOM 2670 N N . PHE A 1 357 ? 13.804 -26.182 -23.526 1.00 83.44 357 PHE A N 1
ATOM 2671 C CA . PHE A 1 357 ? 14.137 -24.996 -22.721 1.00 83.44 357 PHE A CA 1
ATOM 2672 C C . PHE A 1 357 ? 12.982 -24.476 -21.855 1.00 83.44 357 PHE A C 1
ATOM 2674 O O . PHE A 1 357 ? 13.167 -24.268 -20.661 1.00 83.44 357 PHE A O 1
ATOM 2681 N N . THR A 1 358 ? 11.774 -24.354 -22.410 1.00 83.31 358 THR A N 1
ATOM 2682 C CA . THR A 1 358 ? 10.573 -23.937 -21.661 1.00 83.31 358 THR A CA 1
ATOM 2683 C C . THR A 1 358 ? 10.202 -24.921 -20.547 1.00 83.31 358 THR A C 1
ATOM 2685 O O . THR A 1 358 ? 9.881 -24.504 -19.439 1.00 83.31 358 THR A O 1
ATOM 2688 N N . ARG A 1 359 ? 10.319 -26.234 -20.791 1.00 85.88 359 ARG A N 1
ATOM 2689 C CA . ARG A 1 359 ? 10.063 -27.279 -19.784 1.00 85.88 359 ARG A CA 1
ATOM 2690 C C . ARG A 1 359 ? 11.144 -27.330 -18.700 1.00 85.88 359 ARG A C 1
ATOM 2692 O O . ARG A 1 359 ? 10.823 -27.593 -17.547 1.00 85.88 359 ARG A O 1
ATOM 2699 N N . GLN A 1 360 ? 12.403 -27.079 -19.059 1.00 85.25 360 GLN A N 1
ATOM 2700 C CA . GLN A 1 360 ? 13.509 -26.969 -18.102 1.00 85.25 360 GLN A CA 1
ATOM 2701 C C . GLN A 1 360 ? 13.328 -25.733 -17.213 1.00 85.25 360 GLN A C 1
ATOM 2703 O O . GLN A 1 360 ? 13.396 -25.852 -15.993 1.00 85.25 360 GLN A O 1
ATOM 2708 N N . ALA A 1 361 ? 12.974 -24.589 -17.804 1.00 85.12 361 ALA A N 1
ATOM 2709 C CA . ALA A 1 361 ? 12.667 -23.374 -17.059 1.00 85.12 361 ALA A CA 1
ATOM 2710 C C . ALA A 1 361 ? 11.454 -23.536 -16.127 1.00 85.12 361 ALA A C 1
ATOM 2712 O O . ALA A 1 361 ? 11.504 -23.053 -15.003 1.00 85.12 361 ALA A O 1
ATOM 2713 N N . ALA A 1 362 ? 10.411 -24.267 -16.538 1.00 86.25 362 ALA A N 1
ATOM 2714 C CA . ALA A 1 362 ? 9.259 -24.573 -15.683 1.00 86.25 362 ALA A CA 1
ATOM 2715 C C . ALA A 1 362 ? 9.613 -25.475 -14.482 1.00 86.25 362 ALA A C 1
ATOM 2717 O O . ALA A 1 362 ? 9.094 -25.282 -13.384 1.00 86.25 362 ALA A O 1
ATOM 2718 N N . MET A 1 363 ? 10.529 -26.437 -14.656 1.00 86.50 363 MET A N 1
ATOM 2719 C CA . MET A 1 363 ? 11.062 -27.228 -13.537 1.00 86.50 363 MET A CA 1
ATOM 2720 C C . MET A 1 363 ? 11.887 -26.351 -12.585 1.00 86.50 363 MET A C 1
ATOM 2722 O O . MET A 1 363 ? 11.657 -26.373 -11.379 1.00 86.50 363 MET A O 1
ATOM 2726 N N . GLN A 1 364 ? 12.765 -25.502 -13.123 1.00 85.88 364 GLN A N 1
ATOM 2727 C CA . GLN A 1 364 ? 13.597 -24.613 -12.312 1.00 85.88 364 GLN A CA 1
ATOM 2728 C C . GLN A 1 364 ? 12.802 -23.488 -11.625 1.00 85.88 364 GLN A C 1
ATOM 2730 O O . GLN A 1 364 ? 13.160 -23.076 -10.528 1.00 85.88 364 GLN A O 1
ATOM 2735 N N . GLN A 1 365 ? 11.692 -23.020 -12.208 1.00 89.12 365 GLN A N 1
ATOM 2736 C CA . GLN A 1 365 ? 10.734 -22.118 -11.550 1.00 89.12 365 GLN A CA 1
ATOM 2737 C C . GLN A 1 365 ? 10.162 -22.744 -10.271 1.00 89.12 365 GLN A C 1
ATOM 2739 O O . GLN A 1 365 ? 10.054 -22.063 -9.253 1.00 89.12 365 GLN A O 1
ATOM 2744 N N . LYS A 1 366 ? 9.856 -24.049 -10.302 1.00 86.44 366 LYS A N 1
ATOM 2745 C CA . LYS A 1 366 ? 9.368 -24.808 -9.145 1.00 86.44 366 LYS A CA 1
ATOM 2746 C C . LYS A 1 366 ? 10.437 -24.927 -8.051 1.00 86.44 366 LYS A C 1
ATOM 2748 O O . LYS A 1 366 ? 10.184 -24.563 -6.907 1.00 86.44 366 LYS A O 1
ATOM 2753 N N . GLU A 1 367 ? 11.638 -25.372 -8.421 1.00 88.00 367 GLU A N 1
ATOM 2754 C CA . GLU A 1 367 ? 12.784 -25.511 -7.504 1.00 88.00 367 GLU A CA 1
ATOM 2755 C C . GLU A 1 367 ? 13.209 -24.155 -6.906 1.00 88.00 367 GLU A C 1
ATOM 2757 O O . GLU A 1 367 ? 13.512 -24.057 -5.718 1.00 88.00 367 GLU A O 1
ATOM 2762 N N . SER A 1 368 ? 13.170 -23.084 -7.707 1.00 86.00 368 SER A N 1
ATOM 2763 C CA . SER A 1 368 ? 13.474 -21.719 -7.263 1.00 86.00 368 SER A CA 1
ATOM 2764 C C . SER A 1 368 ? 12.422 -21.149 -6.313 1.00 86.00 368 SER A C 1
ATOM 2766 O O . SER A 1 368 ? 12.786 -20.318 -5.483 1.00 86.00 368 SER A O 1
ATOM 2768 N N . LEU A 1 369 ? 11.145 -21.532 -6.428 1.00 88.25 369 LEU A N 1
ATOM 2769 C CA . LEU A 1 369 ? 10.118 -21.118 -5.470 1.00 88.25 369 LEU A CA 1
ATOM 2770 C C . LEU A 1 369 ? 10.337 -21.808 -4.121 1.00 88.25 369 LEU A C 1
ATOM 2772 O O . LEU A 1 369 ? 10.360 -21.135 -3.097 1.00 88.25 369 LEU A O 1
ATOM 2776 N N . GLU A 1 370 ? 10.548 -23.125 -4.127 1.00 88.00 370 GLU A N 1
ATOM 2777 C CA . GLU A 1 370 ? 10.810 -23.913 -2.914 1.00 88.00 370 GLU A CA 1
ATOM 2778 C C . GLU A 1 370 ? 12.036 -23.366 -2.159 1.00 88.00 370 GLU A C 1
ATOM 2780 O O . GLU A 1 370 ? 11.927 -23.001 -0.989 1.00 88.00 370 GLU A O 1
ATOM 2785 N N . ALA A 1 371 ? 13.158 -23.161 -2.859 1.00 88.19 371 ALA A N 1
ATOM 2786 C CA . ALA A 1 371 ? 14.369 -22.585 -2.272 1.00 88.19 371 ALA A CA 1
ATOM 2787 C C . ALA A 1 371 ? 14.195 -21.136 -1.766 1.00 88.19 371 ALA A C 1
ATOM 2789 O O . ALA A 1 371 ? 14.805 -20.762 -0.763 1.00 88.19 371 ALA A O 1
ATOM 2790 N N . GLN A 1 372 ? 13.376 -20.309 -2.432 1.00 86.69 372 GLN A N 1
ATOM 2791 C CA . GLN A 1 372 ? 13.083 -18.952 -1.955 1.00 86.69 372 GLN A CA 1
ATOM 2792 C C . GLN A 1 372 ? 12.195 -18.964 -0.710 1.00 86.69 372 GLN A C 1
ATOM 2794 O O . GLN A 1 372 ? 12.457 -18.198 0.212 1.00 86.69 372 GLN A O 1
ATOM 2799 N N . LEU A 1 373 ? 11.166 -19.814 -0.653 1.00 87.94 373 LEU A N 1
ATOM 2800 C CA . LEU A 1 373 ? 10.243 -19.879 0.484 1.00 87.94 373 LEU A CA 1
ATOM 2801 C C . LEU A 1 373 ? 10.949 -20.288 1.785 1.00 87.94 373 LEU A C 1
ATOM 2803 O O . LEU A 1 373 ? 10.638 -19.715 2.832 1.00 87.94 373 LEU A O 1
ATOM 2807 N N . ASP A 1 374 ? 11.926 -21.196 1.711 1.00 87.56 374 ASP A N 1
ATOM 2808 C CA . ASP A 1 374 ? 12.718 -21.634 2.868 1.00 87.56 374 ASP A CA 1
ATOM 2809 C C . ASP A 1 374 ? 13.583 -20.506 3.469 1.00 87.56 374 ASP A C 1
ATOM 2811 O O . ASP A 1 374 ? 13.660 -20.381 4.693 1.00 87.56 374 ASP A O 1
ATOM 2815 N N . SER A 1 375 ? 14.206 -19.646 2.646 1.00 89.00 375 SER A N 1
ATOM 2816 C CA . SER A 1 375 ? 15.049 -18.536 3.139 1.00 89.00 375 SER A CA 1
ATOM 2817 C C . SER A 1 375 ? 14.309 -17.204 3.322 1.00 89.00 375 SER A C 1
ATOM 2819 O O . SER A 1 375 ? 14.825 -16.293 3.978 1.00 89.00 375 SER A O 1
ATOM 2821 N N . TYR A 1 376 ? 13.096 -17.056 2.774 1.00 88.44 376 TYR A N 1
ATOM 2822 C CA . TYR A 1 376 ? 12.420 -15.757 2.680 1.00 88.44 376 TYR A CA 1
ATOM 2823 C C . TYR A 1 376 ? 12.220 -15.074 4.035 1.00 88.44 376 TYR A C 1
ATOM 2825 O O . TYR A 1 376 ? 12.408 -13.862 4.144 1.00 88.44 376 TYR A O 1
ATOM 2833 N N . TRP A 1 377 ? 11.886 -15.829 5.087 1.00 88.62 377 TRP A N 1
ATOM 2834 C CA . TRP A 1 377 ? 11.698 -15.255 6.421 1.00 88.62 377 TRP A CA 1
ATOM 2835 C C . TRP A 1 377 ? 13.012 -14.759 7.043 1.00 88.62 377 TRP A C 1
ATOM 2837 O O . TRP A 1 377 ? 13.035 -13.665 7.608 1.00 88.62 377 TRP A O 1
ATOM 2847 N N . THR A 1 378 ? 14.114 -15.506 6.913 1.00 90.56 378 THR A N 1
ATOM 2848 C CA . THR A 1 378 ? 15.423 -15.082 7.441 1.00 90.56 378 THR A CA 1
ATOM 2849 C C . THR A 1 378 ? 15.971 -13.866 6.699 1.00 90.56 378 THR A C 1
ATOM 2851 O O . THR A 1 378 ? 16.488 -12.944 7.332 1.00 90.56 378 THR A O 1
ATOM 2854 N N . ASP A 1 379 ? 15.787 -13.806 5.380 1.00 87.88 379 ASP A N 1
ATOM 2855 C CA . ASP A 1 379 ? 16.138 -12.637 4.571 1.00 87.88 379 ASP A CA 1
ATOM 2856 C C . ASP A 1 379 ? 15.282 -11.422 4.958 1.00 87.88 379 ASP A C 1
ATOM 2858 O O . ASP A 1 379 ? 15.799 -10.320 5.148 1.00 87.88 379 ASP A O 1
ATOM 2862 N N . LEU A 1 380 ? 13.968 -11.612 5.124 1.00 91.19 380 LEU A N 1
ATOM 2863 C CA . LEU A 1 380 ? 13.049 -10.544 5.511 1.00 91.19 380 LEU A CA 1
ATOM 2864 C C . LEU A 1 380 ? 13.364 -10.002 6.911 1.00 91.19 380 LEU A C 1
ATOM 2866 O O . LEU A 1 380 ? 13.278 -8.793 7.117 1.00 91.19 380 LEU A O 1
ATOM 2870 N N . GLN A 1 381 ? 13.796 -10.849 7.853 1.00 90.69 381 GLN A N 1
ATOM 2871 C CA . GLN A 1 381 ? 14.293 -10.399 9.156 1.00 90.69 381 GLN A CA 1
ATOM 2872 C C . GLN A 1 381 ? 15.518 -9.482 9.008 1.00 90.69 381 GLN A C 1
ATOM 2874 O O . GLN A 1 381 ? 15.533 -8.399 9.598 1.00 90.69 381 GLN A O 1
ATOM 2879 N N . GLN A 1 382 ? 16.502 -9.845 8.178 1.00 90.69 382 GLN A N 1
ATOM 2880 C CA . GLN A 1 382 ? 17.665 -8.986 7.906 1.00 90.69 382 GLN A CA 1
ATOM 2881 C C . GLN A 1 382 ? 17.256 -7.656 7.253 1.00 90.69 382 GLN A C 1
ATOM 2883 O O . GLN A 1 382 ? 17.665 -6.589 7.715 1.00 90.69 382 GLN A O 1
ATOM 2888 N N . ILE A 1 383 ? 16.387 -7.693 6.235 1.00 90.44 383 ILE A N 1
ATOM 2889 C CA . ILE A 1 383 ? 15.878 -6.484 5.568 1.00 90.44 383 ILE A CA 1
ATOM 2890 C C . ILE A 1 383 ? 15.078 -5.616 6.554 1.00 90.44 383 ILE A C 1
ATOM 2892 O O . ILE A 1 383 ? 15.208 -4.394 6.525 1.00 90.44 383 ILE A O 1
ATOM 2896 N N . SER A 1 384 ? 14.317 -6.210 7.481 1.00 91.62 384 SER A N 1
ATOM 2897 C CA . SER A 1 384 ? 13.567 -5.464 8.503 1.00 91.62 384 SER A CA 1
ATOM 2898 C C . SER A 1 384 ? 14.477 -4.701 9.477 1.00 91.62 384 SER A C 1
ATOM 2900 O O . SER A 1 384 ? 14.149 -3.580 9.864 1.00 91.62 384 SER A O 1
ATOM 2902 N N . LEU A 1 385 ? 15.656 -5.241 9.810 1.00 92.81 385 LEU A N 1
ATOM 2903 C CA . LEU A 1 385 ? 16.654 -4.566 10.647 1.00 92.81 385 LEU A CA 1
ATOM 2904 C C . LEU A 1 385 ? 17.311 -3.385 9.912 1.00 92.81 385 LEU A C 1
ATOM 2906 O O . LEU A 1 385 ? 17.515 -2.315 10.495 1.00 92.81 385 LEU A O 1
ATOM 2910 N N . VAL A 1 386 ? 17.592 -3.550 8.614 1.00 91.56 386 VAL A N 1
ATOM 2911 C CA . VAL A 1 386 ? 18.065 -2.457 7.748 1.00 91.56 386 VAL A CA 1
ATOM 2912 C C . VAL A 1 386 ? 16.982 -1.381 7.605 1.00 91.56 386 VAL A C 1
ATOM 2914 O O . VAL A 1 386 ? 17.289 -0.197 7.733 1.00 91.56 386 VAL A O 1
ATOM 2917 N N . ALA A 1 387 ? 15.715 -1.771 7.432 1.00 93.19 387 ALA A N 1
ATOM 2918 C CA . ALA A 1 387 ? 14.577 -0.858 7.367 1.00 93.19 387 ALA A CA 1
ATOM 2919 C C . ALA A 1 387 ? 14.395 -0.078 8.679 1.00 93.19 387 ALA A C 1
ATOM 2921 O O . ALA A 1 387 ? 14.313 1.144 8.642 1.00 93.19 387 ALA A O 1
ATOM 2922 N N . ALA A 1 388 ? 14.420 -0.739 9.842 1.00 92.88 388 ALA A N 1
ATOM 2923 C CA . ALA A 1 388 ? 14.368 -0.086 11.156 1.00 92.88 388 ALA A CA 1
ATOM 2924 C C . ALA A 1 388 ? 15.503 0.938 11.337 1.00 92.88 388 ALA A C 1
ATOM 2926 O O . ALA A 1 388 ? 15.272 2.073 11.756 1.00 92.88 388 ALA A O 1
ATOM 2927 N N . THR A 1 389 ? 16.721 0.565 10.937 1.00 93.38 389 THR A N 1
ATOM 2928 C CA . THR A 1 389 ? 17.886 1.460 10.940 1.00 93.38 389 THR A CA 1
ATOM 2929 C C . THR A 1 389 ? 17.687 2.656 9.998 1.00 93.38 389 THR A C 1
ATOM 2931 O O . THR A 1 389 ? 18.056 3.781 10.341 1.00 93.38 389 THR A O 1
ATOM 2934 N N . TRP A 1 390 ? 17.074 2.441 8.830 1.00 94.81 390 TRP A N 1
ATOM 2935 C CA . TRP A 1 390 ? 16.737 3.497 7.874 1.00 94.81 390 TRP A CA 1
ATOM 2936 C C . TRP A 1 390 ? 15.634 4.431 8.391 1.00 94.81 390 TRP A C 1
ATOM 2938 O O . TRP A 1 390 ? 15.814 5.641 8.306 1.00 94.81 390 TRP A O 1
ATOM 2948 N N . PHE A 1 391 ? 14.557 3.921 9.001 1.00 93.56 391 PHE A N 1
ATOM 2949 C CA . PHE A 1 391 ? 13.491 4.746 9.590 1.00 93.56 391 PHE A CA 1
ATOM 2950 C C . PHE A 1 391 ? 14.039 5.708 10.652 1.00 93.56 391 PHE A C 1
ATOM 2952 O O . PHE A 1 391 ? 13.736 6.899 10.622 1.00 93.56 391 PHE A O 1
ATOM 2959 N N . ILE A 1 392 ? 14.912 5.226 11.545 1.00 91.56 392 ILE A N 1
ATOM 2960 C CA . ILE A 1 392 ? 15.573 6.066 12.558 1.00 91.56 392 ILE A CA 1
ATOM 2961 C C . ILE A 1 392 ? 16.425 7.159 11.889 1.00 91.56 392 ILE A C 1
ATOM 2963 O O . ILE A 1 392 ? 16.392 8.318 12.306 1.00 91.56 392 ILE A O 1
ATOM 2967 N N . GLN A 1 393 ? 17.168 6.819 10.829 1.00 91.25 393 GLN A N 1
ATOM 2968 C CA . GLN A 1 393 ? 17.956 7.798 10.072 1.00 91.25 393 GLN A CA 1
ATOM 2969 C C . GLN A 1 393 ? 17.074 8.814 9.337 1.00 91.25 393 GLN A C 1
ATOM 2971 O O . GLN A 1 393 ? 17.416 9.993 9.328 1.00 91.25 393 GLN A O 1
ATOM 2976 N N . MET A 1 394 ? 15.945 8.385 8.771 1.00 90.88 394 MET A N 1
ATOM 2977 C CA . MET A 1 394 ? 14.990 9.232 8.057 1.00 90.88 394 MET A CA 1
ATOM 2978 C C . MET A 1 394 ? 14.370 10.275 8.995 1.00 90.88 394 MET A C 1
ATOM 2980 O O . MET A 1 394 ? 14.504 11.471 8.744 1.00 90.88 394 MET A O 1
ATOM 2984 N N . THR A 1 395 ? 13.797 9.845 10.123 1.00 88.12 395 THR A N 1
ATOM 2985 C CA . THR A 1 395 ? 13.173 10.739 11.117 1.00 88.12 395 THR A CA 1
ATOM 2986 C C . THR A 1 395 ? 14.183 11.681 11.785 1.00 88.12 395 THR A C 1
ATOM 2988 O O . THR A 1 395 ? 13.845 12.815 12.115 1.00 88.12 395 THR A O 1
ATOM 2991 N N . HIS A 1 396 ? 15.441 11.259 11.964 1.00 85.81 396 HIS A N 1
ATOM 2992 C CA . HIS A 1 396 ? 16.496 12.139 12.483 1.00 85.81 396 HIS A CA 1
ATOM 2993 C C . HIS A 1 396 ? 17.011 13.129 11.419 1.00 85.81 396 HIS A C 1
ATOM 2995 O O . HIS A 1 396 ? 17.349 14.267 11.750 1.00 85.81 396 HIS A O 1
ATOM 3001 N N . SER A 1 397 ? 17.120 12.728 10.148 1.00 84.94 397 SER A N 1
ATOM 3002 C CA . SER A 1 397 ? 17.561 13.626 9.069 1.00 84.94 397 SER A CA 1
ATOM 3003 C C . SER A 1 397 ? 16.488 14.636 8.659 1.00 84.94 397 SER A C 1
ATOM 3005 O O . SER A 1 397 ? 16.840 15.731 8.226 1.00 84.94 397 SER A O 1
ATOM 3007 N N . PHE A 1 398 ? 15.209 14.298 8.824 1.00 83.69 398 PHE A N 1
ATOM 3008 C CA . PHE A 1 398 ? 14.073 15.155 8.501 1.00 83.69 398 PHE A CA 1
ATOM 3009 C C . PHE A 1 398 ? 13.110 15.189 9.704 1.00 83.69 398 PHE A C 1
ATOM 3011 O O . PHE A 1 398 ? 12.227 14.340 9.793 1.00 83.69 398 PHE A O 1
ATOM 3018 N N . PRO A 1 399 ? 13.292 16.122 10.661 1.00 69.69 399 PRO A N 1
ATOM 3019 C CA . PRO A 1 399 ? 12.394 16.261 11.804 1.00 69.69 399 PRO A CA 1
ATOM 3020 C C . PRO A 1 399 ? 11.104 17.003 11.420 1.00 69.69 399 PRO A C 1
ATOM 3022 O O . PRO A 1 399 ? 11.146 18.048 10.766 1.00 69.69 399 PRO A O 1
ATOM 3025 N N . ALA A 1 400 ? 9.961 16.501 11.899 1.00 58.81 400 ALA A N 1
ATOM 3026 C CA . ALA A 1 400 ? 8.630 17.030 11.577 1.00 58.81 400 ALA A CA 1
ATOM 3027 C C . ALA A 1 400 ? 8.354 18.450 12.123 1.00 58.81 400 ALA A C 1
ATOM 3029 O O . ALA A 1 400 ? 7.502 19.160 11.592 1.00 58.81 400 ALA A O 1
ATOM 3030 N N . VAL A 1 401 ? 9.080 18.879 13.162 1.00 58.81 401 VAL A N 1
ATOM 3031 C CA . VAL A 1 401 ? 9.058 20.258 13.676 1.00 58.81 401 VAL A CA 1
ATOM 3032 C C . VAL A 1 401 ? 10.440 20.879 13.453 1.00 58.81 401 VAL A C 1
ATOM 3034 O O . VAL A 1 401 ? 11.425 20.344 13.970 1.00 58.81 401 VAL A O 1
ATOM 3037 N N . PRO A 1 402 ? 10.561 22.003 12.721 1.00 56.66 402 PRO A N 1
ATOM 3038 C CA . PRO A 1 402 ? 11.817 22.736 12.648 1.00 56.66 402 PRO A CA 1
ATOM 3039 C C . PRO A 1 402 ? 12.092 23.403 14.002 1.00 56.66 402 PRO A C 1
ATOM 3041 O O . PRO A 1 402 ? 11.340 24.276 14.431 1.00 56.66 402 PRO A O 1
ATOM 3044 N N . ALA A 1 403 ? 13.169 23.006 14.682 1.00 52.19 403 ALA A N 1
ATOM 3045 C CA . ALA A 1 403 ? 13.582 23.655 15.924 1.00 52.19 403 ALA A CA 1
ATOM 3046 C C . ALA A 1 403 ? 14.004 25.107 15.635 1.00 52.19 403 ALA A C 1
ATOM 3048 O O . ALA A 1 403 ? 14.936 25.332 14.858 1.00 52.19 403 ALA A O 1
ATOM 3049 N N . ALA A 1 404 ? 13.307 26.068 16.252 1.00 47.28 404 ALA A N 1
ATOM 3050 C CA . ALA A 1 404 ? 13.356 27.490 15.896 1.00 47.28 404 ALA A CA 1
ATOM 3051 C C . ALA A 1 404 ? 14.765 28.105 15.960 1.00 47.28 404 ALA A C 1
ATOM 3053 O O . ALA A 1 404 ? 15.127 28.893 15.091 1.00 47.28 404 ALA A O 1
ATOM 3054 N N . ASP A 1 405 ? 15.573 27.690 16.938 1.00 40.94 405 ASP A N 1
ATOM 3055 C CA . ASP A 1 405 ? 16.932 28.203 17.154 1.00 40.94 405 ASP A CA 1
ATOM 3056 C C . ASP A 1 405 ? 18.014 27.418 16.396 1.00 40.94 405 ASP A C 1
ATOM 3058 O O . ASP A 1 405 ? 19.189 27.791 16.400 1.00 40.94 405 ASP A O 1
ATOM 3062 N N . SER A 1 406 ? 17.647 26.319 15.725 1.00 49.34 406 SER A N 1
ATOM 3063 C CA . SER A 1 406 ? 18.610 25.510 14.982 1.00 49.34 406 SER A CA 1
ATOM 3064 C C . SER A 1 406 ? 18.932 26.136 13.622 1.00 49.34 406 SER A C 1
ATOM 3066 O O . SER A 1 406 ? 18.415 25.745 12.573 1.00 49.34 406 SER A O 1
ATOM 3068 N N . GLN A 1 407 ? 19.902 27.054 13.635 1.00 45.94 407 GLN A N 1
ATOM 3069 C CA . GLN A 1 407 ? 20.817 27.231 12.508 1.00 45.94 407 GLN A CA 1
ATOM 3070 C C . GLN A 1 407 ? 21.589 25.917 12.302 1.00 45.94 407 GLN A C 1
ATOM 3072 O O . GLN A 1 407 ? 22.755 25.782 12.669 1.00 45.94 407 GLN A O 1
ATOM 3077 N N . THR A 1 408 ? 20.914 24.911 11.740 1.00 48.06 408 THR A N 1
ATOM 3078 C CA . THR A 1 408 ? 21.561 23.726 11.181 1.00 48.06 408 THR A CA 1
ATOM 3079 C C . THR A 1 408 ? 22.346 24.196 9.969 1.00 48.06 408 THR A C 1
ATOM 3081 O O . THR A 1 408 ? 21.819 24.293 8.864 1.00 48.06 408 THR A O 1
ATOM 3084 N N . THR A 1 409 ? 23.603 24.569 10.213 1.00 47.28 409 THR A N 1
ATOM 3085 C CA . THR A 1 409 ? 24.540 24.984 9.173 1.00 47.28 409 THR A CA 1
ATOM 3086 C C . THR A 1 409 ? 24.556 23.946 8.058 1.00 47.28 409 THR A C 1
ATOM 3088 O O . THR A 1 409 ? 24.435 22.744 8.319 1.00 47.28 409 THR A O 1
ATOM 3091 N N . GLU A 1 410 ? 24.699 24.411 6.816 1.00 54.78 410 GLU A N 1
ATOM 3092 C CA . GLU A 1 410 ? 24.650 23.606 5.586 1.00 54.78 410 GLU A CA 1
ATOM 3093 C C . GLU A 1 410 ? 25.910 22.733 5.428 1.00 54.78 410 GLU A C 1
ATOM 3095 O O . GLU A 1 410 ? 26.639 22.788 4.443 1.00 54.78 410 GLU A O 1
ATOM 3100 N N . ASN A 1 411 ? 26.198 21.927 6.449 1.00 68.00 411 ASN A N 1
ATOM 3101 C CA . ASN A 1 411 ? 27.362 21.071 6.534 1.00 68.00 411 ASN A CA 1
ATOM 3102 C C . ASN A 1 411 ? 27.276 20.028 5.417 1.00 68.00 411 ASN A C 1
ATOM 3104 O O . ASN A 1 411 ? 26.391 19.168 5.432 1.00 68.00 411 ASN A O 1
ATOM 3108 N N . GLU A 1 412 ? 28.233 20.053 4.491 1.00 69.44 412 GLU A N 1
ATOM 3109 C CA . GLU A 1 412 ? 28.311 19.147 3.336 1.00 69.44 412 GLU A CA 1
ATOM 3110 C C . GLU A 1 412 ? 28.185 17.665 3.732 1.00 69.44 412 GLU A C 1
ATOM 3112 O O . GLU A 1 412 ? 27.529 16.876 3.050 1.00 69.44 412 GLU A O 1
ATOM 3117 N N . ALA A 1 413 ? 28.745 17.277 4.884 1.00 73.50 413 ALA A N 1
ATOM 3118 C CA . ALA A 1 413 ? 28.614 15.931 5.447 1.00 73.50 413 ALA A CA 1
ATOM 3119 C C . ALA A 1 413 ? 27.159 15.566 5.820 1.00 73.50 413 ALA A C 1
ATOM 3121 O O . ALA A 1 413 ? 26.737 14.421 5.644 1.00 73.50 413 ALA A O 1
ATOM 3122 N N . GLY A 1 414 ? 26.374 16.538 6.295 1.00 82.25 414 GLY A N 1
ATOM 3123 C CA . GLY A 1 414 ? 24.944 16.395 6.576 1.00 82.25 414 GLY A CA 1
ATOM 3124 C C . GLY A 1 414 ? 24.122 16.239 5.297 1.00 82.25 414 GLY A C 1
ATOM 3125 O O . GLY A 1 414 ? 23.372 15.271 5.178 1.00 82.25 414 GLY A O 1
ATOM 3126 N N . LEU A 1 415 ? 24.334 17.115 4.309 1.00 84.56 415 LEU A N 1
ATOM 3127 C CA . LEU A 1 415 ? 23.671 17.048 2.996 1.00 84.56 415 LEU A CA 1
ATOM 3128 C C . LEU A 1 415 ? 24.008 15.743 2.248 1.00 84.56 415 LEU A C 1
ATOM 3130 O O . LEU A 1 415 ? 23.132 15.116 1.647 1.00 84.56 415 LEU A O 1
ATOM 3134 N N . THR A 1 416 ? 25.252 15.266 2.364 1.00 86.56 416 THR A N 1
ATOM 3135 C CA . THR A 1 416 ? 25.685 13.957 1.842 1.00 86.56 416 THR A CA 1
ATOM 3136 C C . THR A 1 416 ? 24.953 12.802 2.533 1.00 86.56 416 THR A C 1
ATOM 3138 O O . THR A 1 416 ? 24.463 11.892 1.861 1.00 86.56 416 THR A O 1
ATOM 3141 N N . LYS A 1 417 ? 24.816 12.838 3.868 1.00 88.44 417 LYS A N 1
ATOM 3142 C CA . LYS A 1 417 ? 24.071 11.817 4.624 1.00 88.44 417 LYS A CA 1
ATOM 3143 C C . LYS A 1 417 ? 22.581 11.817 4.264 1.00 88.44 417 LYS A C 1
ATOM 3145 O O . LYS A 1 417 ? 22.034 10.750 4.005 1.00 88.44 417 LYS A O 1
ATOM 3150 N N . MET A 1 418 ? 21.943 12.987 4.195 1.00 89.56 418 MET A N 1
ATOM 3151 C CA . MET A 1 418 ? 20.539 13.144 3.785 1.00 89.56 418 MET A CA 1
ATOM 3152 C C . MET A 1 418 ? 20.297 12.584 2.376 1.00 89.56 418 MET A C 1
ATOM 3154 O O . MET A 1 418 ? 19.379 11.790 2.178 1.00 89.56 418 MET A O 1
ATOM 3158 N N . THR A 1 419 ? 21.174 12.917 1.423 1.00 89.69 419 THR A N 1
ATOM 3159 C CA . THR A 1 419 ? 21.163 12.369 0.055 1.00 89.69 419 THR A CA 1
ATOM 3160 C C . THR A 1 419 ? 21.214 10.840 0.065 1.00 89.69 419 THR A C 1
ATOM 3162 O O . THR A 1 419 ? 20.370 10.183 -0.545 1.00 89.69 419 THR A O 1
ATOM 3165 N N . ALA A 1 420 ? 22.154 10.254 0.814 1.00 90.12 420 ALA A N 1
ATOM 3166 C CA . ALA A 1 420 ? 22.290 8.804 0.915 1.00 90.12 420 ALA A CA 1
ATOM 3167 C C . ALA A 1 420 ? 21.065 8.125 1.560 1.00 90.12 420 ALA A C 1
ATOM 3169 O O . ALA A 1 420 ? 20.690 7.035 1.133 1.00 90.12 420 ALA A O 1
ATOM 3170 N N . VAL A 1 421 ? 20.421 8.749 2.554 1.00 91.94 421 VAL A N 1
ATOM 3171 C CA . VAL A 1 421 ? 19.190 8.230 3.182 1.00 91.94 421 VAL A CA 1
ATOM 3172 C C . VAL A 1 421 ? 18.028 8.210 2.182 1.00 91.94 421 VAL A C 1
ATOM 3174 O O . VAL A 1 421 ? 17.362 7.180 2.062 1.00 91.94 421 VAL A O 1
ATOM 3177 N N . LEU A 1 422 ? 17.819 9.288 1.415 1.00 91.62 422 LEU A N 1
ATOM 3178 C CA . LEU A 1 422 ? 16.735 9.366 0.425 1.00 91.62 422 LEU A CA 1
ATOM 3179 C C . LEU A 1 422 ? 16.912 8.380 -0.741 1.00 91.62 422 LEU A C 1
ATOM 3181 O O . LEU A 1 422 ? 15.926 7.795 -1.184 1.00 91.62 422 LEU A O 1
ATOM 3185 N N . VAL A 1 423 ? 18.141 8.149 -1.215 1.00 89.88 423 VAL A N 1
ATOM 3186 C CA . VAL A 1 423 ? 18.406 7.162 -2.282 1.00 89.88 423 VAL A CA 1
ATOM 3187 C C . VAL A 1 423 ? 18.271 5.724 -1.757 1.00 89.88 423 VAL A C 1
ATOM 3189 O O . VAL A 1 423 ? 17.660 4.882 -2.415 1.00 89.88 423 VAL A O 1
ATOM 3192 N N . ARG A 1 424 ? 18.763 5.433 -0.542 1.00 89.56 424 ARG A N 1
ATOM 3193 C CA . ARG A 1 424 ? 18.673 4.089 0.067 1.00 89.56 424 ARG A CA 1
ATOM 3194 C C . ARG A 1 424 ? 17.240 3.643 0.352 1.00 89.56 424 ARG A C 1
ATOM 3196 O O . ARG A 1 424 ? 16.944 2.469 0.161 1.00 89.56 424 ARG A O 1
ATOM 3203 N N . GLY A 1 425 ? 16.355 4.548 0.774 1.00 91.81 425 GLY A N 1
ATOM 3204 C CA . GLY A 1 425 ? 14.947 4.205 1.011 1.00 91.81 425 GLY A CA 1
ATOM 3205 C C . GLY A 1 425 ? 14.216 3.794 -0.271 1.00 91.81 425 GLY A C 1
ATOM 3206 O O . GLY A 1 425 ? 13.456 2.829 -0.255 1.00 91.81 425 GLY A O 1
ATOM 3207 N N . CYS A 1 426 ? 14.535 4.432 -1.406 1.00 90.06 426 CYS A N 1
ATOM 3208 C CA . CYS A 1 426 ? 14.023 4.034 -2.720 1.00 90.06 426 CYS A CA 1
ATOM 3209 C C . CYS A 1 426 ? 14.477 2.610 -3.083 1.00 90.06 426 CYS A C 1
ATOM 3211 O O . CYS A 1 426 ? 13.651 1.783 -3.462 1.00 90.06 426 CYS A O 1
ATOM 3213 N N . GLY A 1 427 ? 15.770 2.301 -2.914 1.00 89.00 427 GLY A N 1
ATOM 3214 C CA . GLY A 1 427 ? 16.308 0.954 -3.145 1.00 89.00 427 GLY A CA 1
ATOM 3215 C C . GLY A 1 427 ? 15.692 -0.108 -2.226 1.00 89.00 427 GLY A C 1
ATOM 3216 O O . GLY A 1 427 ? 15.359 -1.199 -2.680 1.00 89.00 427 GLY A O 1
ATOM 3217 N N . LEU A 1 428 ? 15.458 0.219 -0.951 1.00 91.44 428 LEU A N 1
ATOM 3218 C CA . LEU A 1 428 ? 14.844 -0.697 0.015 1.00 91.44 428 LEU A CA 1
ATOM 3219 C C . LEU A 1 428 ? 13.362 -0.978 -0.296 1.00 91.44 428 LEU A C 1
ATOM 3221 O O . LEU A 1 428 ? 12.934 -2.129 -0.193 1.00 91.44 428 LEU A O 1
ATOM 3225 N N . ALA A 1 429 ? 12.597 0.030 -0.734 1.00 92.69 429 ALA A N 1
ATOM 3226 C CA . ALA A 1 429 ? 11.231 -0.162 -1.229 1.00 92.69 429 ALA A CA 1
ATOM 3227 C C . ALA A 1 429 ? 11.204 -1.071 -2.471 1.00 92.69 429 ALA A C 1
ATOM 3229 O O . ALA A 1 429 ? 10.465 -2.057 -2.490 1.00 92.69 429 ALA A O 1
ATOM 3230 N N . VAL A 1 430 ? 12.074 -0.799 -3.458 1.00 89.94 430 VAL A N 1
ATOM 3231 C CA . VAL A 1 430 ? 12.231 -1.635 -4.660 1.00 89.94 430 VAL A CA 1
ATOM 3232 C C . VAL A 1 430 ? 12.574 -3.075 -4.288 1.00 89.94 430 VAL A C 1
ATOM 3234 O O . VAL A 1 430 ? 11.895 -3.979 -4.760 1.00 89.94 430 VAL A O 1
ATOM 3237 N N . LEU A 1 431 ? 13.572 -3.309 -3.431 1.00 89.88 431 LEU A N 1
ATOM 3238 C CA . LEU A 1 431 ? 14.011 -4.652 -3.034 1.00 89.88 431 LEU A CA 1
ATOM 3239 C C . LEU A 1 431 ? 12.886 -5.455 -2.359 1.00 89.88 431 LEU A C 1
ATOM 3241 O O . LEU A 1 431 ? 12.684 -6.626 -2.691 1.00 89.88 431 LEU A O 1
ATOM 3245 N N . LEU A 1 432 ? 12.131 -4.831 -1.447 1.00 91.56 432 LEU A N 1
ATOM 3246 C CA . LEU A 1 432 ? 10.985 -5.459 -0.783 1.00 91.56 432 LEU A CA 1
ATOM 3247 C C . LEU A 1 432 ? 9.865 -5.797 -1.776 1.00 91.56 432 LEU A C 1
ATOM 3249 O O . LEU A 1 432 ? 9.448 -6.956 -1.843 1.00 91.56 432 LEU A O 1
ATOM 3253 N N . ARG A 1 433 ? 9.422 -4.819 -2.584 1.00 91.56 433 ARG A N 1
ATOM 3254 C CA . ARG A 1 433 ? 8.406 -5.011 -3.634 1.00 91.56 433 ARG A CA 1
ATOM 3255 C C . ARG A 1 433 ? 8.826 -6.127 -4.590 1.00 91.56 433 ARG A C 1
ATOM 3257 O O . ARG A 1 433 ? 8.070 -7.064 -4.818 1.00 91.56 433 ARG A O 1
ATOM 3264 N N . ASN A 1 434 ? 10.054 -6.064 -5.098 1.00 89.19 434 ASN A N 1
ATOM 3265 C CA . ASN A 1 434 ? 10.581 -6.965 -6.119 1.00 89.19 434 ASN A CA 1
ATOM 3266 C C . ASN A 1 434 ? 10.831 -8.401 -5.623 1.00 89.19 434 ASN A C 1
ATOM 3268 O O . ASN A 1 434 ? 10.828 -9.327 -6.438 1.00 89.19 434 ASN A O 1
ATOM 3272 N N . ARG A 1 435 ? 11.071 -8.607 -4.320 1.00 88.06 435 ARG A N 1
ATOM 3273 C CA . ARG A 1 435 ? 11.103 -9.946 -3.701 1.00 88.06 435 ARG A CA 1
ATOM 3274 C C . ARG A 1 435 ? 9.685 -10.480 -3.467 1.00 88.06 435 ARG A C 1
ATOM 3276 O O . ARG A 1 435 ? 9.410 -11.623 -3.812 1.00 88.06 435 ARG A O 1
ATOM 3283 N N . MET A 1 436 ? 8.776 -9.646 -2.955 1.00 91.12 436 MET A N 1
ATOM 3284 C CA . MET A 1 436 ? 7.372 -10.010 -2.717 1.00 91.12 436 MET A CA 1
ATOM 3285 C C . MET A 1 436 ? 6.642 -10.395 -4.015 1.00 91.12 436 MET A C 1
ATOM 3287 O O . MET A 1 436 ? 6.057 -11.471 -4.099 1.00 91.12 436 MET A O 1
ATOM 3291 N N . GLN A 1 437 ? 6.736 -9.551 -5.045 1.00 91.25 437 GLN A N 1
ATOM 3292 C CA . GLN A 1 437 ? 6.108 -9.746 -6.356 1.00 91.25 437 GLN A CA 1
ATOM 3293 C C . GLN A 1 437 ? 6.606 -11.017 -7.059 1.00 91.25 437 GLN A C 1
ATOM 3295 O O . GLN A 1 437 ? 5.814 -11.737 -7.659 1.00 91.25 437 GLN A O 1
ATOM 3300 N N . ALA A 1 438 ? 7.903 -11.330 -6.945 1.00 88.38 438 ALA A N 1
ATOM 3301 C CA . ALA A 1 438 ? 8.478 -12.540 -7.531 1.00 88.38 438 ALA A CA 1
ATOM 3302 C C . ALA A 1 438 ? 7.933 -13.823 -6.879 1.00 88.38 438 ALA A C 1
ATOM 3304 O O . ALA A 1 438 ? 7.599 -14.764 -7.592 1.00 88.38 438 ALA A O 1
ATOM 3305 N N . ILE A 1 439 ? 7.797 -13.851 -5.547 1.00 89.81 439 ILE A N 1
ATOM 3306 C CA . ILE A 1 439 ? 7.248 -15.011 -4.825 1.00 89.81 439 ILE A CA 1
ATOM 3307 C C . ILE A 1 439 ? 5.759 -15.193 -5.135 1.00 89.81 439 ILE A C 1
ATOM 3309 O O . ILE A 1 439 ? 5.337 -16.318 -5.386 1.00 89.81 439 ILE A O 1
ATOM 3313 N N . VAL A 1 440 ? 4.974 -14.109 -5.165 1.00 91.25 440 VAL A N 1
ATOM 3314 C CA . VAL A 1 440 ? 3.536 -14.163 -5.494 1.00 91.25 440 VAL A CA 1
ATOM 3315 C C . VAL A 1 440 ? 3.313 -14.680 -6.922 1.00 91.25 440 VAL A C 1
ATOM 3317 O O . VAL A 1 440 ? 2.552 -15.625 -7.108 1.00 91.25 440 VAL A O 1
ATOM 3320 N N . ALA A 1 441 ? 4.042 -14.159 -7.913 1.00 90.25 441 ALA A N 1
ATOM 3321 C CA . ALA A 1 441 ? 3.898 -14.607 -9.299 1.00 90.25 441 ALA A CA 1
ATOM 3322 C C . ALA A 1 441 ? 4.449 -16.027 -9.556 1.00 90.25 441 ALA A C 1
ATOM 3324 O O . ALA A 1 441 ? 3.922 -16.757 -10.393 1.00 90.25 441 ALA A O 1
ATOM 3325 N N . LEU A 1 442 ? 5.497 -16.458 -8.839 1.00 89.06 442 LEU A N 1
ATOM 3326 C CA . LEU A 1 442 ? 5.954 -17.855 -8.887 1.00 89.06 442 LEU A CA 1
ATOM 3327 C C . LEU A 1 442 ? 4.944 -18.804 -8.223 1.00 89.06 442 LEU A C 1
ATOM 3329 O O . LEU A 1 442 ? 4.729 -19.905 -8.732 1.00 89.06 442 LEU A O 1
ATOM 3333 N N . HIS A 1 443 ? 4.322 -18.393 -7.113 1.00 89.56 443 HIS A N 1
ATOM 3334 C CA . HIS A 1 443 ? 3.257 -19.143 -6.440 1.00 89.56 443 HIS A CA 1
ATOM 3335 C C . HIS A 1 443 ? 2.079 -19.402 -7.384 1.00 89.56 443 HIS A C 1
ATOM 3337 O O . HIS A 1 443 ? 1.694 -20.558 -7.557 1.00 89.56 443 HIS A O 1
ATOM 3343 N N . GLU A 1 444 ? 1.567 -18.352 -8.024 1.00 88.50 444 GLU A N 1
ATOM 3344 C CA . GLU A 1 444 ? 0.484 -18.425 -9.003 1.00 88.50 444 GLU A CA 1
ATOM 3345 C C . GLU A 1 444 ? 0.844 -19.357 -10.172 1.00 88.50 444 GLU A C 1
ATOM 3347 O O . GLU A 1 444 ? 0.193 -20.385 -10.384 1.00 88.50 444 GLU A O 1
ATOM 3352 N N . LEU A 1 445 ? 1.947 -19.055 -10.871 1.00 88.06 445 LEU A N 1
ATOM 3353 C CA . LEU A 1 445 ? 2.391 -19.773 -12.070 1.00 88.06 445 LEU A CA 1
ATOM 3354 C C . LEU A 1 445 ? 2.664 -21.268 -11.831 1.00 88.06 445 LEU A C 1
ATOM 3356 O O . LEU A 1 445 ? 2.490 -22.082 -12.737 1.00 88.06 445 LEU A O 1
ATOM 3360 N N . THR A 1 446 ? 3.127 -21.638 -10.635 1.00 87.88 446 THR A N 1
ATOM 3361 C CA . THR A 1 446 ? 3.378 -23.044 -10.265 1.00 87.88 446 THR A CA 1
ATOM 3362 C C . THR A 1 446 ? 2.207 -23.697 -9.529 1.00 87.88 446 THR A C 1
ATOM 3364 O O . THR A 1 446 ? 2.234 -24.908 -9.300 1.00 87.88 446 THR A O 1
ATOM 3367 N N . SER A 1 447 ? 1.200 -22.907 -9.142 1.00 85.94 447 SER A N 1
ATOM 3368 C CA . SER A 1 447 ? 0.021 -23.297 -8.361 1.00 85.94 447 SER A CA 1
ATOM 3369 C C . SER A 1 447 ? 0.335 -24.058 -7.055 1.00 85.94 447 SER A C 1
ATOM 3371 O O . SER A 1 447 ? -0.464 -24.869 -6.585 1.00 85.94 447 SER A O 1
ATOM 3373 N N . GLN A 1 448 ? 1.502 -23.811 -6.443 1.00 82.81 448 GLN A N 1
ATOM 3374 C CA . GLN A 1 448 ? 1.885 -24.411 -5.157 1.00 82.81 448 GLN A CA 1
ATOM 3375 C C . GLN A 1 448 ? 1.215 -23.707 -3.975 1.00 82.81 448 GLN A C 1
ATOM 3377 O O . GLN A 1 448 ? 1.396 -22.508 -3.813 1.00 82.81 448 GLN A O 1
ATOM 3382 N N . ALA A 1 449 ? 0.530 -24.422 -3.081 1.00 78.94 449 ALA A N 1
ATOM 3383 C CA . ALA A 1 449 ? -0.122 -23.802 -1.921 1.00 78.94 449 ALA A CA 1
ATOM 3384 C C . ALA A 1 449 ? 0.865 -23.077 -0.970 1.00 78.94 449 ALA A C 1
ATOM 3386 O O . ALA A 1 449 ? 1.768 -23.698 -0.399 1.00 78.94 449 ALA A O 1
ATOM 3387 N N . LEU A 1 450 ? 0.646 -21.773 -0.742 1.00 83.56 450 LEU A N 1
ATOM 3388 C CA . LEU A 1 450 ? 1.422 -20.969 0.210 1.00 83.56 450 LEU A CA 1
ATOM 3389 C C . LEU A 1 450 ? 1.241 -21.466 1.649 1.00 83.56 450 LEU A C 1
ATOM 3391 O O . LEU A 1 450 ? 0.127 -21.570 2.164 1.00 83.56 450 LEU A O 1
ATOM 3395 N N . GLN A 1 451 ? 2.358 -21.694 2.339 1.00 85.94 451 GLN A N 1
ATOM 3396 C CA . GLN A 1 451 ? 2.348 -22.051 3.756 1.00 85.94 451 GLN A CA 1
ATOM 3397 C C . GLN A 1 451 ? 1.998 -20.835 4.639 1.00 85.94 451 GLN A C 1
ATOM 3399 O O . GLN A 1 451 ? 2.411 -19.715 4.322 1.00 85.94 451 GLN A O 1
ATOM 3404 N N . PRO A 1 452 ? 1.330 -21.008 5.800 1.00 85.31 452 PRO A N 1
ATOM 3405 C CA . PRO A 1 452 ? 0.937 -19.888 6.667 1.00 85.31 452 PRO A CA 1
ATOM 3406 C C . PRO A 1 452 ? 2.099 -18.995 7.141 1.00 85.31 452 PRO A C 1
ATOM 3408 O O . PRO A 1 452 ? 1.905 -17.804 7.387 1.00 85.31 452 PRO A O 1
ATOM 3411 N N . GLY A 1 453 ? 3.311 -19.554 7.254 1.00 86.00 453 GLY A N 1
ATOM 3412 C CA . GLY A 1 453 ? 4.531 -18.791 7.541 1.00 86.00 453 GLY A CA 1
ATOM 3413 C C . GLY A 1 453 ? 4.946 -17.876 6.385 1.00 86.00 453 GLY A C 1
ATOM 3414 O O . GLY A 1 453 ? 5.216 -16.697 6.610 1.00 86.00 453 GLY A O 1
ATOM 3415 N N . ALA A 1 454 ? 4.911 -18.385 5.149 1.00 87.69 454 ALA A N 1
ATOM 3416 C CA . ALA A 1 454 ? 5.194 -17.608 3.944 1.00 87.69 454 ALA A CA 1
ATOM 3417 C C . ALA A 1 454 ? 4.159 -16.493 3.732 1.00 87.69 454 ALA A C 1
ATOM 3419 O O . ALA A 1 454 ? 4.539 -15.357 3.463 1.00 87.69 454 ALA A O 1
ATOM 3420 N N . LEU A 1 455 ? 2.869 -16.772 3.957 1.00 89.50 455 LEU A N 1
ATOM 3421 C CA . LEU A 1 455 ? 1.830 -15.741 3.906 1.00 89.50 455 LEU A CA 1
ATOM 3422 C C . LEU A 1 455 ? 2.093 -14.625 4.931 1.00 89.50 455 LEU A C 1
ATOM 3424 O O . LEU A 1 455 ? 2.049 -13.453 4.572 1.00 89.50 455 LEU A O 1
ATOM 3428 N N . ARG A 1 456 ? 2.452 -14.956 6.183 1.00 89.19 456 ARG A N 1
ATOM 3429 C CA . ARG A 1 456 ? 2.829 -13.937 7.185 1.00 89.19 456 ARG A CA 1
ATOM 3430 C C . ARG A 1 456 ? 4.049 -13.119 6.743 1.00 89.19 456 ARG A C 1
ATOM 3432 O O . ARG A 1 456 ? 4.068 -11.909 6.963 1.00 89.19 456 ARG A O 1
ATOM 3439 N N . ALA A 1 457 ? 5.040 -13.748 6.109 1.00 90.62 457 ALA A N 1
ATOM 3440 C CA . ALA A 1 457 ? 6.200 -13.053 5.556 1.00 90.62 457 ALA A CA 1
ATOM 3441 C C . ALA A 1 457 ? 5.798 -12.069 4.439 1.00 90.62 457 ALA A C 1
ATOM 3443 O O . ALA A 1 457 ? 6.197 -10.907 4.488 1.00 90.62 457 ALA A O 1
ATOM 3444 N N . ILE A 1 458 ? 4.931 -12.482 3.505 1.00 92.06 458 ILE A N 1
ATOM 3445 C CA . ILE A 1 458 ? 4.381 -11.623 2.439 1.00 92.06 458 ILE A CA 1
ATOM 3446 C C . ILE A 1 458 ? 3.611 -10.437 3.043 1.00 92.06 458 ILE A C 1
ATOM 3448 O O . ILE A 1 458 ? 3.890 -9.287 2.704 1.00 92.06 458 ILE A O 1
ATOM 3452 N N . CYS A 1 459 ? 2.711 -10.676 4.006 1.00 91.44 459 CYS A N 1
ATOM 3453 C CA . CYS A 1 459 ? 1.986 -9.605 4.699 1.00 91.44 459 CYS A CA 1
ATOM 3454 C C . CYS A 1 459 ? 2.932 -8.628 5.414 1.00 91.44 459 CYS A C 1
ATOM 3456 O O . CYS A 1 459 ? 2.701 -7.417 5.412 1.00 91.44 459 CYS A O 1
ATOM 3458 N N . HIS A 1 460 ? 4.014 -9.133 6.015 1.00 91.75 460 HIS A N 1
ATOM 3459 C CA . HIS A 1 460 ? 5.001 -8.277 6.658 1.00 91.75 460 HIS A CA 1
ATOM 3460 C C . HIS A 1 460 ? 5.801 -7.458 5.632 1.00 91.75 460 HIS A C 1
ATOM 3462 O O . HIS A 1 460 ? 5.956 -6.254 5.836 1.00 91.75 460 HIS A O 1
ATOM 3468 N N . ALA A 1 461 ? 6.222 -8.047 4.509 1.00 93.25 461 ALA A N 1
ATOM 3469 C CA . ALA A 1 461 ? 6.867 -7.320 3.418 1.00 93.25 461 ALA A CA 1
ATOM 3470 C C . ALA A 1 461 ? 5.962 -6.201 2.870 1.00 93.25 461 ALA A C 1
ATOM 3472 O O . ALA A 1 461 ? 6.399 -5.053 2.821 1.00 93.25 461 ALA A O 1
ATOM 3473 N N . ALA A 1 462 ? 4.685 -6.485 2.588 1.00 94.06 462 ALA A N 1
ATOM 3474 C CA . ALA A 1 462 ? 3.699 -5.480 2.176 1.00 94.06 462 ALA A CA 1
ATOM 3475 C C . ALA A 1 462 ? 3.583 -4.331 3.198 1.00 94.06 462 ALA A C 1
ATOM 3477 O O . ALA A 1 462 ? 3.672 -3.154 2.840 1.00 94.06 462 ALA A O 1
ATOM 3478 N N . SER A 1 463 ? 3.481 -4.663 4.492 1.00 94.12 463 SER A N 1
ATOM 3479 C CA . SER A 1 463 ? 3.411 -3.661 5.566 1.00 94.12 463 SER A CA 1
ATOM 3480 C C . SER A 1 463 ? 4.674 -2.792 5.688 1.00 94.12 463 SER A C 1
ATOM 3482 O O . SER A 1 463 ? 4.572 -1.631 6.089 1.00 94.12 463 SER A O 1
ATOM 3484 N N . LEU A 1 464 ? 5.850 -3.330 5.327 1.00 94.12 464 LEU A N 1
ATOM 3485 C CA . LEU A 1 464 ? 7.127 -2.611 5.315 1.00 94.12 464 LEU A CA 1
ATOM 3486 C C . LEU A 1 464 ? 7.256 -1.703 4.087 1.00 94.12 464 LEU A C 1
ATOM 3488 O O . LEU A 1 464 ? 7.664 -0.557 4.245 1.00 94.12 464 LEU A O 1
ATOM 3492 N N . VAL A 1 465 ? 6.853 -2.160 2.894 1.00 95.19 465 VAL A N 1
ATOM 3493 C CA . VAL A 1 465 ? 6.803 -1.327 1.673 1.00 95.19 465 VAL A CA 1
ATOM 3494 C C . VAL A 1 465 ? 5.972 -0.064 1.926 1.00 95.19 465 VAL A C 1
ATOM 3496 O O . VAL A 1 465 ? 6.432 1.046 1.659 1.00 95.19 465 VAL A O 1
ATOM 3499 N N . LYS A 1 466 ? 4.787 -0.213 2.533 1.00 94.94 466 LYS A N 1
ATOM 3500 C CA . LYS A 1 466 ? 3.917 0.923 2.875 1.00 94.94 466 LYS A CA 1
ATOM 3501 C C . LYS A 1 466 ? 4.367 1.731 4.090 1.00 94.94 466 LYS A C 1
ATOM 3503 O O . LYS A 1 466 ? 4.127 2.934 4.126 1.00 94.94 466 LYS A O 1
ATOM 3508 N N . ALA A 1 467 ? 5.099 1.134 5.033 1.00 93.44 467 ALA A N 1
ATOM 3509 C CA . ALA A 1 467 ? 5.786 1.911 6.066 1.00 93.44 467 ALA A CA 1
ATOM 3510 C C . ALA A 1 467 ? 6.847 2.842 5.451 1.00 93.44 467 ALA A C 1
ATOM 3512 O O . ALA A 1 467 ? 6.942 3.999 5.854 1.00 93.44 467 ALA A O 1
ATOM 3513 N N . VAL A 1 468 ? 7.614 2.364 4.461 1.00 94.00 468 VAL A N 1
ATOM 3514 C CA . VAL A 1 468 ? 8.628 3.170 3.760 1.00 94.00 468 VAL A CA 1
ATOM 3515 C C . VAL A 1 468 ? 7.979 4.323 3.000 1.00 94.00 468 VAL A C 1
ATOM 3517 O O . VAL A 1 468 ? 8.391 5.460 3.204 1.00 94.00 468 VAL A O 1
ATOM 3520 N N . GLU A 1 469 ? 6.943 4.067 2.194 1.00 94.19 469 GLU A N 1
ATOM 3521 C CA . GLU A 1 469 ? 6.209 5.126 1.478 1.00 94.19 469 GLU A CA 1
ATOM 3522 C C . GLU A 1 469 ? 5.658 6.184 2.445 1.00 94.19 469 GLU A C 1
ATOM 3524 O O . GLU A 1 469 ? 5.961 7.369 2.297 1.00 94.19 469 GLU A O 1
ATOM 3529 N N . SER A 1 470 ? 4.972 5.757 3.511 1.00 91.25 470 SER A N 1
ATOM 3530 C CA . SER A 1 470 ? 4.421 6.678 4.509 1.00 91.25 470 SER A CA 1
ATOM 3531 C C . SER A 1 470 ? 5.502 7.488 5.240 1.00 91.25 470 SER A C 1
ATOM 3533 O O . SER A 1 470 ? 5.258 8.634 5.606 1.00 91.25 470 SER A O 1
ATOM 3535 N N . ALA A 1 471 ? 6.725 6.972 5.405 1.00 91.69 471 ALA A N 1
ATOM 3536 C CA . ALA A 1 471 ? 7.833 7.749 5.971 1.00 91.69 471 ALA A CA 1
ATOM 3537 C C . ALA A 1 471 ? 8.326 8.877 5.038 1.00 91.69 471 ALA A C 1
ATOM 3539 O O . ALA A 1 471 ? 8.750 9.925 5.529 1.00 91.69 471 ALA A O 1
ATOM 3540 N N . TYR A 1 472 ? 8.234 8.711 3.711 1.00 92.69 472 TYR A N 1
ATOM 3541 C CA . TYR A 1 472 ? 8.460 9.813 2.763 1.00 92.69 472 TYR A CA 1
ATOM 3542 C C . TYR A 1 472 ? 7.306 10.824 2.779 1.00 92.69 472 TYR A C 1
ATOM 3544 O O . TYR A 1 472 ? 7.560 12.022 2.683 1.00 92.69 472 TYR A O 1
ATOM 3552 N N . GLU A 1 473 ? 6.057 10.372 2.925 1.00 89.69 473 GLU A N 1
ATOM 3553 C CA . GLU A 1 473 ? 4.884 11.255 3.011 1.00 89.69 473 GLU A CA 1
ATOM 3554 C C . GLU A 1 473 ? 4.893 12.096 4.296 1.00 89.69 473 GLU A C 1
ATOM 3556 O O . GLU A 1 473 ? 4.789 13.322 4.235 1.00 89.69 473 GLU A O 1
ATOM 3561 N N . GLN A 1 474 ? 5.099 11.459 5.454 1.00 88.31 474 GLN A N 1
ATOM 3562 C CA . GLN A 1 474 ? 5.145 12.107 6.772 1.00 88.31 474 GLN A CA 1
ATOM 3563 C C . GLN A 1 474 ? 6.235 13.182 6.862 1.00 88.31 474 GLN A C 1
ATOM 3565 O O . GLN A 1 474 ? 6.023 14.211 7.500 1.00 88.31 474 GLN A O 1
ATOM 3570 N N . GLN A 1 475 ? 7.381 12.973 6.203 1.00 87.56 475 GLN A N 1
ATOM 3571 C CA . GLN A 1 475 ? 8.466 13.960 6.133 1.00 87.56 475 GLN A CA 1
ATOM 3572 C C . GLN A 1 475 ? 8.457 14.787 4.836 1.00 87.56 475 GLN A C 1
ATOM 3574 O O . GLN A 1 475 ? 9.401 15.536 4.577 1.00 87.56 475 GLN A O 1
ATOM 3579 N N . GLY A 1 476 ? 7.398 14.699 4.023 1.00 86.06 476 GLY A N 1
ATOM 3580 C CA . GLY A 1 476 ? 7.338 15.278 2.678 1.00 86.06 476 GLY A CA 1
ATOM 3581 C C . GLY A 1 476 ? 7.570 16.790 2.635 1.00 86.06 476 GLY A C 1
ATOM 3582 O O . GLY A 1 476 ? 8.232 17.286 1.725 1.00 86.06 476 GLY A O 1
ATOM 3583 N N . THR A 1 477 ? 7.116 17.524 3.654 1.00 85.88 477 THR A N 1
ATOM 3584 C CA . THR A 1 477 ? 7.366 18.969 3.816 1.00 85.88 477 THR A CA 1
ATOM 3585 C C . THR A 1 477 ? 8.838 19.276 4.116 1.00 85.88 477 THR A C 1
ATOM 3587 O O . THR A 1 477 ? 9.407 20.214 3.555 1.00 85.88 477 THR A O 1
ATOM 3590 N N . GLY A 1 478 ? 9.482 18.460 4.956 1.00 83.81 478 GLY A N 1
ATOM 3591 C CA . GLY A 1 478 ? 10.910 18.544 5.265 1.00 83.81 478 GLY A CA 1
ATOM 3592 C C . GLY A 1 478 ? 11.786 18.224 4.053 1.00 83.81 478 GLY A C 1
ATOM 3593 O O . GLY A 1 478 ? 12.740 18.956 3.783 1.00 83.81 478 GLY A O 1
ATOM 3594 N N . ILE A 1 479 ? 11.420 17.189 3.290 1.00 87.81 479 ILE A N 1
ATOM 3595 C CA . ILE A 1 479 ? 12.071 16.816 2.027 1.00 87.81 479 ILE A CA 1
ATOM 3596 C C . ILE A 1 479 ? 11.928 17.951 1.010 1.00 87.81 479 ILE A C 1
ATOM 3598 O O . ILE A 1 479 ? 12.940 18.443 0.521 1.00 87.81 479 ILE A O 1
ATOM 3602 N N . ALA A 1 480 ? 10.705 18.414 0.727 1.00 87.12 480 ALA A N 1
ATOM 3603 C CA . ALA A 1 480 ? 10.447 19.440 -0.286 1.00 87.12 480 ALA A CA 1
ATOM 3604 C C . ALA A 1 480 ? 11.197 20.756 -0.008 1.00 87.12 480 ALA A C 1
ATOM 3606 O O . ALA A 1 480 ? 11.710 21.380 -0.936 1.00 87.12 480 ALA A O 1
ATOM 3607 N N . ARG A 1 481 ? 11.326 21.147 1.269 1.00 85.75 481 ARG A N 1
ATOM 3608 C CA . ARG A 1 481 ? 12.110 22.320 1.692 1.00 85.75 481 ARG A CA 1
ATOM 3609 C C . ARG A 1 481 ? 13.615 22.158 1.441 1.00 85.75 481 ARG A C 1
ATOM 3611 O O . ARG A 1 481 ? 14.264 23.122 1.052 1.00 85.75 481 ARG A O 1
ATOM 3618 N N . LEU A 1 482 ? 14.178 20.971 1.681 1.00 86.75 482 LEU A N 1
ATOM 3619 C CA . LEU A 1 482 ? 15.624 20.722 1.576 1.00 86.75 482 LEU A CA 1
ATOM 3620 C C . LEU A 1 482 ? 16.069 20.225 0.191 1.00 86.75 482 LEU A C 1
ATOM 3622 O O . LEU A 1 482 ? 17.247 20.341 -0.146 1.00 86.75 482 LEU A O 1
ATOM 3626 N N . LEU A 1 483 ? 15.153 19.713 -0.635 1.00 88.88 483 LEU A N 1
ATOM 3627 C CA . LEU A 1 483 ? 15.448 19.142 -1.951 1.00 88.88 483 LEU A CA 1
ATOM 3628 C C . LEU A 1 483 ? 16.268 20.076 -2.871 1.00 88.88 483 LEU A C 1
ATOM 3630 O O . LEU A 1 483 ? 17.225 19.579 -3.466 1.00 88.88 483 LEU A O 1
ATOM 3634 N N . PRO A 1 484 ? 16.020 21.403 -2.955 1.00 88.62 484 PRO A N 1
ATOM 3635 C CA . PRO A 1 484 ? 16.864 22.302 -3.749 1.00 88.62 484 PRO A CA 1
ATOM 3636 C C . PRO A 1 484 ? 18.332 22.320 -3.292 1.00 88.62 484 PRO A C 1
ATOM 3638 O O . PRO A 1 484 ? 19.236 22.304 -4.127 1.00 88.62 484 PRO A O 1
ATOM 3641 N N . HIS A 1 485 ? 18.576 22.283 -1.977 1.00 87.88 485 HIS A N 1
ATOM 3642 C CA . HIS A 1 485 ? 19.919 22.270 -1.389 1.00 87.88 485 HIS A CA 1
ATOM 3643 C C . HIS A 1 485 ? 20.611 20.916 -1.627 1.00 87.88 485 HIS A C 1
ATOM 3645 O O . HIS A 1 485 ? 21.788 20.874 -1.978 1.00 87.88 485 HIS A O 1
ATOM 3651 N N . LEU A 1 486 ? 19.876 19.800 -1.528 1.00 89.00 486 LEU A N 1
ATOM 3652 C CA . LEU A 1 486 ? 20.394 18.451 -1.810 1.00 89.00 486 LEU A CA 1
ATOM 3653 C C . LEU A 1 486 ? 20.746 18.254 -3.297 1.00 89.00 486 LEU A C 1
ATOM 3655 O O . LEU A 1 486 ? 21.762 17.630 -3.620 1.00 89.00 486 LEU A O 1
ATOM 3659 N N . LEU A 1 487 ? 19.949 18.824 -4.206 1.00 90.06 487 LEU A N 1
ATOM 3660 C CA . LEU A 1 487 ? 20.237 18.842 -5.643 1.00 90.06 487 LEU A CA 1
ATOM 3661 C C . LEU A 1 487 ? 21.449 19.728 -5.966 1.00 90.06 487 LEU A C 1
ATOM 3663 O O . LEU A 1 487 ? 22.317 19.304 -6.729 1.00 90.06 487 LEU A O 1
ATOM 3667 N N . ALA A 1 488 ? 21.552 20.916 -5.358 1.00 88.94 488 ALA A N 1
ATOM 3668 C CA . ALA A 1 488 ? 22.711 21.799 -5.505 1.00 88.94 488 ALA A CA 1
ATOM 3669 C C . ALA A 1 488 ? 24.007 21.149 -4.984 1.00 88.94 488 ALA A C 1
ATOM 3671 O O . ALA A 1 488 ? 25.026 21.176 -5.674 1.00 88.94 488 ALA A O 1
ATOM 3672 N N . HIS A 1 489 ? 23.951 20.490 -3.822 1.00 89.56 489 HIS A N 1
ATOM 3673 C CA . HIS A 1 489 ? 25.062 19.727 -3.244 1.00 89.56 489 HIS A CA 1
ATOM 3674 C C . HIS A 1 489 ? 25.514 18.578 -4.155 1.00 89.56 489 HIS A C 1
ATOM 3676 O O . HIS A 1 489 ? 26.694 18.456 -4.482 1.00 89.56 489 HIS A O 1
ATOM 3682 N N . SER A 1 490 ? 24.567 17.776 -4.651 1.00 89.31 490 SER A N 1
ATOM 3683 C CA . SER A 1 490 ? 24.855 16.662 -5.568 1.00 89.31 490 SER A CA 1
ATOM 3684 C C . SER A 1 490 ? 25.478 17.146 -6.887 1.00 89.31 490 SER A C 1
ATOM 3686 O O . SER A 1 490 ? 26.449 16.565 -7.376 1.00 89.31 490 SER A O 1
ATOM 3688 N N . LYS A 1 491 ? 24.972 18.263 -7.427 1.00 89.81 491 LYS A N 1
ATOM 3689 C CA . LYS A 1 491 ? 25.519 18.965 -8.598 1.00 89.81 491 LYS A CA 1
ATOM 3690 C C . LYS A 1 491 ? 26.943 19.487 -8.352 1.00 89.81 491 LYS A C 1
ATOM 3692 O O . LYS A 1 491 ? 27.802 19.288 -9.211 1.00 89.81 491 LYS A O 1
ATOM 3697 N N . SER A 1 492 ? 27.213 20.071 -7.182 1.00 89.12 492 SER A N 1
ATOM 3698 C CA . SER A 1 492 ? 28.555 20.510 -6.763 1.00 89.12 492 SER A CA 1
ATOM 3699 C C . SER A 1 492 ? 29.542 19.335 -6.682 1.00 89.12 492 SER A C 1
ATOM 3701 O O . SER A 1 492 ? 30.637 19.399 -7.241 1.00 89.12 492 SER A O 1
ATOM 3703 N N . GLY A 1 493 ? 29.129 18.202 -6.099 1.00 88.19 493 GLY A N 1
ATOM 3704 C CA . GLY A 1 493 ? 29.948 16.986 -6.041 1.00 88.19 493 GLY A CA 1
ATOM 3705 C C . GLY A 1 493 ? 30.365 16.468 -7.425 1.00 88.19 493 GLY A C 1
ATOM 3706 O O . GLY A 1 493 ? 31.535 16.151 -7.647 1.00 88.19 493 GLY A O 1
ATOM 3707 N N . ILE A 1 494 ? 29.439 16.454 -8.390 1.00 89.88 494 ILE A N 1
ATOM 3708 C CA . ILE A 1 494 ? 29.728 16.076 -9.786 1.00 89.88 494 ILE A CA 1
ATOM 3709 C C . ILE A 1 494 ? 30.661 17.098 -10.456 1.00 89.88 494 ILE A C 1
ATOM 3711 O O . ILE A 1 494 ? 31.609 16.704 -11.136 1.00 89.88 494 ILE A O 1
ATOM 3715 N N . GLN A 1 495 ? 30.453 18.401 -10.231 1.00 90.06 495 GLN A N 1
ATOM 3716 C CA . GLN A 1 495 ? 31.351 19.457 -10.721 1.00 90.06 495 GLN A CA 1
ATOM 3717 C C . GLN A 1 495 ? 32.781 19.300 -10.177 1.00 90.06 495 GLN A C 1
ATOM 3719 O O . GLN A 1 495 ? 33.737 19.427 -10.944 1.00 90.06 495 GLN A O 1
ATOM 3724 N N . GLY A 1 496 ? 32.934 18.957 -8.894 1.00 89.44 496 GLY A N 1
ATOM 3725 C CA . GLY A 1 496 ? 34.225 18.671 -8.265 1.00 89.44 496 GLY A CA 1
ATOM 3726 C C . GLY A 1 496 ? 34.930 17.451 -8.867 1.00 89.44 496 GLY A C 1
ATOM 3727 O O . GLY A 1 496 ? 36.116 17.527 -9.196 1.00 89.44 496 GLY A O 1
ATOM 3728 N N . LEU A 1 497 ? 34.201 16.350 -9.095 1.00 88.19 497 LEU A N 1
ATOM 3729 C CA . LEU A 1 497 ? 34.734 15.157 -9.768 1.00 88.19 497 LEU A CA 1
ATOM 3730 C C . LEU A 1 497 ? 35.184 15.465 -11.206 1.00 88.19 497 LEU A C 1
ATOM 3732 O O . LEU A 1 497 ? 36.306 15.121 -11.582 1.00 88.19 497 LEU A O 1
ATOM 3736 N N . LEU A 1 498 ? 34.359 16.162 -11.995 1.00 88.12 498 LEU A N 1
ATOM 3737 C CA . LEU A 1 498 ? 34.717 16.586 -13.354 1.00 88.12 498 LEU A CA 1
ATOM 3738 C C . LEU A 1 498 ? 35.926 17.536 -13.356 1.00 88.12 498 LEU A C 1
ATOM 3740 O O . LEU A 1 498 ? 36.807 17.400 -14.203 1.00 88.12 498 LEU A O 1
ATOM 3744 N N . GLY A 1 499 ? 36.018 18.450 -12.385 1.00 88.56 499 GLY A N 1
ATOM 3745 C CA . GLY A 1 499 ? 37.170 19.339 -12.205 1.00 88.56 499 GLY A CA 1
ATOM 3746 C C . GLY A 1 499 ? 38.470 18.588 -11.906 1.00 88.56 499 GLY A C 1
ATOM 3747 O O . GLY A 1 499 ? 39.501 18.881 -12.515 1.00 88.56 499 GLY A O 1
ATOM 3748 N N . ALA A 1 500 ? 38.419 17.572 -11.039 1.00 87.75 500 ALA A N 1
ATOM 3749 C CA . ALA A 1 500 ? 39.562 16.708 -10.746 1.00 87.75 500 ALA A CA 1
ATOM 3750 C C . ALA A 1 500 ? 40.017 15.913 -11.985 1.00 87.75 500 ALA A C 1
ATOM 3752 O O . ALA A 1 500 ? 41.215 15.866 -12.282 1.00 87.75 500 ALA A O 1
ATOM 3753 N N . VAL A 1 501 ? 39.074 15.359 -12.760 1.00 87.31 501 VAL A N 1
ATOM 3754 C CA . VAL A 1 501 ? 39.378 14.677 -14.031 1.00 87.31 501 VAL A CA 1
ATOM 3755 C C . VAL A 1 501 ? 39.991 15.653 -15.044 1.00 87.31 501 VAL A C 1
ATOM 3757 O O . VAL A 1 501 ? 41.004 15.319 -15.661 1.00 87.31 501 VAL A O 1
ATOM 3760 N N . ASN A 1 502 ? 39.461 16.875 -15.178 1.00 87.44 502 ASN A N 1
ATOM 3761 C CA . ASN A 1 502 ? 39.998 17.888 -16.097 1.00 87.44 502 ASN A CA 1
ATOM 3762 C C . ASN A 1 502 ? 41.442 18.288 -15.727 1.00 87.44 502 ASN A C 1
ATOM 3764 O O . ASN A 1 502 ? 42.338 18.304 -16.574 1.00 87.44 502 ASN A O 1
ATOM 3768 N N . ALA A 1 503 ? 41.712 18.508 -14.435 1.00 87.31 503 ALA A N 1
ATOM 3769 C CA . ALA A 1 503 ? 43.061 18.759 -13.929 1.00 87.31 503 ALA A CA 1
ATOM 3770 C C . ALA A 1 503 ? 44.018 17.581 -14.213 1.00 87.31 503 ALA A C 1
ATOM 3772 O O . ALA A 1 503 ? 45.157 17.794 -14.640 1.00 87.31 503 ALA A O 1
ATOM 3773 N N . GLY A 1 504 ? 43.548 16.338 -14.052 1.00 86.38 504 GLY A N 1
ATOM 3774 C CA . GLY A 1 504 ? 44.297 15.126 -14.392 1.00 86.38 504 GLY A CA 1
ATOM 3775 C C . GLY A 1 504 ? 44.601 14.988 -15.890 1.00 86.38 504 GLY A C 1
ATOM 3776 O O . GLY A 1 504 ? 45.714 14.605 -16.261 1.00 86.38 504 GLY A O 1
ATOM 3777 N N . LEU A 1 505 ? 43.656 15.342 -16.768 1.00 85.50 505 LEU A N 1
ATOM 3778 C CA . LEU A 1 505 ? 43.861 15.376 -18.222 1.00 85.50 505 LEU A CA 1
ATOM 3779 C C . LEU A 1 505 ? 44.869 16.463 -18.621 1.00 85.50 505 LEU A C 1
ATOM 3781 O O . LEU A 1 505 ? 45.810 16.173 -19.361 1.00 85.50 505 LEU A O 1
ATOM 3785 N N . HIS A 1 506 ? 44.771 17.672 -18.063 1.00 85.69 506 HIS A N 1
ATOM 3786 C CA . HIS A 1 506 ? 45.769 18.725 -18.274 1.00 85.69 506 HIS A CA 1
ATOM 3787 C C . HIS A 1 506 ? 47.168 18.346 -17.750 1.00 85.69 506 HIS A C 1
ATOM 3789 O O . HIS A 1 506 ? 48.171 18.691 -18.377 1.00 85.69 506 HIS A O 1
ATOM 3795 N N . ALA A 1 507 ? 47.279 17.604 -16.644 1.00 85.88 507 ALA A N 1
ATOM 3796 C CA . ALA A 1 507 ? 48.564 17.087 -16.162 1.00 85.88 507 ALA A CA 1
ATOM 3797 C C . ALA A 1 507 ? 49.169 16.038 -17.124 1.00 85.88 507 ALA A C 1
ATOM 3799 O O . ALA A 1 507 ? 50.362 16.096 -17.447 1.00 85.88 507 ALA A O 1
ATOM 3800 N N . LYS A 1 508 ? 48.341 15.126 -17.658 1.00 83.56 508 LYS A N 1
ATOM 3801 C CA . LYS A 1 508 ? 48.724 14.174 -18.722 1.00 83.56 508 LYS A CA 1
ATOM 3802 C C . LYS A 1 508 ? 49.157 14.903 -20.004 1.00 83.56 508 LYS A C 1
ATOM 3804 O O . LYS A 1 508 ? 50.183 14.565 -20.586 1.00 83.56 508 LYS A O 1
ATOM 3809 N N . GLN A 1 509 ? 48.443 15.956 -20.402 1.00 84.25 509 GLN A N 1
ATOM 3810 C CA . GLN A 1 509 ? 48.785 16.801 -21.552 1.00 84.25 509 GLN A CA 1
ATOM 3811 C C . GLN A 1 509 ? 50.151 17.490 -21.371 1.00 84.25 509 GLN A C 1
ATOM 3813 O O . GLN A 1 509 ? 50.994 17.442 -22.265 1.00 84.25 509 GLN A O 1
ATOM 3818 N N . ARG A 1 510 ? 50.411 18.085 -20.198 1.00 82.25 510 ARG A N 1
ATOM 3819 C CA . ARG A 1 510 ? 51.693 18.748 -19.887 1.00 82.25 510 ARG A CA 1
ATOM 3820 C C . ARG A 1 510 ? 52.871 17.768 -19.887 1.00 82.25 510 ARG A C 1
ATOM 3822 O O . ARG A 1 510 ? 53.906 18.080 -20.469 1.00 82.25 510 ARG A O 1
ATOM 3829 N N . SER A 1 511 ? 52.710 16.584 -19.290 1.00 79.88 511 SER A N 1
ATOM 3830 C CA . SER A 1 511 ? 53.765 15.553 -19.249 1.00 79.88 511 SER A CA 1
ATOM 3831 C C . SER A 1 511 ? 54.044 14.908 -20.614 1.00 79.88 511 SER A C 1
ATOM 3833 O O . SER A 1 511 ? 55.198 14.617 -20.926 1.00 79.88 511 SER A O 1
ATOM 3835 N N . MET A 1 512 ? 53.029 14.762 -21.473 1.00 73.75 512 MET A N 1
ATOM 3836 C CA . MET A 1 512 ? 53.210 14.383 -22.882 1.00 73.75 512 MET A CA 1
ATOM 3837 C C . MET A 1 512 ? 54.021 15.430 -23.661 1.00 73.75 512 MET A C 1
ATOM 3839 O O . MET A 1 512 ? 54.884 15.069 -24.463 1.00 73.75 512 MET A O 1
ATOM 3843 N N . SER A 1 513 ? 53.778 16.723 -23.432 1.00 73.00 513 SER A N 1
ATOM 3844 C CA . SER A 1 513 ? 54.512 17.807 -24.102 1.00 73.00 513 SER A CA 1
ATOM 3845 C C . SER A 1 513 ? 55.982 17.903 -23.681 1.00 73.00 513 SER A C 1
ATOM 3847 O O . SER A 1 513 ? 56.819 18.247 -24.513 1.00 73.00 513 SER A O 1
ATOM 3849 N N . THR A 1 514 ? 56.320 17.585 -22.426 1.00 72.19 514 THR A N 1
ATOM 3850 C CA . THR A 1 514 ? 57.710 17.634 -21.931 1.00 72.19 514 THR A CA 1
ATOM 3851 C C . THR A 1 514 ? 58.490 16.334 -22.136 1.00 72.19 514 THR A C 1
ATOM 3853 O O . THR A 1 514 ? 59.709 16.383 -22.291 1.00 72.19 514 THR A O 1
ATOM 3856 N N . SER A 1 515 ? 57.827 15.174 -22.169 1.00 63.44 515 SER A N 1
ATOM 3857 C CA . SER A 1 515 ? 58.490 13.874 -22.323 1.00 63.44 515 SER A CA 1
ATOM 3858 C C . SER A 1 515 ? 58.586 13.413 -23.784 1.00 63.44 515 SER A C 1
ATOM 3860 O O . SER A 1 515 ? 57.607 13.426 -24.535 1.00 63.44 515 SER A O 1
ATOM 3862 N N . ARG A 1 516 ? 59.771 12.928 -24.182 1.00 59.97 516 ARG A N 1
ATOM 3863 C CA . ARG A 1 516 ? 59.999 12.170 -25.425 1.00 59.97 516 ARG A CA 1
ATOM 3864 C C . ARG A 1 516 ? 60.304 10.702 -25.084 1.00 59.97 516 ARG A C 1
ATOM 3866 O O . ARG A 1 516 ? 61.461 10.383 -24.816 1.00 59.97 516 ARG A O 1
ATOM 3873 N N . PRO A 1 517 ? 59.309 9.795 -25.098 1.00 60.19 517 PRO A N 1
ATOM 3874 C CA . PRO A 1 517 ? 59.557 8.371 -24.887 1.00 60.19 517 PRO A CA 1
ATOM 3875 C C . PRO A 1 517 ? 60.352 7.771 -26.057 1.00 60.19 517 PRO A C 1
ATOM 3877 O O . PRO A 1 517 ? 59.926 7.843 -27.208 1.00 60.19 517 PRO A O 1
ATOM 3880 N N . LEU A 1 518 ? 61.483 7.128 -25.751 1.00 58.69 518 LEU A N 1
ATOM 3881 C CA . LEU A 1 518 ? 62.434 6.556 -26.723 1.00 58.69 518 LEU A CA 1
ATOM 3882 C C . LEU A 1 518 ? 61.879 5.409 -27.597 1.00 58.69 518 LEU A C 1
ATOM 3884 O O . LEU A 1 518 ? 62.546 4.998 -28.541 1.00 58.69 518 LEU A O 1
ATOM 3888 N N . LEU A 1 519 ? 60.688 4.884 -27.286 1.00 59.00 519 LEU A N 1
ATOM 3889 C CA . LEU A 1 519 ? 60.120 3.673 -27.899 1.00 59.00 519 LEU A CA 1
ATOM 3890 C C . LEU A 1 519 ? 58.715 3.864 -28.508 1.00 59.00 519 LEU A C 1
ATOM 3892 O O . LEU A 1 519 ? 58.132 2.897 -28.993 1.00 59.00 519 LEU A O 1
ATOM 3896 N N . GLN A 1 520 ? 58.141 5.075 -28.495 1.00 67.38 520 GLN A N 1
ATOM 3897 C CA . GLN A 1 520 ? 56.782 5.309 -29.010 1.00 67.38 520 GLN A CA 1
ATOM 3898 C C . GLN A 1 520 ? 56.801 5.894 -30.429 1.00 67.38 520 GLN A C 1
ATOM 3900 O O . GLN A 1 520 ? 57.486 6.880 -30.701 1.00 67.38 520 GLN A O 1
ATOM 3905 N N . THR A 1 521 ? 56.011 5.325 -31.345 1.00 73.38 521 THR A N 1
ATOM 3906 C CA . THR A 1 521 ? 55.932 5.823 -32.727 1.00 73.38 521 THR A CA 1
ATOM 3907 C C . THR A 1 521 ? 55.211 7.173 -32.806 1.00 73.38 521 THR A C 1
ATOM 3909 O O . THR A 1 521 ? 54.259 7.444 -32.071 1.00 73.38 521 THR A O 1
ATOM 3912 N N . GLN A 1 522 ? 55.621 8.023 -33.754 1.00 71.62 522 GLN A N 1
ATOM 3913 C CA . GLN A 1 522 ? 55.031 9.356 -33.947 1.00 71.62 522 GLN A CA 1
ATOM 3914 C C . GLN A 1 522 ? 53.525 9.301 -34.277 1.00 71.62 522 GLN A C 1
ATOM 3916 O O . GLN A 1 522 ? 52.782 10.215 -33.922 1.00 71.62 522 GLN A O 1
ATOM 3921 N N . ALA A 1 523 ? 53.063 8.221 -34.918 1.00 68.69 523 ALA A N 1
ATOM 3922 C CA . ALA A 1 523 ? 51.645 7.978 -35.180 1.00 68.69 523 ALA A CA 1
ATOM 3923 C C . ALA A 1 523 ? 50.863 7.665 -33.891 1.00 68.69 523 ALA A C 1
ATOM 3925 O O . ALA A 1 523 ? 49.839 8.298 -33.640 1.00 68.69 523 ALA A O 1
ATOM 3926 N N . ALA A 1 524 ? 51.372 6.761 -33.043 1.00 70.12 524 ALA A N 1
ATOM 3927 C CA . ALA A 1 524 ? 50.746 6.436 -31.760 1.00 70.12 524 ALA A CA 1
ATOM 3928 C C . ALA A 1 524 ? 50.707 7.655 -30.824 1.00 70.12 524 ALA A C 1
ATOM 3930 O O . ALA A 1 524 ? 49.681 7.921 -30.202 1.00 70.12 524 ALA A O 1
ATOM 3931 N N . ARG A 1 525 ? 51.787 8.452 -30.794 1.00 73.88 525 ARG A N 1
ATOM 3932 C CA . ARG A 1 525 ? 51.828 9.712 -30.043 1.00 73.88 525 ARG A CA 1
ATOM 3933 C C . ARG A 1 525 ? 50.746 10.692 -30.514 1.00 73.88 525 ARG A C 1
ATOM 3935 O O . ARG A 1 525 ? 49.969 11.148 -29.685 1.00 73.88 525 ARG A O 1
ATOM 3942 N N . ARG A 1 526 ? 50.629 10.952 -31.824 1.00 72.69 526 ARG A N 1
ATOM 3943 C CA . ARG A 1 526 ? 49.573 11.824 -32.384 1.00 72.69 526 ARG A CA 1
ATOM 3944 C C . ARG A 1 526 ? 48.161 11.319 -32.071 1.00 72.69 526 ARG A C 1
ATOM 3946 O O . ARG A 1 526 ? 47.280 12.118 -31.775 1.00 72.69 526 ARG A O 1
ATOM 3953 N N . GLN A 1 527 ? 47.942 10.004 -32.107 1.00 72.56 527 GLN A N 1
ATOM 3954 C CA . GLN A 1 527 ? 46.654 9.401 -31.753 1.00 72.56 527 GLN A CA 1
ATOM 3955 C C . GLN A 1 527 ? 46.318 9.586 -30.261 1.00 72.56 527 GLN A C 1
ATOM 3957 O O . GLN A 1 527 ? 45.162 9.810 -29.913 1.00 72.56 527 GLN A O 1
ATOM 3962 N N . GLN A 1 528 ? 47.321 9.527 -29.382 1.00 74.44 528 GLN A N 1
ATOM 3963 C CA . GLN A 1 528 ? 47.166 9.773 -27.947 1.00 74.44 528 GLN A CA 1
ATOM 3964 C C . GLN A 1 528 ? 46.994 11.270 -27.624 1.00 74.44 528 GLN A C 1
ATOM 3966 O O . GLN A 1 528 ? 46.209 11.615 -26.745 1.00 74.44 528 GLN A O 1
ATOM 3971 N N . GLU A 1 529 ? 47.669 12.162 -28.358 1.00 76.62 529 GLU A N 1
ATOM 3972 C CA . GLU A 1 529 ? 47.472 13.619 -28.289 1.00 76.62 529 GLU A CA 1
ATOM 3973 C C . GLU A 1 529 ? 46.043 14.011 -28.717 1.00 76.62 529 GLU A C 1
ATOM 3975 O O . GLU A 1 529 ? 45.409 14.811 -28.031 1.00 76.62 529 GLU A O 1
ATOM 3980 N N . ALA A 1 530 ? 45.502 13.391 -29.776 1.00 74.62 530 ALA A N 1
ATOM 3981 C CA . ALA A 1 530 ? 44.113 13.578 -30.204 1.00 74.62 530 ALA A CA 1
ATOM 3982 C C . ALA A 1 530 ? 43.106 13.119 -29.133 1.00 74.62 530 ALA A C 1
ATOM 3984 O O . ALA A 1 530 ? 42.311 13.931 -28.669 1.00 74.62 530 ALA A O 1
ATOM 3985 N N . ARG A 1 531 ? 43.215 11.871 -28.641 1.00 75.62 531 ARG A N 1
ATOM 3986 C CA . ARG A 1 531 ? 42.316 11.336 -27.594 1.00 75.62 531 ARG A CA 1
ATOM 3987 C C . ARG A 1 531 ? 42.277 12.194 -26.326 1.00 75.62 531 ARG A C 1
ATOM 3989 O O . ARG A 1 531 ? 41.226 12.302 -25.704 1.00 75.62 531 ARG A O 1
ATOM 3996 N N . LEU A 1 532 ? 43.398 12.810 -25.939 1.00 80.19 532 LEU A N 1
ATOM 3997 C CA . LEU A 1 532 ? 43.438 13.735 -24.801 1.00 80.19 532 LEU A CA 1
ATOM 3998 C C . LEU A 1 532 ? 42.675 15.040 -25.085 1.00 80.19 532 LEU A C 1
ATOM 4000 O O . LEU A 1 532 ? 41.980 15.528 -24.198 1.00 80.19 532 LEU A O 1
ATOM 4004 N N . ALA A 1 533 ? 42.759 15.588 -26.301 1.00 77.25 533 ALA A N 1
ATOM 4005 C CA . ALA A 1 533 ? 41.981 16.764 -26.700 1.00 77.25 533 ALA A CA 1
ATOM 4006 C C . ALA A 1 533 ? 40.474 16.456 -26.812 1.00 77.25 533 ALA A C 1
ATOM 4008 O O . ALA A 1 533 ? 39.644 17.254 -26.368 1.00 77.25 533 ALA A O 1
ATOM 4009 N N . ASP A 1 534 ? 40.124 15.276 -27.327 1.00 77.50 534 ASP A N 1
ATOM 4010 C CA . ASP A 1 534 ? 38.750 14.761 -27.374 1.00 77.50 534 ASP A CA 1
ATOM 4011 C C . ASP A 1 534 ? 38.175 14.590 -25.954 1.00 77.50 534 ASP A C 1
ATOM 4013 O O . ASP A 1 534 ? 37.068 15.039 -25.660 1.00 77.50 534 ASP A O 1
ATOM 4017 N N . ALA A 1 535 ? 38.961 14.038 -25.021 1.00 80.12 535 ALA A N 1
ATOM 4018 C CA . ALA A 1 535 ? 38.567 13.912 -23.617 1.00 80.12 535 ALA A CA 1
ATOM 4019 C C . ALA A 1 535 ? 38.394 15.266 -22.927 1.00 80.12 535 ALA A C 1
ATOM 4021 O O . ALA A 1 535 ? 37.405 15.475 -22.234 1.00 80.12 535 ALA A O 1
ATOM 4022 N N . MET A 1 536 ? 39.321 16.204 -23.129 1.00 80.38 536 MET A N 1
ATOM 4023 C CA . MET A 1 536 ? 39.214 17.547 -22.553 1.00 80.38 536 MET A CA 1
ATOM 4024 C C . MET A 1 536 ? 37.996 18.307 -23.095 1.00 80.38 536 MET A C 1
ATOM 4026 O O . MET A 1 536 ? 37.309 18.980 -22.333 1.00 80.38 536 MET A O 1
ATOM 4030 N N . THR A 1 537 ? 37.676 18.174 -24.387 1.00 80.06 537 THR A N 1
ATOM 4031 C CA . THR A 1 537 ? 36.471 18.803 -24.955 1.00 80.06 537 THR A CA 1
ATOM 4032 C C . THR A 1 537 ? 35.179 18.152 -24.459 1.00 80.06 537 THR A C 1
ATOM 4034 O O . THR A 1 537 ? 34.226 18.878 -24.179 1.00 80.06 537 THR A O 1
ATOM 4037 N N . ALA A 1 538 ? 35.156 16.834 -24.240 1.00 81.06 538 ALA A N 1
ATOM 4038 C CA . ALA A 1 538 ? 34.025 16.159 -23.605 1.00 81.06 538 ALA A CA 1
ATOM 4039 C C . ALA A 1 538 ? 33.880 16.496 -22.101 1.00 81.06 538 ALA A C 1
ATOM 4041 O O . ALA A 1 538 ? 32.763 16.733 -21.649 1.00 81.06 538 ALA A O 1
ATOM 4042 N N . VAL A 1 539 ? 34.970 16.614 -21.324 1.00 84.19 539 VAL A N 1
ATOM 4043 C CA . VAL A 1 539 ? 34.888 17.064 -19.915 1.00 84.19 539 VAL A CA 1
ATOM 4044 C C . VAL A 1 539 ? 34.409 18.514 -19.830 1.00 84.19 539 VAL A C 1
ATOM 4046 O O . VAL A 1 539 ? 33.560 18.814 -18.995 1.00 84.19 539 VAL A O 1
ATOM 4049 N N . ASN A 1 540 ? 34.878 19.402 -20.711 1.00 82.94 540 ASN A N 1
ATOM 4050 C CA . ASN A 1 540 ? 34.387 20.780 -20.760 1.00 82.94 540 ASN A CA 1
ATOM 4051 C C . ASN A 1 540 ? 32.885 20.820 -21.101 1.00 82.94 540 ASN A C 1
ATOM 4053 O O . ASN A 1 540 ? 32.127 21.483 -20.402 1.00 82.94 540 ASN A O 1
ATOM 4057 N N . ALA A 1 541 ? 32.426 20.034 -22.084 1.00 80.12 541 ALA A N 1
ATOM 4058 C CA . ALA A 1 541 ? 30.999 19.913 -22.390 1.00 80.12 541 ALA A CA 1
ATOM 4059 C C . ALA A 1 541 ? 30.185 19.379 -21.192 1.00 80.12 541 ALA A C 1
ATOM 4061 O O . ALA A 1 541 ? 29.101 19.886 -20.914 1.00 80.12 541 ALA A O 1
ATOM 4062 N N . ALA A 1 542 ? 30.715 18.416 -20.428 1.00 84.12 542 ALA A N 1
ATOM 4063 C CA . ALA A 1 542 ? 30.090 17.958 -19.185 1.00 84.12 542 ALA A CA 1
ATOM 4064 C C . ALA A 1 542 ? 30.011 19.089 -18.142 1.00 84.12 542 ALA A C 1
ATOM 4066 O O . ALA A 1 542 ? 28.979 19.253 -17.492 1.00 84.12 542 ALA A O 1
ATOM 4067 N N . GLN A 1 543 ? 31.071 19.893 -18.004 1.00 84.44 543 GLN A N 1
ATOM 4068 C CA . GLN A 1 543 ? 31.113 21.049 -17.104 1.00 84.44 543 GLN A CA 1
ATOM 4069 C C . GLN A 1 543 ? 30.131 22.159 -17.519 1.00 84.44 543 GLN A C 1
ATOM 4071 O O . GLN A 1 543 ? 29.538 22.785 -16.641 1.00 84.44 543 GLN A O 1
ATOM 4076 N N . ASP A 1 544 ? 29.896 22.371 -18.814 1.00 81.62 544 ASP A N 1
ATOM 4077 C CA . ASP A 1 544 ? 28.886 23.311 -19.318 1.00 81.62 544 ASP A CA 1
ATOM 4078 C C . ASP A 1 544 ? 27.454 22.800 -19.063 1.00 81.62 544 ASP A C 1
ATOM 4080 O O . ASP A 1 544 ? 26.596 23.540 -18.575 1.00 81.62 544 ASP A O 1
ATOM 4084 N N . VAL A 1 545 ? 27.195 21.515 -19.338 1.00 82.94 545 VAL A N 1
ATOM 4085 C CA . VAL A 1 545 ? 25.875 20.882 -19.159 1.00 82.94 545 VAL A CA 1
ATOM 4086 C C . VAL A 1 545 ? 25.485 20.795 -17.684 1.00 82.94 545 VAL A C 1
ATOM 4088 O O . VAL A 1 545 ? 24.349 21.105 -17.336 1.00 82.94 545 VAL A O 1
ATOM 4091 N N . ILE A 1 546 ? 26.409 20.446 -16.781 1.00 84.06 546 ILE A N 1
ATOM 4092 C CA . ILE A 1 546 ? 26.102 20.401 -15.341 1.00 84.06 546 ILE A CA 1
ATOM 4093 C C . ILE A 1 546 ? 25.892 21.800 -14.745 1.00 84.06 546 ILE A C 1
ATOM 4095 O O . ILE A 1 546 ? 25.199 21.931 -13.740 1.00 84.06 546 ILE A O 1
ATOM 4099 N N . GLN A 1 547 ? 26.459 22.862 -15.337 1.00 81.12 547 GLN A N 1
ATOM 4100 C CA . GLN A 1 547 ? 26.203 24.245 -14.911 1.00 81.12 547 GLN A CA 1
ATOM 4101 C C . GLN A 1 547 ? 24.769 24.697 -15.225 1.00 81.12 547 GLN A C 1
ATOM 4103 O O . GLN A 1 547 ? 24.188 25.424 -14.413 1.00 81.12 547 GLN A O 1
ATOM 4108 N N . ALA A 1 548 ? 24.169 24.209 -16.316 1.00 77.50 548 ALA A N 1
ATOM 4109 C CA . ALA A 1 548 ? 22.789 24.497 -16.716 1.00 77.50 548 ALA A CA 1
ATOM 4110 C C . ALA A 1 548 ? 21.741 24.150 -15.623 1.00 77.50 548 ALA A C 1
ATOM 4112 O O . ALA A 1 548 ? 22.023 23.364 -14.706 1.00 77.50 548 ALA A O 1
ATOM 4113 N N . PRO A 1 549 ? 20.525 24.734 -15.666 1.00 80.19 549 PRO A N 1
ATOM 4114 C CA . PRO A 1 549 ? 19.429 24.327 -14.787 1.00 80.19 549 PRO A CA 1
ATOM 4115 C C . PRO A 1 549 ? 19.052 22.854 -15.007 1.00 80.19 549 PRO A C 1
ATOM 4117 O O . PRO A 1 549 ? 18.993 22.374 -16.141 1.00 80.19 549 PRO A O 1
ATOM 4120 N N . LEU A 1 550 ? 18.778 22.149 -13.905 1.00 81.88 550 LEU A N 1
ATOM 4121 C CA . LEU A 1 550 ? 18.449 20.724 -13.923 1.00 81.88 550 LEU A CA 1
ATOM 4122 C C . LEU A 1 550 ? 17.143 20.474 -14.687 1.00 81.88 550 LEU A C 1
ATOM 4124 O O . LEU A 1 550 ? 16.095 21.034 -14.374 1.00 81.88 550 LEU A O 1
ATOM 4128 N N . SER A 1 551 ? 17.238 19.615 -15.693 1.00 84.62 551 SER A N 1
ATOM 4129 C CA . SER A 1 551 ? 16.156 19.184 -16.581 1.00 84.62 551 SER A CA 1
ATOM 4130 C C . SER A 1 551 ? 16.423 17.761 -17.080 1.00 84.62 551 SER A C 1
ATOM 4132 O O . SER A 1 551 ? 17.583 17.355 -17.171 1.00 84.62 551 SER A O 1
ATOM 4134 N N . GLU A 1 552 ? 15.382 17.017 -17.459 1.00 81.12 552 GLU A N 1
ATOM 4135 C CA . GLU A 1 552 ? 15.523 15.656 -18.012 1.00 81.12 552 GLU A CA 1
ATOM 4136 C C . GLU A 1 552 ? 16.452 15.657 -19.246 1.00 81.12 552 GLU A C 1
ATOM 4138 O O . GLU A 1 552 ? 17.408 14.886 -19.304 1.00 81.12 552 GLU A O 1
ATOM 4143 N N . ALA A 1 553 ? 16.300 16.658 -20.123 1.00 81.06 553 ALA A N 1
ATOM 4144 C CA . ALA A 1 553 ? 17.218 16.976 -21.221 1.00 81.06 553 ALA A CA 1
ATOM 4145 C C . ALA A 1 553 ? 18.700 17.094 -20.796 1.00 81.06 553 ALA A C 1
ATOM 4147 O O . ALA A 1 553 ? 19.576 16.515 -21.438 1.00 81.06 553 ALA A O 1
ATOM 4148 N N . SER A 1 554 ? 19.004 17.823 -19.713 1.00 83.38 554 SER A N 1
ATOM 4149 C CA . SER A 1 554 ? 20.385 17.994 -19.219 1.00 83.38 554 SER A CA 1
ATOM 4150 C C . SER A 1 554 ? 20.979 16.723 -18.602 1.00 83.38 554 SER A C 1
ATOM 4152 O O . SER A 1 554 ? 22.167 16.460 -18.786 1.00 83.38 554 SER A O 1
ATOM 4154 N N . LEU A 1 555 ? 20.167 15.908 -17.915 1.00 85.75 555 LEU A N 1
ATOM 4155 C CA . LEU A 1 555 ? 20.607 14.628 -17.345 1.00 85.75 555 LEU A CA 1
ATOM 4156 C C . LEU A 1 555 ? 20.931 13.634 -18.469 1.00 85.75 555 LEU A C 1
ATOM 4158 O O . LEU A 1 555 ? 22.009 13.042 -18.488 1.00 85.75 555 LEU A O 1
ATOM 4162 N N . ILE A 1 556 ? 20.046 13.545 -19.464 1.00 85.56 556 ILE A N 1
ATOM 4163 C CA . ILE A 1 556 ? 20.238 12.745 -20.677 1.00 85.56 556 ILE A CA 1
ATOM 4164 C C . ILE A 1 556 ? 21.484 13.204 -21.452 1.00 85.56 556 ILE A C 1
ATOM 4166 O O . ILE A 1 556 ? 22.334 12.381 -21.806 1.00 85.56 556 ILE A O 1
ATOM 4170 N N . MET A 1 557 ? 21.642 14.512 -21.685 1.00 84.75 557 MET A N 1
ATOM 4171 C CA . MET A 1 557 ? 22.816 15.046 -22.382 1.00 84.75 557 MET A CA 1
ATOM 4172 C C . MET A 1 557 ? 24.109 14.729 -21.620 1.00 84.75 557 MET A C 1
ATOM 4174 O O . MET A 1 557 ? 25.085 14.311 -22.237 1.00 84.75 557 MET A O 1
ATOM 4178 N N . MET A 1 558 ? 24.110 14.836 -20.288 1.00 86.75 558 MET A N 1
ATOM 4179 C CA . MET A 1 558 ? 25.247 14.437 -19.457 1.00 86.75 558 MET A CA 1
ATOM 4180 C C . MET A 1 558 ? 25.587 12.945 -19.616 1.00 86.75 558 MET A C 1
ATOM 4182 O O . MET A 1 558 ? 26.761 12.613 -19.772 1.00 86.75 558 MET A O 1
ATOM 4186 N N . THR A 1 559 ? 24.601 12.039 -19.652 1.00 88.12 559 THR A N 1
ATOM 4187 C CA . THR A 1 559 ? 24.875 10.605 -19.888 1.00 88.12 559 THR A CA 1
ATOM 4188 C C . THR A 1 559 ? 25.488 10.333 -21.269 1.00 88.12 559 THR A C 1
ATOM 4190 O O . THR A 1 559 ? 26.448 9.572 -21.370 1.00 88.12 559 THR A O 1
ATOM 4193 N N . ILE A 1 560 ? 25.055 11.048 -22.314 1.00 86.62 560 ILE A N 1
ATOM 4194 C CA . ILE A 1 560 ? 25.649 10.964 -23.664 1.00 86.62 560 ILE A CA 1
ATOM 4195 C C . ILE A 1 560 ? 27.070 11.562 -23.700 1.00 86.62 560 ILE A C 1
ATOM 4197 O O . ILE A 1 560 ? 27.924 11.107 -24.464 1.00 86.62 560 ILE A O 1
ATOM 4201 N N . VAL A 1 561 ? 27.370 12.551 -22.853 1.00 86.38 561 VAL A N 1
ATOM 4202 C CA . VAL A 1 561 ? 28.737 13.067 -22.689 1.00 86.38 561 VAL A CA 1
ATOM 4203 C C . VAL A 1 561 ? 29.619 12.096 -21.885 1.00 86.38 561 VAL A C 1
ATOM 4205 O O . VAL A 1 561 ? 30.803 11.979 -22.199 1.00 86.38 561 VAL A O 1
ATOM 4208 N N . LEU A 1 562 ? 29.079 11.327 -20.929 1.00 86.25 562 LEU A N 1
ATOM 4209 C CA . LEU A 1 562 ? 29.828 10.230 -20.294 1.00 86.25 562 LEU A CA 1
ATOM 4210 C C . LEU A 1 562 ? 30.132 9.083 -21.273 1.00 86.25 562 LEU A C 1
ATOM 4212 O O . LEU A 1 562 ? 31.269 8.612 -21.296 1.00 86.25 562 LEU A O 1
ATOM 4216 N N . ASP A 1 563 ? 29.179 8.693 -22.128 1.00 86.31 563 ASP A N 1
ATOM 4217 C CA . ASP A 1 563 ? 29.426 7.756 -23.241 1.00 86.31 563 ASP A CA 1
ATOM 4218 C C . ASP A 1 563 ? 30.578 8.265 -24.133 1.00 86.31 563 ASP A C 1
ATOM 4220 O O . ASP A 1 563 ? 31.510 7.532 -24.479 1.00 86.31 563 ASP A O 1
ATOM 4224 N N . ALA A 1 564 ? 30.566 9.564 -24.457 1.00 84.06 564 ALA A N 1
ATOM 4225 C CA . ALA A 1 564 ? 31.626 10.207 -25.228 1.00 84.06 564 ALA A CA 1
ATOM 4226 C C . ALA A 1 564 ? 32.971 10.257 -24.480 1.00 84.06 564 ALA A C 1
ATOM 4228 O O . ALA A 1 564 ? 34.011 10.153 -25.125 1.00 84.06 564 ALA A O 1
ATOM 4229 N N . LEU A 1 565 ? 32.988 10.334 -23.145 1.00 83.56 565 LEU A N 1
ATOM 4230 C CA . LEU A 1 565 ? 34.215 10.231 -22.345 1.00 83.56 565 LEU A CA 1
ATOM 4231 C C . LEU A 1 565 ? 34.779 8.806 -22.318 1.00 83.56 565 LEU A C 1
ATOM 4233 O O . LEU A 1 565 ? 36.000 8.645 -22.417 1.00 83.56 565 LEU A O 1
ATOM 4237 N N . ALA A 1 566 ? 33.924 7.780 -22.257 1.00 83.94 566 ALA A N 1
ATOM 4238 C CA . ALA A 1 566 ? 34.340 6.377 -22.265 1.00 83.94 566 ALA A CA 1
ATOM 4239 C C . ALA A 1 566 ? 35.141 6.007 -23.531 1.00 83.94 566 ALA A C 1
ATOM 4241 O O . ALA A 1 566 ? 36.167 5.328 -23.435 1.00 83.94 566 ALA A O 1
ATOM 4242 N N . THR A 1 567 ? 34.762 6.540 -24.704 1.00 81.19 567 THR A N 1
ATOM 4243 C CA . THR A 1 567 ? 35.497 6.324 -25.974 1.00 81.19 567 THR A CA 1
ATOM 4244 C C . THR A 1 567 ? 36.972 6.728 -25.922 1.00 81.19 567 THR A C 1
ATOM 4246 O O . THR A 1 567 ? 37.808 6.147 -26.618 1.00 81.19 567 THR A O 1
ATOM 4249 N N . THR A 1 568 ? 37.310 7.738 -25.116 1.00 78.06 568 THR A N 1
ATOM 4250 C CA . THR A 1 568 ? 38.623 8.395 -25.169 1.00 78.06 568 THR A CA 1
ATOM 4251 C C . THR A 1 568 ? 39.718 7.568 -24.509 1.00 78.06 568 THR A C 1
ATOM 4253 O O . THR A 1 568 ? 40.897 7.731 -24.826 1.00 78.06 568 THR A O 1
ATOM 4256 N N . THR A 1 569 ? 39.352 6.637 -23.619 1.00 78.12 569 THR A N 1
ATOM 4257 C CA . THR A 1 569 ? 40.253 5.757 -22.845 1.00 78.12 569 THR A CA 1
ATOM 4258 C C . THR A 1 569 ? 41.286 6.473 -21.953 1.00 78.12 569 THR A C 1
ATOM 4260 O O . THR A 1 569 ? 42.158 5.821 -21.384 1.00 78.12 569 THR A O 1
ATOM 4263 N N . SER A 1 570 ? 41.216 7.803 -21.801 1.00 78.62 570 SER A N 1
ATOM 4264 C CA . SER A 1 570 ? 42.174 8.595 -21.003 1.00 78.62 570 SER A CA 1
ATOM 4265 C C . SER A 1 570 ? 41.740 8.886 -19.561 1.00 78.62 570 SER A C 1
ATOM 4267 O O . SER A 1 570 ? 42.579 9.288 -18.745 1.00 78.62 570 SER A O 1
ATOM 4269 N N . VAL A 1 571 ? 40.460 8.680 -19.243 1.00 81.94 571 VAL A N 1
ATOM 4270 C CA . VAL A 1 571 ? 39.886 8.686 -17.883 1.00 81.94 571 VAL A CA 1
ATOM 4271 C C . VAL A 1 571 ? 39.881 7.244 -17.359 1.00 81.94 571 VAL A C 1
ATOM 4273 O O . VAL A 1 571 ? 39.745 6.314 -18.155 1.00 81.94 571 VAL A O 1
ATOM 4276 N N . SER A 1 572 ? 40.076 7.018 -16.057 1.00 84.56 572 SER A N 1
ATOM 4277 C CA . SER A 1 572 ? 40.051 5.654 -15.508 1.00 84.56 572 SER A CA 1
ATOM 4278 C C . SER A 1 572 ? 38.621 5.139 -15.310 1.00 84.56 572 SER A C 1
ATOM 4280 O O . SER A 1 572 ? 37.700 5.905 -15.028 1.00 84.56 572 SER A O 1
ATOM 4282 N N . VAL A 1 573 ? 38.435 3.819 -15.412 1.00 83.25 573 VAL A N 1
ATOM 4283 C CA . VAL A 1 573 ? 37.120 3.173 -15.237 1.00 83.25 573 VAL A CA 1
ATOM 4284 C C . VAL A 1 573 ? 36.522 3.514 -13.866 1.00 83.25 573 VAL A C 1
ATOM 4286 O O . VAL A 1 573 ? 35.385 3.961 -13.793 1.00 83.25 573 VAL A O 1
ATOM 4289 N N . ALA A 1 574 ? 37.332 3.470 -12.805 1.00 84.38 574 ALA A N 1
ATOM 4290 C CA . ALA A 1 574 ? 36.914 3.825 -11.449 1.00 84.38 574 ALA A CA 1
ATOM 4291 C C . ALA A 1 574 ? 36.609 5.326 -11.240 1.00 84.38 574 ALA A C 1
ATOM 4293 O O . ALA A 1 574 ? 36.111 5.704 -10.183 1.00 84.38 574 ALA A O 1
ATOM 4294 N N . GLU A 1 575 ? 36.934 6.223 -12.177 1.00 85.81 575 GLU A N 1
ATOM 4295 C CA . GLU A 1 575 ? 36.437 7.613 -12.184 1.00 85.81 575 GLU A CA 1
ATOM 4296 C C . GLU A 1 575 ? 35.080 7.704 -12.898 1.00 85.81 575 GLU A C 1
ATOM 4298 O O . GLU A 1 575 ? 34.181 8.381 -12.401 1.00 85.81 575 GLU A O 1
ATOM 4303 N N . LEU A 1 576 ? 34.905 6.973 -14.005 1.00 84.00 576 LEU A N 1
ATOM 4304 C CA . LEU A 1 576 ? 33.642 6.890 -14.747 1.00 84.00 576 LEU A CA 1
ATOM 4305 C C . LEU A 1 576 ? 32.532 6.219 -13.917 1.00 84.00 576 LEU A C 1
ATOM 4307 O O . LEU A 1 576 ? 31.438 6.765 -13.829 1.00 84.00 576 LEU A O 1
ATOM 4311 N N . GLU A 1 577 ? 32.826 5.113 -13.227 1.00 84.94 577 GLU A N 1
ATOM 4312 C CA . GLU A 1 577 ? 31.895 4.424 -12.313 1.00 84.94 577 GLU A CA 1
ATOM 4313 C C . GLU A 1 577 ? 31.416 5.341 -11.171 1.00 84.94 577 GLU A C 1
ATOM 4315 O O . GLU A 1 577 ? 30.241 5.329 -10.801 1.00 84.94 577 GLU A O 1
ATOM 4320 N N . ARG A 1 578 ? 32.309 6.189 -10.632 1.00 86.81 578 ARG A N 1
ATOM 4321 C CA . ARG A 1 578 ? 31.949 7.189 -9.610 1.00 86.81 578 ARG A CA 1
ATOM 4322 C C . ARG A 1 578 ? 31.062 8.295 -10.180 1.00 86.81 578 ARG A C 1
ATOM 4324 O O . ARG A 1 578 ? 30.096 8.674 -9.524 1.00 86.81 578 ARG A O 1
ATOM 4331 N N . LEU A 1 579 ? 31.354 8.784 -11.388 1.00 88.88 579 LEU A N 1
ATOM 4332 C CA . LEU A 1 579 ? 30.511 9.770 -12.072 1.00 88.88 579 LEU A CA 1
ATOM 4333 C C . LEU A 1 579 ? 29.117 9.201 -12.389 1.00 88.88 579 LEU A C 1
ATOM 4335 O O . LEU A 1 579 ? 28.127 9.877 -12.121 1.00 88.88 579 LEU A O 1
ATOM 4339 N N . GLU A 1 580 ? 29.018 7.959 -12.872 1.00 86.69 580 GLU A N 1
ATOM 4340 C CA . GLU A 1 580 ? 27.732 7.286 -13.115 1.00 86.69 580 GLU A CA 1
ATOM 4341 C C . GLU A 1 580 ? 26.925 7.132 -11.815 1.00 86.69 580 GLU A C 1
ATOM 4343 O O . GLU A 1 580 ? 25.749 7.492 -11.768 1.00 86.69 580 GLU A O 1
ATOM 4348 N N . PHE A 1 581 ? 27.556 6.670 -10.728 1.00 86.19 581 PHE A N 1
ATOM 4349 C CA . PHE A 1 581 ? 26.893 6.523 -9.430 1.00 86.19 581 PHE A CA 1
ATOM 4350 C C . PHE A 1 581 ? 26.383 7.864 -8.870 1.00 86.19 581 PHE A C 1
ATOM 4352 O O . PHE A 1 581 ? 25.255 7.946 -8.372 1.00 86.19 581 PHE A O 1
ATOM 4359 N N . SER A 1 582 ? 27.180 8.933 -8.975 1.00 88.19 582 SER A N 1
ATOM 4360 C CA . SER A 1 582 ? 26.760 10.278 -8.566 1.00 88.19 582 SER A CA 1
ATOM 4361 C C . SER A 1 582 ? 25.626 10.827 -9.440 1.00 88.19 582 SER A C 1
ATOM 4363 O O . SER A 1 582 ? 24.703 11.437 -8.902 1.00 88.19 582 SER A O 1
ATOM 4365 N N . LEU A 1 583 ? 25.638 10.577 -10.754 1.00 89.50 583 LEU A N 1
ATOM 4366 C CA . LEU A 1 583 ? 24.547 10.981 -11.647 1.00 89.50 583 LEU A CA 1
ATOM 4367 C C . LEU A 1 583 ? 23.254 10.216 -11.378 1.00 89.50 583 LEU A C 1
ATOM 4369 O O . LEU A 1 583 ? 22.202 10.840 -11.307 1.00 89.50 583 LEU A O 1
ATOM 4373 N N . HIS A 1 584 ? 23.316 8.903 -11.157 1.00 87.19 584 HIS A N 1
ATOM 4374 C CA . HIS A 1 584 ? 22.127 8.130 -10.803 1.00 87.19 584 HIS A CA 1
ATOM 4375 C C . HIS A 1 584 ? 21.557 8.542 -9.431 1.00 87.19 584 HIS A C 1
ATOM 4377 O O . HIS A 1 584 ? 20.341 8.572 -9.233 1.00 87.19 584 HIS A O 1
ATOM 4383 N N . SER A 1 585 ? 22.420 8.942 -8.490 1.00 88.62 585 SER A N 1
ATOM 4384 C CA . SER A 1 585 ? 21.988 9.532 -7.214 1.00 88.62 585 SER A CA 1
ATOM 4385 C C . SER A 1 585 ? 21.268 10.874 -7.424 1.00 88.62 585 SER A C 1
ATOM 4387 O O . SER A 1 585 ? 20.214 11.104 -6.832 1.00 88.62 585 SER A O 1
ATOM 4389 N N . LEU A 1 586 ? 21.792 11.737 -8.305 1.00 91.44 586 LEU A N 1
ATOM 4390 C CA . LEU A 1 586 ? 21.178 13.016 -8.686 1.00 91.44 586 LEU A CA 1
ATOM 4391 C C . LEU A 1 586 ? 19.836 12.827 -9.418 1.00 91.44 586 LEU A C 1
ATOM 4393 O O . LEU A 1 586 ? 18.872 13.514 -9.094 1.00 91.44 586 LEU A O 1
ATOM 4397 N N . GLU A 1 587 ? 19.755 11.886 -10.360 1.00 89.12 587 GLU A N 1
ATOM 4398 C CA . GLU A 1 587 ? 18.528 11.484 -11.067 1.00 89.12 587 GLU A CA 1
ATOM 4399 C C . GLU A 1 587 ? 17.458 10.983 -10.081 1.00 89.12 587 GLU A C 1
ATOM 4401 O O . GLU A 1 587 ? 16.304 11.417 -10.124 1.00 89.12 587 GLU A O 1
ATOM 4406 N N . THR A 1 588 ? 17.858 10.119 -9.142 1.00 88.25 588 THR A N 1
ATOM 4407 C CA . THR A 1 588 ? 16.963 9.564 -8.116 1.00 88.25 588 THR A CA 1
ATOM 4408 C C . THR A 1 588 ? 16.434 10.649 -7.176 1.00 88.25 588 THR A C 1
ATOM 4410 O O . THR A 1 588 ? 15.248 10.640 -6.852 1.00 88.25 588 THR A O 1
ATOM 4413 N N . LEU A 1 589 ? 17.265 11.625 -6.783 1.00 90.38 589 LEU A N 1
ATOM 4414 C CA . LEU A 1 589 ? 16.805 12.802 -6.035 1.00 90.38 589 LEU A CA 1
ATOM 4415 C C . LEU A 1 589 ? 15.855 13.678 -6.866 1.00 90.38 589 LEU A C 1
ATOM 4417 O O . LEU A 1 589 ? 14.786 14.044 -6.381 1.00 90.38 589 LEU A O 1
ATOM 4421 N N . ALA A 1 590 ? 16.218 14.003 -8.111 1.00 89.88 590 ALA A N 1
ATOM 4422 C CA . ALA A 1 590 ? 15.443 14.892 -8.981 1.00 89.88 590 ALA A CA 1
ATOM 4423 C C . ALA A 1 590 ? 14.029 14.360 -9.268 1.00 89.88 590 ALA A C 1
ATOM 4425 O O . ALA A 1 590 ? 13.102 15.139 -9.491 1.00 89.88 590 ALA A O 1
ATOM 4426 N N . HIS A 1 591 ? 13.850 13.039 -9.214 1.00 88.62 591 HIS A N 1
ATOM 4427 C CA . HIS A 1 591 ? 12.572 12.372 -9.431 1.00 88.62 591 HIS A CA 1
ATOM 4428 C C . HIS A 1 591 ? 12.026 11.651 -8.186 1.00 88.62 591 HIS A C 1
ATOM 4430 O O . HIS A 1 591 ? 11.127 10.824 -8.331 1.00 88.62 591 HIS A O 1
ATOM 4436 N N . VAL A 1 592 ? 12.494 11.966 -6.968 1.00 89.44 592 VAL A N 1
ATOM 4437 C CA . VAL A 1 592 ? 12.134 11.224 -5.737 1.00 89.44 592 VAL A CA 1
ATOM 4438 C C . VAL A 1 592 ? 10.616 11.110 -5.520 1.00 89.44 592 VAL A C 1
ATOM 4440 O O . VAL A 1 592 ? 10.115 10.018 -5.266 1.00 89.44 592 VAL A O 1
ATOM 4443 N N . HIS A 1 593 ? 9.857 12.189 -5.747 1.00 87.81 593 HIS A N 1
ATOM 4444 C CA . HIS A 1 593 ? 8.390 12.198 -5.635 1.00 87.81 593 HIS A CA 1
ATOM 4445 C C . HIS A 1 593 ? 7.665 11.342 -6.698 1.00 87.81 593 HIS A C 1
ATOM 4447 O O . HIS A 1 593 ? 6.512 10.976 -6.491 1.00 87.81 593 HIS A O 1
ATOM 4453 N N . ARG A 1 594 ? 8.319 11.005 -7.821 1.00 87.38 594 ARG A N 1
ATOM 4454 C CA . ARG A 1 594 ? 7.810 10.072 -8.849 1.00 87.38 594 ARG A CA 1
ATOM 4455 C C . ARG A 1 594 ? 8.263 8.637 -8.568 1.00 87.38 594 ARG A C 1
ATOM 4457 O O . ARG A 1 594 ? 7.486 7.704 -8.743 1.00 87.38 594 ARG A O 1
ATOM 4464 N N . ILE A 1 595 ? 9.511 8.470 -8.128 1.00 88.25 595 ILE A N 1
ATOM 4465 C CA . ILE A 1 595 ? 10.144 7.166 -7.904 1.00 88.25 595 ILE A CA 1
ATOM 4466 C C . ILE A 1 595 ? 9.592 6.483 -6.654 1.00 88.25 595 ILE A C 1
ATOM 4468 O O . ILE A 1 595 ? 9.332 5.288 -6.721 1.00 88.25 595 ILE A O 1
ATOM 4472 N N . VAL A 1 596 ? 9.375 7.194 -5.541 1.00 91.12 596 VAL A N 1
ATOM 4473 C CA . VAL A 1 596 ? 8.910 6.568 -4.287 1.00 91.12 596 VAL A CA 1
ATOM 4474 C C . VAL A 1 596 ? 7.545 5.881 -4.448 1.00 91.12 596 VAL A C 1
ATOM 4476 O O . VAL A 1 596 ? 7.483 4.687 -4.151 1.00 91.12 596 VAL A O 1
ATOM 4479 N N . PRO A 1 597 ? 6.491 6.523 -5.001 1.00 89.19 597 PRO A N 1
ATOM 4480 C CA . PRO A 1 597 ? 5.215 5.843 -5.217 1.00 89.19 597 PRO A CA 1
ATOM 4481 C C . PRO A 1 597 ? 5.321 4.638 -6.154 1.00 89.19 597 PRO A C 1
ATOM 4483 O O . PRO A 1 597 ? 4.678 3.620 -5.920 1.00 89.19 597 PRO A O 1
ATOM 4486 N N . GLN A 1 598 ? 6.162 4.719 -7.191 1.00 87.75 598 GLN A N 1
ATOM 4487 C CA . GLN A 1 598 ? 6.399 3.610 -8.122 1.00 87.75 598 GLN A CA 1
ATOM 4488 C C . GLN A 1 598 ? 7.167 2.457 -7.455 1.00 87.75 598 GLN A C 1
ATOM 4490 O O . GLN A 1 598 ? 6.826 1.292 -7.648 1.00 87.75 598 GLN A O 1
ATOM 4495 N N . ALA A 1 599 ? 8.190 2.760 -6.654 1.00 88.81 599 ALA A N 1
ATOM 4496 C CA . ALA A 1 599 ? 8.982 1.796 -5.892 1.00 88.81 599 ALA A CA 1
ATOM 4497 C C . ALA A 1 599 ? 8.159 1.078 -4.814 1.00 88.81 599 ALA A C 1
ATOM 4499 O O . ALA A 1 599 ? 8.415 -0.092 -4.538 1.00 88.81 599 ALA A O 1
ATOM 4500 N N . ALA A 1 600 ? 7.168 1.766 -4.244 1.00 91.56 600 ALA A N 1
ATOM 4501 C CA . ALA A 1 600 ? 6.255 1.239 -3.238 1.00 91.56 600 ALA A CA 1
ATOM 4502 C C . ALA A 1 600 ? 4.939 0.668 -3.803 1.00 91.56 600 ALA A C 1
ATOM 4504 O O . ALA A 1 600 ? 4.044 0.337 -3.024 1.00 91.56 600 ALA A O 1
ATOM 4505 N N . ASP A 1 601 ? 4.802 0.562 -5.129 1.00 91.44 601 ASP A N 1
ATOM 4506 C CA . ASP A 1 601 ? 3.581 0.081 -5.778 1.00 91.44 601 ASP A CA 1
ATOM 4507 C C . ASP A 1 601 ? 3.402 -1.438 -5.611 1.00 91.44 601 ASP A C 1
ATOM 4509 O O . ASP A 1 601 ? 4.164 -2.244 -6.145 1.00 91.44 601 ASP A O 1
ATOM 4513 N N . ALA A 1 602 ? 2.373 -1.821 -4.864 1.00 92.75 602 ALA A N 1
ATOM 4514 C CA . ALA A 1 602 ? 1.927 -3.184 -4.610 1.00 92.75 602 ALA A CA 1
ATOM 4515 C C . ALA A 1 602 ? 0.612 -3.507 -5.348 1.00 92.75 602 ALA A C 1
ATOM 4517 O O . ALA A 1 602 ? -0.077 -4.461 -4.992 1.00 92.75 602 ALA A O 1
ATOM 4518 N N . SER A 1 603 ? 0.271 -2.741 -6.397 1.00 91.19 603 SER A N 1
ATOM 4519 C CA . SER A 1 603 ? -0.989 -2.854 -7.155 1.00 91.19 603 SER A CA 1
ATOM 4520 C C . SER A 1 603 ? -1.299 -4.266 -7.670 1.00 91.19 603 SER A C 1
ATOM 4522 O O . SER A 1 603 ? -2.467 -4.624 -7.796 1.00 91.19 603 SER A O 1
ATOM 4524 N N . PHE A 1 604 ? -0.268 -5.088 -7.894 1.00 90.75 604 PHE A N 1
ATOM 4525 C CA . PHE A 1 604 ? -0.384 -6.491 -8.304 1.00 90.75 604 PHE A CA 1
ATOM 4526 C C . PHE A 1 604 ? -1.122 -7.377 -7.283 1.00 90.75 604 PHE A C 1
ATOM 4528 O O . PHE A 1 604 ? -1.656 -8.417 -7.650 1.00 90.75 604 PHE A O 1
ATOM 4535 N N . LEU A 1 605 ? -1.209 -6.965 -6.012 1.00 91.56 605 LEU A N 1
ATOM 4536 C CA . LEU A 1 605 ? -1.993 -7.668 -4.990 1.00 91.56 605 LEU A CA 1
ATOM 4537 C C . LEU A 1 605 ? -3.514 -7.594 -5.231 1.00 91.56 605 LEU A C 1
ATOM 4539 O O . LEU A 1 605 ? -4.254 -8.321 -4.576 1.00 91.56 605 LEU A O 1
ATOM 4543 N N . TYR A 1 606 ? -3.982 -6.737 -6.147 1.00 90.38 606 TYR A N 1
ATOM 4544 C CA . TYR A 1 606 ? -5.397 -6.617 -6.518 1.00 90.38 606 TYR A CA 1
ATOM 4545 C C . TYR A 1 606 ? -5.971 -7.911 -7.101 1.00 90.38 606 TYR A C 1
ATOM 4547 O O . TYR A 1 606 ? -7.003 -8.407 -6.659 1.00 90.38 606 TYR A O 1
ATOM 4555 N N . PHE A 1 607 ? -5.276 -8.455 -8.095 1.00 88.00 607 PHE A N 1
ATOM 4556 C CA . PHE A 1 607 ? -5.682 -9.643 -8.839 1.00 88.00 607 PHE A CA 1
ATOM 4557 C C . PHE A 1 607 ? -5.646 -10.886 -7.935 1.00 88.00 607 PHE A C 1
ATOM 4559 O O . PHE A 1 607 ? -6.537 -11.730 -7.976 1.00 88.00 607 PHE A O 1
ATOM 4566 N N . GLN A 1 608 ? -4.719 -10.887 -6.974 1.00 88.06 608 GLN A N 1
ATOM 4567 C CA . GLN A 1 608 ? -4.574 -11.879 -5.908 1.00 88.06 608 GLN A CA 1
ATOM 4568 C C . GLN A 1 608 ? -5.446 -11.558 -4.665 1.00 88.06 608 GLN A C 1
ATOM 4570 O O . GLN A 1 608 ? -5.053 -11.820 -3.522 1.00 88.06 608 GLN A O 1
ATOM 4575 N N . ARG A 1 609 ? -6.645 -10.985 -4.877 1.00 87.69 609 ARG A N 1
ATOM 4576 C CA . ARG A 1 609 ? -7.621 -10.582 -3.834 1.00 87.69 609 ARG A CA 1
ATOM 4577 C C . ARG A 1 609 ? -7.993 -11.689 -2.847 1.00 87.69 609 ARG A C 1
ATOM 4579 O O . ARG A 1 609 ? -8.226 -11.390 -1.676 1.00 87.69 609 ARG A O 1
ATOM 4586 N N . ASP A 1 610 ? -7.954 -12.954 -3.260 1.00 88.12 610 ASP A N 1
ATOM 4587 C CA . ASP A 1 610 ? -8.208 -14.116 -2.393 1.00 88.12 610 ASP A CA 1
ATOM 4588 C C . ASP A 1 610 ? -7.255 -14.187 -1.181 1.00 88.12 610 ASP A C 1
ATOM 4590 O O . ASP A 1 610 ? -7.575 -14.796 -0.158 1.00 88.12 610 ASP A O 1
ATOM 4594 N N . LEU A 1 611 ? -6.100 -13.511 -1.244 1.00 88.69 611 LEU A N 1
ATOM 4595 C CA . LEU A 1 611 ? -5.162 -13.396 -0.128 1.00 88.69 611 LEU A CA 1
ATOM 4596 C C . LEU A 1 611 ? -5.640 -12.446 0.990 1.00 88.69 611 LEU A C 1
ATOM 4598 O O . LEU A 1 611 ? -5.129 -12.554 2.105 1.00 88.69 611 LEU A O 1
ATOM 4602 N N . LEU A 1 612 ? -6.617 -11.555 0.753 1.00 90.44 612 LEU A N 1
ATOM 4603 C CA . LEU A 1 612 ? -7.110 -10.559 1.725 1.00 90.44 612 LEU A CA 1
ATOM 4604 C C . LEU A 1 612 ? -7.569 -11.197 3.046 1.00 90.44 612 LEU A C 1
ATOM 4606 O O . LEU A 1 612 ? -7.049 -10.889 4.122 1.00 90.44 612 LEU A O 1
ATOM 4610 N N . GLN A 1 613 ? -8.545 -12.105 2.974 1.00 91.75 613 GLN A N 1
ATOM 4611 C CA . GLN A 1 613 ? -9.142 -12.737 4.152 1.00 91.75 613 GLN A CA 1
ATOM 4612 C C . GLN A 1 613 ? -8.126 -13.572 4.966 1.00 91.75 613 GLN A C 1
ATOM 4614 O O . GLN A 1 613 ? -8.037 -13.355 6.181 1.00 91.75 613 GLN A O 1
ATOM 4619 N N . PRO A 1 614 ? -7.316 -14.481 4.376 1.00 91.31 614 PRO A N 1
ATOM 4620 C CA . PRO A 1 614 ? -6.319 -15.232 5.137 1.00 91.31 614 PRO A CA 1
ATOM 4621 C C . PRO A 1 614 ? -5.157 -14.355 5.636 1.00 91.31 614 PRO A C 1
ATOM 4623 O O . PRO A 1 614 ? -4.619 -14.642 6.709 1.00 91.31 614 PRO A O 1
ATOM 4626 N N . ALA A 1 615 ? -4.800 -13.264 4.945 1.00 89.81 615 ALA A N 1
ATOM 4627 C CA . ALA A 1 615 ? -3.828 -12.283 5.436 1.00 89.81 615 ALA A CA 1
ATOM 4628 C C . ALA A 1 615 ? -4.318 -11.594 6.721 1.00 89.81 615 ALA A C 1
ATOM 4630 O O . ALA A 1 615 ? -3.623 -11.607 7.743 1.00 89.81 615 ALA A O 1
ATOM 4631 N N . PHE A 1 616 ? -5.543 -11.059 6.713 1.00 92.44 616 PHE A N 1
ATOM 4632 C CA . PHE A 1 616 ? -6.145 -10.430 7.891 1.00 92.44 616 PHE A CA 1
ATOM 4633 C C . PHE A 1 616 ? -6.353 -11.432 9.042 1.00 92.44 616 PHE A C 1
ATOM 4635 O O . PHE A 1 616 ? -6.037 -11.123 10.194 1.00 92.44 616 PHE A O 1
ATOM 4642 N N . ALA A 1 617 ? -6.777 -12.666 8.745 1.00 89.69 617 ALA A N 1
ATOM 4643 C CA . ALA A 1 617 ? -6.947 -13.725 9.744 1.00 89.69 617 ALA A CA 1
ATOM 4644 C C . ALA A 1 617 ? -5.609 -14.228 10.330 1.00 89.69 617 ALA A C 1
ATOM 4646 O O . ALA A 1 617 ? -5.567 -14.714 11.463 1.00 89.69 617 ALA A O 1
ATOM 4647 N N . SER A 1 618 ? -4.504 -14.115 9.584 1.00 88.62 618 SER A N 1
ATOM 4648 C CA . SER A 1 618 ? -3.147 -14.362 10.093 1.00 88.62 618 SER A CA 1
ATOM 4649 C C . SER A 1 618 ? -2.707 -13.262 11.066 1.00 88.62 618 SER A C 1
ATOM 4651 O O . SER A 1 618 ? -2.130 -13.567 12.111 1.00 88.62 618 SER A O 1
ATOM 4653 N N . LEU A 1 619 ? -3.043 -12.000 10.769 1.00 87.19 619 LEU A N 1
ATOM 4654 C CA . LEU A 1 619 ? -2.712 -10.847 11.610 1.00 87.19 619 LEU A CA 1
ATOM 4655 C C . LEU A 1 619 ? -3.519 -10.814 12.920 1.00 87.19 619 LEU A C 1
ATOM 4657 O O . LEU A 1 619 ? -2.955 -10.540 13.978 1.00 87.19 619 LEU A O 1
ATOM 4661 N N . TYR A 1 620 ? -4.813 -11.156 12.888 1.00 87.88 620 TYR A N 1
ATOM 4662 C CA . TYR A 1 620 ? -5.656 -11.208 14.095 1.00 87.88 620 TYR A CA 1
ATOM 4663 C C . TYR A 1 620 ? -5.129 -12.204 15.148 1.00 87.88 620 TYR A C 1
ATOM 4665 O O . TYR A 1 620 ? -5.191 -11.940 16.348 1.00 87.88 620 TYR A O 1
ATOM 4673 N N . LYS A 1 621 ? -4.493 -13.302 14.711 1.00 86.06 621 LYS A N 1
ATOM 4674 C CA . LYS A 1 621 ? -3.810 -14.284 15.579 1.00 86.06 621 LYS A CA 1
ATOM 4675 C C . LYS A 1 621 ? -2.516 -13.759 16.225 1.00 86.06 621 LYS A C 1
ATOM 4677 O O . LYS A 1 621 ? -1.837 -14.506 16.926 1.00 86.06 621 LYS A O 1
ATOM 4682 N N . SER A 1 622 ? -2.100 -12.523 15.955 1.00 84.25 622 SER A N 1
ATOM 4683 C CA . SER A 1 622 ? -0.837 -11.947 16.434 1.00 84.25 622 SER A CA 1
ATOM 4684 C C . SER A 1 622 ? -1.025 -10.463 16.793 1.00 84.25 622 SER A C 1
ATOM 4686 O O . SER A 1 622 ? -0.506 -9.587 16.105 1.00 84.25 622 SER A O 1
ATOM 4688 N N . PRO A 1 623 ? -1.755 -10.152 17.885 1.00 79.94 623 PRO A N 1
ATOM 4689 C CA . PRO A 1 623 ? -2.246 -8.802 18.195 1.00 79.94 623 PRO A CA 1
ATOM 4690 C C . PRO A 1 623 ? -1.152 -7.744 18.414 1.00 79.94 623 PRO A C 1
ATOM 4692 O O . PRO A 1 623 ? -1.401 -6.562 18.196 1.00 79.94 623 PRO A O 1
ATOM 4695 N N . ALA A 1 624 ? 0.073 -8.142 18.774 1.00 82.25 624 ALA A N 1
ATOM 4696 C CA . ALA A 1 624 ? 1.226 -7.234 18.814 1.00 82.25 624 ALA A CA 1
ATOM 4697 C C . ALA A 1 624 ? 1.519 -6.585 17.442 1.00 82.25 624 ALA A C 1
ATOM 4699 O O . ALA A 1 624 ? 2.052 -5.478 17.366 1.00 82.25 624 ALA A O 1
ATOM 4700 N N . GLU A 1 625 ? 1.127 -7.248 16.351 1.00 85.06 625 GLU A N 1
ATOM 4701 C CA . GLU A 1 625 ? 1.294 -6.777 14.977 1.00 85.06 625 GLU A CA 1
ATOM 4702 C C . GLU A 1 625 ? 0.099 -5.959 14.454 1.00 85.06 625 GLU A C 1
ATOM 4704 O O . GLU A 1 625 ? 0.116 -5.555 13.295 1.00 85.06 625 GLU A O 1
ATOM 4709 N N . ALA A 1 626 ? -0.918 -5.657 15.277 1.00 86.19 626 ALA A N 1
ATOM 4710 C CA . ALA A 1 626 ? -2.111 -4.906 14.854 1.00 86.19 626 ALA A CA 1
ATOM 4711 C C . ALA A 1 626 ? -1.779 -3.570 14.155 1.00 86.19 626 ALA A C 1
ATOM 4713 O O . ALA A 1 626 ? -2.457 -3.177 13.207 1.00 86.19 626 ALA A O 1
ATOM 4714 N N . HIS A 1 627 ? -0.683 -2.918 14.559 1.00 87.38 627 HIS A N 1
ATOM 4715 C CA . HIS A 1 627 ? -0.147 -1.699 13.942 1.00 87.38 627 HIS A CA 1
ATOM 4716 C C . HIS A 1 627 ? 0.194 -1.842 12.443 1.00 87.38 627 HIS A C 1
ATOM 4718 O O . HIS A 1 627 ? 0.255 -0.839 11.739 1.00 87.38 627 HIS A O 1
ATOM 4724 N N . LYS A 1 628 ? 0.394 -3.067 11.934 1.00 90.19 628 LYS A N 1
ATOM 4725 C CA . LYS A 1 628 ? 0.635 -3.347 10.509 1.00 90.19 628 LYS A CA 1
ATOM 4726 C C . LYS A 1 628 ? -0.646 -3.306 9.666 1.00 90.19 628 LYS A C 1
ATOM 4728 O O . LYS A 1 628 ? -0.544 -3.212 8.445 1.00 90.19 628 LYS A O 1
ATOM 4733 N N . LEU A 1 629 ? -1.835 -3.381 10.279 1.00 92.12 629 LEU A N 1
ATOM 4734 C CA . LEU A 1 629 ? -3.114 -3.507 9.566 1.00 92.12 629 LEU A CA 1
ATOM 4735 C C . LEU A 1 629 ? -3.397 -2.346 8.588 1.00 92.12 629 LEU A C 1
ATOM 4737 O O . LEU A 1 629 ? -3.749 -2.647 7.447 1.00 92.12 629 LEU A O 1
ATOM 4741 N N . PRO A 1 630 ? -3.207 -1.054 8.943 1.00 92.50 630 PRO A N 1
ATOM 4742 C CA . PRO A 1 630 ? -3.431 0.044 8.000 1.00 92.50 630 PRO A CA 1
ATOM 4743 C C . PRO A 1 630 ? -2.482 -0.022 6.796 1.00 92.50 630 PRO A C 1
ATOM 4745 O O . PRO A 1 630 ? -2.919 0.164 5.666 1.00 92.50 630 PRO A O 1
ATOM 4748 N N . ASN A 1 631 ? -1.209 -0.367 7.020 1.00 93.38 631 ASN A N 1
ATOM 4749 C CA . ASN A 1 631 ? -0.201 -0.497 5.962 1.00 93.38 631 ASN A CA 1
ATOM 4750 C C . ASN A 1 631 ? -0.477 -1.693 5.039 1.00 93.38 631 ASN A C 1
ATOM 4752 O O . ASN A 1 631 ? -0.266 -1.604 3.833 1.00 93.38 631 ASN A O 1
ATOM 4756 N N . LEU A 1 632 ? -0.951 -2.811 5.597 1.00 93.56 632 LEU A N 1
ATOM 4757 C CA . LEU A 1 632 ? -1.354 -3.985 4.825 1.00 93.56 632 LEU A CA 1
ATOM 4758 C C . LEU A 1 632 ? -2.573 -3.671 3.948 1.00 93.56 632 LEU A C 1
ATOM 4760 O O . LEU A 1 632 ? -2.565 -3.992 2.766 1.00 93.56 632 LEU A O 1
ATOM 4764 N N . ILE A 1 633 ? -3.583 -2.989 4.499 1.00 93.56 633 ILE A N 1
ATOM 4765 C CA . ILE A 1 633 ? -4.742 -2.515 3.731 1.00 93.56 633 ILE A CA 1
ATOM 4766 C C . ILE A 1 633 ? -4.292 -1.536 2.635 1.00 93.56 633 ILE A C 1
ATOM 4768 O O . ILE A 1 633 ? -4.656 -1.724 1.479 1.00 93.56 633 ILE A O 1
ATOM 4772 N N . ALA A 1 634 ? -3.424 -0.567 2.944 1.00 92.44 634 ALA A N 1
ATOM 4773 C CA . ALA A 1 634 ? -2.878 0.371 1.960 1.00 92.44 634 ALA A CA 1
ATOM 4774 C C . ALA A 1 634 ? -2.150 -0.322 0.788 1.00 92.44 634 ALA A C 1
ATOM 4776 O O . ALA A 1 634 ? -2.238 0.152 -0.341 1.00 92.44 634 ALA A O 1
ATOM 4777 N N . ALA A 1 635 ? -1.489 -1.464 1.016 1.00 93.62 635 ALA A N 1
ATOM 4778 C CA . ALA A 1 635 ? -0.866 -2.245 -0.056 1.00 93.62 635 ALA A CA 1
ATOM 4779 C C . ALA A 1 635 ? -1.900 -2.838 -1.033 1.00 93.62 635 ALA A C 1
ATOM 4781 O O . ALA A 1 635 ? -1.696 -2.795 -2.241 1.00 93.62 635 ALA A O 1
ATOM 4782 N N . PHE A 1 636 ? -3.043 -3.320 -0.532 1.00 92.62 636 PHE A N 1
ATOM 4783 C CA . PHE A 1 636 ? -4.151 -3.790 -1.374 1.00 92.62 636 PHE A CA 1
ATOM 4784 C C . PHE A 1 636 ? -4.940 -2.644 -2.043 1.00 92.62 636 PHE A C 1
ATOM 4786 O O . PHE A 1 636 ? -5.612 -2.873 -3.052 1.00 92.62 636 PHE A O 1
ATOM 4793 N N . LEU A 1 637 ? -4.863 -1.414 -1.521 1.00 92.19 637 LEU A N 1
ATOM 4794 C CA . LEU A 1 637 ? -5.525 -0.222 -2.077 1.00 92.19 637 LEU A CA 1
ATOM 4795 C C . LEU A 1 637 ? -4.708 0.497 -3.173 1.00 92.19 637 LEU A C 1
ATOM 4797 O O . LEU A 1 637 ? -5.253 1.368 -3.849 1.00 92.19 637 LEU A O 1
ATOM 4801 N N . ASP A 1 638 ? -3.450 0.117 -3.434 1.00 91.25 638 ASP A N 1
ATOM 4802 C CA . ASP A 1 638 ? -2.701 0.609 -4.613 1.00 91.25 638 ASP A CA 1
ATOM 4803 C C . ASP A 1 638 ? -3.402 0.293 -5.937 1.00 91.25 638 ASP A C 1
ATOM 4805 O O . ASP A 1 638 ? -3.264 1.032 -6.911 1.00 91.25 638 ASP A O 1
ATOM 4809 N N . SER A 1 639 ? -4.203 -0.773 -5.951 1.00 87.69 639 SER A N 1
ATOM 4810 C CA . SER A 1 639 ? -5.213 -1.079 -6.969 1.00 87.69 639 SER A CA 1
ATOM 4811 C C . SER A 1 639 ? -5.984 0.159 -7.443 1.00 87.69 639 SER A C 1
ATOM 4813 O O . SER A 1 639 ? -6.208 0.329 -8.639 1.00 87.69 639 SER A O 1
ATOM 4815 N N . GLY A 1 640 ? -6.299 1.095 -6.542 1.00 85.69 640 GLY A N 1
ATOM 4816 C CA . GLY A 1 640 ? -6.955 2.366 -6.841 1.00 85.69 640 GLY A CA 1
ATOM 4817 C C . GLY A 1 640 ? -6.181 3.295 -7.780 1.00 85.69 640 GLY A C 1
ATOM 4818 O O . GLY A 1 640 ? -6.771 4.251 -8.280 1.00 85.69 640 GLY A O 1
ATOM 4819 N N . ARG A 1 641 ? -4.891 3.047 -8.049 1.00 85.69 641 ARG A N 1
ATOM 4820 C CA . ARG A 1 641 ? -4.099 3.705 -9.106 1.00 85.69 641 ARG A CA 1
ATOM 4821 C C . ARG A 1 641 ? -4.440 3.133 -10.485 1.00 85.69 641 ARG A C 1
ATOM 4823 O O . ARG A 1 641 ? -4.597 3.897 -11.430 1.00 85.69 641 ARG A O 1
ATOM 4830 N N . ILE A 1 642 ? -4.621 1.815 -10.575 1.00 85.81 642 ILE A N 1
ATOM 4831 C CA . ILE A 1 642 ? -4.989 1.079 -11.794 1.00 85.81 642 ILE A CA 1
ATOM 4832 C C . ILE A 1 642 ? -6.486 1.252 -12.110 1.00 85.81 642 ILE A C 1
ATOM 4834 O O . ILE A 1 642 ? -6.840 1.679 -13.207 1.00 85.81 642 ILE A O 1
ATOM 4838 N N . LEU A 1 643 ? -7.364 1.071 -11.117 1.00 84.44 643 LEU A N 1
ATOM 4839 C CA . LEU A 1 643 ? -8.827 1.177 -11.243 1.00 84.44 643 LEU A CA 1
ATOM 4840 C C . LEU A 1 643 ? -9.335 2.573 -11.667 1.00 84.44 643 LEU A C 1
ATOM 4842 O O . LEU A 1 643 ? -10.471 2.701 -12.117 1.00 84.44 643 LEU A O 1
ATOM 4846 N N . ARG A 1 644 ? -8.505 3.625 -11.585 1.00 82.69 644 ARG A N 1
ATOM 4847 C CA . ARG A 1 644 ? -8.796 4.951 -12.182 1.00 82.69 644 ARG A CA 1
ATOM 4848 C C . ARG A 1 644 ? -8.976 4.897 -13.696 1.00 82.69 644 ARG A C 1
ATOM 4850 O O . ARG A 1 644 ? -9.655 5.756 -14.248 1.00 82.69 644 ARG A O 1
ATOM 4857 N N . HIS A 1 645 ? -8.353 3.923 -14.353 1.00 79.00 645 HIS A N 1
ATOM 4858 C CA . HIS A 1 645 ? -8.241 3.859 -15.806 1.00 79.00 645 HIS A CA 1
ATOM 4859 C C . HIS A 1 645 ? -9.117 2.770 -16.445 1.00 79.00 645 HIS A C 1
ATOM 4861 O O . HIS A 1 645 ? -9.100 2.644 -17.661 1.00 79.00 645 HIS A O 1
ATOM 4867 N N . ALA A 1 646 ? -9.932 2.046 -15.671 1.00 71.25 646 ALA A N 1
ATOM 4868 C CA . ALA A 1 646 ? -10.737 0.894 -16.111 1.00 71.25 646 ALA A CA 1
ATOM 4869 C C . ALA A 1 646 ? -11.830 1.165 -17.175 1.00 71.25 646 ALA A C 1
ATOM 4871 O O . ALA A 1 646 ? -12.531 0.243 -17.579 1.00 71.25 646 ALA A O 1
ATOM 4872 N N . GLY A 1 647 ? -12.044 2.417 -17.596 1.00 61.41 647 GLY A N 1
ATOM 4873 C CA . GLY A 1 647 ? -13.130 2.823 -18.508 1.00 61.41 647 GLY A CA 1
ATOM 4874 C C . GLY A 1 647 ? -14.501 2.999 -17.834 1.00 61.41 647 GLY A C 1
ATOM 4875 O O . GLY A 1 647 ? -15.322 3.779 -18.314 1.00 61.41 647 GLY A O 1
ATOM 4876 N N . CYS A 1 648 ? -14.725 2.344 -16.694 1.00 66.25 648 CYS A N 1
ATOM 4877 C CA . CYS A 1 648 ? -15.923 2.484 -15.863 1.00 66.25 648 CYS A CA 1
ATOM 4878 C C . CYS A 1 648 ? -15.899 3.749 -14.979 1.00 66.25 648 CYS A C 1
ATOM 4880 O O . CYS A 1 648 ? -14.859 4.378 -14.769 1.00 66.25 648 CYS A O 1
ATOM 4882 N N . SER A 1 649 ? -17.048 4.113 -14.394 1.00 69.38 649 SER A N 1
ATOM 4883 C CA . SER A 1 649 ? -17.139 5.260 -13.479 1.00 69.38 649 SER A CA 1
ATOM 4884 C C . SER A 1 649 ? -16.356 4.995 -12.184 1.00 69.38 649 SER A C 1
ATOM 4886 O O . SER A 1 649 ? -16.756 4.186 -11.348 1.00 69.38 649 SER A O 1
ATOM 4888 N N . THR A 1 650 ? -15.234 5.696 -11.994 1.00 75.19 650 THR A N 1
ATOM 4889 C CA . THR A 1 650 ? -14.218 5.394 -10.963 1.00 75.19 650 THR A CA 1
ATOM 4890 C C . THR A 1 650 ? -14.793 5.220 -9.551 1.00 75.19 650 THR A C 1
ATOM 4892 O O . THR A 1 650 ? -14.421 4.289 -8.840 1.00 75.19 650 THR A O 1
ATOM 4895 N N . ASN A 1 651 ? -15.760 6.061 -9.167 1.00 80.75 651 ASN A N 1
ATOM 4896 C CA . ASN A 1 651 ? -16.407 6.001 -7.853 1.00 80.75 651 ASN A CA 1
ATOM 4897 C C . ASN A 1 651 ? -17.161 4.680 -7.602 1.00 80.75 651 ASN A C 1
ATOM 4899 O O . ASN A 1 651 ? -17.204 4.230 -6.460 1.00 80.75 651 ASN A O 1
ATOM 4903 N N . SER A 1 652 ? -17.747 4.055 -8.631 1.00 80.38 652 SER A N 1
ATOM 4904 C CA . SER A 1 652 ? -18.490 2.795 -8.471 1.00 80.38 652 SER A CA 1
ATOM 4905 C C . SER A 1 652 ? -17.550 1.611 -8.231 1.00 80.38 652 SER A C 1
ATOM 4907 O O . SER A 1 652 ? -17.783 0.829 -7.310 1.00 80.38 652 SER A O 1
ATOM 4909 N N . LEU A 1 653 ? -16.436 1.538 -8.972 1.00 82.56 653 LEU A N 1
ATOM 4910 C CA . LEU A 1 653 ? -15.393 0.527 -8.768 1.00 82.56 653 LEU A CA 1
ATOM 4911 C C . LEU A 1 653 ? -14.741 0.660 -7.390 1.00 82.56 653 LEU A C 1
ATOM 4913 O O . LEU A 1 653 ? -14.583 -0.333 -6.683 1.00 82.56 653 LEU A O 1
ATOM 4917 N N . TRP A 1 654 ? -14.419 1.888 -6.974 1.00 88.06 654 TRP A N 1
ATOM 4918 C CA . TRP A 1 654 ? -13.862 2.156 -5.646 1.00 88.06 654 TRP A CA 1
ATOM 4919 C C . TRP A 1 654 ? -14.827 1.749 -4.526 1.00 88.06 654 TRP A C 1
ATOM 4921 O O . TRP A 1 654 ? -14.411 1.083 -3.586 1.00 88.06 654 TRP A O 1
ATOM 4931 N N . GLN A 1 655 ? -16.122 2.065 -4.637 1.00 87.88 655 GLN A N 1
ATOM 4932 C CA . GLN A 1 655 ? -17.132 1.629 -3.659 1.00 87.88 655 GLN A CA 1
ATOM 4933 C C . GLN A 1 655 ? -17.373 0.110 -3.670 1.00 87.88 655 GLN A C 1
ATOM 4935 O O . GLN A 1 655 ? -17.724 -0.459 -2.633 1.00 87.88 655 GLN A O 1
ATOM 4940 N N . GLY A 1 656 ? -17.201 -0.549 -4.820 1.00 85.94 656 GLY A N 1
ATOM 4941 C CA . GLY A 1 656 ? -17.246 -2.006 -4.947 1.00 85.94 656 GLY A CA 1
ATOM 4942 C C . GLY A 1 656 ? -16.087 -2.676 -4.209 1.00 85.94 656 GLY A C 1
ATOM 4943 O O . GLY A 1 656 ? -16.316 -3.499 -3.324 1.00 85.94 656 GLY A O 1
ATOM 4944 N N . TYR A 1 657 ? -14.854 -2.262 -4.503 1.00 90.19 657 TYR A N 1
ATOM 4945 C CA . TYR A 1 657 ? -13.656 -2.829 -3.883 1.00 90.19 657 TYR A CA 1
ATOM 4946 C C . TYR A 1 657 ? -13.520 -2.461 -2.396 1.00 90.19 657 TYR A C 1
ATOM 4948 O O . TYR A 1 657 ? -13.193 -3.319 -1.579 1.00 90.19 657 TYR A O 1
ATOM 4956 N N . ASP A 1 658 ? -13.887 -1.239 -1.990 1.00 91.69 658 ASP A N 1
ATOM 4957 C CA . ASP A 1 658 ? -13.965 -0.864 -0.570 1.00 91.69 658 ASP A CA 1
ATOM 4958 C C . ASP A 1 658 ? -14.922 -1.788 0.207 1.00 91.69 658 ASP A C 1
ATOM 4960 O O . ASP A 1 658 ? -14.668 -2.109 1.369 1.00 91.69 658 ASP A O 1
ATOM 4964 N N . ARG A 1 659 ? -16.019 -2.240 -0.420 1.00 91.31 659 ARG A N 1
ATOM 4965 C CA . ARG A 1 659 ? -16.968 -3.194 0.178 1.00 91.31 659 ARG A CA 1
ATOM 4966 C C . ARG A 1 659 ? -16.379 -4.603 0.276 1.00 91.31 659 ARG A C 1
ATOM 4968 O O . ARG A 1 659 ? -16.606 -5.264 1.285 1.00 91.31 659 ARG A O 1
ATOM 4975 N N . GLU A 1 660 ? -15.625 -5.043 -0.728 1.00 91.75 660 GLU A N 1
ATOM 4976 C CA . GLU A 1 660 ? -14.912 -6.330 -0.739 1.00 91.75 660 GLU A CA 1
ATOM 4977 C C . GLU A 1 660 ? -13.845 -6.383 0.372 1.00 91.75 660 GLU A C 1
ATOM 4979 O O . GLU A 1 660 ? -13.873 -7.275 1.224 1.00 91.75 660 GLU A O 1
ATOM 4984 N N . VAL A 1 661 ? -12.993 -5.355 0.464 1.00 93.00 661 VAL A N 1
ATOM 4985 C CA . VAL A 1 661 ? -11.985 -5.209 1.530 1.00 93.00 661 VAL A CA 1
ATOM 4986 C C . VAL A 1 661 ? -12.640 -5.137 2.917 1.00 93.00 661 VAL A C 1
ATOM 4988 O O . VAL A 1 661 ? -12.166 -5.785 3.853 1.00 93.00 661 VAL A O 1
ATOM 4991 N N . LEU A 1 662 ? -13.758 -4.412 3.069 1.00 92.75 662 LEU A N 1
ATOM 4992 C CA . LEU A 1 662 ? -14.508 -4.364 4.331 1.00 92.75 662 LEU A CA 1
ATOM 4993 C C . LEU A 1 662 ? -15.200 -5.690 4.687 1.00 92.75 662 LEU A C 1
ATOM 4995 O O . LEU A 1 662 ? -15.327 -5.986 5.873 1.00 92.75 662 LEU A O 1
ATOM 4999 N N . ALA A 1 663 ? -15.614 -6.508 3.715 1.00 93.50 663 ALA A N 1
ATOM 5000 C CA . ALA A 1 663 ? -16.178 -7.837 3.969 1.00 93.50 663 ALA A CA 1
ATOM 5001 C C . ALA A 1 663 ? -15.098 -8.844 4.410 1.00 93.50 663 ALA A C 1
ATOM 5003 O O . ALA A 1 663 ? -15.295 -9.594 5.375 1.00 93.50 663 ALA A O 1
ATOM 5004 N N . ALA A 1 664 ? -13.922 -8.809 3.772 1.00 93.38 664 ALA A N 1
ATOM 5005 C CA . ALA A 1 664 ? -12.758 -9.585 4.194 1.00 93.38 664 ALA A CA 1
ATOM 5006 C C . ALA A 1 664 ? -12.295 -9.179 5.606 1.00 93.38 664 ALA A C 1
ATOM 5008 O O . ALA A 1 664 ? -12.084 -10.040 6.460 1.00 93.38 664 ALA A O 1
ATOM 5009 N N . LEU A 1 665 ? -12.209 -7.873 5.894 1.00 93.06 665 LEU A N 1
ATOM 5010 C CA . LEU A 1 665 ? -11.890 -7.352 7.230 1.00 93.06 665 LEU A CA 1
ATOM 5011 C C . LEU A 1 665 ? -12.981 -7.694 8.264 1.00 93.06 665 LEU A C 1
ATOM 5013 O O . LEU A 1 665 ? -12.671 -7.998 9.418 1.00 93.06 665 LEU A O 1
ATOM 5017 N N . GLY A 1 666 ? -14.247 -7.676 7.842 1.00 91.56 666 GLY A N 1
ATOM 5018 C CA . GLY A 1 666 ? -15.417 -8.060 8.629 1.00 91.56 666 GLY A CA 1
ATOM 5019 C C . GLY A 1 666 ? -15.289 -9.468 9.193 1.00 91.56 666 GLY A C 1
ATOM 5020 O O . GLY A 1 666 ? -15.172 -9.646 10.406 1.00 91.56 666 GLY A O 1
ATOM 5021 N N . THR A 1 667 ? -15.229 -10.448 8.294 1.00 92.81 667 THR A N 1
ATOM 5022 C CA . THR A 1 667 ? -15.164 -11.877 8.640 1.00 92.81 667 THR A CA 1
ATOM 5023 C C . THR A 1 667 ? -13.857 -12.279 9.333 1.00 92.81 667 THR A C 1
ATOM 5025 O O . THR A 1 667 ? -13.870 -13.136 10.215 1.00 92.81 667 THR A O 1
ATOM 5028 N N . ALA A 1 668 ? -12.721 -11.675 8.965 1.00 90.00 668 ALA A N 1
ATOM 5029 C CA . ALA A 1 668 ? -11.409 -12.069 9.486 1.00 90.00 668 ALA A CA 1
ATOM 5030 C C . ALA A 1 668 ? -11.002 -11.381 10.802 1.00 90.00 668 ALA A C 1
ATOM 5032 O O . ALA A 1 668 ? -10.166 -11.924 11.527 1.00 90.00 668 ALA A O 1
ATOM 5033 N N . VAL A 1 669 ? -11.538 -10.188 11.097 1.00 90.25 669 VAL A N 1
ATOM 5034 C CA . VAL A 1 669 ? -11.105 -9.357 12.239 1.00 90.25 669 VAL A CA 1
ATOM 5035 C C . VAL A 1 669 ? -12.281 -8.795 13.031 1.00 90.25 669 VAL A C 1
ATOM 5037 O O . VAL A 1 669 ? -12.323 -8.985 14.243 1.00 90.25 669 VAL A O 1
ATOM 5040 N N . LEU A 1 670 ? -13.225 -8.094 12.393 1.00 91.31 670 LEU A N 1
ATOM 5041 C CA . LEU A 1 670 ? -14.232 -7.308 13.123 1.00 91.31 670 LEU A CA 1
ATOM 5042 C C . LEU A 1 670 ? -15.248 -8.187 13.857 1.00 91.31 670 LEU A C 1
ATOM 5044 O O . LEU A 1 670 ? -15.554 -7.911 15.016 1.00 91.31 670 LEU A O 1
ATOM 5048 N N . GLU A 1 671 ? -15.747 -9.249 13.223 1.00 90.06 671 GLU A N 1
ATOM 5049 C CA . GLU A 1 671 ? -16.688 -10.181 13.850 1.00 90.06 671 GLU A CA 1
ATOM 5050 C C . GLU A 1 671 ? -16.038 -10.972 15.004 1.00 90.06 671 GLU A C 1
ATOM 5052 O O . GLU A 1 671 ? -16.593 -10.927 16.109 1.00 90.06 671 GLU A O 1
ATOM 5057 N N . PRO A 1 672 ? -14.842 -11.588 14.841 1.00 89.31 672 PRO A N 1
ATOM 5058 C CA . PRO A 1 672 ? -14.085 -12.160 15.957 1.00 89.31 672 PRO A CA 1
ATOM 5059 C C . PRO A 1 672 ? -13.808 -11.167 17.094 1.00 89.31 672 PRO A C 1
ATOM 5061 O O . PRO A 1 672 ? -14.043 -11.494 18.257 1.00 89.31 672 PRO A O 1
ATOM 5064 N N . LEU A 1 673 ? -13.367 -9.943 16.778 1.00 89.12 673 LEU A N 1
ATOM 5065 C CA . LEU A 1 673 ? -13.066 -8.899 17.763 1.00 89.12 673 LEU A CA 1
ATOM 5066 C C . LEU A 1 673 ? -14.310 -8.503 18.569 1.00 89.12 673 LEU A C 1
ATOM 5068 O O . LEU A 1 673 ? -14.258 -8.478 19.798 1.00 89.12 673 LEU A O 1
ATOM 5072 N N . CYS A 1 674 ? -15.437 -8.245 17.897 1.00 88.31 674 CYS A N 1
ATOM 5073 C CA . CYS A 1 674 ? -16.694 -7.900 18.563 1.00 88.31 674 CYS A CA 1
ATOM 5074 C C . CYS A 1 674 ? -17.183 -9.042 19.463 1.00 88.31 674 CYS A C 1
ATOM 5076 O O . CYS A 1 674 ? -17.547 -8.789 20.609 1.00 88.31 674 CYS A O 1
ATOM 5078 N N . ALA A 1 675 ? -17.156 -10.289 18.979 1.00 87.00 675 ALA A N 1
ATOM 5079 C CA . ALA A 1 675 ? -17.593 -11.453 19.749 1.00 87.00 675 ALA A CA 1
ATOM 5080 C C . ALA A 1 675 ? -16.694 -11.721 20.970 1.00 87.00 675 ALA A C 1
ATOM 5082 O O . ALA A 1 675 ? -17.198 -11.948 22.070 1.00 87.00 675 ALA A O 1
ATOM 5083 N N . ALA A 1 676 ? -15.370 -11.638 20.809 1.00 84.50 676 ALA A N 1
ATOM 5084 C CA . ALA A 1 676 ? -14.418 -11.828 21.902 1.00 84.50 676 ALA A CA 1
ATOM 5085 C C . ALA A 1 676 ? -14.544 -10.737 22.979 1.00 84.50 676 ALA A C 1
ATOM 5087 O O . ALA A 1 676 ? -14.446 -11.028 24.171 1.00 84.50 676 ALA A O 1
ATOM 5088 N N . MET A 1 677 ? -14.789 -9.486 22.581 1.00 85.12 677 MET A N 1
ATOM 5089 C CA . MET A 1 677 ? -14.992 -8.377 23.515 1.00 85.12 677 MET A CA 1
ATOM 5090 C C . MET A 1 677 ? -16.342 -8.449 24.234 1.00 85.12 677 MET A C 1
ATOM 5092 O O . MET A 1 677 ? -16.388 -8.245 25.444 1.00 85.12 677 MET A O 1
ATOM 5096 N N . GLU A 1 678 ? -17.422 -8.777 23.524 1.00 85.94 678 GLU A N 1
ATOM 5097 C CA . GLU A 1 678 ? -18.762 -8.958 24.096 1.00 85.94 678 GLU A CA 1
ATOM 5098 C C . GLU A 1 678 ? -18.764 -10.090 25.138 1.00 85.94 678 GLU A C 1
ATOM 5100 O O . GLU A 1 678 ? -19.159 -9.874 26.287 1.00 85.94 678 GLU A O 1
ATOM 5105 N N . ALA A 1 679 ? -18.187 -11.248 24.796 1.00 84.62 679 ALA A N 1
ATOM 5106 C CA . ALA A 1 679 ? -18.010 -12.361 25.724 1.00 84.62 679 ALA A CA 1
ATOM 5107 C C . ALA A 1 679 ? -17.127 -11.997 26.935 1.00 84.62 679 ALA A C 1
ATOM 5109 O O . ALA A 1 679 ? -17.464 -12.352 28.062 1.00 84.62 679 ALA A O 1
ATOM 5110 N N . MET A 1 680 ? -16.025 -11.262 26.734 1.00 81.69 680 MET A N 1
ATOM 5111 C CA . MET A 1 680 ? -15.128 -10.816 27.812 1.00 81.69 680 MET A CA 1
ATOM 5112 C C . MET A 1 680 ? -15.819 -9.846 28.785 1.00 81.69 680 MET A C 1
ATOM 5114 O O . MET A 1 680 ? -15.652 -9.978 29.998 1.00 81.69 680 MET A O 1
ATOM 5118 N N . LEU A 1 681 ? -16.613 -8.895 28.277 1.00 84.56 681 LEU A N 1
ATOM 5119 C CA . LEU A 1 681 ? -17.407 -7.973 29.099 1.00 84.56 681 LEU A CA 1
ATOM 5120 C C . LEU A 1 681 ? -18.450 -8.737 29.926 1.00 84.56 681 LEU A C 1
ATOM 5122 O O . LEU A 1 681 ? -18.517 -8.562 31.143 1.00 84.56 681 LEU A O 1
ATOM 5126 N N . ARG A 1 682 ? -19.213 -9.629 29.285 1.00 84.38 682 ARG A N 1
ATOM 5127 C CA . ARG A 1 682 ? -20.255 -10.435 29.934 1.00 84.38 682 ARG A CA 1
ATOM 5128 C C . ARG A 1 682 ? -19.686 -11.391 30.988 1.00 84.38 682 ARG A C 1
ATOM 5130 O O . ARG A 1 682 ? -20.199 -11.446 32.104 1.00 84.38 682 ARG A O 1
ATOM 5137 N N . LEU A 1 683 ? -18.581 -12.082 30.689 1.00 83.81 683 LEU A N 1
ATOM 5138 C CA . LEU A 1 683 ? -17.875 -12.928 31.660 1.00 83.81 683 LEU A CA 1
ATOM 5139 C C . LEU A 1 683 ? -17.391 -12.133 32.876 1.00 83.81 683 LEU A C 1
ATOM 5141 O O . LEU A 1 683 ? -17.579 -12.592 34.001 1.00 83.81 683 LEU A O 1
ATOM 5145 N N . GLN A 1 684 ? -16.817 -10.943 32.670 1.00 80.81 684 GLN A N 1
ATOM 5146 C CA . GLN A 1 684 ? -16.305 -10.121 33.767 1.00 80.81 684 GLN A CA 1
ATOM 5147 C C . GLN A 1 684 ? -17.429 -9.602 34.682 1.00 80.81 684 GLN A C 1
ATOM 5149 O O . GLN A 1 684 ? -17.259 -9.613 35.900 1.00 80.81 684 GLN A O 1
ATOM 5154 N N . VAL A 1 685 ? -18.589 -9.218 34.132 1.00 82.25 685 VAL A N 1
ATOM 5155 C CA . VAL A 1 685 ? -19.747 -8.791 34.942 1.00 82.25 685 VAL A CA 1
ATOM 5156 C C . VAL A 1 685 ? -20.354 -9.968 35.719 1.00 82.25 685 VAL A C 1
ATOM 5158 O O . VAL A 1 685 ? -20.607 -9.847 36.917 1.00 82.25 685 VAL A O 1
ATOM 5161 N N . HIS A 1 686 ? -20.523 -11.145 35.105 1.00 82.00 686 HIS A N 1
ATOM 5162 C CA . HIS A 1 686 ? -20.994 -12.321 35.852 1.00 82.00 686 HIS A CA 1
ATOM 5163 C C . HIS A 1 686 ? -19.978 -12.803 36.906 1.00 82.00 686 HIS A C 1
ATOM 5165 O O . HIS A 1 686 ? -20.386 -13.323 37.944 1.00 82.00 686 HIS A O 1
ATOM 5171 N N . ALA A 1 687 ? -18.673 -12.607 36.683 1.00 77.81 687 ALA A N 1
ATOM 5172 C CA . ALA A 1 687 ? -17.644 -12.864 37.689 1.00 77.81 687 ALA A CA 1
ATOM 5173 C C . ALA A 1 687 ? -17.767 -11.908 38.892 1.00 77.81 687 ALA A C 1
ATOM 5175 O O . ALA A 1 687 ? -17.733 -12.373 40.030 1.00 77.81 687 ALA A O 1
ATOM 5176 N N . SER A 1 688 ? -17.993 -10.604 38.670 1.00 74.94 688 SER A N 1
ATOM 5177 C CA . SER A 1 688 ? -18.228 -9.646 39.766 1.00 74.94 688 SER A CA 1
ATOM 5178 C C . SER A 1 688 ? -19.547 -9.883 40.513 1.00 74.94 688 SER A C 1
ATOM 5180 O O . SER A 1 688 ? -19.641 -9.563 41.692 1.00 74.94 688 SER A O 1
ATOM 5182 N N . LEU A 1 689 ? -20.534 -10.514 39.868 1.00 76.44 689 LEU A N 1
ATOM 5183 C CA . LEU A 1 689 ? -21.773 -11.001 40.495 1.00 76.44 689 LEU A CA 1
ATOM 5184 C C . LEU A 1 689 ? -21.592 -12.346 41.241 1.00 76.44 689 LEU A C 1
ATOM 5186 O O . LEU A 1 689 ? -22.569 -13.001 41.597 1.00 76.44 689 LEU A O 1
ATOM 5190 N N . GLY A 1 690 ? -20.350 -12.783 41.476 1.00 69.62 690 GLY A N 1
ATOM 5191 C CA . GLY A 1 690 ? -20.021 -13.953 42.296 1.00 69.62 690 GLY A CA 1
ATOM 5192 C C . GLY A 1 690 ? -20.134 -15.309 41.590 1.00 69.62 690 GLY A C 1
ATOM 5193 O O . GLY A 1 690 ? -19.915 -16.343 42.226 1.00 69.62 690 GLY A O 1
ATOM 5194 N N . ASN A 1 691 ? -20.435 -15.352 40.286 1.00 74.56 691 ASN A N 1
ATOM 5195 C CA . ASN A 1 691 ? -20.548 -16.617 39.562 1.00 74.56 691 ASN A CA 1
ATOM 5196 C C . ASN A 1 691 ? -19.160 -17.252 39.354 1.00 74.56 691 ASN A C 1
ATOM 5198 O O . ASN A 1 691 ? -18.425 -16.925 38.419 1.00 74.56 691 ASN A O 1
ATOM 5202 N N . SER A 1 692 ? -18.812 -18.207 40.221 1.00 68.50 692 SER A N 1
ATOM 5203 C CA . SER A 1 692 ? -17.486 -18.839 40.266 1.00 68.50 692 SER A CA 1
ATOM 5204 C C . SER A 1 692 ? -17.125 -19.644 39.009 1.00 68.50 692 SER A C 1
ATOM 5206 O O . SER A 1 692 ? -15.964 -20.014 38.843 1.00 68.50 692 SER A O 1
ATOM 5208 N N . SER A 1 693 ? -18.093 -19.935 38.130 1.00 73.50 693 SER A N 1
ATOM 5209 C CA . SER A 1 693 ? -17.823 -20.520 36.810 1.00 73.50 693 SER A CA 1
ATOM 5210 C C . SER A 1 693 ? -17.314 -19.462 35.823 1.00 73.50 693 SER A C 1
ATOM 5212 O O . SER A 1 693 ? -16.275 -19.659 35.193 1.00 73.50 693 SER A O 1
ATOM 5214 N N . SER A 1 694 ? -17.976 -18.301 35.774 1.00 71.56 694 SER A N 1
ATOM 5215 C CA . SER A 1 694 ? -17.588 -17.147 34.958 1.00 71.56 694 SER A CA 1
ATOM 5216 C C . SER A 1 694 ? -16.252 -16.552 35.395 1.00 71.56 694 SER A C 1
ATOM 5218 O O . SER A 1 694 ? -15.458 -16.181 34.537 1.00 71.56 694 SER A O 1
ATOM 5220 N N . ALA A 1 695 ? -15.964 -16.524 36.703 1.00 67.12 695 ALA A N 1
ATOM 5221 C CA . ALA A 1 695 ? -14.679 -16.062 37.234 1.00 67.12 695 ALA A CA 1
ATOM 5222 C C . ALA A 1 695 ? -13.493 -16.871 36.678 1.00 67.12 695 ALA A C 1
ATOM 5224 O O . ALA A 1 695 ? -12.596 -16.299 36.064 1.00 67.12 695 ALA A O 1
ATOM 5225 N N . ARG A 1 696 ? -13.538 -18.209 36.770 1.00 69.88 696 ARG A N 1
ATOM 5226 C CA . ARG A 1 696 ? -12.484 -19.084 36.218 1.00 69.88 696 ARG A CA 1
ATOM 5227 C C . ARG A 1 696 ? -12.374 -18.983 34.697 1.00 69.88 696 ARG A C 1
ATOM 5229 O O . ARG A 1 696 ? -11.278 -19.062 34.154 1.00 69.88 696 ARG A O 1
ATOM 5236 N N . ALA A 1 697 ? -13.501 -18.822 33.999 1.00 69.62 697 ALA A N 1
ATOM 5237 C CA . ALA A 1 697 ? -13.511 -18.640 32.549 1.00 69.62 697 ALA A CA 1
ATOM 5238 C C . ALA A 1 697 ? -12.895 -17.291 32.129 1.00 69.62 697 ALA A C 1
ATOM 5240 O O . ALA A 1 697 ? -12.200 -17.229 31.119 1.00 69.62 697 ALA A O 1
ATOM 5241 N N . TRP A 1 698 ? -13.104 -16.233 32.916 1.00 68.94 698 TRP A N 1
ATOM 5242 C CA . TRP A 1 698 ? -12.486 -14.918 32.732 1.00 68.94 698 TRP A CA 1
ATOM 5243 C C . TRP A 1 698 ? -10.975 -14.948 33.018 1.00 68.94 698 TRP A C 1
ATOM 5245 O O . TRP A 1 698 ? -10.195 -14.474 32.195 1.00 68.94 698 TRP A O 1
ATOM 5255 N N . GLU A 1 699 ? -10.551 -15.586 34.114 1.00 67.56 699 GLU A N 1
ATOM 5256 C CA . GLU A 1 699 ? -9.133 -15.815 34.444 1.00 67.56 699 GLU A CA 1
ATOM 5257 C C . GLU A 1 699 ? -8.413 -16.609 33.338 1.00 67.56 699 GLU A C 1
ATOM 5259 O O . GLU A 1 699 ? -7.328 -16.229 32.895 1.00 67.56 699 GLU A O 1
ATOM 5264 N N . ALA A 1 700 ? -9.041 -17.678 32.835 1.00 67.12 700 ALA A N 1
ATOM 5265 C CA . ALA A 1 700 ? -8.498 -18.513 31.763 1.00 67.12 700 ALA A CA 1
ATOM 5266 C C . ALA A 1 700 ? -8.497 -17.837 30.376 1.00 67.12 700 ALA A C 1
ATOM 5268 O O . ALA A 1 700 ? -7.716 -18.236 29.512 1.00 67.12 700 ALA A O 1
ATOM 5269 N N . ALA A 1 701 ? -9.339 -16.822 30.145 1.00 63.75 701 ALA A N 1
ATOM 5270 C CA . ALA A 1 701 ? -9.420 -16.110 28.865 1.00 63.75 701 ALA A CA 1
ATOM 5271 C C . ALA A 1 701 ? -8.231 -15.161 28.606 1.00 63.75 701 ALA A C 1
ATOM 5273 O O . ALA A 1 701 ? -8.019 -14.735 27.468 1.00 63.75 701 ALA A O 1
ATOM 5274 N N . GLY A 1 702 ? -7.428 -14.858 29.630 1.00 56.50 702 GLY A N 1
ATOM 5275 C CA . GLY A 1 702 ? -6.154 -14.162 29.475 1.00 56.50 702 GLY A CA 1
ATOM 5276 C C . GLY A 1 702 ? -6.244 -12.647 29.245 1.00 56.50 702 GLY A C 1
ATOM 5277 O O . GLY A 1 702 ? -7.302 -12.013 29.262 1.00 56.50 702 GLY A O 1
ATOM 5278 N N . ASN A 1 703 ? -5.070 -12.030 29.103 1.00 53.31 703 ASN A N 1
ATOM 5279 C CA . ASN A 1 703 ? -4.918 -10.597 29.331 1.00 53.31 703 ASN A CA 1
ATOM 5280 C C . ASN A 1 703 ? -5.493 -9.739 28.183 1.00 53.31 703 ASN A C 1
ATOM 5282 O O . ASN A 1 703 ? -5.105 -9.863 27.021 1.00 53.31 703 ASN A O 1
ATOM 5286 N N . SER A 1 704 ? -6.402 -8.817 28.515 1.00 56.50 704 SER A N 1
ATOM 5287 C CA . SER A 1 704 ? -7.261 -8.100 27.550 1.00 56.50 704 SER A CA 1
ATOM 5288 C C . SER A 1 704 ? -6.546 -7.095 26.623 1.00 56.50 704 SER A C 1
ATOM 5290 O O . SER A 1 704 ? -7.193 -6.504 25.755 1.00 56.50 704 SER A O 1
ATOM 5292 N N . GLN A 1 705 ? -5.236 -6.897 26.786 1.00 55.53 705 GLN A N 1
ATOM 5293 C CA . GLN A 1 705 ? -4.422 -5.934 26.029 1.00 55.53 705 GLN A CA 1
ATOM 5294 C C . GLN A 1 705 ? -4.393 -6.224 24.516 1.00 55.53 705 GLN A C 1
ATOM 5296 O O . GLN A 1 705 ? -4.303 -5.298 23.712 1.00 55.53 705 GLN A O 1
ATOM 5301 N N . ALA A 1 706 ? -4.555 -7.491 24.118 1.00 59.00 706 ALA A N 1
ATOM 5302 C CA . ALA A 1 706 ? -4.601 -7.918 22.717 1.00 59.00 706 ALA A CA 1
ATOM 5303 C C . ALA A 1 706 ? -5.621 -7.137 21.864 1.00 59.00 706 ALA A C 1
ATOM 5305 O O . ALA A 1 706 ? -5.332 -6.759 20.730 1.00 59.00 706 ALA A O 1
ATOM 5306 N N . HIS A 1 707 ? -6.806 -6.864 22.415 1.00 74.25 707 HIS A N 1
ATOM 5307 C CA . HIS A 1 707 ? -7.880 -6.170 21.699 1.00 74.25 707 HIS A CA 1
ATOM 5308 C C . HIS A 1 707 ? -7.715 -4.643 21.716 1.00 74.25 707 HIS A C 1
ATOM 5310 O O . HIS A 1 707 ? -8.112 -3.972 20.764 1.00 74.25 707 HIS A O 1
ATOM 5316 N N . GLN A 1 708 ? -7.063 -4.085 22.745 1.00 79.88 708 GLN A N 1
ATOM 5317 C CA . GLN A 1 708 ? -6.766 -2.648 22.824 1.00 79.88 708 GLN A CA 1
ATOM 5318 C C . GLN A 1 708 ? -5.869 -2.183 21.663 1.00 79.88 708 GLN A C 1
ATOM 5320 O O . GLN A 1 708 ? -6.079 -1.090 21.142 1.00 79.88 708 GLN A O 1
ATOM 5325 N N . ALA A 1 709 ? -4.948 -3.030 21.188 1.00 84.19 709 ALA A N 1
ATOM 5326 C CA . ALA A 1 709 ? -4.074 -2.717 20.055 1.00 84.19 709 ALA A CA 1
ATOM 5327 C C . ALA A 1 709 ? -4.837 -2.437 18.741 1.00 84.19 709 ALA A C 1
ATOM 5329 O O . ALA A 1 709 ? -4.434 -1.557 17.985 1.00 84.19 709 ALA A O 1
ATOM 5330 N N . PHE A 1 710 ? -5.960 -3.124 18.485 1.00 86.19 710 PHE A N 1
ATOM 5331 C CA . PHE A 1 710 ? -6.817 -2.869 17.315 1.00 86.19 710 PHE A CA 1
ATOM 5332 C C . PHE A 1 710 ? -7.734 -1.648 17.497 1.00 86.19 710 PHE A C 1
ATOM 5334 O O . PHE A 1 710 ? -8.057 -0.965 16.527 1.00 86.19 710 PHE A O 1
ATOM 5341 N N . LEU A 1 711 ? -8.140 -1.350 18.735 1.00 86.06 711 LEU A N 1
ATOM 5342 C CA . LEU A 1 711 ? -8.982 -0.195 19.079 1.00 86.06 711 LEU A CA 1
ATOM 5343 C C . LEU A 1 711 ? -8.210 1.134 19.078 1.00 86.06 711 LEU A C 1
ATOM 5345 O O . LEU A 1 711 ? -8.811 2.188 18.880 1.00 86.06 711 LEU A O 1
ATOM 5349 N N . ALA A 1 712 ? -6.894 1.079 19.296 1.00 86.25 712 ALA A N 1
ATOM 5350 C CA . ALA A 1 712 ? -5.986 2.223 19.253 1.00 86.25 712 ALA A CA 1
ATOM 5351 C C . ALA A 1 712 ? -5.553 2.623 17.827 1.00 86.25 712 ALA A C 1
ATOM 5353 O O . ALA A 1 712 ? -4.825 3.603 17.665 1.00 86.25 712 ALA A O 1
ATOM 5354 N N . LEU A 1 713 ? -5.968 1.880 16.792 1.00 87.44 713 LEU A N 1
ATOM 5355 C CA . LEU A 1 713 ? -5.607 2.184 15.408 1.00 87.44 713 LEU A CA 1
ATOM 5356 C C . LEU A 1 713 ? -6.260 3.496 14.922 1.00 87.44 713 LEU A C 1
ATOM 5358 O O . LEU A 1 713 ? -7.418 3.772 15.256 1.00 87.44 713 LEU A O 1
ATOM 5362 N N . PRO A 1 714 ? -5.549 4.298 14.104 1.00 86.50 714 PRO A N 1
ATOM 5363 C CA . PRO A 1 714 ? -6.110 5.496 13.487 1.00 86.50 714 PRO A CA 1
ATOM 5364 C C . PRO A 1 714 ? -7.226 5.143 12.490 1.00 86.50 714 PRO A C 1
ATOM 5366 O O . PRO A 1 714 ? -7.470 3.977 12.171 1.00 86.50 714 PRO A O 1
ATOM 5369 N N . ARG A 1 715 ? -7.910 6.168 11.964 1.00 89.44 715 ARG A N 1
ATOM 5370 C CA . ARG A 1 715 ? -8.872 5.972 10.871 1.00 89.44 715 ARG A CA 1
ATOM 5371 C C . ARG A 1 715 ? -8.145 5.396 9.655 1.00 89.44 715 ARG A C 1
ATOM 5373 O O . ARG A 1 715 ? -7.120 5.921 9.233 1.00 89.44 715 ARG A O 1
ATOM 5380 N N . ILE A 1 716 ? -8.685 4.315 9.110 1.00 90.75 716 ILE A N 1
ATOM 5381 C CA . ILE A 1 716 ? -8.162 3.641 7.925 1.00 90.75 716 ILE A CA 1
ATOM 5382 C C . ILE A 1 716 ? -8.774 4.337 6.711 1.00 90.75 716 ILE A C 1
ATOM 5384 O O . ILE A 1 716 ? -9.996 4.452 6.606 1.00 90.75 716 ILE A O 1
ATOM 5388 N N . HIS A 1 717 ? -7.929 4.824 5.812 1.00 89.25 717 HIS A N 1
ATOM 5389 C CA . HIS A 1 717 ? -8.362 5.432 4.560 1.00 89.25 717 HIS A CA 1
ATOM 5390 C C . HIS A 1 717 ? -8.560 4.324 3.519 1.00 89.25 717 HIS A C 1
ATOM 5392 O O . HIS A 1 717 ? -7.644 3.542 3.280 1.00 89.25 717 HIS A O 1
ATOM 5398 N N . LEU A 1 718 ? -9.764 4.240 2.953 1.00 91.00 718 LEU A N 1
ATOM 5399 C CA . LEU A 1 718 ? -10.103 3.385 1.812 1.00 91.00 718 LEU A CA 1
ATOM 5400 C C . LEU A 1 718 ? -10.145 4.248 0.533 1.00 91.00 718 LEU A C 1
ATOM 5402 O O . LEU A 1 718 ? -9.808 5.433 0.591 1.00 91.00 718 LEU A O 1
ATOM 5406 N N . LEU A 1 719 ? -10.537 3.700 -0.623 1.00 87.62 719 LEU A N 1
ATOM 5407 C CA . LEU A 1 719 ? -10.527 4.463 -1.880 1.00 87.62 719 LEU A CA 1
ATOM 5408 C C . LEU A 1 719 ? -11.593 5.566 -1.913 1.00 87.62 719 LEU A C 1
ATOM 5410 O O . LEU A 1 719 ? -11.332 6.664 -2.402 1.00 87.62 719 LEU A O 1
ATOM 5414 N N . SER A 1 720 ? -12.791 5.286 -1.395 1.00 87.75 720 SER A N 1
ATOM 5415 C CA . SER A 1 720 ? -13.951 6.189 -1.448 1.00 87.75 720 SER A CA 1
ATOM 5416 C C . SER A 1 720 ? -14.364 6.783 -0.095 1.00 87.75 720 SER A C 1
ATOM 5418 O O . SER A 1 720 ? -15.129 7.746 -0.057 1.00 87.75 720 SER A O 1
ATOM 5420 N N . GLN A 1 721 ? -13.881 6.226 1.020 1.00 89.69 721 GLN A N 1
ATOM 5421 C CA . GLN A 1 721 ? -14.340 6.561 2.375 1.00 89.69 721 GLN A CA 1
ATOM 5422 C C . GLN A 1 721 ? -13.252 6.360 3.445 1.00 89.69 721 GLN A C 1
ATOM 5424 O O . GLN A 1 721 ? -12.175 5.833 3.174 1.00 89.69 721 GLN A O 1
ATOM 5429 N N . THR A 1 722 ? -13.538 6.749 4.693 1.00 91.69 722 THR A N 1
ATOM 5430 C CA . THR A 1 722 ? -12.677 6.434 5.851 1.00 91.69 722 THR A CA 1
ATOM 5431 C C . THR A 1 722 ? -13.413 5.541 6.842 1.00 91.69 722 THR A C 1
ATOM 5433 O O . THR A 1 722 ? -14.598 5.739 7.107 1.00 91.69 722 THR A O 1
ATOM 5436 N N . PHE A 1 723 ? -12.707 4.560 7.396 1.00 92.00 723 PHE A N 1
ATOM 5437 C CA . PHE A 1 723 ? -13.242 3.556 8.308 1.00 92.00 723 PHE A CA 1
ATOM 543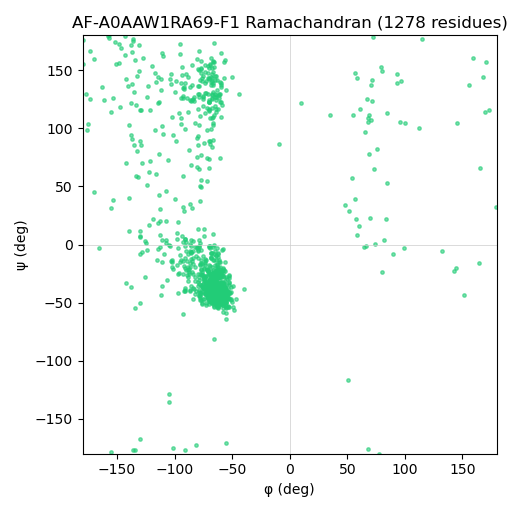8 C C . PHE A 1 723 ? -12.577 3.652 9.690 1.00 92.00 723 PHE A C 1
ATOM 5440 O O . PHE A 1 723 ? -11.402 3.998 9.809 1.00 92.00 723 PHE A O 1
ATOM 5447 N N . SER A 1 724 ? -13.312 3.338 10.758 1.00 91.75 724 SER A N 1
ATOM 5448 C CA . SER A 1 724 ? -12.779 3.305 12.125 1.00 91.75 724 SER A CA 1
ATOM 5449 C C . SER A 1 724 ? -13.229 2.038 12.839 1.00 91.75 724 SER A C 1
ATOM 5451 O O . SER A 1 724 ? -14.424 1.821 13.037 1.00 91.75 724 SER A O 1
ATOM 5453 N N . ILE A 1 725 ? -12.254 1.230 13.267 1.00 90.94 725 ILE A N 1
ATOM 5454 C CA . ILE A 1 725 ? -12.497 -0.022 13.992 1.00 90.94 725 ILE A CA 1
ATOM 5455 C C . ILE A 1 725 ? -13.224 0.262 15.314 1.00 90.94 725 ILE A C 1
ATOM 5457 O O . ILE A 1 725 ? -14.234 -0.382 15.580 1.00 90.94 725 ILE A O 1
ATOM 5461 N N . ARG A 1 726 ? -12.794 1.273 16.092 1.00 90.12 726 ARG A N 1
ATOM 5462 C CA . ARG A 1 726 ? -13.494 1.696 17.321 1.00 90.12 726 ARG A CA 1
ATOM 5463 C C . ARG A 1 726 ? -14.970 2.001 17.048 1.00 90.12 726 ARG A C 1
ATOM 5465 O O . ARG A 1 726 ? -15.817 1.396 17.689 1.00 90.12 726 ARG A O 1
ATOM 5472 N N . SER A 1 727 ? -15.279 2.857 16.072 1.00 89.31 727 SER A N 1
ATOM 5473 C CA . SER A 1 727 ? -16.670 3.263 15.802 1.00 89.31 727 SER A CA 1
ATOM 5474 C C . SER A 1 727 ? -17.549 2.112 15.292 1.00 89.31 727 SER A C 1
ATOM 5476 O O . SER A 1 727 ? -18.725 2.016 15.649 1.00 89.31 727 SER A O 1
ATOM 5478 N N . HIS A 1 728 ? -16.976 1.182 14.519 1.00 90.38 728 HIS A N 1
ATOM 5479 C CA . HIS A 1 728 ? -17.668 -0.050 14.141 1.00 90.38 728 HIS A CA 1
ATOM 5480 C C . HIS A 1 728 ? -17.972 -0.929 15.366 1.00 90.38 728 HIS A C 1
ATOM 5482 O O . HIS A 1 728 ? -19.102 -1.389 15.520 1.00 90.38 728 HIS A O 1
ATOM 5488 N N . VAL A 1 729 ? -16.991 -1.129 16.254 1.00 90.25 729 VAL A N 1
ATOM 5489 C CA . VAL A 1 729 ? -17.145 -1.921 17.486 1.00 90.25 729 VAL A CA 1
ATOM 5490 C C . VAL A 1 729 ? -18.138 -1.266 18.456 1.00 90.25 729 VAL A C 1
ATOM 5492 O O . VAL A 1 729 ? -18.977 -1.969 19.007 1.00 90.25 729 VAL A O 1
ATOM 5495 N N . GLU A 1 730 ? -18.118 0.061 18.617 1.00 90.06 730 GLU A N 1
ATOM 5496 C CA . GLU A 1 730 ? -19.092 0.829 19.416 1.00 90.06 730 GLU A CA 1
ATOM 5497 C C . GLU A 1 730 ? -20.529 0.565 18.950 1.00 90.06 730 GLU A C 1
ATOM 5499 O O . GLU A 1 730 ? -21.374 0.143 19.745 1.00 90.06 730 GLU A O 1
ATOM 5504 N N . LYS A 1 731 ? -20.791 0.723 17.644 1.00 89.62 731 LYS A N 1
ATOM 5505 C CA . LYS A 1 731 ? -22.107 0.438 17.058 1.00 89.62 731 LYS A CA 1
ATOM 5506 C C . LYS A 1 731 ? -22.494 -1.035 17.224 1.00 89.62 731 LYS A C 1
ATOM 5508 O O . LYS A 1 731 ? -23.617 -1.333 17.625 1.00 89.62 731 LYS A O 1
ATOM 5513 N N . ARG A 1 732 ? -21.581 -1.962 16.917 1.00 88.81 732 ARG A N 1
ATOM 5514 C CA . ARG A 1 732 ? -21.870 -3.403 16.934 1.00 88.81 732 ARG A CA 1
ATOM 5515 C C . ARG A 1 732 ? -22.113 -3.923 18.353 1.00 88.81 732 ARG A C 1
ATOM 5517 O O . ARG A 1 732 ? -22.989 -4.763 18.535 1.00 88.81 732 ARG A O 1
ATOM 5524 N N . LEU A 1 733 ? -21.409 -3.400 19.359 1.00 88.50 733 LEU A N 1
ATOM 5525 C CA . LEU A 1 733 ? -21.685 -3.697 20.767 1.00 88.50 733 LEU A CA 1
ATOM 5526 C C . LEU A 1 733 ? -23.036 -3.124 21.209 1.00 88.50 733 LEU A C 1
ATOM 5528 O O . LEU A 1 733 ? -23.794 -3.848 21.846 1.00 88.50 733 LEU A O 1
ATOM 5532 N N . ALA A 1 734 ? -23.388 -1.893 20.820 1.00 86.94 734 ALA A N 1
ATOM 5533 C CA . ALA A 1 734 ? -24.699 -1.317 21.139 1.00 86.94 734 ALA A CA 1
ATOM 5534 C C . ALA A 1 734 ? -25.855 -2.154 20.552 1.00 86.94 734 ALA A C 1
ATOM 5536 O O . ALA A 1 734 ? -26.813 -2.468 21.258 1.00 86.94 734 ALA A O 1
ATOM 5537 N N . GLU A 1 735 ? -25.731 -2.614 19.300 1.00 87.69 735 GLU A N 1
ATOM 5538 C CA . GLU A 1 735 ? -26.688 -3.549 18.686 1.00 87.69 735 GLU A CA 1
ATOM 5539 C C . GLU A 1 735 ? -26.826 -4.863 19.475 1.00 87.69 735 GLU A C 1
ATOM 5541 O O . GLU A 1 735 ? -27.936 -5.372 19.628 1.00 87.69 735 GLU A O 1
ATOM 5546 N N . GLN A 1 736 ? -25.720 -5.435 19.964 1.00 84.25 736 GLN A N 1
ATOM 5547 C CA . GLN A 1 736 ? -25.740 -6.710 20.692 1.00 84.25 736 GLN A CA 1
ATOM 5548 C C . GLN A 1 736 ? -26.268 -6.550 22.126 1.00 84.25 736 GLN A C 1
ATOM 5550 O O . GLN A 1 736 ? -27.036 -7.397 22.572 1.00 84.25 736 GLN A O 1
ATOM 5555 N N . VAL A 1 737 ? -25.945 -5.453 22.821 1.00 83.12 737 VAL A N 1
ATOM 5556 C CA . VAL A 1 737 ? -26.497 -5.139 24.152 1.00 83.12 737 VAL A CA 1
ATOM 5557 C C . VAL A 1 737 ? -28.006 -4.878 24.067 1.00 83.12 737 VAL A C 1
ATOM 5559 O O . VAL A 1 737 ? -28.763 -5.430 24.865 1.00 83.12 737 VAL A O 1
ATOM 5562 N N . GLN A 1 738 ? -28.479 -4.139 23.054 1.00 82.94 738 GLN A N 1
ATOM 5563 C CA . GLN A 1 738 ? -29.917 -3.947 22.827 1.00 82.94 738 GLN A CA 1
ATOM 5564 C C . GLN A 1 738 ? -30.637 -5.280 22.556 1.00 82.94 738 GLN A C 1
ATOM 5566 O O . GLN A 1 738 ? -31.719 -5.514 23.094 1.00 82.94 738 GLN A O 1
ATOM 5571 N N . ARG A 1 739 ? -30.031 -6.181 21.768 1.00 83.50 739 ARG A N 1
ATOM 5572 C CA . ARG A 1 739 ? -30.564 -7.536 21.529 1.00 83.50 739 ARG A CA 1
ATOM 5573 C C . ARG A 1 739 ? -30.570 -8.394 22.792 1.00 83.50 739 ARG A C 1
ATOM 5575 O O . ARG A 1 739 ? -31.525 -9.134 22.999 1.00 83.50 739 ARG A O 1
ATOM 5582 N N . TYR A 1 740 ? -29.545 -8.294 23.639 1.00 80.69 740 TYR A N 1
ATOM 5583 C CA . TYR A 1 740 ? -29.493 -9.029 24.904 1.00 80.69 740 TYR A CA 1
ATOM 5584 C C . TYR A 1 740 ? -30.653 -8.621 25.819 1.00 80.69 740 TYR A C 1
ATOM 5586 O O . TYR A 1 740 ? -31.382 -9.487 26.292 1.00 80.69 740 TYR A O 1
ATOM 5594 N N . VAL A 1 741 ? -30.898 -7.316 25.983 1.00 78.50 741 VAL A N 1
ATOM 5595 C CA . VAL A 1 741 ? -32.037 -6.794 26.762 1.00 78.50 741 VAL A CA 1
ATOM 5596 C C . VAL A 1 741 ? -33.390 -7.206 26.167 1.00 78.50 741 VAL A C 1
ATOM 5598 O O . VAL A 1 741 ? -34.310 -7.522 26.915 1.00 78.50 741 VAL A O 1
ATOM 5601 N N . GLN A 1 742 ? -33.517 -7.270 24.837 1.00 77.69 742 GLN A N 1
ATOM 5602 C CA . GLN A 1 742 ? -34.735 -7.762 24.170 1.00 77.69 742 GLN A CA 1
ATOM 5603 C C . GLN A 1 742 ? -35.013 -9.258 24.407 1.00 77.69 742 GLN A C 1
ATOM 5605 O O . GLN A 1 742 ? -36.165 -9.675 24.306 1.00 77.69 742 GLN A O 1
ATOM 5610 N N . VAL A 1 743 ? -33.988 -10.064 24.702 1.00 80.12 743 VAL A N 1
ATOM 5611 C CA . VAL A 1 743 ? -34.128 -11.498 25.018 1.00 80.12 743 VAL A CA 1
ATOM 5612 C C . VAL A 1 743 ? -34.279 -11.726 26.528 1.00 80.12 743 VAL A C 1
ATOM 5614 O O . VAL A 1 743 ? -35.105 -12.535 26.941 1.00 80.12 743 VAL A O 1
ATOM 5617 N N . ASN A 1 744 ? -33.527 -10.981 27.344 1.00 70.88 744 ASN A N 1
ATOM 5618 C CA . ASN A 1 744 ? -33.454 -11.097 28.801 1.00 70.88 744 ASN A CA 1
ATOM 5619 C C . ASN A 1 744 ? -33.843 -9.763 29.484 1.00 70.88 744 ASN A C 1
ATOM 5621 O O . ASN A 1 744 ? -32.977 -9.093 30.055 1.00 70.88 744 ASN A O 1
ATOM 5625 N N . PRO A 1 745 ? -35.129 -9.356 29.479 1.00 65.88 745 PRO A N 1
ATOM 5626 C CA . PRO A 1 745 ? -35.553 -8.057 30.021 1.00 65.88 745 PRO A CA 1
ATOM 5627 C C . PRO A 1 745 ? -35.295 -7.892 31.531 1.00 65.88 745 PRO A C 1
ATOM 5629 O O . PRO A 1 745 ? -35.178 -6.768 32.010 1.00 65.88 745 PRO A O 1
ATOM 5632 N N . GLY A 1 746 ? -35.149 -8.995 32.276 1.00 64.62 746 GLY A N 1
ATOM 5633 C CA . GLY A 1 746 ? -34.791 -8.986 33.701 1.00 64.62 746 GLY A CA 1
ATOM 5634 C C . GLY A 1 746 ? -33.310 -8.714 34.012 1.00 64.62 746 GLY A C 1
ATOM 5635 O O . GLY A 1 746 ? -32.963 -8.611 35.182 1.00 64.62 746 GLY A O 1
ATOM 5636 N N . GLU A 1 747 ? -32.431 -8.597 33.008 1.00 68.06 747 GLU A N 1
ATOM 5637 C CA . GLU A 1 747 ? -30.980 -8.392 33.193 1.00 68.06 747 GLU A CA 1
ATOM 5638 C C . GLU A 1 747 ? -30.495 -7.005 32.712 1.00 68.06 747 GLU A C 1
ATOM 5640 O O . GLU A 1 747 ? -29.345 -6.830 32.295 1.00 68.06 747 GLU A O 1
ATOM 5645 N N . GLY A 1 748 ? -31.358 -5.985 32.789 1.00 69.25 748 GLY A N 1
ATOM 5646 C CA . GLY A 1 748 ? -31.020 -4.604 32.416 1.00 69.25 748 GLY A CA 1
ATOM 5647 C C . GLY A 1 748 ? -29.783 -4.052 33.144 1.00 69.25 748 GLY A C 1
ATOM 5648 O O . GLY A 1 748 ? -28.907 -3.463 32.508 1.00 69.25 748 GLY A O 1
ATOM 5649 N N . ASP A 1 749 ? -29.646 -4.324 34.444 1.00 71.62 749 ASP A N 1
ATOM 5650 C CA . ASP A 1 749 ? -28.512 -3.857 35.259 1.00 71.62 749 ASP A CA 1
ATOM 5651 C C . ASP A 1 749 ? -27.183 -4.546 34.892 1.00 71.62 749 ASP A C 1
ATOM 5653 O O . ASP A 1 749 ? -26.116 -3.928 34.952 1.00 71.62 749 ASP A O 1
ATOM 5657 N N . VAL A 1 750 ? -27.233 -5.801 34.425 1.00 78.19 750 VAL A N 1
ATOM 5658 C CA . VAL A 1 750 ? -26.071 -6.521 33.865 1.00 78.19 750 VAL A CA 1
ATOM 5659 C C . VAL A 1 750 ? -25.600 -5.819 32.589 1.00 78.19 750 VAL A C 1
ATOM 5661 O O . VAL A 1 750 ? -24.405 -5.595 32.397 1.00 78.19 750 VAL A O 1
ATOM 5664 N N . CYS A 1 751 ? -26.543 -5.397 31.745 1.00 79.31 751 CYS A N 1
ATOM 5665 C CA . CYS A 1 751 ? -26.262 -4.699 30.493 1.00 79.31 751 CYS A CA 1
ATOM 5666 C C . CYS A 1 751 ? -25.701 -3.288 30.721 1.00 79.31 751 CYS A C 1
ATOM 5668 O O . CYS A 1 751 ? -24.728 -2.903 30.072 1.00 79.31 751 CYS A O 1
ATOM 5670 N N . LEU A 1 752 ? -26.247 -2.537 31.683 1.00 79.12 752 LEU A N 1
ATOM 5671 C CA . LEU A 1 752 ? -25.688 -1.249 32.110 1.00 79.12 752 LEU A CA 1
ATOM 5672 C C . LEU A 1 752 ? -24.271 -1.418 32.682 1.00 79.12 752 LEU A C 1
ATOM 5674 O O . LEU A 1 752 ? -23.368 -0.659 32.326 1.00 79.12 752 LEU A O 1
ATOM 5678 N N . SER A 1 753 ? -24.038 -2.469 33.472 1.00 82.00 753 SER A N 1
ATOM 5679 C CA . SER A 1 753 ? -22.705 -2.819 33.982 1.00 82.00 753 SER A CA 1
ATOM 5680 C C . SER A 1 753 ? -21.718 -3.147 32.851 1.00 82.00 753 SER A C 1
ATOM 5682 O O . SER A 1 753 ? -20.573 -2.698 32.891 1.00 82.00 753 SER A O 1
ATOM 5684 N N . MET A 1 754 ? -22.149 -3.860 31.800 1.00 83.50 754 MET A N 1
ATOM 5685 C CA . MET A 1 754 ? -21.328 -4.116 30.605 1.00 83.50 754 MET A CA 1
ATOM 5686 C C . MET A 1 754 ? -20.978 -2.825 29.846 1.00 83.50 754 MET A C 1
ATOM 5688 O O . MET A 1 754 ? -19.846 -2.692 29.380 1.00 83.50 754 MET A O 1
ATOM 5692 N N . VAL A 1 755 ? -21.903 -1.862 29.749 1.00 84.56 755 VAL A N 1
ATOM 5693 C CA . VAL A 1 755 ? -21.666 -0.549 29.114 1.00 84.56 755 VAL A CA 1
ATOM 5694 C C . VAL A 1 755 ? -20.651 0.281 29.908 1.00 84.56 755 VAL A C 1
ATOM 5696 O O . VAL A 1 755 ? -19.677 0.775 29.335 1.00 84.56 755 VAL A O 1
ATOM 5699 N N . VAL A 1 756 ? -20.808 0.377 31.234 1.00 83.25 756 VAL A N 1
ATOM 5700 C CA . VAL A 1 756 ? -19.850 1.077 32.112 1.00 83.25 756 VAL A CA 1
ATOM 5701 C C . VAL A 1 756 ? -18.469 0.411 32.064 1.00 83.25 756 VAL A C 1
ATOM 5703 O O . VAL A 1 756 ? -17.446 1.098 31.988 1.00 83.25 756 VAL A O 1
ATOM 5706 N N . LEU A 1 757 ? -18.415 -0.924 32.033 1.00 83.44 757 LEU A N 1
ATOM 5707 C CA . LEU A 1 757 ? -17.167 -1.675 31.902 1.00 83.44 757 LEU A CA 1
ATOM 5708 C C . LEU A 1 757 ? -16.493 -1.458 30.533 1.00 83.44 757 LEU A C 1
ATOM 5710 O O . LEU A 1 757 ? -15.270 -1.333 30.468 1.00 83.44 757 LEU A O 1
ATOM 5714 N N . ALA A 1 758 ? -17.261 -1.364 29.443 1.00 84.94 758 ALA A N 1
ATOM 5715 C CA . ALA A 1 758 ? -16.727 -1.071 28.111 1.00 84.94 758 ALA A CA 1
ATOM 5716 C C . ALA A 1 758 ? -16.070 0.318 28.052 1.00 84.94 758 ALA A C 1
ATOM 5718 O O . ALA A 1 758 ? -14.935 0.453 27.581 1.00 84.94 758 ALA A O 1
ATOM 5719 N N . GLN A 1 759 ? -16.744 1.332 28.600 1.00 83.88 759 GLN A N 1
ATOM 5720 C CA . GLN A 1 759 ? -16.233 2.700 28.645 1.00 83.88 759 GLN A CA 1
ATOM 5721 C C . GLN A 1 759 ? -14.984 2.820 29.533 1.00 83.88 759 GLN A C 1
ATOM 5723 O O . GLN A 1 759 ? -13.997 3.429 29.123 1.00 83.88 759 GLN A O 1
ATOM 5728 N N . THR A 1 760 ? -14.980 2.204 30.718 1.00 81.25 760 THR A N 1
ATOM 5729 C CA . THR A 1 760 ? -13.853 2.299 31.669 1.00 81.25 760 THR A CA 1
ATOM 5730 C C . THR A 1 760 ? -12.626 1.475 31.264 1.00 81.25 760 THR A C 1
ATOM 5732 O O . THR A 1 760 ? -11.504 1.939 31.449 1.00 81.25 760 THR A O 1
ATOM 5735 N N . LYS A 1 761 ? -12.802 0.275 30.690 1.00 78.88 761 LYS A N 1
ATOM 5736 C CA . LYS A 1 761 ? -11.697 -0.659 30.376 1.00 78.88 761 LYS A CA 1
ATOM 5737 C C . LYS A 1 761 ? -11.132 -0.521 28.953 1.00 78.88 761 LYS A C 1
ATOM 5739 O O . LYS A 1 761 ? -9.977 -0.884 28.714 1.00 78.88 761 LYS A O 1
ATOM 5744 N N . TYR A 1 762 ? -11.925 -0.025 28.000 1.00 79.38 762 TYR A N 1
ATOM 5745 C CA . TYR A 1 762 ? -11.540 0.060 26.581 1.00 79.38 762 TYR A CA 1
ATOM 5746 C C . TYR A 1 762 ? -11.736 1.454 25.952 1.00 79.38 762 TYR A C 1
ATOM 5748 O O . TYR A 1 762 ? -11.318 1.666 24.809 1.00 79.38 762 TYR A O 1
ATOM 5756 N N . SER A 1 763 ? -12.343 2.404 26.678 1.00 82.31 763 SER A N 1
ATOM 5757 C CA . SER A 1 763 ? -12.719 3.733 26.166 1.00 82.31 763 SER A CA 1
ATOM 5758 C C . SER A 1 763 ? -13.577 3.626 24.899 1.00 82.31 763 SER A C 1
ATOM 5760 O O . SER A 1 763 ? -13.192 4.096 23.827 1.00 82.31 763 SER A O 1
ATOM 5762 N N . ILE A 1 764 ? -14.697 2.911 25.030 1.00 83.81 764 ILE A N 1
ATOM 5763 C CA . ILE A 1 764 ? -15.669 2.605 23.973 1.00 83.81 764 ILE A CA 1
ATOM 5764 C C . ILE A 1 764 ? -17.029 3.143 24.405 1.00 83.81 764 ILE A C 1
ATOM 5766 O O . ILE A 1 764 ? -17.618 2.641 25.366 1.00 83.81 764 ILE A O 1
ATOM 5770 N N . ALA A 1 765 ? -17.544 4.119 23.659 1.00 82.56 765 ALA A N 1
ATOM 5771 C CA . ALA A 1 765 ? -18.822 4.757 23.941 1.00 82.56 765 ALA A CA 1
ATOM 5772 C C . ALA A 1 765 ? -19.999 3.901 23.433 1.00 82.56 765 ALA A C 1
ATOM 5774 O O . ALA A 1 765 ? -20.619 4.197 22.411 1.00 82.56 765 ALA A O 1
ATOM 5775 N N . VAL A 1 766 ? -20.310 2.815 24.147 1.00 83.94 766 VAL A N 1
ATOM 5776 C CA . VAL A 1 766 ? -21.518 2.013 23.890 1.00 83.94 766 VAL A CA 1
ATOM 5777 C C . VAL A 1 766 ? -22.750 2.791 24.366 1.00 83.94 766 VAL A C 1
ATOM 5779 O O . VAL A 1 766 ? -22.780 3.277 25.496 1.00 83.94 766 VAL A O 1
ATOM 5782 N N . GLN A 1 767 ? -23.778 2.909 23.523 1.00 77.50 767 GLN A N 1
ATOM 5783 C CA . GLN A 1 767 ? -25.049 3.517 23.931 1.00 77.50 767 GLN A CA 1
ATOM 5784 C C . GLN A 1 767 ? -25.771 2.614 24.951 1.00 77.50 767 GLN A C 1
ATOM 5786 O O . GLN A 1 767 ? -25.795 1.395 24.756 1.00 77.50 767 GLN A O 1
ATOM 5791 N N . PRO A 1 768 ? -26.362 3.170 26.028 1.00 73.06 768 PRO A N 1
ATOM 5792 C CA . PRO A 1 768 ? -27.135 2.379 26.981 1.00 73.06 768 PRO A CA 1
ATOM 5793 C C . PRO A 1 768 ? -28.394 1.803 26.306 1.00 73.06 768 PRO A C 1
ATOM 5795 O O . PRO A 1 768 ? -28.978 2.467 25.444 1.00 73.06 768 PRO A O 1
ATOM 5798 N N . PRO A 1 769 ? -28.831 0.587 26.680 1.00 72.88 769 PRO A N 1
ATOM 5799 C CA . PRO A 1 769 ? -29.984 -0.048 26.058 1.00 72.88 769 PRO A CA 1
ATOM 5800 C C . PRO A 1 769 ? -31.283 0.709 26.357 1.00 72.88 769 PRO A C 1
ATOM 5802 O O . PRO A 1 769 ? -31.556 1.099 27.493 1.00 72.88 769 PRO A O 1
ATOM 5805 N N . VAL A 1 770 ? -32.125 0.856 25.335 1.00 67.62 770 VAL A N 1
ATOM 5806 C CA . VAL A 1 770 ? -33.475 1.406 25.470 1.00 67.62 770 VAL A CA 1
ATOM 5807 C C . VAL A 1 770 ? -34.390 0.315 26.022 1.00 67.62 770 VAL A C 1
ATOM 5809 O O . VAL A 1 770 ? -34.806 -0.592 25.297 1.00 67.62 770 VAL A O 1
ATOM 5812 N N . LEU A 1 771 ? -34.696 0.415 27.315 1.00 61.28 771 LEU A N 1
ATOM 5813 C CA . LEU A 1 771 ? -35.729 -0.371 27.987 1.00 61.28 771 LEU A CA 1
ATOM 5814 C C . LEU A 1 771 ? -37.109 0.185 27.609 1.00 61.28 771 LEU A C 1
ATOM 5816 O O . LEU A 1 771 ? -37.416 1.344 27.889 1.00 61.28 771 LEU A O 1
ATOM 5820 N N . HIS A 1 772 ? -37.957 -0.629 26.976 1.00 51.19 772 HIS A N 1
ATOM 5821 C CA . HIS A 1 772 ? -39.338 -0.234 26.698 1.00 51.19 772 HIS A CA 1
ATOM 5822 C C . HIS A 1 772 ? -40.196 -0.380 27.970 1.00 51.19 772 HIS A C 1
ATOM 5824 O O . HIS A 1 772 ? -40.215 -1.463 28.558 1.00 51.19 772 HIS A O 1
ATOM 5830 N N . PRO A 1 773 ? -40.966 0.649 28.380 1.00 46.56 773 PRO A N 1
ATOM 5831 C CA . PRO A 1 773 ? -41.649 0.681 29.682 1.00 46.56 773 PRO A CA 1
ATOM 5832 C C . PRO A 1 773 ? -42.813 -0.317 29.828 1.00 46.56 773 PRO A C 1
ATOM 5834 O O . PRO A 1 773 ? -43.443 -0.377 30.877 1.00 46.56 773 PRO A O 1
ATOM 5837 N N . SER A 1 774 ? -43.122 -1.093 28.785 1.00 45.34 774 SER A N 1
ATOM 5838 C CA . SER A 1 774 ? -44.251 -2.030 28.723 1.00 45.34 774 SER A CA 1
ATOM 5839 C C . SER A 1 774 ? -43.931 -3.452 29.208 1.00 45.34 774 SER A C 1
ATOM 5841 O O . SER A 1 774 ? -44.786 -4.324 29.078 1.00 45.34 774 SER A O 1
ATOM 5843 N N . GLN A 1 775 ? -42.707 -3.723 29.682 1.00 46.47 775 GLN A N 1
ATOM 5844 C CA . GLN A 1 775 ? -42.239 -5.084 30.011 1.00 46.47 775 GLN A CA 1
ATOM 5845 C C . GLN A 1 775 ? -41.600 -5.225 31.409 1.00 46.47 775 GLN A C 1
ATOM 5847 O O . GLN A 1 775 ? -41.109 -6.300 31.750 1.00 46.47 775 GLN A O 1
ATOM 5852 N N . SER A 1 776 ? -41.638 -4.177 32.238 1.00 44.16 776 SER A N 1
ATOM 5853 C CA . SER A 1 776 ? -41.042 -4.163 33.583 1.00 44.16 776 SER A CA 1
ATOM 5854 C C . SER A 1 776 ? -42.098 -4.355 34.680 1.00 44.16 776 SER A C 1
ATOM 5856 O O . SER A 1 776 ? -42.672 -3.375 35.138 1.00 44.16 776 SER A O 1
ATOM 5858 N N . HIS A 1 777 ? -42.286 -5.611 35.108 1.00 46.44 777 HIS A N 1
ATOM 5859 C CA . HIS A 1 777 ? -43.036 -6.078 36.295 1.00 46.44 777 HIS A CA 1
ATOM 5860 C C . HIS A 1 777 ? -44.536 -5.707 36.421 1.00 46.44 777 HIS A C 1
ATOM 5862 O O . HIS A 1 777 ? -44.985 -4.612 36.108 1.00 46.44 777 HIS A O 1
ATOM 5868 N N . GLU A 1 778 ? -45.340 -6.633 36.958 1.00 52.19 778 GLU A N 1
ATOM 5869 C CA . GLU A 1 778 ? -46.801 -6.487 37.146 1.00 52.19 778 GLU A CA 1
ATOM 5870 C C . GLU A 1 778 ? -47.181 -5.617 38.375 1.00 52.19 778 GLU A C 1
ATOM 5872 O O . GLU A 1 778 ? -48.130 -5.915 39.100 1.00 52.19 778 GLU A O 1
ATOM 5877 N N . GLY A 1 779 ? -46.416 -4.554 38.649 1.00 58.22 779 GLY A N 1
ATOM 5878 C CA . GLY A 1 779 ? -46.617 -3.658 39.794 1.00 58.22 779 GLY A CA 1
ATOM 5879 C C . GLY A 1 779 ? -47.622 -2.527 39.506 1.00 58.22 779 GLY A C 1
ATOM 5880 O O . GLY A 1 779 ? -47.535 -1.902 38.447 1.00 58.22 779 GLY A O 1
ATOM 5881 N N . PRO A 1 780 ? -48.564 -2.213 40.418 1.00 66.88 780 PRO A N 1
ATOM 5882 C CA . PRO A 1 780 ? -49.513 -1.117 40.225 1.00 66.88 780 PRO A CA 1
ATOM 5883 C C . PRO A 1 780 ? -48.856 0.263 40.397 1.00 66.88 780 PRO A C 1
ATOM 5885 O O . PRO A 1 780 ? -48.054 0.485 41.304 1.00 66.88 780 PRO A O 1
ATOM 5888 N N . ASP A 1 781 ? -49.223 1.210 39.531 1.00 79.31 781 ASP A N 1
ATOM 5889 C CA . ASP A 1 781 ? -48.576 2.521 39.431 1.00 79.31 781 ASP A CA 1
ATOM 5890 C C . ASP A 1 781 ? -48.969 3.481 40.570 1.00 79.31 781 ASP A C 1
ATOM 5892 O O . ASP A 1 781 ? -50.156 3.742 40.794 1.00 79.31 781 ASP A O 1
ATOM 5896 N N . MET A 1 782 ? -47.992 4.074 41.271 1.00 81.62 782 MET A N 1
ATOM 5897 C CA . MET A 1 782 ? -48.295 4.987 42.384 1.00 81.62 782 MET A CA 1
ATOM 5898 C C . MET A 1 782 ? -48.952 6.295 41.926 1.00 81.62 782 MET A C 1
ATOM 5900 O O . MET A 1 782 ? -49.663 6.920 42.718 1.00 81.62 782 MET A O 1
ATOM 5904 N N . LEU A 1 783 ? -48.765 6.700 40.663 1.00 81.06 783 LEU A N 1
ATOM 5905 C CA . LEU A 1 783 ? -49.449 7.872 40.117 1.00 81.06 783 LEU A CA 1
ATOM 5906 C C . LEU A 1 783 ? -50.951 7.601 39.918 1.00 81.06 783 LEU A C 1
ATOM 5908 O O . LEU A 1 783 ? -51.773 8.392 40.382 1.00 81.06 783 LEU A O 1
ATOM 5912 N N . ASP A 1 784 ? -51.314 6.450 39.342 1.00 81.62 784 ASP A N 1
ATOM 5913 C CA . ASP A 1 784 ? -52.712 6.018 39.194 1.00 81.62 784 ASP A CA 1
ATOM 5914 C C . ASP A 1 784 ? -53.387 5.847 40.562 1.00 81.62 784 ASP A C 1
ATOM 5916 O O . ASP A 1 784 ? -54.492 6.354 40.785 1.00 81.62 784 ASP A O 1
ATOM 5920 N N . ILE A 1 785 ? -52.691 5.221 41.519 1.00 84.31 785 ILE A N 1
ATOM 5921 C CA . ILE A 1 785 ? -53.140 5.082 42.914 1.00 84.31 785 ILE A CA 1
ATOM 5922 C C . ILE A 1 785 ? -53.444 6.451 43.546 1.00 84.31 785 ILE A C 1
ATOM 5924 O O . ILE A 1 785 ? -54.455 6.602 44.240 1.00 84.31 785 ILE A O 1
ATOM 5928 N N . ALA A 1 786 ? -52.615 7.469 43.290 1.00 82.69 786 ALA A N 1
ATOM 5929 C CA . ALA A 1 786 ? -52.821 8.814 43.821 1.00 82.69 786 ALA A CA 1
ATOM 5930 C C . ALA A 1 786 ? -54.052 9.527 43.227 1.00 82.69 786 ALA A C 1
ATOM 5932 O O . ALA A 1 786 ? -54.663 10.344 43.924 1.00 82.69 786 ALA A O 1
ATOM 5933 N N . THR A 1 787 ? -54.484 9.191 42.003 1.00 84.38 787 THR A N 1
ATOM 5934 C CA . THR A 1 787 ? -55.738 9.735 41.440 1.00 84.38 787 THR A CA 1
ATOM 5935 C C . THR A 1 787 ? -56.975 9.257 42.212 1.00 84.38 787 THR A C 1
ATOM 5937 O O . THR A 1 787 ? -57.907 10.033 42.437 1.00 84.38 787 THR A O 1
ATOM 5940 N N . ASN A 1 788 ? -56.967 8.007 42.698 1.00 86.12 788 ASN A N 1
ATOM 5941 C CA . ASN A 1 788 ? -58.074 7.370 43.423 1.00 86.12 788 ASN A CA 1
ATOM 5942 C C . ASN A 1 788 ? -57.724 7.087 44.901 1.00 86.12 788 ASN A C 1
ATOM 5944 O O . ASN A 1 788 ? -58.034 6.039 45.479 1.00 86.12 788 ASN A O 1
ATOM 5948 N N . LEU A 1 789 ? -57.081 8.067 45.541 1.00 86.50 789 LEU A N 1
ATOM 5949 C CA . LEU A 1 789 ? -56.497 7.930 46.876 1.00 86.50 789 LEU A CA 1
ATOM 5950 C C . LEU A 1 789 ? -57.508 7.559 47.984 1.00 86.50 789 LEU A C 1
ATOM 5952 O O . LEU A 1 789 ? -57.127 6.951 48.981 1.00 86.50 789 LEU A O 1
ATOM 5956 N N . GLN A 1 790 ? -58.801 7.869 47.815 1.00 85.94 790 GLN A N 1
ATOM 5957 C CA . GLN A 1 790 ? -59.855 7.469 48.761 1.00 85.94 790 GLN A CA 1
ATOM 5958 C C . GLN A 1 790 ? -60.086 5.953 48.767 1.00 85.94 790 GLN A C 1
ATOM 5960 O O . GLN A 1 790 ? -60.266 5.369 49.838 1.00 85.94 790 GLN A O 1
ATOM 5965 N N . GLN A 1 791 ? -60.067 5.308 47.595 1.00 85.44 791 GLN A N 1
ATOM 5966 C CA . GLN A 1 791 ? -60.171 3.855 47.512 1.00 85.44 791 GLN A CA 1
ATOM 5967 C C . GLN A 1 791 ? -58.926 3.227 48.141 1.00 85.44 791 GLN A C 1
ATOM 5969 O O . GLN A 1 791 ? -59.062 2.413 49.054 1.00 85.44 791 GLN A O 1
ATOM 5974 N N . PHE A 1 792 ? -57.728 3.679 47.754 1.00 87.75 792 PHE A N 1
ATOM 5975 C CA . PHE A 1 792 ? -56.453 3.219 48.315 1.00 87.75 792 PHE A CA 1
ATOM 5976 C C . PHE A 1 792 ? -56.397 3.315 49.851 1.00 87.75 792 PHE A C 1
ATOM 5978 O O . PHE A 1 792 ? -56.192 2.312 50.534 1.00 87.75 792 PHE A O 1
ATOM 5985 N N . ALA A 1 793 ? -56.668 4.496 50.415 1.00 85.69 793 ALA A N 1
ATOM 5986 C CA . ALA A 1 793 ? -56.591 4.730 51.857 1.00 85.69 793 ALA A CA 1
ATOM 5987 C C . ALA A 1 793 ? -57.561 3.847 52.668 1.00 85.69 793 ALA A C 1
ATOM 5989 O O . ALA A 1 793 ? -57.264 3.513 53.818 1.00 85.69 793 ALA A O 1
ATOM 5990 N N . SER A 1 794 ? -58.684 3.436 52.066 1.00 84.50 794 SER A N 1
ATOM 5991 C CA . SER A 1 794 ? -59.665 2.521 52.669 1.00 84.50 794 SER A CA 1
ATOM 5992 C C . SER A 1 794 ? -59.378 1.028 52.425 1.00 84.50 794 SER A C 1
ATOM 5994 O O . SER A 1 794 ? -59.841 0.189 53.202 1.00 84.50 794 SER A O 1
ATOM 5996 N N . SER A 1 795 ? -58.604 0.683 51.388 1.00 83.31 795 SER A N 1
ATOM 5997 C CA . SER A 1 795 ? -58.346 -0.703 50.957 1.00 83.31 795 SER A CA 1
ATOM 5998 C C . SER A 1 795 ? -56.981 -1.254 51.369 1.00 83.31 795 SER A C 1
ATOM 6000 O O . SER A 1 795 ? -56.855 -2.469 51.446 1.00 83.31 795 SER A O 1
ATOM 6002 N N . PHE A 1 796 ? -55.997 -0.421 51.716 1.00 85.44 796 PHE A N 1
ATOM 6003 C CA . PHE A 1 796 ? -54.661 -0.869 52.138 1.00 85.44 796 PHE A CA 1
ATOM 6004 C C . PHE A 1 796 ? -54.380 -0.638 53.635 1.00 85.44 796 PHE A C 1
ATOM 6006 O O . PHE A 1 796 ? -55.041 0.144 54.327 1.00 85.44 796 PHE A O 1
ATOM 6013 N N . THR A 1 797 ? -53.377 -1.331 54.165 1.00 81.06 797 THR A N 1
ATOM 6014 C CA . THR A 1 797 ? -52.774 -1.090 55.486 1.00 81.06 797 THR A CA 1
ATOM 6015 C C . THR A 1 797 ? -51.277 -0.867 55.345 1.00 81.06 797 THR A C 1
ATOM 6017 O O . THR A 1 797 ? -50.594 -1.707 54.763 1.00 81.06 797 THR A O 1
ATOM 6020 N N . LEU A 1 798 ? -50.778 0.239 55.901 1.00 83.69 798 LEU A N 1
ATOM 6021 C CA . LEU A 1 798 ? -49.349 0.506 56.061 1.00 83.69 798 LEU A CA 1
ATOM 6022 C C . LEU A 1 798 ? -48.760 -0.333 57.205 1.00 83.69 798 LEU A C 1
ATOM 6024 O O . LEU A 1 798 ? -49.215 -0.219 58.346 1.00 83.69 798 LEU A O 1
ATOM 6028 N N . GLU A 1 799 ? -47.689 -1.076 56.940 1.00 82.94 799 GLU A N 1
ATOM 6029 C CA . GLU A 1 799 ? -46.818 -1.625 57.978 1.00 82.94 799 GLU A CA 1
ATOM 6030 C C . GLU A 1 799 ? -45.628 -0.682 58.213 1.00 82.94 799 GLU A C 1
ATOM 6032 O O . GLU A 1 799 ? -44.721 -0.564 57.394 1.00 82.94 799 GLU A O 1
ATOM 6037 N N . LEU A 1 800 ? -45.615 0.007 59.360 1.00 72.81 800 LEU A N 1
ATOM 6038 C CA . LEU A 1 800 ? -44.609 1.039 59.664 1.00 72.81 800 LEU A CA 1
ATOM 6039 C C . LEU A 1 800 ? -43.165 0.516 59.767 1.00 72.81 800 LEU A C 1
ATOM 6041 O O . LEU A 1 800 ? -42.241 1.307 59.600 1.00 72.81 800 LEU A O 1
ATOM 6045 N N . ALA A 1 801 ? -42.973 -0.775 60.058 1.00 68.25 801 ALA A N 1
ATOM 6046 C CA . ALA A 1 801 ? -41.652 -1.377 60.257 1.00 68.25 801 ALA A CA 1
ATOM 6047 C C . ALA A 1 801 ? -40.960 -1.749 58.935 1.00 68.25 801 ALA A C 1
ATOM 6049 O O . ALA A 1 801 ? -39.772 -1.492 58.775 1.00 68.25 801 ALA A O 1
ATOM 6050 N N . THR A 1 802 ? -41.704 -2.321 57.983 1.00 67.94 802 THR A N 1
ATOM 6051 C CA . THR A 1 802 ? -41.206 -2.672 56.639 1.00 67.94 802 THR A CA 1
ATOM 6052 C C . THR A 1 802 ? -41.407 -1.546 55.624 1.00 67.94 802 THR A C 1
ATOM 6054 O O . THR A 1 802 ? -40.872 -1.606 54.522 1.00 67.94 802 THR A O 1
ATOM 6057 N N . GLN A 1 803 ? -42.189 -0.522 55.989 1.00 74.62 803 GLN A N 1
ATOM 6058 C CA . GLN A 1 803 ? -42.638 0.575 55.127 1.00 74.62 803 GLN A CA 1
ATOM 6059 C C . GLN A 1 803 ? -43.405 0.115 53.875 1.00 74.62 803 GLN A C 1
ATOM 6061 O O . GLN A 1 803 ? -43.522 0.865 52.908 1.00 74.62 803 GLN A O 1
ATOM 6066 N N . THR A 1 804 ? -43.970 -1.094 53.913 1.00 80.88 804 THR A N 1
ATOM 6067 C CA . THR A 1 804 ? -44.808 -1.631 52.837 1.00 80.88 804 THR A CA 1
ATOM 6068 C C . THR A 1 804 ? -46.291 -1.365 53.086 1.00 80.88 804 THR A C 1
ATOM 6070 O O . THR A 1 804 ? -46.747 -1.254 54.229 1.00 80.88 804 THR A O 1
ATOM 6073 N N . PHE A 1 805 ? -47.066 -1.282 52.006 1.00 85.81 805 PHE A N 1
ATOM 6074 C CA . PHE A 1 805 ? -48.518 -1.420 52.063 1.00 85.81 805 PHE A CA 1
ATOM 6075 C C . PHE A 1 805 ? -48.925 -2.834 51.669 1.00 85.81 805 PHE A C 1
ATOM 6077 O O . PHE A 1 805 ? -48.398 -3.389 50.707 1.00 85.81 805 PHE A O 1
ATOM 6084 N N . VAL A 1 806 ? -49.924 -3.367 52.370 1.00 82.62 806 VAL A N 1
ATOM 6085 C CA . VAL A 1 806 ? -50.587 -4.637 52.050 1.00 82.62 806 VAL A CA 1
ATOM 6086 C C . VAL A 1 806 ? -52.082 -4.383 51.874 1.00 82.62 806 VAL A C 1
ATOM 6088 O O . VAL A 1 806 ? -52.687 -3.641 52.652 1.00 82.62 806 VAL A O 1
ATOM 6091 N N . GLU A 1 807 ? -52.684 -4.970 50.846 1.00 82.38 807 GLU A N 1
ATOM 6092 C CA . GLU A 1 807 ? -54.123 -4.896 50.592 1.00 82.38 807 GLU A CA 1
ATOM 6093 C C . GLU A 1 807 ? -54.936 -5.625 51.681 1.00 82.38 807 GLU A C 1
ATOM 6095 O O . GLU A 1 807 ? -54.584 -6.711 52.145 1.00 82.38 807 GLU A O 1
ATOM 6100 N N . ARG A 1 808 ? -56.058 -5.038 52.107 1.00 77.56 808 ARG A N 1
ATOM 6101 C CA . ARG A 1 808 ? -56.945 -5.610 53.129 1.00 77.56 808 ARG A CA 1
ATOM 6102 C C . ARG A 1 808 ? -57.731 -6.785 52.530 1.00 77.56 808 ARG A C 1
ATOM 6104 O O . ARG A 1 808 ? -58.441 -6.580 51.546 1.00 77.56 808 ARG A O 1
ATOM 6111 N N . PRO A 1 809 ? -57.775 -7.971 53.171 1.00 68.31 809 PRO A N 1
ATOM 6112 C CA . PRO A 1 809 ? -58.567 -9.111 52.685 1.00 68.31 809 PRO A CA 1
ATOM 6113 C C . PRO A 1 809 ? -60.068 -8.831 52.487 1.00 68.31 809 PRO A C 1
ATOM 6115 O O . PRO A 1 809 ? -60.730 -9.525 51.722 1.00 68.31 809 PRO A O 1
ATOM 6118 N N . ALA A 1 810 ? -60.615 -7.818 53.168 1.00 64.81 810 ALA A N 1
ATOM 6119 C CA . ALA A 1 810 ? -62.000 -7.375 53.004 1.00 64.81 810 ALA A CA 1
ATOM 6120 C C . ALA A 1 810 ? -62.241 -6.510 51.746 1.00 64.81 810 ALA A C 1
ATOM 6122 O O . ALA A 1 810 ? -63.390 -6.353 51.342 1.00 64.81 810 ALA A O 1
ATOM 6123 N N . ALA A 1 811 ? -61.189 -5.949 51.138 1.00 65.50 811 ALA A N 1
ATOM 6124 C CA . ALA A 1 811 ? -61.271 -5.126 49.928 1.00 65.50 811 ALA A CA 1
ATOM 6125 C C . ALA A 1 811 ? -61.166 -5.951 48.631 1.00 65.50 811 ALA A C 1
ATOM 6127 O O . ALA A 1 811 ? -61.750 -5.559 47.624 1.00 65.50 811 ALA A O 1
ATOM 6128 N N . ALA A 1 812 ? -60.502 -7.114 48.676 1.00 64.44 812 ALA A N 1
ATOM 6129 C CA . ALA A 1 812 ? -60.303 -8.018 47.537 1.00 64.44 812 ALA A CA 1
ATOM 6130 C C . ALA A 1 812 ? -60.989 -9.400 47.712 1.00 64.44 812 ALA A C 1
ATOM 6132 O O . ALA A 1 812 ? -60.311 -10.435 47.721 1.00 64.44 812 ALA A O 1
ATOM 6133 N N . PRO A 1 813 ? -62.330 -9.467 47.864 1.00 59.03 813 PRO A N 1
ATOM 6134 C CA . PRO A 1 813 ? -63.058 -10.712 48.121 1.00 59.03 813 PRO A CA 1
ATOM 6135 C C . PRO A 1 813 ? -63.059 -11.657 46.903 1.00 59.03 813 PRO A C 1
ATOM 6137 O O . PRO A 1 813 ? -63.989 -11.673 46.101 1.00 59.03 813 PRO A O 1
ATOM 6140 N N . GLY A 1 814 ? -62.013 -12.478 46.788 1.00 59.41 814 GLY A N 1
ATOM 6141 C CA . GLY A 1 814 ? -61.862 -13.497 45.741 1.00 59.41 814 GLY A CA 1
ATOM 6142 C C . GLY A 1 814 ? -60.425 -13.695 45.251 1.00 59.41 814 GLY A C 1
ATOM 6143 O O . GLY A 1 814 ? -60.111 -14.760 44.715 1.00 59.41 814 GLY A O 1
ATOM 6144 N N . ASN A 1 815 ? -59.540 -12.718 45.471 1.00 67.69 815 ASN A N 1
ATOM 6145 C CA . ASN A 1 815 ? -58.139 -12.823 45.067 1.00 67.69 815 ASN A CA 1
ATOM 6146 C C . ASN A 1 815 ? -57.384 -13.855 45.923 1.00 67.69 815 ASN A C 1
ATOM 6148 O O . ASN A 1 815 ? -57.599 -13.979 47.129 1.00 67.69 815 ASN A O 1
ATOM 6152 N N . ARG A 1 816 ? -56.470 -14.607 45.292 1.00 60.03 816 ARG A N 1
ATOM 6153 C CA . ARG A 1 816 ? -55.592 -15.583 45.976 1.00 60.03 816 ARG A CA 1
ATOM 6154 C C . ARG A 1 816 ? -54.335 -14.952 46.579 1.00 60.03 816 ARG A C 1
ATOM 6156 O O . ARG A 1 816 ? -53.690 -15.574 47.419 1.00 60.03 816 ARG A O 1
ATOM 6163 N N . HIS A 1 817 ? -54.005 -13.745 46.136 1.00 64.69 817 HIS A N 1
ATOM 6164 C CA . HIS A 1 817 ? -52.847 -12.956 46.535 1.00 64.69 817 HIS A CA 1
ATOM 6165 C C . HIS A 1 817 ? -53.338 -11.537 46.845 1.00 64.69 817 HIS A C 1
ATOM 6167 O O . HIS A 1 817 ? -54.283 -11.072 46.211 1.00 64.69 817 HIS A O 1
ATOM 6173 N N . LEU A 1 818 ? -52.733 -10.888 47.836 1.00 71.06 818 LEU A N 1
ATOM 6174 C CA . LEU A 1 818 ? -53.018 -9.498 48.200 1.00 71.06 818 LEU A CA 1
ATOM 6175 C C . LEU A 1 818 ? -52.011 -8.606 47.476 1.00 71.06 818 LEU A C 1
ATOM 6177 O O . LEU A 1 818 ? -50.834 -8.966 47.427 1.00 71.06 818 LEU A O 1
ATOM 6181 N N . ALA A 1 819 ? -52.443 -7.464 46.941 1.00 76.00 819 ALA A N 1
ATOM 6182 C CA . ALA A 1 819 ? -51.504 -6.509 46.363 1.00 76.00 819 ALA A CA 1
ATOM 6183 C C . ALA A 1 819 ? -50.564 -5.933 47.440 1.00 76.00 819 ALA A C 1
ATOM 6185 O O . ALA A 1 819 ? -50.983 -5.643 48.567 1.00 76.00 819 ALA A O 1
ATOM 6186 N N . THR A 1 820 ? -49.297 -5.739 47.075 1.00 80.00 820 THR A N 1
ATOM 6187 C CA . THR A 1 820 ? -48.280 -5.068 47.893 1.00 80.00 820 THR A CA 1
ATOM 6188 C C . THR A 1 820 ? -47.741 -3.837 47.180 1.00 80.00 820 THR A C 1
ATOM 6190 O O . THR A 1 820 ? -47.752 -3.780 45.954 1.00 80.00 820 THR A O 1
ATOM 6193 N N . LEU A 1 821 ? -47.261 -2.863 47.952 1.00 83.62 821 LEU A N 1
ATOM 6194 C CA . LEU A 1 821 ? -46.438 -1.759 47.457 1.00 83.62 821 LEU A CA 1
ATOM 6195 C C . LEU A 1 821 ? -45.260 -1.554 48.406 1.00 83.62 821 LEU A C 1
ATOM 6197 O O . LEU A 1 821 ? -45.449 -1.446 49.621 1.00 83.62 821 LEU A O 1
ATOM 6201 N N . SER A 1 822 ? -44.064 -1.462 47.845 1.00 84.38 822 SER A N 1
ATOM 6202 C CA . SER A 1 822 ? -42.798 -1.234 48.532 1.00 84.38 822 SER A CA 1
ATOM 6203 C C . SER A 1 822 ? -42.024 -0.089 47.862 1.00 84.38 822 SER A C 1
ATOM 6205 O O . SER A 1 822 ? -42.568 0.674 47.060 1.00 84.38 822 SER A O 1
ATOM 6207 N N . VAL A 1 823 ? -40.743 0.067 48.208 1.00 79.44 823 VAL A N 1
ATOM 6208 C CA . VAL A 1 823 ? -39.874 1.072 47.577 1.00 79.44 823 VAL A CA 1
ATOM 6209 C C . VAL A 1 823 ? -39.536 0.695 46.123 1.00 79.44 823 VAL A C 1
ATOM 6211 O O . VAL A 1 823 ? -39.292 1.585 45.313 1.00 79.44 823 VAL A O 1
ATOM 6214 N N . ALA A 1 824 ? -39.612 -0.589 45.747 1.00 75.62 824 ALA A N 1
ATOM 6215 C CA . ALA A 1 824 ? -39.364 -1.040 44.374 1.00 75.62 824 ALA A CA 1
ATOM 6216 C C . ALA A 1 824 ? -40.407 -0.484 43.385 1.00 75.62 824 ALA A C 1
ATOM 6218 O O . ALA A 1 824 ? -40.055 0.151 42.393 1.00 75.62 824 ALA A O 1
ATOM 6219 N N . GLU A 1 825 ? -41.699 -0.606 43.700 1.00 80.44 825 GLU A N 1
ATOM 6220 C CA . GLU A 1 825 ? -42.788 -0.053 42.888 1.00 80.44 825 GLU A CA 1
ATOM 6221 C C . GLU A 1 825 ? -42.768 1.493 42.879 1.00 80.44 825 GLU A C 1
ATOM 6223 O O . GLU A 1 825 ? -43.200 2.123 41.907 1.00 80.44 825 GLU A O 1
ATOM 6228 N N . ALA A 1 826 ? -42.208 2.125 43.923 1.00 77.75 826 ALA A N 1
ATOM 6229 C CA . ALA A 1 826 ? -41.939 3.564 43.937 1.00 77.75 826 ALA A CA 1
ATOM 6230 C C . ALA A 1 826 ? -40.816 3.938 42.956 1.00 77.75 826 ALA A C 1
ATOM 6232 O O . ALA A 1 826 ? -40.988 4.859 42.157 1.00 77.75 826 ALA A O 1
ATOM 6233 N N . LEU A 1 827 ? -39.693 3.212 42.973 1.00 73.56 827 LEU A N 1
ATOM 6234 C CA . LEU A 1 827 ? -38.595 3.390 42.019 1.00 73.56 827 LEU A CA 1
ATOM 6235 C C . LEU A 1 827 ? -39.073 3.214 40.578 1.00 73.56 827 LEU A C 1
ATOM 6237 O O . LEU A 1 827 ? -38.767 4.056 39.740 1.00 73.56 827 LEU A O 1
ATOM 6241 N N . ASP A 1 828 ? -39.872 2.188 40.289 1.00 72.25 828 ASP A N 1
ATOM 6242 C CA . ASP A 1 828 ? -40.393 1.955 38.939 1.00 72.25 828 ASP A CA 1
ATOM 6243 C C . ASP A 1 828 ? -41.417 3.014 38.512 1.00 72.25 828 ASP A C 1
ATOM 6245 O O . ASP A 1 828 ? -41.421 3.429 37.353 1.00 72.25 828 ASP A O 1
ATOM 6249 N N . THR A 1 829 ? -42.213 3.554 39.440 1.00 78.75 829 THR A N 1
ATOM 6250 C CA . THR A 1 829 ? -43.036 4.749 39.175 1.00 78.75 829 THR A CA 1
ATOM 6251 C C . THR A 1 829 ? -42.174 5.959 38.798 1.00 78.75 829 THR A C 1
ATOM 6253 O O . THR A 1 829 ? -42.475 6.660 37.830 1.00 78.75 829 THR A O 1
ATOM 6256 N N . LEU A 1 830 ? -41.069 6.189 39.511 1.00 76.25 830 LEU A N 1
ATOM 6257 C CA . LEU A 1 830 ? -40.164 7.319 39.271 1.00 76.25 830 LEU A CA 1
ATOM 6258 C C . LEU A 1 830 ? -39.302 7.145 38.014 1.00 76.25 830 LEU A C 1
ATOM 6260 O O . LEU A 1 830 ? -39.006 8.130 37.342 1.00 76.25 830 LEU A O 1
ATOM 6264 N N . ARG A 1 831 ? -38.949 5.907 37.653 1.00 71.19 831 ARG A N 1
ATOM 6265 C CA . ARG A 1 831 ? -38.300 5.556 36.380 1.00 71.19 831 ARG A CA 1
ATOM 6266 C C . ARG A 1 831 ? -39.230 5.801 35.187 1.00 71.19 831 ARG A C 1
ATOM 6268 O O . ARG A 1 831 ? -38.758 6.239 34.143 1.00 71.19 831 ARG A O 1
ATOM 6275 N N . ARG A 1 832 ? -40.539 5.550 35.336 1.00 68.62 832 ARG A N 1
ATOM 6276 C CA . ARG A 1 832 ? -41.544 5.716 34.266 1.00 68.62 832 ARG A CA 1
ATOM 6277 C C . ARG A 1 832 ? -42.034 7.159 34.086 1.00 68.62 832 ARG A C 1
ATOM 6279 O O . ARG A 1 832 ? -42.190 7.587 32.948 1.00 68.62 832 ARG A O 1
ATOM 6286 N N . HIS A 1 833 ? -42.256 7.906 35.172 1.00 71.25 833 HIS A N 1
ATOM 6287 C CA . HIS A 1 833 ? -42.848 9.262 35.135 1.00 71.25 833 HIS A CA 1
ATOM 6288 C C . HIS A 1 833 ? -41.893 10.399 35.540 1.00 71.25 833 HIS A C 1
ATOM 6290 O O . HIS A 1 833 ? -42.269 11.571 35.511 1.00 71.25 833 HIS A O 1
ATOM 6296 N N . GLY A 1 834 ? -40.657 10.081 35.927 1.00 68.56 834 GLY A N 1
ATOM 6297 C CA . GLY A 1 834 ? -39.674 11.057 36.397 1.00 68.56 834 GLY A CA 1
ATOM 6298 C C . GLY A 1 834 ? -39.966 11.616 37.795 1.00 68.56 834 GLY A C 1
ATOM 6299 O O . GLY A 1 834 ? -40.966 11.307 38.446 1.00 68.56 834 GLY A O 1
ATOM 6300 N N . LEU A 1 835 ? -39.073 12.488 38.276 1.00 68.69 835 LEU A N 1
ATOM 6301 C CA . LEU A 1 835 ? -39.125 13.024 39.645 1.00 68.69 835 LEU A CA 1
ATOM 6302 C C . LEU A 1 835 ? -40.389 13.849 39.948 1.00 68.69 835 LEU A C 1
ATOM 6304 O O . LEU A 1 835 ? -40.839 13.863 41.094 1.00 68.69 835 LEU A O 1
ATOM 6308 N N . GLY A 1 836 ? -40.990 14.482 38.933 1.00 66.00 836 GLY A N 1
ATOM 6309 C CA . GLY A 1 836 ? -42.222 15.270 39.070 1.00 66.00 836 GLY A CA 1
ATOM 6310 C C . GLY A 1 836 ? -43.446 14.453 39.506 1.00 66.00 836 GLY A C 1
ATOM 6311 O O . GLY A 1 836 ? -44.404 15.023 40.032 1.00 66.00 836 GLY A O 1
ATOM 6312 N N . ALA A 1 837 ? -43.403 13.121 39.381 1.00 75.38 837 ALA A N 1
ATOM 6313 C CA . ALA A 1 837 ? -44.436 12.245 39.926 1.00 75.38 837 ALA A CA 1
ATOM 6314 C C . ALA A 1 837 ? -44.574 12.383 41.455 1.00 75.38 837 ALA A C 1
ATOM 6316 O O . ALA A 1 837 ? -45.690 12.318 41.966 1.00 75.38 837 ALA A O 1
ATOM 6317 N N . VAL A 1 838 ? -43.483 12.654 42.192 1.00 78.62 838 VAL A N 1
ATOM 6318 C CA . VAL A 1 838 ? -43.549 12.878 43.652 1.00 78.62 838 VAL A CA 1
ATOM 6319 C C . VAL A 1 838 ? -44.380 14.117 43.979 1.00 78.62 838 VAL A C 1
ATOM 6321 O O . VAL A 1 838 ? -45.204 14.075 44.889 1.00 78.62 838 VAL A O 1
ATOM 6324 N N . ASP A 1 839 ? -44.207 15.209 43.232 1.00 72.12 839 ASP A N 1
ATOM 6325 C CA . ASP A 1 839 ? -44.950 16.454 43.448 1.00 72.12 839 ASP A CA 1
ATOM 6326 C C . ASP A 1 839 ? -46.425 16.325 43.033 1.00 72.12 839 ASP A C 1
ATOM 6328 O O . ASP A 1 839 ? -47.312 16.834 43.726 1.00 72.12 839 ASP A O 1
ATOM 6332 N N . ALA A 1 840 ? -46.713 15.562 41.971 1.00 77.50 840 ALA A N 1
ATOM 6333 C CA . ALA A 1 840 ? -48.079 15.203 41.594 1.00 77.50 840 ALA A CA 1
ATOM 6334 C C . ALA A 1 840 ? -48.777 14.372 42.690 1.00 77.50 840 ALA A C 1
ATOM 6336 O O . ALA A 1 840 ? -49.893 14.708 43.100 1.00 77.50 840 ALA A O 1
ATOM 6337 N N . ILE A 1 841 ? -48.113 13.337 43.221 1.00 80.38 841 ILE A N 1
ATOM 6338 C CA . ILE A 1 841 ? -48.611 12.516 44.338 1.00 80.38 841 ILE A CA 1
ATOM 6339 C C . ILE A 1 841 ? -48.796 13.383 45.597 1.00 80.38 841 ILE A C 1
ATOM 6341 O O . ILE A 1 841 ? -49.847 13.320 46.237 1.00 80.38 841 ILE A O 1
ATOM 6345 N N . ALA A 1 842 ? -47.836 14.255 45.922 1.00 78.12 842 ALA A N 1
ATOM 6346 C CA . ALA A 1 842 ? -47.915 15.171 47.061 1.00 78.12 842 ALA A CA 1
ATOM 6347 C C . ALA A 1 842 ? -49.127 16.113 46.975 1.00 78.12 842 ALA A C 1
ATOM 6349 O O . ALA A 1 842 ? -49.831 16.296 47.968 1.00 78.12 842 ALA A O 1
ATOM 6350 N N . SER A 1 843 ? -49.421 16.661 45.792 1.00 79.06 843 SER A N 1
ATOM 6351 C CA . SER A 1 843 ? -50.592 17.520 45.564 1.00 79.06 843 SER A CA 1
ATOM 6352 C C . SER A 1 843 ? -51.919 16.780 45.804 1.00 79.06 843 SER A C 1
ATOM 6354 O O . SER A 1 843 ? -52.809 17.291 46.500 1.00 79.06 843 SER A O 1
ATOM 6356 N N . HIS A 1 844 ? -52.036 15.536 45.321 1.00 81.50 844 HIS A N 1
ATOM 6357 C CA . HIS A 1 844 ? -53.201 14.677 45.570 1.00 81.50 844 HIS A CA 1
ATOM 6358 C C . HIS A 1 844 ? -53.352 14.335 47.062 1.00 81.50 844 HIS A C 1
ATOM 6360 O O . HIS A 1 844 ? -54.445 14.471 47.620 1.00 81.50 844 HIS A O 1
ATOM 6366 N N . VAL A 1 845 ? -52.254 13.972 47.735 1.00 82.31 845 VAL A N 1
ATOM 6367 C CA . VAL A 1 845 ? -52.223 13.658 49.173 1.00 82.31 845 VAL A CA 1
ATOM 6368 C C . VAL A 1 845 ? -52.592 14.879 50.026 1.00 82.31 845 VAL A C 1
ATOM 6370 O O . VAL A 1 845 ? -53.478 14.776 50.875 1.00 82.31 845 VAL A O 1
ATOM 6373 N N . CYS A 1 846 ? -52.018 16.060 49.774 1.00 77.81 846 CYS A N 1
ATOM 6374 C CA . CYS A 1 846 ? -52.396 17.303 50.460 1.00 77.81 846 CYS A CA 1
ATOM 6375 C C . CYS A 1 846 ? -53.882 17.647 50.254 1.00 77.81 846 CYS A C 1
ATOM 6377 O O . CYS A 1 846 ? -54.593 17.956 51.216 1.00 77.81 846 CYS A O 1
ATOM 6379 N N . SER A 1 847 ? -54.375 17.527 49.017 1.00 81.12 847 SER A N 1
ATOM 6380 C CA . SER A 1 847 ? -55.785 17.755 48.672 1.00 81.12 847 SER A CA 1
ATOM 6381 C C . SER A 1 847 ? -56.734 16.788 49.385 1.00 81.12 847 SER A C 1
ATOM 6383 O O . SER A 1 847 ? -57.837 17.176 49.778 1.00 81.12 847 SER A O 1
ATOM 6385 N N . PHE A 1 848 ? -56.322 15.533 49.575 1.00 84.62 848 PHE A N 1
ATOM 6386 C CA . PHE A 1 848 ? -57.064 14.523 50.326 1.00 84.62 848 PHE A CA 1
ATOM 6387 C C . PHE A 1 848 ? -57.063 14.813 51.832 1.00 84.62 848 PHE A C 1
ATOM 6389 O O . PHE A 1 848 ? -58.131 14.838 52.447 1.00 84.62 848 PHE A O 1
ATOM 6396 N N . ILE A 1 849 ? -55.901 15.132 52.414 1.00 83.00 849 ILE A N 1
ATOM 6397 C CA . ILE A 1 849 ? -55.764 15.481 53.837 1.00 83.00 849 ILE A CA 1
ATOM 6398 C C . ILE A 1 849 ? -56.684 16.652 54.203 1.00 83.00 849 ILE A C 1
ATOM 6400 O O . ILE A 1 849 ? -57.404 16.579 55.200 1.00 83.00 849 ILE A O 1
ATOM 6404 N N . PHE A 1 850 ? -56.745 17.700 53.375 1.00 79.00 850 PHE A N 1
ATOM 6405 C CA . PHE A 1 850 ? -57.633 18.840 53.625 1.00 79.00 850 PHE A CA 1
ATOM 6406 C C . PHE A 1 850 ? -59.122 18.442 53.647 1.00 79.00 850 PHE A C 1
ATOM 6408 O O . PHE A 1 850 ? -59.873 18.889 54.521 1.00 79.00 850 PHE A O 1
ATOM 6415 N N . ARG A 1 851 ? -59.562 17.559 52.734 1.00 84.00 851 ARG A N 1
ATOM 6416 C CA . ARG A 1 851 ? -60.937 17.013 52.725 1.00 84.00 851 ARG A CA 1
ATOM 6417 C C . ARG A 1 851 ? -61.215 16.195 53.988 1.00 84.00 851 ARG A C 1
ATOM 6419 O O . ARG A 1 851 ? -62.272 16.362 54.595 1.00 84.00 851 ARG A O 1
ATOM 6426 N N . GLN A 1 852 ? -60.267 15.361 54.408 1.00 83.25 852 GLN A N 1
ATOM 6427 C CA . GLN A 1 852 ? -60.416 14.476 55.563 1.00 83.25 852 GLN A CA 1
ATOM 6428 C C . GLN A 1 852 ? -60.431 15.231 56.898 1.00 83.25 852 GLN A C 1
ATOM 6430 O O . GLN A 1 852 ? -61.323 15.006 57.715 1.00 83.25 852 GLN A O 1
ATOM 6435 N N . VAL A 1 853 ? -59.550 16.217 57.103 1.00 80.75 853 VAL A N 1
ATOM 6436 C CA . VAL A 1 853 ? -59.617 17.095 58.289 1.00 80.75 853 VAL A CA 1
ATOM 6437 C C . VAL A 1 853 ? -60.911 17.923 58.291 1.00 80.75 853 VAL A C 1
ATOM 6439 O O . VAL A 1 853 ? -61.534 18.106 59.341 1.00 80.75 853 VAL A O 1
ATOM 6442 N N . SER A 1 854 ? -61.390 18.342 57.114 1.00 81.38 854 SER A N 1
ATOM 6443 C CA . SER A 1 854 ? -62.691 19.011 56.977 1.00 81.38 854 SER A CA 1
ATOM 6444 C C . SER A 1 854 ? -63.877 18.114 57.361 1.00 81.38 854 SER A C 1
ATOM 6446 O O . SER A 1 854 ? -64.884 18.620 57.859 1.00 81.38 854 SER A O 1
ATOM 6448 N N . LEU A 1 855 ? -63.789 16.795 57.147 1.00 81.69 855 LEU A N 1
ATOM 6449 C CA . LEU A 1 855 ? -64.780 15.818 57.615 1.00 81.69 855 LEU A CA 1
ATOM 6450 C C . LEU A 1 855 ? -64.657 15.580 59.127 1.00 81.69 855 LEU A C 1
ATOM 6452 O O . LEU A 1 855 ? -65.658 15.679 59.836 1.00 81.69 855 LEU A O 1
ATOM 6456 N N . LEU A 1 856 ? -63.439 15.367 59.630 1.00 82.06 856 LEU A N 1
ATOM 6457 C CA . LEU A 1 856 ? -63.140 15.178 61.052 1.00 82.06 856 LEU A CA 1
ATOM 6458 C C . LEU A 1 856 ? -63.683 16.338 61.908 1.00 82.06 856 LEU A C 1
ATOM 6460 O O . LEU A 1 856 ? -64.360 16.116 62.912 1.00 82.06 856 LEU A O 1
ATOM 6464 N N . SER A 1 857 ? -63.471 17.586 61.478 1.00 81.00 857 SER A N 1
ATOM 6465 C CA . SER A 1 857 ? -63.983 18.759 62.195 1.00 81.00 857 SER A CA 1
ATOM 6466 C C . SER A 1 857 ? -65.502 18.943 62.068 1.00 81.00 857 SER A C 1
ATOM 6468 O O . SER A 1 857 ? -66.140 19.418 63.007 1.00 81.00 857 SER A O 1
ATOM 6470 N N . LYS A 1 858 ? -66.124 18.522 60.954 1.00 81.12 858 LYS A N 1
ATOM 6471 C CA . LYS A 1 858 ? -67.597 18.479 60.838 1.00 81.12 858 LYS A CA 1
ATOM 6472 C C . LYS A 1 858 ? -68.215 17.500 61.841 1.00 81.12 858 LYS A C 1
ATOM 6474 O O . LYS A 1 858 ? -69.265 17.814 62.388 1.00 81.12 858 LYS A O 1
ATOM 6479 N N . VAL A 1 859 ? -67.563 16.365 62.111 1.00 77.94 859 VAL A N 1
ATOM 6480 C CA . VAL A 1 859 ? -68.000 15.402 63.139 1.00 77.94 859 VAL A CA 1
ATOM 6481 C C . VAL A 1 859 ? -67.805 15.973 64.547 1.00 77.94 859 VAL A C 1
ATOM 6483 O O . VAL A 1 859 ? -68.742 15.985 65.341 1.00 77.94 859 VAL A O 1
ATOM 6486 N N . LEU A 1 860 ? -66.622 16.521 64.845 1.00 76.12 860 LEU A N 1
ATOM 6487 C CA . LEU A 1 860 ? -66.295 17.085 66.165 1.00 76.12 860 LEU A CA 1
ATOM 6488 C C . LEU A 1 860 ? -67.069 18.374 66.516 1.00 76.12 860 LEU A C 1
ATOM 6490 O O . LEU A 1 860 ? -67.069 18.782 67.674 1.00 76.12 860 LEU A O 1
ATOM 6494 N N . ARG A 1 861 ? -67.762 18.990 65.548 1.00 74.94 861 ARG A N 1
ATOM 6495 C CA . ARG A 1 861 ? -68.700 20.108 65.758 1.00 74.94 861 ARG A CA 1
ATOM 6496 C C . ARG A 1 861 ? -70.053 19.680 66.350 1.00 74.94 861 ARG A C 1
ATOM 6498 O O . ARG A 1 861 ? -70.783 20.541 66.828 1.00 74.94 861 ARG A O 1
ATOM 6505 N N . GLY A 1 862 ? -70.416 18.394 66.313 1.00 77.88 862 GLY A N 1
ATOM 6506 C CA . GLY A 1 862 ? -71.714 17.928 66.816 1.00 77.88 862 GLY A CA 1
ATOM 6507 C C . GLY A 1 862 ? -71.913 18.275 68.295 1.00 77.88 862 GLY A C 1
ATOM 6508 O O . GLY A 1 862 ? -71.134 17.830 69.135 1.00 77.88 862 GLY A O 1
ATOM 6509 N N . GLU A 1 863 ? -72.952 19.049 68.620 1.00 70.38 863 GLU A N 1
ATOM 6510 C CA . GLU A 1 863 ? -73.099 19.723 69.923 1.00 70.38 863 GLU A CA 1
ATOM 6511 C C . GLU A 1 863 ? -72.994 18.769 71.121 1.00 70.38 863 GLU A C 1
ATOM 6513 O O . GLU A 1 863 ? -72.259 19.039 72.070 1.00 70.38 863 GLU A O 1
ATOM 6518 N N . HIS A 1 864 ? -73.658 17.611 71.059 1.00 75.38 864 HIS A N 1
ATOM 6519 C CA . HIS A 1 864 ? -73.619 16.605 72.125 1.00 75.38 864 HIS A CA 1
ATOM 6520 C C . HIS A 1 864 ? -72.224 15.977 72.312 1.00 75.38 864 HIS A C 1
ATOM 6522 O O . HIS A 1 864 ? -71.808 15.716 73.442 1.00 75.38 864 HIS A O 1
ATOM 6528 N N . LEU A 1 865 ? -71.477 15.770 71.220 1.00 79.88 865 LEU A N 1
ATOM 6529 C CA . LEU A 1 865 ? -70.105 15.259 71.262 1.00 79.88 865 LEU A CA 1
ATOM 6530 C C . LEU A 1 865 ? -69.149 16.325 71.813 1.00 79.88 865 LEU A C 1
ATOM 6532 O O . LEU A 1 865 ? -68.350 16.036 72.703 1.00 79.88 865 LEU A O 1
ATOM 6536 N N . GLN A 1 866 ? -69.277 17.569 71.344 1.00 79.06 866 GLN A N 1
ATOM 6537 C CA . GLN A 1 866 ? -68.479 18.693 71.829 1.00 79.06 866 GLN A CA 1
ATOM 6538 C C . GLN A 1 866 ? -68.729 18.958 73.323 1.00 79.06 866 GLN A C 1
ATOM 6540 O O . GLN A 1 866 ? -67.772 19.161 74.069 1.00 79.06 866 GLN A O 1
ATOM 6545 N N . ALA A 1 867 ? -69.979 18.883 73.791 1.00 79.25 867 ALA A N 1
ATOM 6546 C CA . ALA A 1 867 ? -70.323 19.026 75.206 1.00 79.25 867 ALA A CA 1
ATOM 6547 C C . ALA A 1 867 ? -69.684 17.929 76.082 1.00 79.25 867 ALA A C 1
ATOM 6549 O O . ALA A 1 867 ? -69.101 18.239 77.124 1.00 79.25 867 ALA A O 1
ATOM 6550 N N . ARG A 1 868 ? -69.720 16.658 75.649 1.00 82.38 868 ARG A N 1
ATOM 6551 C CA . ARG A 1 868 ? -69.086 15.545 76.384 1.00 82.38 868 ARG A CA 1
ATOM 6552 C C . ARG A 1 868 ? -67.556 15.682 76.412 1.00 82.38 868 ARG A C 1
ATOM 6554 O O . ARG A 1 868 ? -66.954 15.493 77.467 1.00 82.38 868 ARG A O 1
ATOM 6561 N N . LEU A 1 869 ? -66.928 16.094 75.305 1.00 83.06 869 LEU A N 1
ATOM 6562 C CA . LEU A 1 869 ? -65.483 16.362 75.250 1.00 83.06 869 LEU A CA 1
ATOM 6563 C C . LEU A 1 869 ? -65.071 17.569 76.113 1.00 83.06 869 LEU A C 1
ATOM 6565 O O . LEU A 1 869 ? -64.044 17.514 76.786 1.00 83.06 869 LEU A O 1
ATOM 6569 N N . GLN A 1 870 ? -65.880 18.633 76.177 1.00 81.75 870 GLN A N 1
ATOM 6570 C CA . GLN A 1 870 ? -65.649 19.751 77.104 1.00 81.75 870 GLN A CA 1
ATOM 6571 C C . GLN A 1 870 ? -65.785 19.334 78.576 1.00 81.75 870 GLN A C 1
ATOM 6573 O O . GLN A 1 870 ? -65.067 19.859 79.427 1.00 81.75 870 GLN A O 1
ATOM 6578 N N . GLN A 1 871 ? -66.677 18.393 78.894 1.00 81.50 871 GLN A N 1
ATOM 6579 C CA . GLN A 1 871 ? -66.816 17.846 80.245 1.00 81.50 871 GLN A CA 1
ATOM 6580 C C . GLN A 1 871 ? -65.574 17.042 80.667 1.00 81.50 871 GLN A C 1
ATOM 6582 O O . GLN A 1 871 ? -65.111 17.194 81.798 1.00 81.50 871 GLN A O 1
ATOM 6587 N N . GLU A 1 872 ? -64.998 16.239 79.767 1.00 82.56 872 GLU A N 1
ATOM 6588 C CA . GLU A 1 872 ? -63.725 15.552 80.030 1.00 82.56 872 GLU A CA 1
ATOM 6589 C C . GLU A 1 872 ? -62.540 16.529 80.089 1.00 82.56 872 GLU A C 1
ATOM 6591 O O . GLU A 1 872 ? -61.713 16.398 80.989 1.00 82.56 872 GLU A O 1
ATOM 6596 N N . LEU A 1 873 ? -62.493 17.573 79.246 1.00 81.38 873 LEU A N 1
ATOM 6597 C CA . LEU A 1 873 ? -61.468 18.619 79.357 1.00 81.38 873 LEU A CA 1
ATOM 6598 C C . LEU A 1 873 ? -61.509 19.288 80.742 1.00 81.38 873 LEU A C 1
ATOM 6600 O O . LEU A 1 873 ? -60.476 19.385 81.401 1.00 81.38 873 LEU A O 1
ATOM 6604 N N . ARG A 1 874 ? -62.697 19.672 81.233 1.00 80.94 874 ARG A N 1
ATOM 6605 C CA . ARG A 1 874 ? -62.860 20.231 82.590 1.00 80.94 874 ARG A CA 1
ATOM 6606 C C . ARG A 1 874 ? -62.348 19.275 83.668 1.00 80.94 874 ARG A C 1
ATOM 6608 O O . ARG A 1 874 ? -61.674 19.729 84.587 1.00 80.94 874 ARG A O 1
ATOM 6615 N N . PHE A 1 875 ? -62.610 17.974 83.537 1.00 80.44 875 PHE A N 1
ATOM 6616 C CA . PHE A 1 875 ? -62.077 16.962 84.453 1.00 80.44 875 PHE A CA 1
ATOM 6617 C C . PHE A 1 875 ? -60.542 16.871 84.388 1.00 80.44 875 PHE A C 1
ATOM 6619 O O . PHE A 1 875 ? -59.902 16.839 85.433 1.00 80.44 875 PHE A O 1
ATOM 6626 N N . THR A 1 876 ? -59.924 16.919 83.201 1.00 73.38 876 THR A N 1
ATOM 6627 C CA . THR A 1 876 ? -58.450 16.943 83.082 1.00 73.38 876 THR A CA 1
ATOM 6628 C C . THR A 1 876 ? -57.832 18.217 83.669 1.00 73.38 876 THR A C 1
ATOM 6630 O O . THR A 1 876 ? -56.820 18.141 84.363 1.00 73.38 876 THR A O 1
ATOM 6633 N N . SER A 1 877 ? -58.471 19.382 83.496 1.00 73.06 877 SER A N 1
ATOM 6634 C CA . SER A 1 877 ? -58.044 20.629 84.146 1.00 73.06 877 SER A CA 1
ATOM 6635 C C . SER A 1 877 ? -58.187 20.567 85.670 1.00 73.06 877 SER A C 1
ATOM 6637 O O . SER A 1 877 ? -57.298 21.030 86.378 1.00 73.06 877 SER A O 1
ATOM 6639 N N . GLN A 1 878 ? -59.262 19.963 86.187 1.00 74.00 878 GLN A N 1
ATOM 6640 C CA . GLN A 1 878 ? -59.454 19.739 87.625 1.00 74.00 878 GLN A CA 1
ATOM 6641 C C . GLN A 1 878 ? -58.415 18.766 88.197 1.00 74.00 878 GLN A C 1
ATOM 6643 O O . GLN A 1 878 ? -57.886 19.022 89.275 1.00 74.00 878 GLN A O 1
ATOM 6648 N N . LEU A 1 879 ? -58.070 17.703 87.460 1.00 68.25 879 LEU A N 1
ATOM 6649 C CA . LEU A 1 879 ? -57.009 16.763 87.830 1.00 68.25 879 LEU A CA 1
ATOM 6650 C C . LEU A 1 879 ? -55.652 17.481 87.934 1.00 68.25 879 LEU A C 1
ATOM 6652 O O . LEU A 1 879 ? -54.930 17.282 88.904 1.00 68.25 879 LEU A O 1
ATOM 6656 N N . GLY A 1 880 ? -55.337 18.379 86.993 1.00 63.28 880 GLY A N 1
ATOM 6657 C CA . GLY A 1 880 ? -54.136 19.219 87.056 1.00 63.28 880 GLY A CA 1
ATOM 6658 C C . GLY A 1 880 ? -54.151 20.250 88.194 1.00 63.28 880 GLY A C 1
ATOM 6659 O O . GLY A 1 880 ? -53.133 20.460 88.846 1.00 63.28 880 GLY A O 1
ATOM 6660 N N . GLN A 1 881 ? -55.300 20.872 88.477 1.00 63.91 881 GLN A N 1
ATOM 6661 C CA . GLN A 1 881 ? -55.432 21.888 89.533 1.00 63.91 881 GLN A CA 1
ATOM 6662 C C . GLN A 1 881 ? -55.380 21.292 90.947 1.00 63.91 881 GLN A C 1
ATOM 6664 O O . GLN A 1 881 ? -54.710 21.849 91.814 1.00 63.91 881 GLN A O 1
ATOM 6669 N N . ALA A 1 882 ? -56.016 20.138 91.176 1.00 58.28 882 ALA A N 1
ATOM 6670 C CA . ALA A 1 882 ? -55.968 19.428 92.458 1.00 58.28 882 ALA A CA 1
ATOM 6671 C C . ALA A 1 882 ? -54.546 18.962 92.835 1.00 58.28 882 ALA A C 1
ATOM 6673 O O . ALA A 1 882 ? -54.246 18.759 94.008 1.00 58.28 882 ALA A O 1
ATOM 6674 N N . MET A 1 883 ? -53.660 18.828 91.844 1.00 52.66 883 MET A N 1
ATOM 6675 C CA . MET A 1 883 ? -52.271 18.390 92.007 1.00 52.66 883 MET A CA 1
ATOM 6676 C C . MET A 1 883 ? -51.293 19.519 92.363 1.00 52.66 883 MET A C 1
ATOM 6678 O O . MET A 1 883 ? -50.142 19.239 92.691 1.00 52.66 883 MET A O 1
ATOM 6682 N N . GLY A 1 884 ? -51.732 20.784 92.369 1.00 53.69 884 GLY A N 1
ATOM 6683 C CA . GLY A 1 884 ? -50.895 21.938 92.729 1.00 53.69 884 GLY A CA 1
ATOM 6684 C C . GLY A 1 884 ? -50.432 21.981 94.195 1.00 53.69 884 GLY A C 1
ATOM 6685 O O . GLY A 1 884 ? -49.738 22.917 94.583 1.00 53.69 884 GLY A O 1
ATOM 6686 N N . GLN A 1 885 ? -50.820 21.000 95.020 1.00 52.97 885 GLN A N 1
ATOM 6687 C CA . GLN A 1 885 ? -50.511 20.927 96.450 1.00 52.97 885 GLN A CA 1
ATOM 6688 C C . GLN A 1 885 ? -49.988 19.530 96.849 1.00 52.97 885 GLN A C 1
ATOM 6690 O O . GLN A 1 885 ? -50.706 18.708 97.408 1.00 52.97 885 GLN A O 1
ATOM 6695 N N . GLY A 1 886 ? -48.696 19.280 96.603 1.00 53.12 886 GLY A N 1
ATOM 6696 C CA . GLY A 1 886 ? -47.902 18.314 97.386 1.00 53.12 886 GLY A CA 1
ATOM 6697 C C . GLY A 1 886 ? -47.679 16.900 96.826 1.00 53.12 886 GLY A C 1
ATOM 6698 O O . GLY A 1 886 ? -46.944 16.134 97.448 1.00 53.12 886 GLY A O 1
ATOM 6699 N N . ALA A 1 887 ? -48.241 16.530 95.673 1.00 45.59 887 ALA A N 1
ATOM 6700 C CA . ALA A 1 887 ? -48.006 15.212 95.068 1.00 45.59 887 ALA A CA 1
ATOM 6701 C C . ALA A 1 887 ? -46.725 15.179 94.205 1.00 45.59 887 ALA A C 1
ATOM 6703 O O . ALA A 1 887 ? -46.464 16.102 93.436 1.00 45.59 887 ALA A O 1
ATOM 6704 N N . ARG A 1 888 ? -45.923 14.106 94.312 1.00 52.19 888 ARG A N 1
ATOM 6705 C CA . ARG A 1 888 ? -44.590 14.018 93.672 1.00 52.19 888 ARG A CA 1
ATOM 6706 C C . ARG A 1 888 ? -44.583 13.523 92.218 1.00 52.19 888 ARG A C 1
ATOM 6708 O O . ARG A 1 888 ? -43.560 13.667 91.558 1.00 52.19 888 ARG A O 1
ATOM 6715 N N . GLU A 1 889 ? -45.693 12.982 91.712 1.00 56.12 889 GLU A N 1
ATOM 6716 C CA . GLU A 1 889 ? -45.839 12.542 90.315 1.00 56.12 889 GLU A CA 1
ATOM 6717 C C . GLU A 1 889 ? -47.233 12.881 89.751 1.00 56.12 889 GLU A C 1
ATOM 6719 O O . GLU A 1 889 ? -48.227 12.626 90.431 1.00 56.12 889 GLU A O 1
ATOM 6724 N N . PRO A 1 890 ? -47.349 13.398 88.509 1.00 60.09 890 PRO A N 1
ATOM 6725 C CA . PRO A 1 890 ? -48.638 13.609 87.845 1.00 60.09 890 PRO A CA 1
ATOM 6726 C C . PRO A 1 890 ? -49.466 12.323 87.665 1.00 60.09 890 PRO A C 1
ATOM 6728 O O . PRO A 1 890 ? -49.025 11.380 87.001 1.00 60.09 890 PRO A O 1
ATOM 6731 N N . VAL A 1 891 ? -50.692 12.316 88.201 1.00 65.25 891 VAL A N 1
ATOM 6732 C CA . VAL A 1 891 ? -51.672 11.227 88.043 1.00 65.25 891 VAL A CA 1
ATOM 6733 C C . VAL A 1 891 ? -52.133 11.146 86.586 1.00 65.25 891 VAL A C 1
ATOM 6735 O O . VAL A 1 891 ? -52.591 12.136 86.017 1.00 65.25 891 VAL A O 1
ATOM 6738 N N . ALA A 1 892 ? -52.023 9.963 85.981 1.00 74.75 892 ALA A N 1
ATOM 6739 C CA . ALA A 1 892 ? -52.387 9.735 84.585 1.00 74.75 892 ALA A CA 1
ATOM 6740 C C . ALA A 1 892 ? -53.913 9.620 84.372 1.00 74.75 892 ALA A C 1
ATOM 6742 O O . ALA A 1 892 ? -54.645 9.195 85.268 1.00 74.75 892 ALA A O 1
ATOM 6743 N N . TYR A 1 893 ? -54.400 9.978 83.177 1.00 81.00 893 TYR A N 1
ATOM 6744 C CA . TYR A 1 893 ? -55.833 9.989 82.852 1.00 81.00 893 TYR A CA 1
ATOM 6745 C C . TYR A 1 893 ? -56.454 8.578 82.956 1.00 81.00 893 TYR A C 1
ATOM 6747 O O . TYR A 1 893 ? -56.068 7.705 82.174 1.00 81.00 893 TYR A O 1
ATOM 6755 N N . PRO A 1 894 ? -57.420 8.330 83.870 1.00 81.69 894 PRO A N 1
ATOM 6756 C CA . PRO A 1 894 ? -57.860 6.973 84.190 1.00 81.69 894 PRO A CA 1
ATOM 6757 C C . PRO A 1 894 ? -58.468 6.211 83.006 1.00 81.69 894 PRO A C 1
ATOM 6759 O O . PRO A 1 894 ? -59.459 6.642 82.418 1.00 81.69 894 PRO A O 1
ATOM 6762 N N . MET A 1 895 ? -57.943 5.014 82.732 1.00 80.06 895 MET A N 1
ATOM 6763 C CA . MET A 1 895 ? -58.405 4.112 81.663 1.00 80.06 895 MET A CA 1
ATOM 6764 C C . MET A 1 895 ? -59.937 3.933 81.628 1.00 80.06 895 MET A C 1
ATOM 6766 O O . MET A 1 895 ? -60.558 4.142 80.585 1.00 80.06 895 MET A O 1
ATOM 6770 N N . HIS A 1 896 ? -60.571 3.685 82.779 1.00 78.00 896 HIS A N 1
ATOM 6771 C CA . HIS A 1 896 ? -62.026 3.514 82.873 1.00 78.00 896 HIS A CA 1
ATOM 6772 C C . HIS A 1 896 ? -62.834 4.765 82.452 1.00 78.00 896 HIS A C 1
ATOM 6774 O O . HIS A 1 896 ? -63.955 4.645 81.959 1.00 78.00 896 HIS A O 1
ATOM 6780 N N . ARG A 1 897 ? -62.276 5.983 82.564 1.00 79.88 897 ARG A N 1
ATOM 6781 C CA . ARG A 1 897 ? -62.928 7.207 82.053 1.00 79.88 897 ARG A CA 1
ATOM 6782 C C . ARG A 1 897 ? -62.925 7.267 80.525 1.00 79.88 897 ARG A C 1
ATOM 6784 O O . ARG A 1 897 ? -63.913 7.720 79.953 1.00 79.88 897 ARG A O 1
ATOM 6791 N N . ALA A 1 898 ? -61.887 6.747 79.866 1.00 81.06 898 ALA A N 1
ATOM 6792 C CA . ALA A 1 898 ? -61.868 6.606 78.409 1.00 81.06 898 ALA A CA 1
ATOM 6793 C C . ALA A 1 898 ? -62.876 5.549 77.919 1.00 81.06 898 ALA A C 1
ATOM 6795 O O . ALA A 1 898 ? -63.532 5.762 76.899 1.00 81.06 898 ALA A O 1
ATOM 6796 N N . GLU A 1 899 ? -63.047 4.442 78.654 1.00 79.62 899 GLU A N 1
ATOM 6797 C CA . GLU A 1 899 ? -64.100 3.454 78.371 1.00 79.62 899 GLU A CA 1
ATOM 6798 C C . GLU A 1 899 ? -65.501 4.058 78.519 1.00 79.62 899 GLU A C 1
ATOM 6800 O O . GLU A 1 899 ? -66.339 3.897 77.630 1.00 79.62 899 GLU A O 1
ATOM 6805 N N . LEU A 1 900 ? -65.744 4.798 79.609 1.00 81.88 900 LEU A N 1
ATOM 6806 C CA . LEU A 1 900 ? -67.005 5.504 79.830 1.00 81.88 900 LEU A CA 1
ATOM 6807 C C . LEU A 1 900 ? -67.276 6.511 78.706 1.00 81.88 900 LEU A C 1
ATOM 6809 O O . LEU A 1 900 ? -68.349 6.447 78.112 1.00 81.88 900 LEU A O 1
ATOM 6813 N N . LEU A 1 901 ? -66.298 7.347 78.333 1.00 82.31 901 LEU A N 1
ATOM 6814 C CA . LEU A 1 901 ? -66.399 8.282 77.204 1.00 82.31 901 LEU A CA 1
ATOM 6815 C C . LEU A 1 901 ? -66.749 7.566 75.887 1.00 82.31 901 LEU A C 1
ATOM 6817 O O . LEU A 1 901 ? -67.659 7.998 75.178 1.00 82.31 901 LEU A O 1
ATOM 6821 N N . ALA A 1 902 ? -66.082 6.451 75.573 1.00 79.69 902 ALA A N 1
ATOM 6822 C CA . ALA A 1 902 ? -66.395 5.648 74.390 1.00 79.69 902 ALA A CA 1
ATOM 6823 C C . ALA A 1 902 ? -67.818 5.055 74.449 1.00 79.69 902 ALA A C 1
ATOM 6825 O O . ALA A 1 902 ? -68.522 5.028 73.438 1.00 79.69 902 ALA A O 1
ATOM 6826 N N . SER A 1 903 ? -68.265 4.605 75.626 1.00 78.81 903 SER A N 1
ATOM 6827 C CA . SER A 1 903 ? -69.607 4.043 75.827 1.00 78.81 903 SER A CA 1
ATOM 6828 C C . SER A 1 903 ? -70.719 5.099 75.771 1.00 78.81 903 SER A C 1
ATOM 6830 O O . SER A 1 903 ? -71.777 4.839 75.200 1.00 78.81 903 SER A O 1
ATOM 6832 N N . ASP A 1 904 ? -70.466 6.305 76.284 1.00 77.12 904 ASP A N 1
ATOM 6833 C CA . ASP A 1 904 ? -71.398 7.430 76.249 1.00 77.12 904 ASP A CA 1
ATOM 6834 C C . ASP A 1 904 ? -71.560 7.949 74.823 1.00 77.12 904 ASP A C 1
ATOM 6836 O O . ASP A 1 904 ? -72.682 8.126 74.358 1.00 77.12 904 ASP A O 1
ATOM 6840 N N . VAL A 1 905 ? -70.462 8.127 74.080 1.00 77.75 905 VAL A N 1
ATOM 6841 C CA . VAL A 1 905 ? -70.542 8.590 72.686 1.00 77.75 905 VAL A CA 1
ATOM 6842 C C . VAL A 1 905 ? -71.207 7.549 71.778 1.00 77.75 905 VAL A C 1
ATOM 6844 O O . VAL A 1 905 ? -71.933 7.930 70.862 1.00 77.75 905 VAL A O 1
ATOM 6847 N N . ARG A 1 906 ? -71.081 6.246 72.071 1.00 76.50 906 ARG A N 1
ATOM 6848 C CA . ARG A 1 906 ? -71.876 5.189 71.411 1.00 76.50 906 ARG A CA 1
ATOM 6849 C C . ARG A 1 906 ? -73.389 5.322 71.657 1.00 76.50 906 ARG A C 1
ATOM 6851 O O . ARG A 1 906 ? -74.165 4.868 70.823 1.00 76.50 906 ARG A O 1
ATOM 6858 N N . ARG A 1 907 ? -73.825 5.975 72.744 1.00 74.62 907 ARG A N 1
ATOM 6859 C CA . ARG A 1 907 ? -75.246 6.287 73.023 1.00 74.62 907 ARG A CA 1
ATOM 6860 C C . ARG A 1 907 ? -75.738 7.574 72.346 1.00 74.62 907 ARG A C 1
ATOM 6862 O O . ARG A 1 907 ? -76.944 7.764 72.256 1.00 74.62 907 ARG A O 1
ATOM 6869 N N . LEU A 1 908 ? -74.842 8.432 71.844 1.00 70.06 908 LEU A N 1
ATOM 6870 C CA . LEU A 1 908 ? -75.200 9.670 71.126 1.00 70.06 908 LEU A CA 1
ATOM 6871 C C . LEU A 1 908 ? -75.622 9.436 69.660 1.00 70.06 908 LEU A C 1
ATOM 6873 O O . LEU A 1 908 ? -75.969 10.389 68.963 1.00 70.06 908 LEU A O 1
ATOM 6877 N N . GLY A 1 909 ? -75.588 8.189 69.183 1.00 66.75 909 GLY A N 1
ATOM 6878 C CA . GLY A 1 909 ? -75.988 7.792 67.832 1.00 66.75 909 GLY A CA 1
ATOM 6879 C C . GLY A 1 909 ? -74.836 7.256 66.980 1.00 66.75 909 GLY A C 1
ATOM 6880 O O . GLY A 1 909 ? -73.678 7.216 67.402 1.00 66.75 909 GLY A O 1
ATOM 6881 N N . LEU A 1 910 ? -75.178 6.823 65.765 1.00 68.81 910 LEU A N 1
ATOM 6882 C CA . LEU A 1 910 ? -74.236 6.270 64.793 1.00 68.81 910 LEU A CA 1
ATOM 6883 C C . LEU A 1 910 ? -73.935 7.286 63.685 1.00 68.81 910 LEU A C 1
ATOM 6885 O O . LEU A 1 910 ? -74.818 8.005 63.219 1.00 68.81 910 LEU A O 1
ATOM 6889 N N . ALA A 1 911 ? -72.680 7.309 63.250 1.00 62.78 911 ALA A N 1
ATOM 6890 C CA . ALA A 1 911 ? -72.217 8.023 62.071 1.00 62.78 911 ALA A CA 1
ATOM 6891 C C . ALA A 1 911 ? -72.492 7.206 60.788 1.00 62.78 911 ALA A C 1
ATOM 6893 O O . ALA A 1 911 ? -73.127 6.146 60.810 1.00 62.78 911 ALA A O 1
ATOM 6894 N N . ARG A 1 912 ? -71.983 7.680 59.641 1.00 58.84 912 ARG A N 1
ATOM 6895 C CA . ARG A 1 912 ? -72.015 6.911 58.384 1.00 58.84 912 ARG A CA 1
ATOM 6896 C C . ARG A 1 912 ? -71.361 5.535 58.585 1.00 58.84 912 ARG A C 1
ATOM 6898 O O . ARG A 1 912 ? -70.268 5.448 59.136 1.00 58.84 912 ARG A O 1
ATOM 6905 N N . GLY A 1 913 ? -72.023 4.477 58.109 1.00 57.41 913 GLY A N 1
ATOM 6906 C CA . GLY A 1 913 ? -71.505 3.103 58.161 1.00 57.41 913 GLY A CA 1
ATOM 6907 C C . GLY A 1 913 ? -71.746 2.347 59.476 1.00 57.41 913 GLY A C 1
ATOM 6908 O O . GLY A 1 913 ? -71.015 1.406 59.758 1.00 57.41 913 GLY A O 1
ATOM 6909 N N . ASN A 1 914 ? -72.739 2.739 60.285 1.00 66.06 914 ASN A N 1
ATOM 6910 C CA . ASN A 1 914 ? -73.081 2.116 61.579 1.00 66.06 914 ASN A CA 1
ATOM 6911 C C . ASN A 1 914 ? -71.958 2.141 62.644 1.00 66.06 914 ASN A C 1
ATOM 6913 O O . ASN A 1 914 ? -72.033 1.431 63.646 1.00 66.06 914 ASN A O 1
ATOM 6917 N N . LEU A 1 915 ? -70.935 2.978 6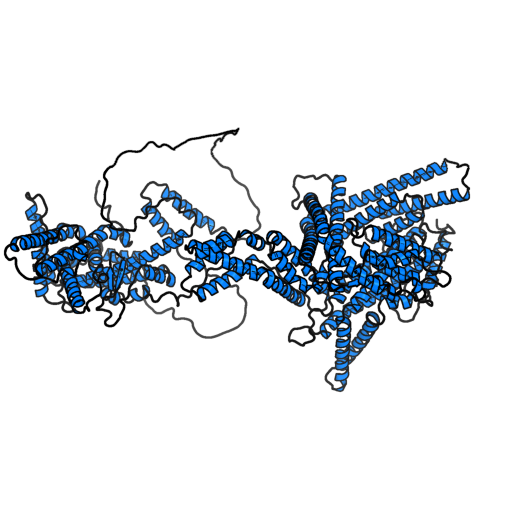2.460 1.00 73.88 915 LEU A N 1
ATOM 6918 C CA . LEU A 1 915 ? -69.876 3.219 63.444 1.00 73.88 915 LEU A CA 1
ATOM 6919 C C . LEU A 1 915 ? -70.303 4.293 64.455 1.00 73.88 915 LEU A C 1
ATOM 6921 O O . LEU A 1 915 ? -71.103 5.170 64.132 1.00 73.88 915 LEU A O 1
ATOM 6925 N N . SER A 1 916 ? -69.738 4.283 65.666 1.00 79.38 916 SER A N 1
ATOM 6926 C CA . SER A 1 916 ? -69.876 5.435 66.571 1.00 79.38 916 SER A CA 1
ATOM 6927 C C . SER A 1 916 ? -69.104 6.642 66.033 1.00 79.38 916 SER A C 1
ATOM 6929 O O . SER A 1 916 ? -68.173 6.482 65.242 1.00 79.38 916 SER A O 1
ATOM 6931 N N . TYR A 1 917 ? -69.428 7.854 66.490 1.00 79.56 917 TYR A N 1
ATOM 6932 C CA . TYR A 1 917 ? -68.714 9.059 66.051 1.00 79.56 917 TYR A CA 1
ATOM 6933 C C . TYR A 1 917 ? -67.196 9.000 66.306 1.00 79.56 917 TYR A C 1
ATOM 6935 O O . TYR A 1 917 ? -66.428 9.424 65.448 1.00 79.56 917 TYR A O 1
ATOM 6943 N N . LEU A 1 918 ? -66.746 8.426 67.432 1.00 81.12 918 LEU A N 1
ATOM 6944 C CA . LEU A 1 918 ? -65.313 8.264 67.725 1.00 81.12 918 LEU A CA 1
ATOM 6945 C C . LEU A 1 918 ? -64.674 7.117 66.933 1.00 81.12 918 LEU A C 1
ATOM 6947 O O . LEU A 1 918 ? -63.532 7.252 66.496 1.00 81.12 918 LEU A O 1
ATOM 6951 N N . ASP A 1 919 ? -65.400 6.019 66.700 1.00 80.19 919 ASP A N 1
ATOM 6952 C CA . ASP A 1 919 ? -64.910 4.916 65.864 1.00 80.19 919 ASP A CA 1
ATOM 6953 C C . ASP A 1 919 ? -64.765 5.373 64.393 1.00 80.19 919 ASP A C 1
ATOM 6955 O O . ASP A 1 919 ? -63.768 5.050 63.748 1.00 80.19 919 ASP A O 1
ATOM 6959 N N . PHE A 1 920 ? -65.691 6.207 63.893 1.00 82.88 920 PHE A N 1
ATOM 6960 C CA . PHE A 1 920 ? -65.623 6.851 62.574 1.00 82.88 920 PHE A CA 1
ATOM 6961 C C . PHE A 1 920 ? -64.468 7.859 62.478 1.00 82.88 920 PHE A C 1
ATOM 6963 O O . PHE A 1 920 ? -63.681 7.778 61.539 1.00 82.88 920 PHE A O 1
ATOM 6970 N N . CYS A 1 921 ? -64.285 8.743 63.472 1.00 83.94 921 CYS A N 1
ATOM 6971 C CA . CYS A 1 921 ? -63.077 9.576 63.562 1.00 83.94 921 CYS A CA 1
ATOM 6972 C C . CYS A 1 921 ? -61.801 8.719 63.525 1.00 83.94 921 CYS A C 1
ATOM 6974 O O . CYS A 1 921 ? -60.830 9.098 62.879 1.00 83.94 921 CYS A O 1
ATOM 6976 N N . GLY A 1 922 ? -61.810 7.547 64.169 1.00 82.38 922 GLY A N 1
ATOM 6977 C CA . GLY A 1 922 ? -60.708 6.588 64.124 1.00 82.38 922 GLY A CA 1
ATOM 6978 C C . GLY A 1 922 ? -60.404 6.065 62.718 1.00 82.38 922 GLY A C 1
ATOM 6979 O O . GLY A 1 922 ? -59.233 5.927 62.383 1.00 82.38 922 GLY A O 1
ATOM 6980 N N . VAL A 1 923 ? -61.421 5.824 61.882 1.00 84.94 923 VAL A N 1
ATOM 6981 C CA . VAL A 1 923 ? -61.232 5.454 60.466 1.00 84.94 923 VAL A CA 1
ATOM 6982 C C . VAL A 1 923 ? -60.621 6.608 59.671 1.00 84.94 923 VAL A C 1
ATOM 6984 O O . VAL A 1 923 ? -59.653 6.383 58.951 1.00 84.94 923 VAL A O 1
ATOM 6987 N N . LEU A 1 924 ? -61.109 7.845 59.844 1.00 85.75 924 LEU A N 1
ATOM 6988 C CA . LEU A 1 924 ? -60.549 9.008 59.135 1.00 85.75 924 LEU A CA 1
ATOM 6989 C C . LEU A 1 924 ? -59.067 9.235 59.482 1.00 85.75 924 LEU A C 1
ATOM 6991 O O . LEU A 1 924 ? -58.280 9.616 58.620 1.00 85.75 924 LEU A O 1
ATOM 6995 N N . VAL A 1 925 ? -58.672 8.970 60.734 1.00 86.56 925 VAL A N 1
ATOM 6996 C CA . VAL A 1 925 ? -57.267 9.025 61.172 1.00 86.56 925 VAL A CA 1
ATOM 6997 C C . VAL A 1 925 ? -56.426 7.911 60.529 1.00 86.56 925 VAL A C 1
ATOM 6999 O O . VAL A 1 925 ? -55.321 8.200 60.070 1.00 86.56 925 VAL A O 1
ATOM 7002 N N . SER A 1 926 ? -56.941 6.678 60.413 1.00 87.38 926 SER A N 1
ATOM 7003 C CA . SER A 1 926 ? -56.264 5.601 59.666 1.00 87.38 926 SER A CA 1
ATOM 7004 C C . SER A 1 926 ? -56.090 5.954 58.177 1.00 87.38 926 SER A C 1
ATOM 7006 O O . SER A 1 926 ? -55.002 5.785 57.631 1.00 87.38 926 SER A O 1
ATOM 7008 N N . GLU A 1 927 ? -57.130 6.488 57.520 1.00 88.88 927 GLU A N 1
ATOM 7009 C CA . GLU A 1 927 ? -57.081 6.899 56.105 1.00 88.88 927 GLU A CA 1
ATOM 7010 C C . GLU A 1 927 ? -56.089 8.051 55.864 1.00 88.88 927 GLU A C 1
ATOM 7012 O O . GLU A 1 927 ? -55.324 8.019 54.898 1.00 88.88 927 GLU A O 1
ATOM 7017 N N . LEU A 1 928 ? -56.051 9.040 56.765 1.00 87.00 928 LEU A N 1
ATOM 7018 C CA . LEU A 1 928 ? -55.064 10.125 56.754 1.00 87.00 928 LEU A CA 1
ATOM 7019 C C . LEU A 1 928 ? -53.626 9.598 56.834 1.00 87.00 928 LEU A C 1
ATOM 7021 O O . LEU A 1 928 ? -52.772 10.022 56.055 1.00 87.00 928 LEU A O 1
ATOM 7025 N N . GLY A 1 929 ? -53.354 8.661 57.747 1.00 84.62 929 GLY A N 1
ATOM 7026 C CA . GLY A 1 929 ? -52.031 8.054 57.880 1.00 84.62 929 GLY A CA 1
ATOM 7027 C C . GLY A 1 929 ? -51.635 7.192 56.684 1.00 84.62 929 GLY A C 1
ATOM 7028 O O . GLY A 1 929 ? -50.496 7.272 56.238 1.00 84.62 929 GLY A O 1
ATOM 7029 N N . ASN A 1 930 ? -52.570 6.435 56.103 1.00 88.06 930 ASN A N 1
ATOM 7030 C CA . ASN A 1 930 ? -52.324 5.689 54.865 1.00 88.06 930 ASN A CA 1
ATOM 7031 C C . ASN A 1 930 ? -51.933 6.625 53.701 1.00 88.06 930 ASN A C 1
ATOM 7033 O O . ASN A 1 930 ? -50.974 6.345 52.985 1.00 88.06 930 ASN A O 1
ATOM 7037 N N . ALA A 1 931 ? -52.610 7.767 53.540 1.00 87.50 931 ALA A N 1
ATOM 7038 C CA . ALA A 1 931 ? -52.256 8.757 52.518 1.00 87.50 931 ALA A CA 1
ATOM 7039 C C . ALA A 1 931 ? -50.869 9.394 52.753 1.00 87.50 931 ALA A C 1
ATOM 7041 O O . ALA A 1 931 ? -50.096 9.565 51.810 1.00 87.50 931 ALA A O 1
ATOM 7042 N N . LEU A 1 932 ? -50.522 9.697 54.010 1.00 82.81 932 LEU A N 1
ATOM 7043 C CA . LEU A 1 932 ? -49.188 10.187 54.387 1.00 82.81 932 LEU A CA 1
ATOM 7044 C C . LEU A 1 932 ? -48.092 9.133 54.157 1.00 82.81 932 LEU A C 1
ATOM 7046 O O . LEU A 1 932 ? -46.988 9.476 53.735 1.00 82.81 932 LEU A O 1
ATOM 7050 N N . GLY A 1 933 ? -48.396 7.855 54.392 1.00 83.31 933 GLY A N 1
ATOM 7051 C CA . GLY A 1 933 ? -47.487 6.742 54.128 1.00 83.31 933 GLY A CA 1
ATOM 7052 C C . GLY A 1 933 ? -47.137 6.597 52.645 1.00 83.31 933 GLY A C 1
ATOM 7053 O O . GLY A 1 933 ? -45.974 6.371 52.329 1.00 83.31 933 GLY A O 1
ATOM 7054 N N . LEU A 1 934 ? -48.103 6.797 51.737 1.00 86.38 934 LEU A N 1
ATOM 7055 C CA . LEU A 1 934 ? -47.862 6.745 50.289 1.00 86.38 934 LEU A CA 1
ATOM 7056 C C . LEU A 1 934 ? -46.912 7.866 49.842 1.00 86.38 934 LEU A C 1
ATOM 7058 O O . LEU A 1 934 ? -45.977 7.622 49.083 1.00 86.38 934 LEU A O 1
ATOM 7062 N N . LEU A 1 935 ? -47.102 9.083 50.366 1.00 84.19 935 LEU A N 1
ATOM 7063 C CA . LEU A 1 935 ? -46.191 10.199 50.105 1.00 84.19 935 LEU A CA 1
ATOM 7064 C C . LEU A 1 935 ? -44.778 9.917 50.639 1.00 84.19 935 LEU A C 1
ATOM 7066 O O . LEU A 1 935 ? -43.803 10.146 49.927 1.00 84.19 935 LEU A O 1
ATOM 7070 N N . ARG A 1 936 ? -44.658 9.372 51.857 1.00 79.12 936 ARG A N 1
ATOM 7071 C CA . ARG A 1 936 ? -43.366 8.963 52.432 1.00 79.12 936 ARG A CA 1
ATOM 7072 C C . ARG A 1 936 ? -42.680 7.885 51.581 1.00 79.12 936 ARG A C 1
ATOM 7074 O O . ARG A 1 936 ? -41.473 7.963 51.379 1.00 79.12 936 ARG A O 1
ATOM 7081 N N . LEU A 1 937 ? -43.436 6.926 51.044 1.00 83.75 937 LEU A N 1
ATOM 7082 C CA . LEU A 1 937 ? -42.919 5.859 50.181 1.00 83.75 937 LEU A CA 1
ATOM 7083 C C . LEU A 1 937 ? -42.389 6.405 48.840 1.00 83.75 937 LEU A C 1
ATOM 7085 O O . LEU A 1 937 ? -41.271 6.084 48.442 1.00 83.75 937 LEU A O 1
ATOM 7089 N N . ALA A 1 938 ? -43.129 7.315 48.197 1.00 81.94 938 ALA A N 1
ATOM 7090 C CA . ALA A 1 938 ? -42.679 8.003 46.983 1.00 81.94 938 ALA A CA 1
ATOM 7091 C C . ALA A 1 938 ? -41.442 8.897 47.229 1.00 81.94 938 ALA A C 1
ATOM 7093 O O . ALA A 1 938 ? -40.522 8.941 46.410 1.00 81.94 938 ALA A O 1
ATOM 7094 N N . GLN A 1 939 ? -41.375 9.581 48.378 1.00 76.12 939 GLN A N 1
ATOM 7095 C CA . GLN A 1 939 ? -40.192 10.350 48.785 1.00 76.12 939 GLN A CA 1
ATOM 7096 C C . GLN A 1 939 ? -38.969 9.454 49.049 1.00 76.12 939 GLN A C 1
ATOM 7098 O O . GLN A 1 939 ? -37.848 9.863 48.750 1.00 76.12 939 GLN A O 1
ATOM 7103 N N . GLN A 1 940 ? -39.169 8.237 49.561 1.00 75.81 940 GLN A N 1
ATOM 7104 C CA . GLN A 1 940 ? -38.105 7.263 49.816 1.00 75.81 940 GLN A CA 1
ATOM 7105 C C . GLN A 1 940 ? -37.531 6.677 48.521 1.00 75.81 940 GLN A C 1
ATOM 7107 O O . GLN A 1 940 ? -36.313 6.687 48.354 1.00 75.81 940 GLN A O 1
ATOM 7112 N N . GLY A 1 941 ? -38.381 6.305 47.555 1.00 73.50 941 GLY A N 1
ATOM 7113 C CA . GLY A 1 941 ? -37.922 5.907 46.217 1.00 73.50 941 GLY A CA 1
ATOM 7114 C C . GLY A 1 941 ? -37.098 7.003 45.525 1.00 73.50 941 GLY A C 1
ATOM 7115 O O . GLY A 1 941 ? -36.098 6.715 44.872 1.00 73.50 941 GLY A O 1
ATOM 7116 N N . ARG A 1 942 ? -37.435 8.285 45.739 1.00 71.00 942 ARG A N 1
ATOM 7117 C CA . ARG A 1 942 ? -36.631 9.416 45.238 1.00 71.00 942 ARG A CA 1
ATOM 7118 C C . ARG A 1 942 ? -35.235 9.486 45.870 1.00 71.00 942 ARG A C 1
ATOM 7120 O O . ARG A 1 942 ? -34.288 9.851 45.178 1.00 71.00 942 ARG A O 1
ATOM 7127 N N . LEU A 1 943 ? -35.095 9.159 47.156 1.00 70.56 943 LEU A N 1
ATOM 7128 C CA . LEU A 1 943 ? -33.794 9.133 47.837 1.00 70.56 943 LEU A CA 1
ATOM 7129 C C . LEU A 1 943 ? -32.929 7.958 47.363 1.00 70.56 943 LEU A C 1
ATOM 7131 O O . LEU A 1 943 ? -31.733 8.131 47.148 1.00 70.56 943 LEU A O 1
ATOM 7135 N N . GLU A 1 944 ? -33.528 6.791 47.133 1.00 70.06 944 GLU A N 1
ATOM 7136 C CA . GLU A 1 944 ? -32.823 5.607 46.628 1.00 70.06 944 GLU A CA 1
ATOM 7137 C C . GLU A 1 944 ? -32.379 5.778 45.160 1.00 70.06 944 GLU A C 1
ATOM 7139 O O . GLU A 1 944 ? -31.247 5.439 44.804 1.00 70.06 944 GLU A O 1
ATOM 7144 N N . LEU A 1 945 ? -33.198 6.433 44.326 1.00 68.25 945 LEU A N 1
ATOM 7145 C CA . LEU A 1 945 ? -32.813 6.834 42.967 1.00 68.25 945 LEU A CA 1
ATOM 7146 C C . LEU A 1 945 ? -31.658 7.858 42.966 1.00 68.25 945 LEU A C 1
ATOM 7148 O O . LEU A 1 945 ? -30.765 7.792 42.124 1.00 68.25 945 LEU A O 1
ATOM 7152 N N . ALA A 1 946 ? -31.637 8.787 43.928 1.00 63.09 946 ALA A N 1
ATOM 7153 C CA . ALA A 1 946 ? -30.528 9.729 44.089 1.00 63.09 946 ALA A CA 1
ATOM 7154 C C . ALA A 1 946 ? -29.245 9.046 44.604 1.00 63.09 946 ALA A C 1
ATOM 7156 O O . ALA A 1 946 ? -28.151 9.373 44.149 1.00 63.09 946 ALA A O 1
ATOM 7157 N N . SER A 1 947 ? -29.368 8.074 45.514 1.00 63.53 947 SER A N 1
ATOM 7158 C CA . SER A 1 947 ? -28.241 7.298 46.049 1.00 63.53 947 SER A CA 1
ATOM 7159 C C . SER A 1 947 ? -27.587 6.420 44.977 1.00 63.53 947 SER A C 1
ATOM 7161 O O . SER A 1 947 ? -26.366 6.450 44.815 1.00 63.53 947 SER A O 1
ATOM 7163 N N . THR A 1 948 ? -28.392 5.706 44.184 1.00 59.69 948 THR A N 1
ATOM 7164 C CA . THR A 1 948 ? -27.898 4.904 43.054 1.00 59.69 948 THR A CA 1
ATOM 7165 C C . THR A 1 948 ? -27.223 5.779 41.994 1.00 59.69 948 THR A C 1
ATOM 7167 O O . THR A 1 948 ? -26.114 5.454 41.573 1.00 59.69 948 THR A O 1
ATOM 7170 N N . ALA A 1 949 ? -27.793 6.939 41.646 1.00 54.22 949 ALA A N 1
ATOM 7171 C CA . ALA A 1 949 ? -27.144 7.901 40.750 1.00 54.22 949 ALA A CA 1
ATOM 7172 C C . ALA A 1 949 ? -25.805 8.440 41.302 1.00 54.22 949 ALA A C 1
ATOM 7174 O O . ALA A 1 949 ? -24.825 8.526 40.562 1.00 54.22 949 ALA A O 1
ATOM 7175 N N . ALA A 1 950 ? -25.729 8.755 42.600 1.00 47.94 950 ALA A N 1
ATOM 7176 C CA . ALA A 1 950 ? -24.502 9.241 43.239 1.00 47.94 950 ALA A CA 1
ATOM 7177 C C . ALA A 1 950 ? -23.379 8.185 43.272 1.00 47.94 950 ALA A C 1
ATOM 7179 O O . ALA A 1 950 ? -22.205 8.538 43.163 1.00 47.94 950 ALA A O 1
ATOM 7180 N N . SER A 1 951 ? -23.724 6.893 43.360 1.00 50.28 951 SER A N 1
ATOM 7181 C CA . SER A 1 951 ? -22.744 5.792 43.372 1.00 50.28 951 SER A CA 1
ATOM 7182 C C . SER A 1 951 ? -21.903 5.682 42.088 1.00 50.28 951 SER A C 1
ATOM 7184 O O . SER A 1 951 ? -20.817 5.105 42.111 1.00 50.28 951 SER A O 1
ATOM 7186 N N . GLY A 1 952 ? -22.365 6.277 40.982 1.00 41.56 952 GLY A N 1
ATOM 7187 C CA . GLY A 1 952 ? -21.654 6.316 39.702 1.00 41.56 952 GLY A CA 1
ATOM 7188 C C . GLY A 1 952 ? -20.522 7.349 39.606 1.00 41.56 952 GLY A C 1
ATOM 7189 O O . GLY A 1 952 ? -19.892 7.433 38.553 1.00 41.56 952 GLY A O 1
ATOM 7190 N N . ILE A 1 953 ? -20.262 8.147 40.652 1.00 38.78 953 ILE A N 1
ATOM 7191 C CA . ILE A 1 953 ? -19.263 9.232 40.641 1.00 38.78 953 ILE A CA 1
ATOM 7192 C C . ILE A 1 953 ? -17.982 8.793 41.382 1.00 38.78 953 ILE A C 1
ATOM 7194 O O . ILE A 1 953 ? -17.989 8.694 42.613 1.00 38.78 953 ILE A O 1
ATOM 7198 N N . PRO A 1 954 ? -16.847 8.566 40.685 1.00 33.84 954 PRO A N 1
ATOM 7199 C CA . PRO A 1 954 ? -15.598 8.179 41.338 1.00 33.84 954 PRO A CA 1
ATOM 7200 C C . PRO A 1 954 ? -15.033 9.321 42.196 1.00 33.84 954 PRO A C 1
ATOM 7202 O O . PRO A 1 954 ? -14.662 10.370 41.674 1.00 33.84 954 PRO A O 1
ATOM 7205 N N . GLY A 1 955 ? -14.932 9.104 43.511 1.00 42.31 955 GLY A N 1
ATOM 7206 C CA . GLY A 1 955 ? -14.250 10.017 44.441 1.00 42.31 955 GLY A CA 1
ATOM 7207 C C . GLY A 1 955 ? -14.898 10.166 45.820 1.00 42.31 955 GLY A C 1
ATOM 7208 O O . GLY A 1 955 ? -14.205 10.494 46.775 1.00 42.31 955 GLY A O 1
ATOM 7209 N N . LEU A 1 956 ? -16.196 9.878 45.965 1.00 37.84 956 LEU A N 1
ATOM 7210 C CA . LEU A 1 956 ? -16.931 10.108 47.224 1.00 37.84 956 LEU A CA 1
ATOM 7211 C C . LEU A 1 956 ? -16.718 9.036 48.312 1.00 37.84 956 LEU A C 1
ATOM 7213 O O . LEU A 1 956 ? -17.080 9.253 49.465 1.00 37.84 956 LEU A O 1
ATOM 7217 N N . ASN A 1 957 ? -16.101 7.898 47.983 1.00 36.50 957 ASN A N 1
ATOM 7218 C CA . ASN A 1 957 ? -16.021 6.734 48.879 1.00 36.50 957 ASN A CA 1
ATOM 7219 C C . ASN A 1 957 ? -14.870 6.788 49.910 1.00 36.50 957 ASN A C 1
ATOM 7221 O O . ASN A 1 957 ? -14.684 5.833 50.660 1.00 36.50 957 ASN A O 1
ATOM 7225 N N . SER A 1 958 ? -14.084 7.870 49.971 1.00 32.78 958 SER A N 1
ATOM 7226 C CA . SER A 1 958 ? -12.931 8.004 50.882 1.00 32.78 958 SER A CA 1
ATOM 7227 C C . SER A 1 958 ? -13.267 8.673 52.225 1.00 32.78 958 SER A C 1
ATOM 7229 O O . SER A 1 958 ? -12.433 9.377 52.795 1.00 32.78 958 SER A O 1
ATOM 7231 N N . GLY A 1 959 ? -14.486 8.478 52.733 1.00 31.61 959 GLY A N 1
ATOM 7232 C CA . GLY A 1 959 ? -14.927 8.979 54.035 1.00 31.61 959 GLY A CA 1
ATOM 7233 C C . GLY A 1 959 ? -16.037 8.106 54.617 1.00 31.61 959 GLY A C 1
ATOM 7234 O O . GLY A 1 959 ? -17.051 7.864 53.966 1.00 31.61 959 GLY A O 1
ATOM 7235 N N . THR A 1 960 ? -15.856 7.618 55.844 1.00 32.47 960 THR A N 1
ATOM 7236 C CA . THR A 1 960 ? -16.829 6.753 56.527 1.00 32.47 960 THR A CA 1
ATOM 7237 C C . THR A 1 960 ? -18.038 7.550 57.017 1.00 32.47 960 THR A C 1
ATOM 7239 O O . THR A 1 960 ? -18.079 7.987 58.168 1.00 32.47 960 THR A O 1
ATOM 7242 N N . LEU A 1 961 ? -19.042 7.712 56.155 1.00 25.17 961 LEU A N 1
ATOM 7243 C CA . LEU A 1 961 ? -20.389 8.111 56.566 1.00 25.17 961 LEU A CA 1
ATOM 7244 C C . LEU A 1 961 ? -21.054 6.952 57.337 1.00 25.17 961 LEU A C 1
ATOM 7246 O O . LEU A 1 961 ? -21.173 5.857 56.780 1.00 25.17 961 LEU A O 1
ATOM 7250 N N . PRO A 1 962 ? -21.506 7.144 58.592 1.00 26.05 962 PRO A N 1
ATOM 7251 C CA . PRO A 1 962 ? -22.207 6.097 59.331 1.00 26.05 962 PRO A CA 1
ATOM 7252 C C . PRO A 1 962 ? -23.541 5.754 58.658 1.00 26.05 962 PRO A C 1
ATOM 7254 O O . PRO A 1 962 ? -24.356 6.640 58.402 1.00 26.05 962 PRO A O 1
ATOM 7257 N N . THR A 1 963 ? -23.803 4.468 58.409 1.00 27.16 963 THR A N 1
ATOM 7258 C CA . THR A 1 963 ? -25.013 3.979 57.716 1.00 27.16 963 THR A CA 1
ATOM 7259 C C . THR A 1 963 ? -26.253 3.980 58.630 1.00 27.16 963 THR A C 1
ATOM 7261 O O . THR A 1 963 ? -26.911 2.963 58.846 1.00 27.16 963 THR A O 1
ATOM 7264 N N . ALA A 1 964 ? -26.577 5.138 59.205 1.00 28.62 964 ALA A N 1
ATOM 7265 C CA . ALA A 1 964 ? -27.597 5.333 60.236 1.00 28.62 964 ALA A CA 1
ATOM 7266 C C . ALA A 1 964 ? -29.046 5.346 59.691 1.00 28.62 964 ALA A C 1
ATOM 7268 O O . ALA A 1 964 ? -29.816 6.260 59.977 1.00 28.62 964 ALA A O 1
ATOM 7269 N N . CYS A 1 965 ? -29.425 4.337 58.896 1.00 25.67 965 CYS A N 1
ATOM 7270 C CA . CYS A 1 965 ? -30.786 4.170 58.353 1.00 25.67 965 CYS A CA 1
ATOM 7271 C C . CYS A 1 965 ? -31.321 2.719 58.340 1.00 25.67 965 CYS A C 1
ATOM 7273 O O . CYS A 1 965 ? -32.388 2.479 57.782 1.00 25.67 965 CYS A O 1
ATOM 7275 N N . HIS A 1 966 ? -30.664 1.764 59.013 1.00 24.50 966 HIS A N 1
ATOM 7276 C CA . HIS A 1 966 ? -31.237 0.434 59.277 1.00 24.50 966 HIS A CA 1
ATOM 7277 C C . HIS A 1 966 ? -31.400 0.178 60.780 1.00 24.50 966 HIS A C 1
ATOM 7279 O O . HIS A 1 966 ? -30.464 -0.210 61.474 1.00 24.50 966 HIS A O 1
ATOM 7285 N N . GLY A 1 967 ? -32.618 0.382 61.284 1.00 24.25 967 GLY A N 1
ATOM 7286 C CA . GLY A 1 967 ? -32.982 0.105 62.675 1.00 24.25 967 GLY A CA 1
ATOM 7287 C C . GLY A 1 967 ? -33.282 -1.373 62.940 1.00 24.25 967 GLY A C 1
ATOM 7288 O O . GLY A 1 967 ? -34.427 -1.697 63.249 1.00 24.25 967 GLY A O 1
ATOM 7289 N N . SER A 1 968 ? -32.284 -2.261 62.837 1.00 22.42 968 SER A N 1
ATOM 7290 C CA . SER A 1 968 ? -32.427 -3.631 63.363 1.00 22.42 968 SER A CA 1
ATOM 7291 C C . SER A 1 968 ? -32.393 -3.592 64.890 1.00 22.42 968 SER A C 1
ATOM 7293 O O . SER A 1 968 ? -31.402 -3.167 65.482 1.00 22.42 968 SER A O 1
ATOM 7295 N N . LEU A 1 969 ? -33.484 -4.006 65.535 1.00 25.23 969 LEU A N 1
ATOM 7296 C CA . LEU A 1 969 ? -33.623 -4.021 66.995 1.00 25.23 969 LEU A CA 1
ATOM 7297 C C . LEU A 1 969 ? -33.210 -5.374 67.591 1.00 25.23 969 LEU A C 1
ATOM 7299 O O . LEU A 1 969 ? -33.990 -6.019 68.293 1.00 25.23 969 LEU A O 1
ATOM 7303 N N . ASP A 1 970 ? -31.962 -5.773 67.355 1.00 23.97 970 ASP A N 1
ATOM 7304 C CA . ASP A 1 970 ? -31.357 -6.882 68.089 1.00 23.97 970 ASP A CA 1
ATOM 7305 C C . ASP A 1 970 ? -30.927 -6.410 69.483 1.00 23.97 970 ASP A C 1
ATOM 7307 O O . ASP A 1 970 ? -30.005 -5.612 69.660 1.00 23.97 970 ASP A O 1
ATOM 7311 N N . ARG A 1 971 ? -31.638 -6.906 70.497 1.00 26.33 971 ARG A N 1
ATOM 7312 C CA . ARG A 1 971 ? -31.248 -6.807 71.903 1.00 26.33 971 ARG A CA 1
ATOM 7313 C C . ARG A 1 971 ? -30.536 -8.088 72.307 1.00 26.33 971 ARG A C 1
ATOM 7315 O O . ARG A 1 971 ? -31.188 -9.120 72.400 1.00 26.33 971 ARG A O 1
ATOM 7322 N N . ASP A 1 972 ? -29.243 -7.995 72.596 1.00 24.30 972 ASP A N 1
ATOM 7323 C CA . ASP A 1 972 ? -28.690 -8.250 73.936 1.00 24.30 972 ASP A CA 1
ATOM 7324 C C . ASP A 1 972 ? -27.156 -8.051 73.937 1.00 24.30 972 ASP A C 1
ATOM 7326 O O . ASP A 1 972 ? -26.556 -7.754 72.909 1.00 24.30 972 ASP A O 1
ATOM 7330 N N . HIS A 1 973 ? -26.530 -8.167 75.115 1.00 25.77 973 HIS A N 1
ATOM 7331 C CA . HIS A 1 973 ? -25.080 -8.040 75.363 1.00 25.77 973 HIS A CA 1
ATOM 7332 C C . HIS A 1 973 ? -24.448 -6.642 75.192 1.00 25.77 973 HIS A C 1
ATOM 7334 O O . HIS A 1 973 ? -23.666 -6.376 74.283 1.00 25.77 973 HIS A O 1
ATOM 7340 N N . LEU A 1 974 ? -24.662 -5.789 76.200 1.00 23.64 974 LEU A N 1
ATOM 7341 C CA . LEU A 1 974 ? -23.740 -4.699 76.550 1.00 23.64 974 LEU A CA 1
ATOM 7342 C C . LEU A 1 974 ? -22.594 -5.223 77.440 1.00 23.64 974 LEU A C 1
ATOM 7344 O O . LEU A 1 974 ? -22.877 -5.704 78.540 1.00 23.64 974 LEU A O 1
ATOM 7348 N N . PRO A 1 975 ? -21.317 -5.050 77.058 1.00 23.91 975 PRO A N 1
ATOM 7349 C CA . PRO A 1 975 ? -20.209 -4.949 77.998 1.00 23.91 975 PRO A CA 1
ATOM 7350 C C . PRO A 1 975 ? -19.942 -3.473 78.336 1.00 23.91 975 PRO A C 1
ATOM 7352 O O . PRO A 1 975 ? -19.773 -2.629 77.457 1.00 23.91 975 PRO A O 1
ATOM 7355 N N . SER A 1 976 ? -19.896 -3.142 79.624 1.00 25.11 976 SER A N 1
ATOM 7356 C CA . SER A 1 976 ? -19.586 -1.793 80.102 1.00 25.11 976 SER A CA 1
ATOM 7357 C C . SER A 1 976 ? -18.079 -1.550 80.193 1.00 25.11 976 SER A C 1
ATOM 7359 O O . SER A 1 976 ? -17.404 -2.272 80.926 1.00 25.11 976 SER A O 1
ATOM 7361 N N . ASN A 1 977 ? -17.579 -0.493 79.547 1.00 24.75 977 ASN A N 1
ATOM 7362 C CA . ASN A 1 977 ? -16.813 0.583 80.200 1.00 24.75 977 ASN A CA 1
ATOM 7363 C C . ASN A 1 977 ? -16.386 1.657 79.190 1.00 24.75 977 ASN A C 1
ATOM 7365 O O . ASN A 1 977 ? -16.243 1.386 78.002 1.00 24.75 977 ASN A O 1
ATOM 7369 N N . ALA A 1 978 ? -16.155 2.873 79.686 1.00 26.25 978 ALA A N 1
ATOM 7370 C CA . ALA A 1 978 ? -15.582 3.971 78.920 1.00 26.25 978 ALA A CA 1
ATOM 7371 C C . ALA A 1 978 ? -14.402 4.583 79.685 1.00 26.25 978 ALA A C 1
ATOM 7373 O O . ALA A 1 978 ? -14.623 5.165 80.746 1.00 26.25 978 ALA A O 1
ATOM 7374 N N . SER A 1 979 ? -13.191 4.484 79.129 1.00 26.50 979 SER A N 1
ATOM 7375 C CA . SER A 1 979 ? -12.123 5.489 79.255 1.00 26.50 979 SER A CA 1
ATOM 7376 C C . SER A 1 979 ? -10.952 5.193 78.297 1.00 26.50 979 SER A C 1
ATOM 7378 O O . SER A 1 979 ? -10.760 4.057 77.864 1.00 26.50 979 SER A O 1
ATOM 7380 N N . ASP A 1 980 ? -10.163 6.240 78.034 1.00 25.89 980 ASP A N 1
ATOM 7381 C CA . ASP A 1 980 ? -8.763 6.210 77.574 1.00 25.89 980 ASP A CA 1
ATOM 7382 C C . ASP A 1 980 ? -8.436 5.692 76.153 1.00 25.89 980 ASP A C 1
ATOM 7384 O O . ASP A 1 980 ? -9.309 5.426 75.330 1.00 25.89 980 ASP A O 1
ATOM 7388 N N . TRP A 1 981 ? -7.121 5.633 75.883 1.00 24.78 981 TRP A N 1
ATOM 7389 C CA . TRP A 1 981 ? -6.421 5.309 74.625 1.00 24.78 981 TRP A CA 1
ATOM 7390 C C . TRP A 1 981 ? -6.213 6.443 73.613 1.00 24.78 981 TRP A C 1
ATOM 7392 O O . TRP A 1 981 ? -6.403 6.303 72.407 1.00 24.78 981 TRP A O 1
ATOM 7402 N N . GLY A 1 982 ? -5.637 7.540 74.113 1.00 21.53 982 GLY A N 1
ATOM 7403 C CA . GLY A 1 982 ? -4.517 8.161 73.398 1.00 21.53 982 GLY A CA 1
ATOM 7404 C C . GLY A 1 982 ? -3.217 7.366 73.622 1.00 21.53 982 GLY A C 1
ATOM 7405 O O . GLY A 1 982 ? -3.089 6.665 74.623 1.00 21.53 982 GLY A O 1
ATOM 7406 N N . GLY A 1 983 ? -2.243 7.509 72.716 1.00 22.61 983 GLY A N 1
ATOM 7407 C CA . GLY A 1 983 ? -0.962 6.788 72.758 1.00 22.61 983 GLY A CA 1
ATOM 7408 C C . GLY A 1 983 ? -0.978 5.532 71.883 1.00 22.61 983 GLY A C 1
ATOM 7409 O O . GLY A 1 983 ? -1.613 4.539 72.218 1.00 22.61 983 GLY A O 1
ATOM 7410 N N . GLY A 1 984 ? -0.305 5.594 70.733 1.00 23.02 984 GLY A N 1
ATOM 7411 C CA . GLY A 1 984 ? -0.235 4.471 69.794 1.00 23.02 984 GLY A CA 1
ATOM 7412 C C . GLY A 1 984 ? 0.953 3.542 70.044 1.00 23.02 984 GLY A C 1
ATOM 7413 O O . GLY A 1 984 ? 1.755 3.771 70.945 1.00 23.02 984 GLY A O 1
ATOM 7414 N N . SER A 1 985 ? 1.091 2.544 69.170 1.00 23.47 985 SER A N 1
ATOM 7415 C CA . SER A 1 985 ? 2.380 2.030 68.685 1.00 23.47 985 SER A CA 1
ATOM 7416 C C . SER A 1 985 ? 2.157 1.200 67.421 1.00 23.47 985 SER A C 1
ATOM 7418 O O . SER A 1 985 ? 1.248 0.374 67.370 1.00 23.47 985 SER A O 1
ATOM 7420 N N . LEU A 1 986 ? 3.001 1.404 66.409 1.00 24.91 986 LEU A N 1
ATOM 7421 C CA . LEU A 1 986 ? 3.192 0.428 65.335 1.00 24.91 986 LEU A CA 1
ATOM 7422 C C . LEU A 1 986 ? 4.091 -0.701 65.864 1.00 24.91 986 LEU A C 1
ATOM 7424 O O . LEU A 1 986 ? 5.066 -0.395 66.553 1.00 24.91 986 LEU A O 1
ATOM 7428 N N . PRO A 1 987 ? 3.845 -1.975 65.516 1.00 26.83 987 PRO A N 1
ATOM 7429 C CA . PRO A 1 987 ? 4.879 -2.994 65.590 1.00 26.83 987 PRO A CA 1
ATOM 7430 C C . PRO A 1 987 ? 5.911 -2.716 64.490 1.00 26.83 987 PRO A C 1
ATOM 7432 O O . PRO A 1 987 ? 5.567 -2.667 63.308 1.00 26.83 987 PRO A O 1
ATOM 7435 N N . VAL A 1 988 ? 7.167 -2.544 64.885 1.00 25.78 988 VAL A N 1
ATOM 7436 C CA . VAL A 1 988 ? 8.342 -2.630 64.010 1.00 25.78 988 VAL A CA 1
ATOM 7437 C C . VAL A 1 988 ? 9.106 -3.880 64.432 1.00 25.78 988 VAL A C 1
ATOM 7439 O O . VAL A 1 988 ? 9.102 -4.175 65.624 1.00 25.78 988 VAL A O 1
ATOM 7442 N N . ASP A 1 989 ? 9.677 -4.602 63.460 1.00 24.95 989 ASP A N 1
ATOM 7443 C CA . ASP A 1 989 ? 10.904 -5.429 63.522 1.00 24.95 989 ASP A CA 1
ATOM 7444 C C . ASP A 1 989 ? 10.851 -6.529 62.429 1.00 24.95 989 ASP A C 1
ATOM 7446 O O . ASP A 1 989 ? 9.800 -7.134 62.220 1.00 24.95 989 ASP A O 1
ATOM 7450 N N . GLN A 1 990 ? 11.918 -6.835 61.676 1.00 24.73 990 GLN A N 1
ATOM 7451 C CA . GLN A 1 990 ? 13.245 -6.197 61.593 1.00 24.73 990 GLN A CA 1
ATOM 7452 C C . GLN A 1 990 ? 13.933 -6.514 60.236 1.00 24.73 990 GLN A C 1
ATOM 7454 O O . GLN A 1 990 ? 13.369 -7.240 59.420 1.00 24.73 990 GLN A O 1
ATOM 7459 N N . ASP A 1 991 ? 15.147 -5.979 60.055 1.00 25.22 991 ASP A N 1
ATOM 7460 C CA . ASP A 1 991 ? 16.193 -6.314 59.062 1.00 25.22 991 ASP A CA 1
ATOM 7461 C C . ASP A 1 991 ? 15.922 -5.991 57.566 1.00 25.22 991 ASP A C 1
ATOM 7463 O O . ASP A 1 991 ? 15.013 -6.534 56.947 1.00 25.22 991 ASP A O 1
ATOM 7467 N N . GLU A 1 992 ? 16.563 -4.997 56.920 1.00 27.36 992 GLU A N 1
ATOM 7468 C CA . GLU A 1 992 ? 18.004 -4.703 56.651 1.00 27.36 992 GLU A CA 1
ATOM 7469 C C . GLU A 1 992 ? 18.494 -5.272 55.285 1.00 27.36 992 GLU A C 1
ATOM 7471 O O . GLU A 1 992 ? 18.118 -6.377 54.910 1.00 27.36 992 GLU A O 1
ATOM 7476 N N . ARG A 1 993 ? 19.313 -4.582 54.459 1.00 26.94 993 ARG A N 1
ATOM 7477 C CA . ARG A 1 993 ? 20.050 -3.301 54.621 1.00 26.94 993 ARG A CA 1
ATOM 7478 C C . ARG A 1 993 ? 20.356 -2.593 53.269 1.00 26.94 993 ARG A C 1
ATOM 7480 O O . ARG A 1 993 ? 20.022 -3.117 52.214 1.00 26.94 993 ARG A O 1
ATOM 7487 N N . ASP A 1 994 ? 21.053 -1.450 53.366 1.00 25.31 994 ASP A N 1
ATOM 7488 C CA . ASP A 1 994 ? 21.805 -0.676 52.345 1.00 25.31 994 ASP A CA 1
ATOM 7489 C C . ASP A 1 994 ? 20.970 0.065 51.257 1.00 25.31 994 ASP A C 1
ATOM 7491 O O . ASP A 1 994 ? 20.292 -0.564 50.454 1.00 25.31 994 ASP A O 1
ATOM 7495 N N . ALA A 1 995 ? 20.821 1.406 51.236 1.00 26.05 995 ALA A N 1
ATOM 7496 C CA . ALA A 1 995 ? 21.775 2.548 51.137 1.00 26.05 995 ALA A CA 1
ATOM 7497 C C . ALA A 1 995 ? 21.924 3.065 49.671 1.00 26.05 995 ALA A C 1
ATOM 7499 O O . ALA A 1 995 ? 21.917 2.266 48.743 1.00 26.05 995 ALA A O 1
ATOM 7500 N N . GLU A 1 996 ? 22.032 4.367 49.346 1.00 24.44 996 GLU A N 1
ATOM 7501 C CA . GLU A 1 996 ? 22.143 5.598 50.159 1.00 24.44 996 GLU A CA 1
ATOM 7502 C C . GLU A 1 996 ? 21.677 6.874 49.383 1.00 24.44 996 GLU A C 1
ATOM 7504 O O . GLU A 1 996 ? 21.392 6.806 48.191 1.00 24.44 996 GLU A O 1
ATOM 7509 N N . ALA A 1 997 ? 21.701 8.040 50.056 1.00 25.05 997 ALA A N 1
ATOM 7510 C CA . ALA A 1 997 ? 21.672 9.429 49.537 1.00 25.05 997 ALA A CA 1
ATOM 7511 C C . ALA A 1 997 ? 20.374 10.028 48.910 1.00 25.05 997 ALA A C 1
ATOM 7513 O O . ALA A 1 997 ? 19.834 9.558 47.915 1.00 25.05 997 ALA A O 1
ATOM 7514 N N . GLY A 1 998 ? 19.932 11.169 49.475 1.00 21.17 998 GLY A N 1
ATOM 7515 C CA . GLY A 1 998 ? 18.899 12.082 48.934 1.00 21.17 998 GLY A CA 1
ATOM 7516 C C . GLY A 1 998 ? 19.506 13.377 48.336 1.00 21.17 998 GLY A C 1
ATOM 7517 O O . GLY A 1 998 ? 20.525 13.247 47.659 1.00 21.17 998 GLY A O 1
ATOM 7518 N N . PRO A 1 999 ? 18.986 14.616 48.581 1.00 35.31 999 PRO A N 1
ATOM 7519 C CA . PRO A 1 999 ? 18.128 15.018 49.713 1.00 35.31 999 PRO A CA 1
ATOM 7520 C C . PRO A 1 999 ? 16.991 16.050 49.436 1.00 35.31 999 PRO A C 1
ATOM 7522 O O . PRO A 1 999 ? 16.876 16.650 48.373 1.00 35.31 999 PRO A O 1
ATOM 7525 N N . SER A 1 1000 ? 16.252 16.357 50.513 1.00 22.84 1000 SER A N 1
ATOM 7526 C CA . SER A 1 1000 ? 15.606 17.650 50.853 1.00 22.84 1000 SER A CA 1
ATOM 7527 C C . SER A 1 1000 ? 14.432 18.217 50.029 1.00 22.84 1000 SER A C 1
ATOM 7529 O O . SER A 1 1000 ? 14.544 18.561 48.858 1.00 22.84 1000 SER A O 1
ATOM 7531 N N . SER A 1 1001 ? 13.338 18.499 50.744 1.00 26.22 1001 SER A N 1
ATOM 7532 C CA . SER A 1 1001 ? 12.268 19.439 50.377 1.00 26.22 1001 SER A CA 1
ATOM 7533 C C . SER A 1 1001 ? 12.552 20.861 50.886 1.00 26.22 1001 SER A C 1
ATOM 7535 O O . SER A 1 1001 ? 13.014 20.992 52.021 1.00 26.22 1001 SER A O 1
ATOM 7537 N N . ALA A 1 1002 ? 12.141 21.917 50.167 1.00 22.89 1002 ALA A N 1
ATOM 7538 C CA . ALA A 1 1002 ? 12.000 23.260 50.754 1.00 22.89 1002 ALA A CA 1
ATOM 7539 C C . ALA A 1 1002 ? 11.001 24.196 50.024 1.00 22.89 1002 ALA A C 1
ATOM 7541 O O . ALA A 1 1002 ? 11.269 24.654 48.924 1.00 22.89 1002 ALA A O 1
ATOM 7542 N N . ALA A 1 1003 ? 9.911 24.530 50.729 1.00 22.86 1003 ALA A N 1
ATOM 7543 C CA . ALA A 1 1003 ? 9.299 25.863 50.903 1.00 22.86 1003 ALA A CA 1
ATOM 7544 C C . ALA A 1 1003 ? 8.828 26.782 49.731 1.00 22.86 1003 ALA A C 1
ATOM 7546 O O . ALA A 1 1003 ? 9.498 26.987 48.731 1.00 22.86 1003 ALA A O 1
ATOM 7547 N N . ALA A 1 1004 ? 7.751 27.527 50.061 1.00 23.61 1004 ALA A N 1
ATOM 7548 C CA . ALA A 1 1004 ? 7.547 28.982 49.852 1.00 23.61 1004 ALA A CA 1
ATOM 7549 C C . ALA A 1 1004 ? 6.482 29.503 48.844 1.00 23.61 1004 ALA A C 1
ATOM 7551 O O . ALA A 1 1004 ? 6.720 29.691 47.660 1.00 23.61 1004 ALA A O 1
ATOM 7552 N N . LYS A 1 1005 ? 5.334 29.903 49.418 1.00 22.89 1005 LYS A N 1
ATOM 7553 C CA . LYS A 1 1005 ? 4.640 31.210 49.277 1.00 22.89 1005 LYS A CA 1
ATOM 7554 C C . LYS A 1 1005 ? 4.660 31.990 47.929 1.00 22.89 1005 LYS A C 1
ATOM 7556 O O . LYS A 1 1005 ? 5.573 32.763 47.680 1.00 22.89 1005 LYS A O 1
ATOM 7561 N N . ALA A 1 1006 ? 3.464 32.041 47.328 1.00 23.97 1006 ALA A N 1
ATOM 7562 C CA . ALA A 1 1006 ? 2.662 33.260 47.069 1.00 23.97 1006 ALA A CA 1
ATOM 7563 C C . ALA A 1 1006 ? 2.941 34.232 45.884 1.00 23.97 1006 ALA A C 1
ATOM 7565 O O . ALA A 1 1006 ? 4.063 34.529 45.498 1.00 23.97 1006 ALA A O 1
ATOM 7566 N N . SER A 1 1007 ? 1.821 34.835 45.442 1.00 23.27 1007 SER A N 1
ATOM 7567 C CA . SER A 1 1007 ? 1.627 36.104 44.699 1.00 23.27 1007 SER A CA 1
ATOM 7568 C C . SER A 1 1007 ? 2.109 36.268 43.241 1.00 23.27 1007 SER A C 1
ATOM 7570 O O . SER A 1 1007 ? 3.254 36.610 42.989 1.00 23.27 1007 SER A O 1
ATOM 7572 N N . GLY A 1 1008 ? 1.134 36.254 42.317 1.00 22.75 1008 GLY A N 1
ATOM 7573 C CA . GLY A 1 1008 ? 0.732 37.454 41.551 1.00 22.75 1008 GLY A CA 1
ATOM 7574 C C . GLY A 1 1008 ? 1.499 37.842 40.273 1.00 22.75 1008 GLY A C 1
ATOM 7575 O O . GLY A 1 1008 ? 2.606 38.361 40.344 1.00 22.75 1008 GLY A O 1
ATOM 7576 N N . GLY A 1 1009 ? 0.837 37.761 39.107 1.00 22.47 1009 GLY A N 1
ATOM 7577 C CA . GLY A 1 1009 ? 1.320 38.400 37.871 1.00 22.47 1009 GLY A CA 1
ATOM 7578 C C . GLY A 1 1009 ? 0.529 38.068 36.595 1.00 22.47 1009 GLY A C 1
ATOM 7579 O O . GLY A 1 1009 ? 0.539 36.936 36.129 1.00 22.47 1009 GLY A O 1
ATOM 7580 N N . ALA A 1 1010 ? -0.109 39.076 35.996 1.00 21.59 1010 ALA A N 1
ATOM 7581 C CA . ALA A 1 1010 ? -0.695 39.086 34.643 1.00 21.59 1010 ALA A CA 1
ATOM 7582 C C . ALA A 1 1010 ? -0.595 40.536 34.090 1.00 21.59 1010 ALA A C 1
ATOM 7584 O O . ALA A 1 1010 ? -0.269 41.419 34.891 1.00 21.59 1010 ALA A O 1
ATOM 7585 N N . PRO A 1 1011 ? -0.906 40.869 32.809 1.00 40.97 1011 PRO A N 1
ATOM 7586 C CA . PRO A 1 1011 ? -1.349 40.036 31.670 1.00 40.97 1011 PRO A CA 1
ATOM 7587 C C . PRO A 1 1011 ? -0.623 40.339 30.319 1.00 40.97 1011 PRO A C 1
ATOM 7589 O O . PRO A 1 1011 ? 0.190 41.261 30.254 1.00 40.97 1011 PRO A O 1
ATOM 7592 N N . ARG A 1 1012 ? -1.011 39.667 29.207 1.00 21.92 1012 ARG A N 1
ATOM 7593 C CA . ARG A 1 1012 ? -1.277 40.255 27.851 1.00 21.92 1012 ARG A CA 1
ATOM 7594 C C . ARG A 1 1012 ? -1.857 39.216 26.844 1.00 21.92 1012 ARG A C 1
ATOM 7596 O O . ARG A 1 1012 ? -1.915 38.037 27.164 1.00 21.92 1012 ARG A O 1
ATOM 7603 N N . ARG A 1 1013 ? -2.387 39.686 25.696 1.00 21.33 1013 ARG A N 1
ATOM 7604 C CA . ARG A 1 1013 ? -3.278 39.025 24.683 1.00 21.33 1013 ARG A CA 1
ATOM 7605 C C . ARG A 1 1013 ? -3.163 39.761 23.316 1.00 21.33 1013 ARG A C 1
ATOM 7607 O O . ARG A 1 1013 ? -2.575 40.847 23.347 1.00 21.33 1013 ARG A O 1
ATOM 7614 N N . PRO A 1 1014 ? -3.847 39.366 22.204 1.00 38.28 1014 PRO A N 1
ATOM 7615 C CA . PRO A 1 1014 ? -4.412 38.066 21.760 1.00 38.28 1014 PRO A CA 1
ATOM 7616 C C . PRO A 1 1014 ? -3.475 37.505 20.640 1.00 38.28 1014 PRO A C 1
ATOM 7618 O O . PRO A 1 1014 ? -2.276 37.572 20.930 1.00 38.28 1014 PRO A O 1
ATOM 7621 N N . PRO A 1 1015 ? -3.838 37.063 19.393 1.00 31.72 1015 PRO A N 1
ATOM 7622 C CA . PRO A 1 1015 ? -5.087 36.530 18.743 1.00 31.72 1015 PRO A CA 1
ATOM 7623 C C . PRO A 1 1015 ? -5.731 35.288 19.435 1.00 31.72 1015 PRO A C 1
ATOM 7625 O O . PRO A 1 1015 ? -5.359 35.037 20.580 1.00 31.72 1015 PRO A O 1
ATOM 7628 N N . GLN A 1 1016 ? -6.749 34.526 18.959 1.00 26.02 1016 GLN A N 1
ATOM 7629 C CA . GLN A 1 1016 ? -7.542 34.378 17.691 1.00 26.02 1016 GLN A CA 1
ATOM 7630 C C . GLN A 1 1016 ? -6.875 33.584 16.526 1.00 26.02 1016 GLN A C 1
ATOM 7632 O O . GLN A 1 1016 ? -5.653 33.518 16.480 1.00 26.02 1016 GLN A O 1
ATOM 7637 N N . ASP A 1 1017 ? -7.560 32.916 15.577 1.00 24.75 1017 ASP A N 1
ATOM 7638 C CA . ASP A 1 1017 ? -9.008 32.752 15.269 1.00 24.75 1017 ASP A CA 1
ATOM 7639 C C . ASP A 1 1017 ? -9.677 31.470 15.849 1.00 24.75 1017 ASP A C 1
ATOM 7641 O O . ASP A 1 1017 ? -9.012 30.602 16.409 1.00 24.75 1017 ASP A O 1
ATOM 7645 N N . GLU A 1 1018 ? -11.011 31.368 15.723 1.00 25.33 1018 GLU A N 1
ATOM 7646 C CA . GLU A 1 1018 ? -11.922 30.328 16.272 1.00 25.33 1018 GLU A CA 1
ATOM 7647 C C . GLU A 1 1018 ? -12.981 29.913 15.197 1.00 25.33 1018 GLU A C 1
ATOM 7649 O O . GLU A 1 1018 ? -12.987 30.573 14.151 1.00 25.33 1018 GLU A O 1
ATOM 7654 N N . PRO A 1 1019 ? -13.852 28.867 15.336 1.00 33.56 1019 PRO A N 1
ATOM 7655 C CA . PRO A 1 1019 ? -14.709 28.529 16.503 1.00 33.56 1019 PRO A CA 1
ATOM 7656 C C . PRO A 1 1019 ? -14.741 27.021 16.894 1.00 33.56 1019 PRO A C 1
ATOM 7658 O O . PRO A 1 1019 ? -14.195 26.181 16.185 1.00 33.56 1019 PRO A O 1
ATOM 7661 N N . GLY A 1 1020 ? -15.409 26.554 17.962 1.00 24.23 1020 GLY A N 1
ATOM 7662 C CA . GLY A 1 1020 ? -16.082 27.239 19.080 1.00 24.23 1020 GLY A CA 1
ATOM 7663 C C . GLY A 1 1020 ? -17.127 26.346 19.795 1.00 24.23 1020 GLY A C 1
ATOM 7664 O O . GLY A 1 1020 ? -17.623 25.386 19.213 1.00 24.23 1020 GLY A O 1
ATOM 7665 N N . SER A 1 1021 ? -17.502 26.697 21.036 1.00 24.31 1021 SER A N 1
ATOM 7666 C CA . SER A 1 1021 ? -18.569 26.077 21.872 1.00 24.31 1021 SER A CA 1
ATOM 7667 C C . SER A 1 1021 ? -18.307 24.709 22.558 1.00 24.31 1021 SER A C 1
ATOM 7669 O O . SER A 1 1021 ? -18.812 23.674 22.130 1.00 24.31 1021 SER A O 1
ATOM 7671 N N . VAL A 1 1022 ? -17.632 24.740 23.722 1.00 28.00 1022 VAL A N 1
ATOM 7672 C CA . VAL A 1 1022 ? -17.811 23.766 24.844 1.00 28.00 1022 VAL A CA 1
ATOM 7673 C C . VAL A 1 1022 ? -17.713 24.454 26.226 1.00 28.00 1022 VAL A C 1
ATOM 7675 O O . VAL A 1 1022 ? -18.426 24.088 27.157 1.00 28.00 1022 VAL A O 1
ATOM 7678 N N . ALA A 1 1023 ? -16.883 25.498 26.354 1.00 26.66 1023 ALA A N 1
ATOM 7679 C CA . ALA A 1 1023 ? -16.394 26.073 27.623 1.00 26.66 1023 ALA A CA 1
ATOM 7680 C C . ALA A 1 1023 ? -17.425 26.613 28.651 1.00 26.66 1023 ALA A C 1
ATOM 7682 O O . ALA A 1 1023 ? -17.032 27.017 29.741 1.00 26.66 1023 ALA A O 1
ATOM 7683 N N . TRP A 1 1024 ? -18.726 26.646 28.347 1.00 25.28 1024 TRP A N 1
ATOM 7684 C CA . TRP A 1 1024 ? -19.749 27.213 29.245 1.00 25.28 1024 TRP A CA 1
ATOM 7685 C C . TRP A 1 1024 ? -20.296 26.204 30.272 1.00 25.28 1024 TRP A C 1
ATOM 7687 O O . TRP A 1 1024 ? -20.899 26.612 31.263 1.00 25.28 1024 TRP A O 1
ATOM 7697 N N . ALA A 1 1025 ? -20.077 24.899 30.073 1.00 30.78 1025 ALA A N 1
ATOM 7698 C CA . ALA A 1 1025 ? -20.534 23.866 31.009 1.00 30.78 1025 ALA A CA 1
ATOM 7699 C C . ALA A 1 1025 ? -19.614 23.705 32.236 1.00 30.78 1025 ALA A C 1
ATOM 7701 O O . ALA A 1 1025 ? -20.096 23.453 33.339 1.00 30.78 1025 ALA A O 1
ATOM 7702 N N . GLU A 1 1026 ? -18.299 23.867 32.061 1.00 30.61 1026 GLU A N 1
ATOM 7703 C CA . GLU A 1 1026 ? -17.310 23.605 33.117 1.00 30.61 1026 GLU A CA 1
ATOM 7704 C C . GLU A 1 1026 ? -17.327 24.683 34.210 1.00 30.61 1026 GLU A C 1
ATOM 7706 O O . GLU A 1 1026 ? -17.359 24.347 35.394 1.00 30.61 1026 GLU A O 1
ATOM 7711 N N . GLN A 1 1027 ? -17.410 25.967 33.835 1.00 30.48 1027 GLN A N 1
ATOM 7712 C CA . GLN A 1 1027 ? -17.469 27.072 34.805 1.00 30.48 1027 GLN A CA 1
ATOM 7713 C C . GLN A 1 1027 ? -18.702 26.968 35.715 1.00 30.48 1027 GLN A C 1
ATOM 7715 O O . GLN A 1 1027 ? -18.572 27.043 36.933 1.00 30.48 1027 GLN A O 1
ATOM 7720 N N . GLY A 1 1028 ? -19.883 26.680 35.152 1.00 33.78 1028 GLY A N 1
ATOM 7721 C CA . GLY A 1 1028 ? -21.113 26.496 35.934 1.00 33.78 1028 GLY A CA 1
ATOM 7722 C C . GLY A 1 1028 ? -21.094 25.282 36.875 1.00 33.78 1028 GLY A C 1
ATOM 7723 O O . GLY A 1 1028 ? -21.900 25.216 37.805 1.00 33.78 1028 GLY A O 1
ATOM 7724 N N . LEU A 1 1029 ? -20.181 24.327 36.664 1.00 34.53 1029 LEU A N 1
ATOM 7725 C CA . LEU A 1 1029 ? -19.969 23.190 37.559 1.00 34.53 1029 LEU A CA 1
ATOM 7726 C C . LEU A 1 1029 ? -18.902 23.499 38.623 1.00 34.53 1029 LEU A C 1
ATOM 7728 O O . LEU A 1 1029 ? -19.080 23.136 39.784 1.00 34.53 1029 LEU A O 1
ATOM 7732 N N . GLN A 1 1030 ? -17.841 24.229 38.268 1.00 34.78 1030 GLN A N 1
ATOM 7733 C CA . GLN A 1 1030 ? -16.813 24.679 39.214 1.00 34.78 1030 GLN A CA 1
ATOM 7734 C C . GLN A 1 1030 ? -17.331 25.740 40.197 1.00 34.78 1030 GLN A C 1
ATOM 7736 O O . GLN A 1 1030 ? -17.058 25.608 41.388 1.00 34.78 1030 GLN A O 1
ATOM 7741 N N . ASP A 1 1031 ? -18.163 26.692 39.761 1.00 35.06 1031 ASP A N 1
ATOM 7742 C CA . ASP A 1 1031 ? -18.822 27.671 40.649 1.00 35.06 1031 ASP A CA 1
ATOM 7743 C C . ASP A 1 1031 ? -19.833 27.016 41.614 1.00 35.06 1031 ASP A C 1
ATOM 7745 O O . ASP A 1 1031 ? -20.123 27.537 42.691 1.00 35.06 1031 ASP A O 1
ATOM 7749 N N . ARG A 1 1032 ? -20.361 25.834 41.264 1.00 35.31 1032 ARG A N 1
ATOM 7750 C CA . ARG A 1 1032 ? -21.205 25.021 42.158 1.00 35.31 1032 ARG A CA 1
ATOM 7751 C C . ARG A 1 1032 ? -20.385 24.180 43.142 1.00 35.31 1032 ARG A C 1
ATOM 7753 O O . ARG A 1 1032 ? -20.834 23.951 44.263 1.00 35.31 1032 ARG A O 1
ATOM 7760 N N . LEU A 1 1033 ? -19.189 23.737 42.751 1.00 35.91 1033 LEU A N 1
ATOM 7761 C CA . LEU A 1 1033 ? -18.270 22.998 43.623 1.00 35.91 1033 LEU A CA 1
ATOM 7762 C C . LEU A 1 1033 ? -17.542 23.912 44.623 1.00 35.91 1033 LEU A C 1
ATOM 7764 O O . LEU A 1 1033 ? -17.342 23.507 45.766 1.00 35.91 1033 LEU A O 1
ATOM 7768 N N . SER A 1 1034 ? -17.198 25.146 44.241 1.00 34.47 1034 SER A N 1
ATOM 7769 C CA . SER A 1 1034 ? -16.627 26.142 45.162 1.00 34.47 1034 SER A CA 1
ATOM 7770 C C . SER A 1 1034 ? -17.623 26.531 46.258 1.00 34.47 1034 SER A C 1
ATOM 7772 O O . SER A 1 1034 ? -17.270 26.498 47.435 1.00 34.47 1034 SER A O 1
ATOM 7774 N N . HIS A 1 1035 ? -18.889 26.773 45.904 1.00 36.47 1035 HIS A N 1
ATOM 7775 C CA . HIS A 1 1035 ? -19.944 27.084 46.873 1.00 36.47 1035 HIS A CA 1
ATOM 7776 C C . HIS A 1 1035 ? -20.204 25.926 47.861 1.00 36.47 1035 HIS A C 1
ATOM 7778 O O . HIS A 1 1035 ? -20.496 26.166 49.033 1.00 36.47 1035 HIS A O 1
ATOM 7784 N N . LEU A 1 1036 ? -20.050 24.666 47.431 1.00 33.38 1036 LEU A N 1
ATOM 7785 C CA . LEU A 1 1036 ? -20.066 23.504 48.334 1.00 33.38 1036 LEU A CA 1
ATOM 7786 C C . LEU A 1 1036 ? -18.843 23.470 49.269 1.00 33.38 1036 LEU A C 1
ATOM 7788 O O . LEU A 1 1036 ? -18.974 23.096 50.433 1.00 33.38 1036 LEU A O 1
ATOM 7792 N N . HIS A 1 1037 ? -17.666 23.877 48.790 1.00 36.28 1037 HIS A N 1
ATOM 7793 C CA . HIS A 1 1037 ? -16.437 23.913 49.587 1.00 36.28 1037 HIS A CA 1
ATOM 7794 C C . HIS A 1 1037 ? -16.462 25.007 50.673 1.00 36.28 1037 HIS A C 1
ATOM 7796 O O . HIS A 1 1037 ? -16.011 24.771 51.796 1.00 36.28 1037 HIS A O 1
ATOM 7802 N N . GLU A 1 1038 ? -17.044 26.174 50.382 1.00 36.00 1038 GLU A N 1
ATOM 7803 C CA . GLU A 1 1038 ? -17.248 27.240 51.376 1.00 36.00 1038 GLU A CA 1
ATOM 7804 C C . GLU A 1 1038 ? -18.272 26.834 52.452 1.00 36.00 1038 GLU A C 1
ATOM 7806 O O . GLU A 1 1038 ? -18.009 27.011 53.642 1.00 36.00 1038 GLU A O 1
ATOM 7811 N N . CYS A 1 1039 ? -19.387 26.189 52.079 1.00 35.34 1039 CYS A N 1
ATOM 7812 C CA . CYS A 1 1039 ? -20.360 25.674 53.053 1.00 35.34 1039 CYS A CA 1
ATOM 7813 C C . CYS A 1 1039 ? -19.767 24.614 54.002 1.00 35.34 1039 CYS A C 1
ATOM 7815 O O . CYS A 1 1039 ? -20.093 24.607 55.182 1.00 35.34 1039 CYS A O 1
ATOM 7817 N N . VAL A 1 1040 ? -18.871 23.742 53.526 1.00 35.97 1040 VAL A N 1
ATOM 7818 C CA . VAL A 1 1040 ? -18.252 22.682 54.354 1.00 35.97 1040 VAL A CA 1
ATOM 7819 C C . VAL A 1 1040 ? -17.151 23.213 55.290 1.00 35.97 1040 VAL A C 1
ATOM 7821 O O . VAL A 1 1040 ? -16.768 22.529 56.239 1.00 35.97 1040 VAL A O 1
ATOM 7824 N N . THR A 1 1041 ? -16.633 24.425 55.060 1.00 33.50 1041 THR A N 1
ATOM 7825 C CA . THR A 1 1041 ? -15.528 25.004 55.851 1.00 33.50 1041 THR A CA 1
ATOM 7826 C C . THR A 1 1041 ? -15.972 26.044 56.891 1.00 33.50 1041 THR A C 1
ATOM 7828 O O . THR A 1 1041 ? -15.218 26.329 57.824 1.00 33.50 1041 THR A O 1
ATOM 7831 N N . GLY A 1 1042 ? -17.203 26.561 56.806 1.00 33.00 1042 GLY A N 1
ATOM 7832 C CA . GLY A 1 1042 ? -17.834 27.360 57.862 1.00 33.00 1042 GLY A CA 1
ATOM 7833 C C . GLY A 1 1042 ? -18.454 26.478 58.952 1.00 33.00 1042 GLY A C 1
ATOM 7834 O O . GLY A 1 1042 ? -19.513 25.903 58.747 1.00 33.00 1042 GLY A O 1
ATOM 7835 N N . GLY A 1 1043 ? -17.810 26.369 60.118 1.00 33.94 1043 GLY A N 1
ATOM 7836 C CA . GLY A 1 1043 ? -18.157 25.376 61.150 1.00 33.94 1043 GLY A CA 1
ATOM 7837 C C . GLY A 1 1043 ? -19.515 25.542 61.857 1.00 33.94 1043 GLY A C 1
ATOM 7838 O O . GLY A 1 1043 ? -19.557 26.044 62.980 1.00 33.94 1043 GLY A O 1
ATOM 7839 N N . LEU A 1 1044 ? -20.586 25.029 61.242 1.00 30.89 1044 LEU A N 1
ATOM 7840 C CA . LEU A 1 1044 ? -21.871 24.625 61.844 1.00 30.89 1044 LEU A CA 1
ATOM 7841 C C . LEU A 1 1044 ? -22.323 23.263 61.248 1.00 30.89 1044 LEU A C 1
ATOM 7843 O O . LEU A 1 1044 ? -21.551 22.623 60.536 1.00 30.89 1044 LEU A O 1
ATOM 7847 N N . ASP A 1 1045 ? -23.508 22.753 61.616 1.00 34.19 1045 ASP A N 1
ATOM 7848 C CA . ASP A 1 1045 ? -23.897 21.338 61.431 1.00 34.19 1045 ASP A CA 1
ATOM 7849 C C . ASP A 1 1045 ? -23.892 20.830 59.962 1.00 34.19 1045 ASP A C 1
ATOM 7851 O O . ASP A 1 1045 ? -24.815 21.123 59.191 1.00 34.19 1045 ASP A O 1
ATOM 7855 N N . PRO A 1 1046 ? -22.945 19.949 59.569 1.00 34.66 1046 PRO A N 1
ATOM 7856 C CA . PRO A 1 1046 ? -22.688 19.623 58.159 1.00 34.66 1046 PRO A CA 1
ATOM 7857 C C . PRO A 1 1046 ? -23.798 18.806 57.475 1.00 34.66 1046 PRO A C 1
ATOM 7859 O O . PRO A 1 1046 ? -23.873 18.762 56.247 1.00 34.66 1046 PRO A O 1
ATOM 7862 N N . MET A 1 1047 ? -24.681 18.159 58.244 1.00 30.16 1047 MET A N 1
ATOM 7863 C CA . MET A 1 1047 ? -25.816 17.399 57.697 1.00 30.16 1047 MET A CA 1
ATOM 7864 C C . MET A 1 1047 ? -26.963 18.294 57.205 1.00 30.16 1047 MET A C 1
ATOM 7866 O O . MET A 1 1047 ? -27.742 17.859 56.356 1.00 30.16 1047 MET A O 1
ATOM 7870 N N . ALA A 1 1048 ? -27.081 19.527 57.712 1.00 34.09 1048 ALA A N 1
ATOM 7871 C CA . ALA A 1 1048 ? -28.110 20.466 57.268 1.00 34.09 1048 ALA A CA 1
ATOM 7872 C C . ALA A 1 1048 ? -27.734 21.099 55.919 1.00 34.09 1048 ALA A C 1
ATOM 7874 O O . ALA A 1 1048 ? -28.530 21.085 54.976 1.00 34.09 1048 ALA A O 1
ATOM 7875 N N . ASP A 1 1049 ? -26.495 21.578 55.800 1.00 34.09 1049 ASP A N 1
ATOM 7876 C CA . ASP A 1 1049 ? -26.040 22.307 54.614 1.00 34.09 1049 ASP A CA 1
ATOM 7877 C C . ASP A 1 1049 ? -25.789 21.392 53.408 1.00 34.09 1049 ASP A C 1
ATOM 7879 O O . ASP A 1 1049 ? -26.051 21.794 52.275 1.00 34.09 1049 ASP A O 1
ATOM 7883 N N . LEU A 1 1050 ? -25.415 20.122 53.618 1.00 35.06 1050 LEU A N 1
ATOM 7884 C CA . LEU A 1 1050 ? -25.373 19.132 52.534 1.00 35.06 1050 LEU A CA 1
ATOM 7885 C C . LEU A 1 1050 ? -26.770 18.903 51.921 1.00 35.06 1050 LEU A C 1
ATOM 7887 O O . LEU A 1 1050 ? -26.912 18.818 50.698 1.00 35.06 1050 LEU A O 1
ATOM 7891 N N . ALA A 1 1051 ? -27.817 18.856 52.752 1.00 34.81 1051 ALA A N 1
ATOM 7892 C CA . ALA A 1 1051 ? -29.197 18.707 52.292 1.00 34.81 1051 ALA A CA 1
ATOM 7893 C C . ALA A 1 1051 ? -29.710 19.969 51.570 1.00 34.81 1051 ALA A C 1
ATOM 7895 O O . ALA A 1 1051 ? -30.361 19.857 50.527 1.00 34.81 1051 ALA A O 1
ATOM 7896 N N . ALA A 1 1052 ? -29.380 21.163 52.074 1.00 35.44 1052 ALA A N 1
ATOM 7897 C CA . ALA A 1 1052 ? -29.711 22.435 51.427 1.00 35.44 1052 ALA A CA 1
ATOM 7898 C C . ALA A 1 1052 ? -28.977 22.612 50.082 1.00 35.44 1052 ALA A C 1
ATOM 7900 O O . ALA A 1 1052 ? -29.590 22.991 49.079 1.00 35.44 1052 ALA A O 1
ATOM 7901 N N . GLY A 1 1053 ? -27.689 22.257 50.029 1.00 33.59 1053 GLY A N 1
ATOM 7902 C CA . GLY A 1 1053 ? -26.877 22.266 48.813 1.00 33.59 1053 GLY A CA 1
ATOM 7903 C C . GLY A 1 1053 ? -27.478 21.380 47.721 1.00 33.59 1053 GLY A C 1
ATOM 7904 O O . GLY A 1 1053 ? -27.730 21.856 46.611 1.00 33.59 1053 GLY A O 1
ATOM 7905 N N . LEU A 1 1054 ? -27.816 20.128 48.053 1.00 34.19 1054 LEU A N 1
ATOM 7906 C CA . LEU A 1 1054 ? -28.463 19.193 47.124 1.00 34.19 1054 LEU A CA 1
ATOM 7907 C C . LEU A 1 1054 ? -29.843 19.685 46.649 1.00 34.19 1054 LEU A C 1
ATOM 7909 O O . LEU A 1 1054 ? -30.153 19.557 45.463 1.00 34.19 1054 LEU A O 1
ATOM 7913 N N . GLN A 1 1055 ? -30.647 20.317 47.513 1.00 32.75 1055 GLN A N 1
ATOM 7914 C CA . GLN A 1 1055 ? -31.904 20.952 47.087 1.00 32.75 1055 GLN A CA 1
ATOM 7915 C C . GLN A 1 1055 ? -31.675 22.092 46.081 1.00 32.75 1055 GLN A C 1
ATOM 7917 O O . GLN A 1 1055 ? -32.408 22.182 45.096 1.00 32.75 1055 GLN A O 1
ATOM 7922 N N . SER A 1 1056 ? -30.641 22.923 46.261 1.00 34.97 1056 SER A N 1
ATOM 7923 C CA . SER A 1 1056 ? -30.334 24.013 45.316 1.00 34.97 1056 SER A CA 1
ATOM 7924 C C . SER A 1 1056 ? -29.877 23.508 43.937 1.00 34.97 1056 SER A C 1
ATOM 7926 O O . SER A 1 1056 ? -30.176 24.124 42.910 1.00 34.97 1056 SER A O 1
ATOM 7928 N N . VAL A 1 1057 ? -29.210 22.348 43.886 1.00 34.22 1057 VAL A N 1
ATOM 7929 C CA . VAL A 1 1057 ? -28.831 21.687 42.629 1.00 34.22 1057 VAL A CA 1
ATOM 7930 C C . VAL A 1 1057 ? -30.060 21.132 41.900 1.00 34.22 1057 VAL A C 1
ATOM 7932 O O . VAL A 1 1057 ? -30.148 21.276 40.679 1.00 34.22 1057 VAL A O 1
ATOM 7935 N N . LEU A 1 1058 ? -31.019 20.564 42.641 1.00 34.09 1058 LEU A N 1
ATOM 7936 C CA . LEU A 1 1058 ? -32.206 19.864 42.126 1.00 34.09 1058 LEU A CA 1
ATOM 7937 C C . LEU A 1 1058 ? -33.427 20.759 41.824 1.00 34.09 1058 LEU A C 1
ATOM 7939 O O . LEU A 1 1058 ? -34.431 20.249 41.326 1.00 34.09 1058 LEU A O 1
ATOM 7943 N N . HIS A 1 1059 ? -33.391 22.059 42.136 1.00 32.84 1059 HIS A N 1
ATOM 7944 C CA . HIS A 1 1059 ? -34.516 22.995 41.926 1.00 32.84 1059 HIS A CA 1
ATOM 7945 C C . HIS A 1 1059 ? -34.181 24.202 41.025 1.00 32.84 1059 HIS A C 1
ATOM 7947 O O . HIS A 1 1059 ? -34.929 25.180 40.983 1.00 32.84 1059 HIS A O 1
ATOM 7953 N N . GLY A 1 1060 ? -33.087 24.135 40.260 1.00 29.06 1060 GLY A N 1
ATOM 7954 C CA . GLY A 1 1060 ? -32.867 25.057 39.139 1.00 29.06 1060 GLY A CA 1
ATOM 7955 C C . GLY A 1 1060 ? -33.891 24.831 38.009 1.00 29.06 1060 GLY A C 1
ATOM 7956 O O . GLY A 1 1060 ? -34.326 23.695 37.811 1.00 29.06 1060 GLY A O 1
ATOM 7957 N N . PRO A 1 1061 ? -34.292 25.874 37.256 1.00 25.14 1061 PRO A N 1
ATOM 7958 C CA . PRO A 1 1061 ? -35.258 25.726 36.170 1.00 25.14 1061 PRO A CA 1
ATOM 7959 C C . PRO A 1 1061 ? -34.694 24.846 35.047 1.00 25.14 1061 PRO A C 1
ATOM 7961 O O . PRO A 1 1061 ? -33.620 25.118 34.509 1.00 25.14 1061 PRO A O 1
ATOM 7964 N N . VAL A 1 1062 ? -35.440 23.806 34.672 1.00 25.47 1062 VAL A N 1
ATOM 7965 C CA . VAL A 1 1062 ? -35.085 22.916 33.560 1.00 25.47 1062 VAL A CA 1
ATOM 7966 C C . VAL A 1 1062 ? -35.238 23.672 32.240 1.00 25.47 1062 VAL A C 1
ATOM 7968 O O . VAL A 1 1062 ? -36.349 24.026 31.852 1.00 25.47 1062 VAL A O 1
ATOM 7971 N N . GLN A 1 1063 ? -34.129 23.893 31.535 1.00 24.38 1063 GLN A N 1
ATOM 7972 C CA . GLN A 1 1063 ? -34.165 24.179 30.102 1.00 24.38 1063 GLN A CA 1
ATOM 7973 C C . GLN A 1 1063 ? -34.194 22.850 29.345 1.00 24.38 1063 GLN A C 1
ATOM 7975 O O . GLN A 1 1063 ? -33.325 22.000 29.538 1.00 24.38 1063 GLN A O 1
ATOM 7980 N N . GLU A 1 1064 ? -35.202 22.662 28.497 1.00 22.16 1064 GLU A N 1
ATOM 7981 C CA . GLU A 1 1064 ? -35.324 21.467 27.663 1.00 22.16 1064 GLU A CA 1
ATOM 7982 C C . GLU A 1 1064 ? -34.197 21.422 26.613 1.00 22.16 1064 GLU A C 1
ATOM 7984 O O . GLU A 1 1064 ? -33.986 22.410 25.900 1.00 22.16 1064 GLU A O 1
ATOM 7989 N N . PRO A 1 1065 ? -33.486 20.291 26.444 1.00 25.42 1065 PRO A N 1
ATOM 7990 C CA . PRO A 1 1065 ? -32.488 20.141 25.392 1.00 25.42 1065 PRO A CA 1
ATOM 7991 C C . PRO A 1 1065 ? -33.173 19.903 24.035 1.00 25.42 1065 PRO A C 1
ATOM 7993 O O . PRO A 1 1065 ? -33.221 18.783 23.527 1.00 25.42 1065 PRO A O 1
ATOM 7996 N N . THR A 1 1066 ? -33.709 20.963 23.421 1.00 23.17 1066 THR A N 1
ATOM 7997 C CA . THR A 1 1066 ? -34.309 20.894 22.080 1.00 23.17 1066 THR A CA 1
ATOM 7998 C C . THR A 1 1066 ? -33.238 20.660 21.009 1.00 23.17 1066 THR A C 1
ATOM 8000 O O . THR A 1 1066 ? -32.700 21.605 20.424 1.00 23.17 1066 THR A O 1
ATOM 8003 N N . VAL A 1 1067 ? -32.933 19.393 20.723 1.00 25.83 1067 VAL A N 1
ATOM 8004 C CA . VAL A 1 1067 ? -32.069 18.999 19.603 1.00 25.83 1067 VAL A CA 1
ATOM 8005 C C . VAL A 1 1067 ? -32.788 19.309 18.289 1.00 25.83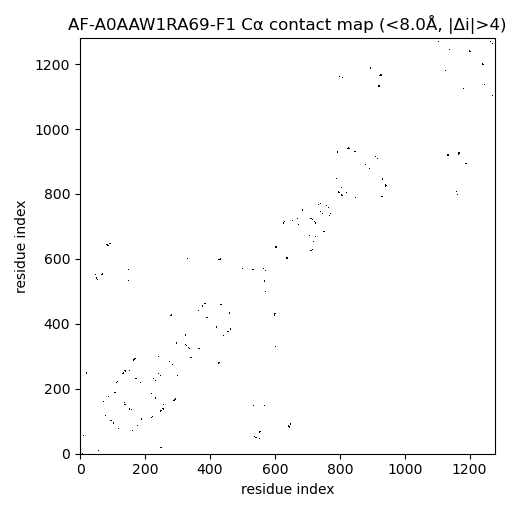 1067 VAL A C 1
ATOM 8007 O O . VAL A 1 1067 ? -33.642 18.553 17.829 1.00 25.83 1067 VAL A O 1
ATOM 8010 N N . ARG A 1 1068 ? -32.446 20.442 17.666 1.00 22.83 1068 ARG A N 1
ATOM 8011 C CA . ARG A 1 1068 ? -32.905 20.771 16.311 1.00 22.83 1068 ARG A CA 1
ATOM 8012 C C . ARG A 1 1068 ? -32.221 19.858 15.295 1.00 22.83 1068 ARG A C 1
ATOM 8014 O O . ARG A 1 1068 ? -31.013 19.956 15.091 1.00 22.83 1068 ARG A O 1
ATOM 8021 N N . SER A 1 1069 ? -33.001 19.034 14.603 1.00 22.67 1069 SER A N 1
ATOM 8022 C CA . SER A 1 1069 ? -32.576 18.407 13.348 1.00 22.67 1069 SER A CA 1
ATOM 8023 C C . SER A 1 1069 ? -32.320 19.477 12.272 1.00 22.67 1069 SER A C 1
ATOM 8025 O O . SER A 1 1069 ? -33.100 20.432 12.188 1.00 22.67 1069 SER A O 1
ATOM 8027 N N . PRO A 1 1070 ? -31.287 19.339 11.422 1.00 25.88 1070 PRO A N 1
ATOM 8028 C CA . PRO A 1 1070 ? -31.058 20.268 10.318 1.00 25.88 1070 PRO A CA 1
ATOM 8029 C C . PRO A 1 1070 ? -32.168 20.156 9.262 1.00 25.88 1070 PRO A C 1
ATOM 8031 O O . PRO A 1 1070 ? -32.644 19.066 8.948 1.00 25.88 1070 PRO A O 1
ATOM 8034 N N . THR A 1 1071 ? -32.583 21.292 8.703 1.00 23.95 1071 THR A N 1
ATOM 8035 C CA . THR A 1 1071 ? -33.659 21.374 7.706 1.00 23.95 1071 THR A CA 1
ATOM 8036 C C . THR A 1 1071 ? -33.178 20.997 6.304 1.00 23.95 1071 THR A C 1
ATOM 8038 O O . THR A 1 1071 ? -32.375 21.723 5.719 1.00 23.95 1071 THR A O 1
ATOM 8041 N N . GLY A 1 1072 ? -33.733 19.922 5.742 1.00 25.30 1072 GLY A N 1
ATOM 8042 C CA . GLY A 1 1072 ? -33.792 19.679 4.296 1.00 25.30 1072 GLY A CA 1
ATOM 8043 C C . GLY A 1 1072 ? -35.200 19.978 3.766 1.00 25.30 1072 GLY A C 1
ATOM 8044 O O . GLY A 1 1072 ? -36.179 19.809 4.493 1.00 25.30 1072 GLY A O 1
ATOM 8045 N N . SER A 1 1073 ? -35.315 20.462 2.533 1.00 25.89 1073 SER A N 1
ATOM 8046 C CA . SER A 1 1073 ? -36.580 20.903 1.928 1.00 25.89 1073 SER A CA 1
ATOM 8047 C C . SER A 1 1073 ? -37.299 19.787 1.160 1.00 25.89 1073 SER A C 1
ATOM 8049 O O . SER A 1 1073 ? -36.646 19.088 0.393 1.00 25.89 1073 SER A O 1
ATOM 8051 N N . GLU A 1 1074 ? -38.631 19.681 1.277 1.00 26.42 1074 GLU A N 1
ATOM 8052 C CA . GLU A 1 1074 ? -39.593 20.075 0.217 1.00 26.42 1074 GLU A CA 1
ATOM 8053 C C . GLU A 1 1074 ? -41.064 19.654 0.486 1.00 26.42 1074 GLU A C 1
ATOM 8055 O O . GLU A 1 1074 ? -41.354 18.747 1.257 1.00 26.42 1074 GLU A O 1
ATOM 8060 N N . GLY A 1 1075 ? -41.976 20.389 -0.168 1.00 24.97 1075 GLY A N 1
ATOM 8061 C CA . GLY A 1 1075 ? -43.416 20.182 -0.422 1.00 24.97 1075 GLY A CA 1
ATOM 8062 C C . GLY A 1 1075 ? -44.239 19.066 0.253 1.00 24.97 1075 GLY A C 1
ATOM 8063 O O . GLY A 1 1075 ? -44.080 17.887 -0.043 1.00 24.97 1075 GLY A O 1
ATOM 8064 N N . GLY A 1 1076 ? -45.306 19.463 0.967 1.00 24.78 1076 GLY A N 1
ATOM 8065 C CA . GLY A 1 1076 ? -46.445 18.575 1.258 1.00 24.78 1076 GLY A CA 1
ATOM 8066 C C . GLY A 1 1076 ? -47.444 19.108 2.295 1.00 24.78 1076 GLY A C 1
ATOM 8067 O O . GLY A 1 1076 ? -47.131 19.222 3.473 1.00 24.78 1076 GLY A O 1
ATOM 8068 N N . SER A 1 1077 ? -48.680 19.399 1.884 1.00 23.19 1077 SER A N 1
ATOM 8069 C CA . SER A 1 1077 ? -49.806 19.760 2.768 1.00 23.19 1077 SER A CA 1
ATOM 8070 C C . SER A 1 1077 ? -51.111 19.160 2.224 1.00 23.19 1077 SER A C 1
ATOM 8072 O O . SER A 1 1077 ? -51.177 18.926 1.016 1.00 23.19 1077 SER A O 1
ATOM 8074 N N . PRO A 1 1078 ? -52.205 19.054 3.009 1.00 36.75 1078 PRO A N 1
ATOM 8075 C CA . PRO A 1 1078 ? -52.293 18.960 4.479 1.00 36.75 1078 PRO A CA 1
ATOM 8076 C C . PRO A 1 1078 ? -53.323 17.905 4.977 1.00 36.75 1078 PRO A C 1
ATOM 8078 O O . PRO A 1 1078 ? -54.237 17.553 4.233 1.00 36.75 1078 PRO A O 1
ATOM 8081 N N . ARG A 1 1079 ? -53.288 17.525 6.274 1.00 23.09 1079 ARG A N 1
ATOM 8082 C CA . ARG A 1 1079 ? -54.447 17.549 7.223 1.00 23.09 1079 ARG A CA 1
ATOM 8083 C C . ARG A 1 1079 ? -54.205 16.798 8.545 1.00 23.09 1079 ARG A C 1
ATOM 8085 O O . ARG A 1 1079 ? -53.653 15.713 8.526 1.00 23.09 1079 ARG A O 1
ATOM 8092 N N . GLN A 1 1080 ? -54.780 17.360 9.622 1.00 23.41 1080 GLN A N 1
ATOM 8093 C CA . GLN A 1 1080 ? -55.296 16.703 10.846 1.00 23.41 1080 GLN A CA 1
ATOM 8094 C C . GLN A 1 1080 ? -54.304 15.793 11.620 1.00 23.41 1080 GLN A C 1
ATOM 8096 O O . GLN A 1 1080 ? -53.976 14.707 11.172 1.00 23.41 1080 GLN A O 1
ATOM 8101 N N . HIS A 1 1081 ? -53.840 16.127 12.829 1.00 22.81 1081 HIS A N 1
ATOM 8102 C CA . HIS A 1 1081 ? -54.506 16.862 13.915 1.00 22.81 1081 HIS A CA 1
ATOM 8103 C C . HIS A 1 1081 ? -53.571 17.819 14.668 1.00 22.81 1081 HIS A C 1
ATOM 8105 O O . HIS A 1 1081 ? -52.450 17.458 15.006 1.00 22.81 1081 HIS A O 1
ATOM 8111 N N . GLU A 1 1082 ? -54.098 18.984 15.046 1.00 22.09 1082 GLU A N 1
ATOM 8112 C CA . GLU A 1 1082 ? -53.514 19.866 16.062 1.00 22.09 1082 GLU A CA 1
ATOM 8113 C C . GLU A 1 1082 ? -54.648 20.581 16.831 1.00 22.09 1082 GLU A C 1
ATOM 8115 O O . GLU A 1 1082 ? -55.808 20.537 16.416 1.00 22.09 1082 GLU A O 1
ATOM 8120 N N . SER A 1 1083 ? -54.315 21.246 17.941 1.00 21.61 1083 SER A N 1
ATOM 8121 C CA . SER A 1 1083 ? -55.207 21.992 18.849 1.00 21.61 1083 SER A CA 1
ATOM 8122 C C . SER A 1 1083 ? -56.266 21.181 19.627 1.00 21.61 1083 SER A C 1
ATOM 8124 O O . SER A 1 1083 ? -57.401 20.986 19.204 1.00 21.61 1083 SER A O 1
ATOM 8126 N N . LEU A 1 1084 ? -55.922 20.846 20.875 1.00 23.11 1084 LEU A N 1
ATOM 8127 C CA . LEU A 1 1084 ? -56.854 20.908 22.013 1.00 23.11 1084 LEU A CA 1
ATOM 8128 C C . LEU A 1 1084 ? -56.170 21.631 23.187 1.00 23.11 1084 LEU A C 1
ATOM 8130 O O . LEU A 1 1084 ? -55.990 21.102 24.279 1.00 23.11 1084 LEU A O 1
ATOM 8134 N N . SER A 1 1085 ? -55.744 22.869 22.926 1.00 27.83 1085 SER A N 1
ATOM 8135 C CA . SER A 1 1085 ? -54.968 23.706 23.848 1.00 27.83 1085 SER A CA 1
ATOM 8136 C C . SER A 1 1085 ? -55.510 25.140 23.943 1.00 27.83 1085 SER A C 1
ATOM 8138 O O . SER A 1 1085 ? -54.792 26.100 23.685 1.00 27.83 1085 SER A O 1
ATOM 8140 N N . GLN A 1 1086 ? -56.782 25.284 24.342 1.00 26.17 1086 GLN A N 1
ATOM 8141 C CA . GLN A 1 1086 ? -57.318 26.421 25.123 1.00 26.17 1086 GLN A CA 1
ATOM 8142 C C . GLN A 1 1086 ? -58.805 26.188 25.456 1.00 26.17 1086 GLN A C 1
ATOM 8144 O O . GLN A 1 1086 ? -59.590 25.860 24.572 1.00 26.17 1086 GLN A O 1
ATOM 8149 N N . GLY A 1 1087 ? -59.199 26.339 26.731 1.00 19.89 1087 GLY A N 1
ATOM 8150 C CA . GLY A 1 1087 ? -60.514 25.862 27.193 1.00 19.89 1087 GLY A CA 1
ATOM 8151 C C . GLY A 1 1087 ? -60.962 26.299 28.595 1.00 19.89 1087 GLY A C 1
ATOM 8152 O O . GLY A 1 1087 ? -61.514 25.488 29.327 1.00 19.89 1087 GLY A O 1
ATOM 8153 N N . SER A 1 1088 ? -60.795 27.583 28.935 1.00 20.23 1088 SER A N 1
ATOM 8154 C CA . SER A 1 1088 ? -61.365 28.278 30.116 1.00 20.23 1088 SER A CA 1
ATOM 8155 C C . SER A 1 1088 ? -60.825 27.973 31.537 1.00 20.23 1088 SER A C 1
ATOM 8157 O O . SER A 1 1088 ? -60.588 26.838 31.921 1.00 20.23 1088 SER A O 1
ATOM 8159 N N . ALA A 1 1089 ? -60.749 29.057 32.327 1.00 23.03 1089 ALA A N 1
ATOM 8160 C CA . ALA A 1 1089 ? -60.746 29.152 33.797 1.00 23.03 1089 ALA A CA 1
ATOM 8161 C C . ALA A 1 1089 ? -59.545 28.639 34.646 1.00 23.03 1089 ALA A C 1
ATOM 8163 O O . ALA A 1 1089 ? -59.406 27.462 34.949 1.00 23.03 1089 ALA A O 1
ATOM 8164 N N . THR A 1 1090 ? -58.850 29.622 35.244 1.00 21.14 1090 THR A N 1
ATOM 8165 C CA . THR A 1 1090 ? -58.018 29.589 36.478 1.00 21.14 1090 THR A CA 1
ATOM 8166 C C . THR A 1 1090 ? -56.658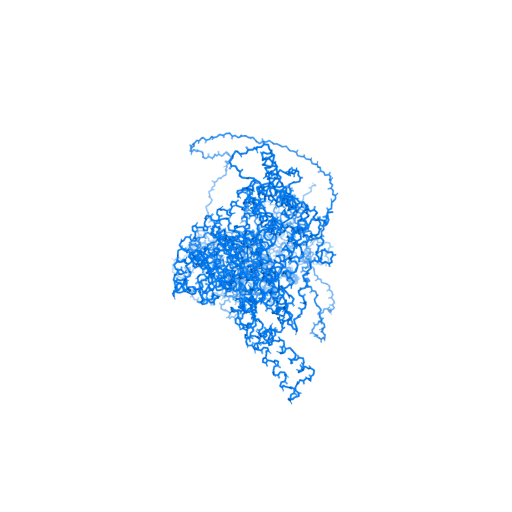 28.851 36.484 1.00 21.14 1090 THR A C 1
ATOM 8168 O O . THR A 1 1090 ? -56.562 27.724 36.014 1.00 21.14 1090 THR A O 1
ATOM 8171 N N . PRO A 1 1091 ? -55.604 29.447 37.092 1.00 32.00 1091 PRO A N 1
ATOM 8172 C CA . PRO A 1 1091 ? -54.414 28.723 37.559 1.00 32.00 1091 PRO A CA 1
ATOM 8173 C C . PRO A 1 1091 ? -54.741 27.994 38.885 1.00 32.00 1091 PRO A C 1
ATOM 8175 O O . PRO A 1 1091 ? -55.575 28.500 39.645 1.00 32.00 1091 PRO A O 1
ATOM 8178 N N . PRO A 1 1092 ? -54.099 26.850 39.214 1.00 34.12 1092 PRO A N 1
ATOM 8179 C CA . PRO A 1 1092 ? -52.729 26.922 39.742 1.00 34.12 1092 PRO A CA 1
ATOM 8180 C C . PRO A 1 1092 ? -51.795 25.738 39.412 1.00 34.12 1092 PRO A C 1
ATOM 8182 O O . PRO A 1 1092 ? -52.216 24.594 39.276 1.00 34.12 1092 PRO A O 1
ATOM 8185 N N . ALA A 1 1093 ? -50.488 26.010 39.452 1.00 29.06 1093 ALA A N 1
ATOM 8186 C CA . ALA A 1 1093 ? -49.436 25.010 39.655 1.00 29.06 1093 ALA A CA 1
ATOM 8187 C C . ALA A 1 1093 ? -48.605 25.399 40.893 1.00 29.06 1093 ALA A C 1
ATOM 8189 O O . ALA A 1 1093 ? -47.431 25.750 40.808 1.00 29.06 1093 ALA A O 1
ATOM 8190 N N . SER A 1 1094 ? -49.261 25.427 42.056 1.00 34.50 1094 SER A N 1
ATOM 8191 C CA . SER A 1 1094 ? -48.604 25.625 43.352 1.00 34.50 1094 SER A CA 1
ATOM 8192 C C . SER A 1 1094 ? -47.642 24.473 43.631 1.00 34.50 1094 SER A C 1
ATOM 8194 O O . SER A 1 1094 ? -48.038 23.314 43.501 1.00 34.50 1094 SER A O 1
ATOM 8196 N N . THR A 1 1095 ? -46.413 24.771 44.058 1.00 46.00 1095 THR A N 1
ATOM 8197 C CA . THR A 1 1095 ? -45.428 23.730 44.395 1.00 46.00 1095 THR A CA 1
ATOM 8198 C C . THR A 1 1095 ? -45.934 22.824 45.529 1.00 46.00 1095 THR A C 1
ATOM 8200 O O . THR A 1 1095 ? -46.865 23.173 46.267 1.00 46.00 1095 THR A O 1
ATOM 8203 N N . SER A 1 1096 ? -45.307 21.662 45.729 1.00 43.62 1096 SER A N 1
ATOM 8204 C CA . SER A 1 1096 ? -45.564 20.824 46.912 1.00 43.62 1096 SER A CA 1
ATOM 8205 C C . SER A 1 1096 ? -45.324 21.600 48.219 1.00 43.62 1096 SER A C 1
ATOM 8207 O O . SER A 1 1096 ? -46.121 21.504 49.156 1.00 43.62 1096 SER A O 1
ATOM 8209 N N . ALA A 1 1097 ? -44.314 22.478 48.242 1.00 47.09 1097 ALA A N 1
ATOM 8210 C CA . ALA A 1 1097 ? -44.058 23.411 49.337 1.00 47.09 1097 ALA A CA 1
ATOM 8211 C C . ALA A 1 1097 ? -45.182 24.451 49.530 1.00 47.09 1097 ALA A C 1
ATOM 8213 O O . ALA A 1 1097 ? -45.557 24.738 50.668 1.00 47.09 1097 ALA A O 1
ATOM 8214 N N . ASP A 1 1098 ? -45.771 24.998 48.463 1.00 46.97 1098 ASP A N 1
ATOM 8215 C CA . ASP A 1 1098 ? -46.897 25.940 48.570 1.00 46.97 1098 ASP A CA 1
ATOM 8216 C C . ASP A 1 1098 ? -48.194 25.248 49.003 1.00 46.97 1098 ASP A C 1
ATOM 8218 O O . ASP A 1 1098 ? -48.946 25.791 49.815 1.00 46.97 1098 ASP A O 1
ATOM 8222 N N . SER A 1 1099 ? -48.414 24.015 48.547 1.00 45.16 1099 SER A N 1
ATOM 8223 C CA . SER A 1 1099 ? -49.525 23.162 48.986 1.00 45.16 1099 SER A CA 1
ATOM 8224 C C . SER A 1 1099 ? -49.436 22.880 50.493 1.00 45.16 1099 SER A C 1
ATOM 8226 O O . SER A 1 1099 ? -50.423 23.012 51.221 1.00 45.16 1099 SER A O 1
ATOM 8228 N N . ALA A 1 1100 ? -48.232 22.606 51.005 1.00 49.38 1100 ALA A N 1
ATOM 8229 C CA . ALA A 1 1100 ? -47.982 22.488 52.440 1.00 49.38 1100 ALA A CA 1
ATOM 8230 C C . ALA A 1 1100 ? -48.052 23.821 53.201 1.00 49.38 1100 ALA A C 1
ATOM 8232 O O . ALA A 1 1100 ? -48.545 23.844 54.329 1.00 49.38 1100 ALA A O 1
ATOM 8233 N N . ARG A 1 1101 ? -47.637 24.950 52.610 1.00 54.19 1101 ARG A N 1
ATOM 8234 C CA . ARG A 1 1101 ? -47.839 26.289 53.200 1.00 54.19 1101 ARG A CA 1
ATOM 8235 C C . ARG A 1 1101 ? -49.327 26.613 53.358 1.00 54.19 1101 ARG A C 1
ATOM 8237 O O . ARG A 1 1101 ? -49.721 27.127 54.408 1.00 54.19 1101 ARG A O 1
ATOM 8244 N N . GLN A 1 1102 ? -50.166 26.267 52.378 1.00 55.09 1102 GLN A N 1
ATOM 8245 C CA . GLN A 1 1102 ? -51.626 26.371 52.496 1.00 55.09 1102 GLN A CA 1
ATOM 8246 C C . GLN A 1 1102 ? -52.169 25.443 53.592 1.00 55.09 1102 GLN A C 1
ATOM 8248 O O . GLN A 1 1102 ? -52.937 25.885 54.445 1.00 55.09 1102 GLN A O 1
ATOM 8253 N N . LEU A 1 1103 ? -51.709 24.187 53.652 1.00 55.62 1103 LEU A N 1
ATOM 8254 C CA . LEU A 1 1103 ? -52.091 23.260 54.723 1.00 55.62 1103 LEU A CA 1
ATOM 8255 C C . LEU A 1 1103 ? -51.728 23.821 56.115 1.00 55.62 1103 LEU A C 1
ATOM 8257 O O . LEU A 1 1103 ? -52.566 23.865 57.014 1.00 55.62 1103 LEU A O 1
ATOM 8261 N N . ARG A 1 1104 ? -50.501 24.330 56.282 1.00 55.09 1104 ARG A N 1
ATOM 8262 C CA . ARG A 1 1104 ? -49.983 24.901 57.538 1.00 55.09 1104 ARG A CA 1
ATOM 8263 C C . ARG A 1 1104 ? -50.736 26.164 57.963 1.00 55.09 1104 ARG A C 1
ATOM 8265 O O . ARG A 1 1104 ? -51.008 26.337 59.150 1.00 55.09 1104 ARG A O 1
ATOM 8272 N N . THR A 1 1105 ? -51.088 27.039 57.021 1.00 56.56 1105 THR A N 1
ATOM 8273 C CA . THR A 1 1105 ? -51.857 28.265 57.314 1.00 56.56 1105 THR A CA 1
ATOM 8274 C C . THR A 1 1105 ? -53.327 27.986 57.632 1.00 56.56 1105 THR A C 1
ATOM 8276 O O . THR A 1 1105 ? -53.910 28.735 58.411 1.00 56.56 1105 THR A O 1
ATOM 8279 N N . HIS A 1 1106 ? -53.908 26.895 57.121 1.00 55.66 1106 HIS A N 1
ATOM 8280 C CA . HIS A 1 1106 ? -55.275 26.472 57.455 1.00 55.66 1106 HIS A CA 1
ATOM 8281 C C . HIS A 1 1106 ? -55.402 25.585 58.706 1.00 55.66 1106 HIS A C 1
ATOM 8283 O O . HIS A 1 1106 ? -56.497 25.497 59.263 1.00 55.66 1106 HIS A O 1
ATOM 8289 N N . LEU A 1 1107 ? -54.322 24.937 59.159 1.00 57.12 1107 LEU A N 1
ATOM 8290 C CA . LEU A 1 1107 ? -54.321 24.109 60.377 1.00 57.12 1107 LEU A CA 1
ATOM 8291 C C . LEU A 1 1107 ? -53.805 24.848 61.626 1.00 57.12 1107 LEU A C 1
ATOM 8293 O O . LEU A 1 1107 ? -54.205 24.502 62.736 1.00 57.12 1107 LEU A O 1
ATOM 8297 N N . SER A 1 1108 ? -52.964 25.879 61.473 1.00 54.81 1108 SER A N 1
ATOM 8298 C CA . SER A 1 1108 ? -52.388 26.617 62.608 1.00 54.81 1108 SER A CA 1
ATOM 8299 C C . SER A 1 1108 ? -53.425 27.477 63.358 1.00 54.81 1108 SER A C 1
ATOM 8301 O O . SER A 1 1108 ? -53.993 28.401 62.768 1.00 54.81 1108 SER A O 1
ATOM 8303 N N . PRO A 1 1109 ? -53.625 27.283 64.678 1.00 49.84 1109 PRO A N 1
ATOM 8304 C CA . PRO A 1 1109 ? -54.630 28.013 65.457 1.00 49.84 1109 PRO A CA 1
ATOM 8305 C C . PRO A 1 1109 ? -54.231 29.455 65.836 1.00 49.84 1109 PRO A C 1
ATOM 8307 O O . PRO A 1 1109 ? -54.982 30.122 66.546 1.00 49.84 1109 PRO A O 1
ATOM 8310 N N . ARG A 1 1110 ? -53.049 29.943 65.423 1.00 48.03 1110 ARG A N 1
ATOM 8311 C CA . ARG A 1 1110 ? -52.489 31.251 65.839 1.00 48.03 1110 ARG A CA 1
ATOM 8312 C C . ARG A 1 1110 ? -51.992 32.150 64.692 1.00 48.03 1110 ARG A C 1
ATOM 8314 O O . ARG A 1 1110 ? -51.340 33.161 64.944 1.00 48.03 1110 ARG A O 1
ATOM 8321 N N . GLY A 1 1111 ? -52.296 31.819 63.436 1.00 42.25 1111 GLY A N 1
ATOM 8322 C CA . GLY A 1 1111 ? -51.999 32.695 62.293 1.00 42.25 1111 GLY A CA 1
ATOM 8323 C C . GLY A 1 1111 ? -52.889 33.949 62.248 1.00 42.25 1111 GLY A C 1
ATOM 8324 O O . GLY A 1 1111 ? -54.034 33.918 62.689 1.00 42.25 1111 GLY A O 1
ATOM 8325 N N . LYS A 1 1112 ? -52.407 35.046 61.640 1.00 39.91 1112 LYS A N 1
ATOM 8326 C CA . LYS A 1 1112 ? -53.146 36.326 61.493 1.00 39.91 1112 LYS A CA 1
ATOM 8327 C C . LYS A 1 1112 ? -54.397 36.271 60.577 1.00 39.91 1112 LYS A C 1
ATOM 8329 O O . LYS A 1 1112 ? -54.977 37.310 60.289 1.00 39.91 1112 LYS A O 1
ATOM 8334 N N . GLY A 1 1113 ? -54.828 35.087 60.135 1.00 42.09 1113 GLY A N 1
ATOM 8335 C CA . GLY A 1 1113 ? -56.046 34.845 59.342 1.00 42.09 1113 GLY A CA 1
ATOM 8336 C C . GLY A 1 1113 ? -57.152 34.156 60.152 1.00 42.09 1113 GLY A C 1
ATOM 8337 O O . GLY A 1 1113 ? -57.712 33.156 59.707 1.00 42.09 1113 GLY A O 1
ATOM 8338 N N . ALA A 1 1114 ? -57.415 34.637 61.370 1.00 37.47 1114 ALA A N 1
ATOM 8339 C CA . ALA A 1 1114 ? -58.128 33.897 62.419 1.00 37.47 1114 ALA A CA 1
ATOM 8340 C C . ALA A 1 1114 ? -59.619 33.576 62.145 1.00 37.47 1114 ALA A C 1
ATOM 8342 O O . ALA A 1 1114 ? -60.211 32.787 62.877 1.00 37.47 1114 ALA A O 1
ATOM 8343 N N . GLU A 1 1115 ? -60.227 34.115 61.085 1.00 41.50 1115 GLU A N 1
ATOM 8344 C CA . GLU A 1 1115 ? -61.645 33.892 60.743 1.00 41.50 1115 GLU A CA 1
ATOM 8345 C C . GLU A 1 1115 ? -61.945 32.513 60.122 1.00 41.50 1115 GLU A C 1
ATOM 8347 O O . GLU A 1 1115 ? -63.108 32.143 59.974 1.00 41.50 1115 GLU A O 1
ATOM 8352 N N . ARG A 1 1116 ? -60.919 31.726 59.758 1.00 46.09 1116 ARG A N 1
ATOM 8353 C CA . ARG A 1 1116 ? -61.075 30.363 59.199 1.00 46.09 1116 ARG A CA 1
ATOM 8354 C C . ARG A 1 1116 ? -60.437 29.257 60.049 1.00 46.09 1116 ARG A C 1
ATOM 8356 O O . ARG A 1 1116 ? -60.134 28.184 59.533 1.00 46.09 1116 ARG A O 1
ATOM 8363 N N . GLY A 1 1117 ? -60.230 29.503 61.343 1.00 53.59 1117 GLY A N 1
ATOM 8364 C CA . GLY A 1 1117 ? -59.795 28.464 62.280 1.00 53.59 1117 GLY A CA 1
ATOM 8365 C C . GLY A 1 1117 ? -60.861 27.378 62.494 1.00 53.59 1117 GLY A C 1
ATOM 8366 O O . GLY A 1 1117 ? -62.057 27.616 62.329 1.00 53.59 1117 GLY A O 1
ATOM 8367 N N . TRP A 1 1118 ? -60.436 26.186 62.922 1.00 65.12 1118 TRP A N 1
ATOM 8368 C CA . TRP A 1 1118 ? -61.324 25.064 63.259 1.00 65.12 1118 TRP A CA 1
ATOM 8369 C C . TRP A 1 1118 ? -61.413 24.870 64.792 1.00 65.12 1118 TRP A C 1
ATOM 8371 O O . TRP A 1 1118 ? -60.852 23.902 65.310 1.00 65.12 1118 TRP A O 1
ATOM 8381 N N . PRO A 1 1119 ? -62.097 25.743 65.563 1.00 63.28 1119 PRO A N 1
ATOM 8382 C CA . PRO A 1 1119 ? -62.016 25.751 67.032 1.00 63.28 1119 PRO A CA 1
ATOM 8383 C C . PRO A 1 1119 ? -62.463 24.436 67.691 1.00 63.28 1119 PRO A C 1
ATOM 8385 O O . PRO A 1 1119 ? -61.946 24.067 68.741 1.00 63.28 1119 PRO A O 1
ATOM 8388 N N . HIS A 1 1120 ? -63.362 23.678 67.056 1.00 68.75 1120 HIS A N 1
ATOM 8389 C CA . HIS A 1 1120 ? -63.806 22.362 67.537 1.00 68.75 1120 HIS A CA 1
ATOM 8390 C C . HIS A 1 1120 ? -62.667 21.320 67.578 1.00 68.75 1120 HIS A C 1
ATOM 8392 O O . HIS A 1 1120 ? -62.725 20.385 68.373 1.00 68.75 1120 HIS A O 1
ATOM 8398 N N . LEU A 1 1121 ? -61.606 21.487 66.771 1.00 75.12 1121 LEU A N 1
ATOM 8399 C CA . LEU A 1 1121 ? -60.428 20.610 66.804 1.00 75.12 1121 LEU A CA 1
ATOM 8400 C C . LEU A 1 1121 ? -59.548 20.833 68.042 1.00 75.12 1121 LEU A C 1
ATOM 8402 O O . LEU A 1 1121 ? -58.730 19.969 68.342 1.00 75.12 1121 LEU A O 1
ATOM 8406 N N . ALA A 1 1122 ? -59.725 21.919 68.806 1.00 73.38 1122 ALA A N 1
ATOM 8407 C CA . ALA A 1 1122 ? -58.972 22.161 70.044 1.00 73.38 1122 ALA A CA 1
ATOM 8408 C C . ALA A 1 1122 ? -59.179 21.064 71.111 1.00 73.38 1122 ALA A C 1
ATOM 8410 O O . ALA A 1 1122 ? -58.356 20.917 72.009 1.00 73.38 1122 ALA A O 1
ATOM 8411 N N . LEU A 1 1123 ? -60.259 20.280 71.004 1.00 78.25 1123 LEU A N 1
ATOM 8412 C CA . LEU A 1 1123 ? -60.586 19.166 71.900 1.00 78.25 1123 LEU A CA 1
ATOM 8413 C C . LEU A 1 1123 ? -60.058 17.804 71.409 1.00 78.25 1123 LEU A C 1
ATOM 8415 O O . LEU A 1 1123 ? -60.328 16.789 72.048 1.00 78.25 1123 LEU A O 1
ATOM 8419 N N . PHE A 1 1124 ? -59.339 17.751 70.279 1.00 84.44 1124 PHE A N 1
ATOM 8420 C CA . PHE A 1 1124 ? -58.945 16.491 69.638 1.00 84.44 1124 PHE A CA 1
ATOM 8421 C C . PHE A 1 1124 ? -58.114 15.593 70.567 1.00 84.44 1124 PHE A C 1
ATOM 8423 O O . PHE A 1 1124 ? -58.471 14.430 70.741 1.00 84.44 1124 PHE A O 1
ATOM 8430 N N . HIS A 1 1125 ? -57.098 16.130 71.253 1.00 81.62 1125 HIS A N 1
ATOM 8431 C CA . HIS A 1 1125 ? -56.290 15.383 72.233 1.00 81.62 1125 HIS A CA 1
ATOM 8432 C C . HIS A 1 1125 ? -57.105 14.699 73.351 1.00 81.62 1125 HIS A C 1
ATOM 8434 O O . HIS A 1 1125 ? -56.705 13.638 73.824 1.00 81.62 1125 HIS A O 1
ATOM 8440 N N . VAL A 1 1126 ? -58.266 15.246 73.734 1.00 82.88 1126 VAL A N 1
ATOM 8441 C CA . VAL A 1 1126 ? -59.172 14.657 74.744 1.00 82.88 1126 VAL A CA 1
ATOM 8442 C C . VAL A 1 1126 ? -59.967 13.472 74.173 1.00 82.88 1126 VAL A C 1
ATOM 8444 O O . VAL A 1 1126 ? -60.342 12.561 74.907 1.00 82.88 1126 VAL A O 1
ATOM 8447 N N . ALA A 1 1127 ? -60.196 13.441 72.857 1.00 83.12 1127 ALA A N 1
ATOM 8448 C CA . ALA A 1 1127 ? -60.839 12.321 72.169 1.00 83.12 1127 ALA A CA 1
ATOM 8449 C C . ALA A 1 1127 ? -59.878 11.139 71.918 1.00 83.12 1127 ALA A C 1
ATOM 8451 O O . ALA A 1 1127 ? -60.324 9.988 71.872 1.00 83.12 1127 ALA A O 1
ATOM 8452 N N . VAL A 1 1128 ? -58.568 11.402 71.788 1.00 85.81 1128 VAL A N 1
ATOM 8453 C CA . VAL A 1 1128 ? -57.545 10.390 71.456 1.00 85.81 1128 VAL A CA 1
ATOM 8454 C C . VAL A 1 1128 ? -57.581 9.158 72.377 1.00 85.81 1128 VAL A C 1
ATOM 8456 O O . VAL A 1 1128 ? -57.605 8.054 71.829 1.00 85.81 1128 VAL A O 1
ATOM 8459 N N . PRO A 1 1129 ? -57.657 9.264 73.723 1.00 84.00 1129 PRO A N 1
ATOM 8460 C CA . PRO A 1 1129 ? -57.772 8.099 74.603 1.00 84.00 1129 PRO A CA 1
ATOM 8461 C C . PRO A 1 1129 ? -58.864 7.106 74.180 1.00 84.00 1129 PRO A C 1
ATOM 8463 O O . PRO A 1 1129 ? -58.577 5.937 73.917 1.00 84.00 1129 PRO A O 1
ATOM 8466 N N . ALA A 1 1130 ? -60.099 7.580 74.001 1.00 82.50 1130 ALA A N 1
ATOM 8467 C CA . ALA A 1 1130 ? -61.218 6.744 73.573 1.00 82.50 1130 ALA A CA 1
ATOM 8468 C C . ALA A 1 1130 ? -61.060 6.234 72.125 1.00 82.50 1130 ALA A C 1
ATOM 8470 O O . ALA A 1 1130 ? -61.397 5.083 71.842 1.00 82.50 1130 ALA A O 1
ATOM 8471 N N . MET A 1 1131 ? -60.490 7.040 71.220 1.00 84.00 1131 MET A N 1
ATOM 8472 C CA . MET A 1 1131 ? -60.206 6.619 69.840 1.00 84.00 1131 MET A CA 1
ATOM 8473 C C . MET A 1 1131 ? -59.162 5.494 69.768 1.00 84.00 1131 MET A C 1
ATOM 8475 O O . MET A 1 1131 ? -59.335 4.570 68.975 1.00 84.00 1131 MET A O 1
ATOM 8479 N N . THR A 1 1132 ? -58.118 5.513 70.608 1.00 81.38 1132 THR A N 1
ATOM 8480 C CA . THR A 1 1132 ? -57.117 4.426 70.652 1.00 81.38 1132 THR A CA 1
ATOM 8481 C C . THR A 1 1132 ? -57.725 3.104 71.134 1.00 81.38 1132 THR A C 1
ATOM 8483 O O . THR A 1 1132 ? -57.426 2.055 70.564 1.00 81.38 1132 THR A O 1
ATOM 8486 N N . LEU A 1 1133 ? -58.642 3.140 72.114 1.00 80.62 1133 LEU A N 1
ATOM 8487 C CA . LEU A 1 1133 ? -59.393 1.953 72.541 1.00 80.62 1133 LEU A CA 1
ATOM 8488 C C . LEU A 1 1133 ? -60.299 1.427 71.417 1.00 80.62 1133 LEU A C 1
ATOM 8490 O O . LEU A 1 1133 ? -60.330 0.220 71.180 1.00 80.62 1133 LEU A O 1
ATOM 8494 N N . GLY A 1 1134 ? -60.991 2.316 70.694 1.00 78.75 1134 GLY A N 1
ATOM 8495 C CA . GLY A 1 1134 ? -61.821 1.959 69.538 1.00 78.75 1134 GLY A CA 1
ATOM 8496 C C . GLY A 1 1134 ? -61.021 1.323 68.396 1.00 78.75 1134 GLY A C 1
ATOM 8497 O O . GLY A 1 1134 ? -61.412 0.281 67.873 1.00 78.75 1134 GLY A O 1
ATOM 8498 N N . ALA A 1 1135 ? -59.857 1.884 68.050 1.00 75.00 1135 ALA A N 1
ATOM 8499 C CA . ALA A 1 1135 ? -58.957 1.325 67.036 1.00 75.00 1135 ALA A CA 1
ATOM 8500 C C . ALA A 1 1135 ? -58.438 -0.074 67.422 1.00 75.00 1135 ALA A C 1
ATOM 8502 O O . ALA A 1 1135 ? -58.547 -1.012 66.632 1.00 75.00 1135 ALA A O 1
ATOM 8503 N N . VAL A 1 1136 ? -57.968 -0.256 68.663 1.00 76.56 1136 VAL A N 1
ATOM 8504 C CA . VAL A 1 1136 ? -57.539 -1.576 69.163 1.00 76.56 1136 VAL A CA 1
ATOM 8505 C C . VAL A 1 1136 ? -58.707 -2.569 69.226 1.00 76.56 1136 VAL A C 1
ATOM 8507 O O . VAL A 1 1136 ? -58.517 -3.750 68.935 1.00 76.56 1136 VAL A O 1
ATOM 8510 N N . GLN A 1 1137 ? -59.926 -2.117 69.542 1.00 75.00 1137 GLN A N 1
ATOM 8511 C CA . GLN A 1 1137 ? -61.117 -2.968 69.507 1.00 75.00 1137 GLN A CA 1
ATOM 8512 C C . GLN A 1 1137 ? -61.465 -3.416 68.074 1.00 75.00 1137 GLN A C 1
ATOM 8514 O O . GLN A 1 1137 ? -61.792 -4.588 67.889 1.00 75.00 1137 GLN A O 1
ATOM 8519 N N . ARG A 1 1138 ? -61.352 -2.538 67.064 1.00 72.94 1138 ARG A N 1
ATOM 8520 C CA . ARG A 1 1138 ? -61.562 -2.888 65.643 1.00 72.94 1138 ARG A CA 1
ATOM 8521 C C . ARG A 1 1138 ? -60.549 -3.926 65.151 1.00 72.94 1138 ARG A C 1
ATOM 8523 O O . ARG A 1 1138 ? -60.964 -4.976 64.670 1.00 72.94 1138 ARG A O 1
ATOM 8530 N N . LEU A 1 1139 ? -59.255 -3.706 65.398 1.00 72.31 1139 LEU A N 1
ATOM 8531 C CA . LEU A 1 1139 ? -58.182 -4.643 65.025 1.00 72.31 1139 LEU A CA 1
ATOM 8532 C C . LEU A 1 1139 ? -58.378 -6.055 65.602 1.00 72.31 1139 LEU A C 1
ATOM 8534 O O . LEU A 1 1139 ? -58.076 -7.052 64.947 1.00 72.31 1139 LEU A O 1
ATOM 8538 N N . LEU A 1 1140 ? -58.893 -6.160 66.831 1.00 70.75 1140 LEU A N 1
ATOM 8539 C CA . LEU A 1 1140 ? -59.190 -7.455 67.451 1.00 70.75 1140 LEU A CA 1
ATOM 8540 C C . LEU A 1 1140 ? -60.433 -8.123 66.842 1.00 70.75 1140 LEU A C 1
ATOM 8542 O O . LEU A 1 1140 ? -60.434 -9.339 66.671 1.00 70.75 1140 LEU A O 1
ATOM 8546 N N . LEU A 1 1141 ? -61.458 -7.355 66.459 1.00 68.81 1141 LEU A N 1
ATOM 8547 C CA . LEU A 1 1141 ? -62.642 -7.879 65.765 1.00 68.81 1141 LEU A CA 1
ATOM 8548 C C . LEU A 1 1141 ? -62.309 -8.368 64.346 1.00 68.81 1141 LEU A C 1
ATOM 8550 O O . LEU A 1 1141 ? -62.782 -9.428 63.941 1.00 68.81 1141 LEU A O 1
ATOM 8554 N N . GLU A 1 1142 ? -61.457 -7.650 63.617 1.00 66.06 1142 GLU A N 1
ATOM 8555 C CA . GLU A 1 1142 ? -60.927 -8.073 62.312 1.00 66.06 1142 GLU A CA 1
ATOM 8556 C C . GLU A 1 1142 ? -60.100 -9.366 62.451 1.00 66.06 1142 GLU A C 1
ATOM 8558 O O . GLU A 1 1142 ? -60.291 -10.322 61.695 1.00 66.06 1142 GLU A O 1
ATOM 8563 N N . GLN A 1 1143 ? -59.262 -9.462 63.491 1.00 63.62 1143 GLN A N 1
ATOM 8564 C CA . GLN A 1 1143 ? -58.515 -10.680 63.826 1.00 63.62 1143 GLN A CA 1
ATOM 8565 C C . GLN A 1 1143 ? -59.433 -11.858 64.226 1.00 63.62 1143 GLN A C 1
ATOM 8567 O O . GLN A 1 1143 ? -59.152 -13.005 63.861 1.00 63.62 1143 GLN A O 1
ATOM 8572 N N . GLU A 1 1144 ? -60.550 -11.618 64.922 1.00 62.06 1144 GLU A N 1
ATOM 8573 C CA . GLU A 1 1144 ? -61.573 -12.639 65.202 1.00 62.06 1144 GLU A CA 1
ATOM 8574 C C . GLU A 1 1144 ? -62.305 -13.106 63.933 1.00 62.06 1144 GLU A C 1
ATOM 8576 O O . GLU A 1 1144 ? -62.551 -14.302 63.775 1.00 62.06 1144 GLU A O 1
ATOM 8581 N N . GLN A 1 1145 ? -62.631 -12.205 63.005 1.00 59.31 1145 GLN A N 1
ATOM 8582 C CA . GLN A 1 1145 ? -63.285 -12.568 61.741 1.00 59.31 1145 GLN A CA 1
ATOM 8583 C C . GLN A 1 1145 ? -62.349 -13.388 60.840 1.00 59.31 1145 GLN A C 1
ATOM 8585 O O . GLN A 1 1145 ? -62.728 -14.462 60.367 1.00 59.31 1145 GLN A O 1
ATOM 8590 N N . LEU A 1 1146 ? -61.095 -12.951 60.679 1.00 56.03 1146 LEU A N 1
ATOM 8591 C CA . LEU A 1 1146 ? -60.079 -13.671 59.902 1.00 56.03 1146 LEU A CA 1
ATOM 8592 C C . LEU A 1 1146 ? -59.755 -15.050 60.498 1.00 56.03 1146 LEU A C 1
ATOM 8594 O O . LEU A 1 1146 ? -59.598 -16.022 59.760 1.00 56.03 1146 LEU A O 1
ATOM 8598 N N . SER A 1 1147 ? -59.700 -15.175 61.829 1.00 54.09 1147 SER A N 1
ATOM 8599 C CA . SER A 1 1147 ? -59.442 -16.469 62.481 1.00 54.09 1147 SER A CA 1
ATOM 8600 C C . SER A 1 1147 ? -60.622 -17.446 62.407 1.00 54.09 1147 SER A C 1
ATOM 8602 O O . SER A 1 1147 ? -60.380 -18.651 62.350 1.00 54.09 1147 SER A O 1
ATOM 8604 N N . ARG A 1 1148 ? -61.872 -16.968 62.308 1.00 52.50 1148 ARG A N 1
ATOM 8605 C CA . ARG A 1 1148 ? -63.051 -17.813 62.016 1.00 52.50 1148 ARG A CA 1
ATOM 8606 C C . ARG A 1 1148 ? -63.090 -18.322 60.567 1.00 52.50 1148 ARG A C 1
ATOM 8608 O O . ARG A 1 1148 ? -63.679 -19.367 60.321 1.00 52.50 1148 ARG A O 1
ATOM 8615 N N . SER A 1 1149 ? -62.432 -17.636 59.629 1.00 51.38 1149 SER A N 1
ATOM 8616 C CA . SER A 1 1149 ? -62.346 -18.024 58.206 1.00 51.38 1149 SER A CA 1
ATOM 8617 C C . SER A 1 1149 ? -61.203 -19.020 57.893 1.00 51.38 1149 SER A C 1
ATOM 8619 O O . SER A 1 1149 ? -60.921 -19.347 56.740 1.00 51.38 1149 SER A O 1
ATOM 8621 N N . ARG A 1 1150 ? -60.477 -19.490 58.917 1.00 42.25 1150 ARG A N 1
ATOM 8622 C CA . ARG A 1 1150 ? -59.150 -20.108 58.768 1.00 42.25 1150 ARG A CA 1
ATOM 8623 C C . ARG A 1 1150 ? -59.199 -21.634 58.615 1.00 42.25 1150 ARG A C 1
ATOM 8625 O O . ARG A 1 1150 ? -59.682 -22.340 59.498 1.00 42.25 1150 ARG A O 1
ATOM 8632 N N . ARG A 1 1151 ? -58.582 -22.171 57.553 1.00 43.78 1151 ARG A N 1
ATOM 8633 C CA . ARG A 1 1151 ? -58.227 -23.605 57.470 1.00 43.78 1151 ARG A CA 1
ATOM 8634 C C . ARG A 1 1151 ? -56.994 -23.904 58.350 1.00 43.78 1151 ARG A C 1
ATOM 8636 O O . ARG A 1 1151 ? -56.105 -23.053 58.429 1.00 43.78 1151 ARG A O 1
ATOM 8643 N N . PRO A 1 1152 ? -56.880 -25.080 58.998 1.00 31.20 1152 PRO A N 1
ATOM 8644 C CA . PRO A 1 1152 ? -55.728 -25.382 59.850 1.00 31.20 1152 PRO A CA 1
ATOM 8645 C C . PRO A 1 1152 ? -54.450 -25.581 59.019 1.00 31.20 1152 PRO A C 1
ATOM 8647 O O . PRO A 1 1152 ? -54.427 -26.445 58.149 1.00 31.20 1152 PRO A O 1
ATOM 8650 N N . GLY A 1 1153 ? -53.378 -24.831 59.308 1.00 41.28 1153 GLY A N 1
ATOM 8651 C CA . GLY A 1 1153 ? -52.037 -25.131 58.781 1.00 41.28 1153 GLY A CA 1
ATOM 8652 C C . GLY A 1 1153 ? -51.096 -23.937 58.596 1.00 41.28 1153 GLY A C 1
ATOM 8653 O O . GLY A 1 1153 ? -49.930 -24.033 58.959 1.00 41.28 1153 GLY A O 1
ATOM 8654 N N . GLN A 1 1154 ? -51.574 -22.808 58.064 1.00 40.16 1154 GLN A N 1
ATOM 8655 C CA . GLN A 1 1154 ? -50.689 -21.685 57.715 1.00 40.16 1154 GLN A CA 1
ATOM 8656 C C . GLN A 1 1154 ? -50.289 -20.827 58.934 1.00 40.16 1154 GLN A C 1
ATOM 8658 O O . GLN A 1 1154 ? -51.175 -20.473 59.726 1.00 40.16 1154 GLN A O 1
ATOM 8663 N N . PRO A 1 1155 ? -49.006 -20.426 59.075 1.00 34.69 1155 PRO A N 1
ATOM 8664 C CA . PRO A 1 1155 ? -48.597 -19.358 59.989 1.00 34.69 1155 PRO A CA 1
ATOM 8665 C C . PRO A 1 1155 ? -49.181 -18.010 59.531 1.00 34.69 1155 PRO A C 1
ATOM 8667 O O . PRO A 1 1155 ? -49.549 -17.846 58.371 1.00 34.69 1155 PRO A O 1
ATOM 8670 N N . SER A 1 1156 ? -49.315 -17.046 60.445 1.00 40.44 1156 SER A N 1
ATOM 8671 C CA . SER A 1 1156 ? -49.974 -15.762 60.155 1.00 40.44 1156 SER A CA 1
ATOM 8672 C C . SER A 1 1156 ? -49.220 -14.583 60.765 1.00 40.44 1156 SER A C 1
ATOM 8674 O O . SER A 1 1156 ? -49.453 -14.245 61.926 1.00 40.44 1156 SER A O 1
ATOM 8676 N N . THR A 1 1157 ? -48.347 -13.972 59.969 1.00 40.97 1157 THR A N 1
ATOM 8677 C CA . THR A 1 1157 ? -47.550 -12.783 60.318 1.00 40.97 1157 THR A CA 1
ATOM 8678 C C . THR A 1 1157 ? -47.980 -11.538 59.528 1.00 40.97 1157 THR A C 1
ATOM 8680 O O . THR A 1 1157 ? -48.172 -10.483 60.119 1.00 40.97 1157 THR A O 1
ATOM 8683 N N . ALA A 1 1158 ? -48.229 -11.670 58.223 1.00 43.41 1158 ALA A N 1
ATOM 8684 C CA . ALA A 1 1158 ? -48.252 -10.563 57.254 1.00 43.41 1158 ALA A CA 1
ATOM 8685 C C . ALA A 1 1158 ? -49.573 -9.760 57.096 1.00 43.41 1158 ALA A C 1
ATOM 8687 O O . ALA A 1 1158 ? -49.882 -9.327 55.990 1.00 43.41 1158 ALA A O 1
ATOM 8688 N N . ALA A 1 1159 ? -50.407 -9.600 58.137 1.00 50.50 1159 ALA A N 1
ATOM 8689 C CA . ALA A 1 1159 ? -51.722 -8.940 57.975 1.00 50.50 1159 ALA A CA 1
ATOM 8690 C C . ALA A 1 1159 ? -52.320 -8.287 59.244 1.00 50.50 1159 ALA A C 1
ATOM 8692 O O . ALA A 1 1159 ? -53.539 -8.291 59.416 1.00 50.50 1159 ALA A O 1
ATOM 8693 N N . PHE A 1 1160 ? -51.503 -7.774 60.176 1.00 55.25 1160 PHE A N 1
ATOM 8694 C CA . PHE A 1 1160 ? -52.013 -7.306 61.480 1.00 55.25 1160 PHE A CA 1
ATOM 8695 C C . PHE A 1 1160 ? -51.387 -6.010 62.028 1.00 55.25 1160 PHE A C 1
ATOM 8697 O O . PHE A 1 1160 ? -51.180 -5.900 63.242 1.00 55.25 1160 PHE A O 1
ATOM 8704 N N . ALA A 1 1161 ? -51.134 -5.019 61.171 1.00 58.12 1161 ALA A N 1
ATOM 8705 C CA . ALA A 1 1161 ? -50.733 -3.671 61.575 1.00 58.12 1161 ALA A CA 1
ATOM 8706 C C . ALA A 1 1161 ? -51.598 -2.603 60.878 1.00 58.12 1161 ALA A C 1
ATOM 8708 O O . ALA A 1 1161 ? -51.528 -2.447 59.665 1.00 58.12 1161 ALA A O 1
ATOM 8709 N N . ASP A 1 1162 ? -52.379 -1.827 61.640 1.00 69.00 1162 ASP A N 1
ATOM 8710 C CA . ASP A 1 1162 ? -52.857 -0.512 61.180 1.00 69.00 1162 ASP A CA 1
ATOM 8711 C C . ASP A 1 1162 ? -51.794 0.523 61.562 1.00 69.00 1162 ASP A C 1
ATOM 8713 O O . ASP A 1 1162 ? -51.879 1.169 62.605 1.00 69.00 1162 ASP A O 1
ATOM 8717 N N . GLY A 1 1163 ? -50.745 0.626 60.740 1.00 73.44 1163 GLY A N 1
ATOM 8718 C CA . GLY A 1 1163 ? -49.738 1.682 60.844 1.00 73.44 1163 GLY A CA 1
ATOM 8719 C C . GLY A 1 1163 ? -50.240 3.049 60.367 1.00 73.44 1163 GLY A C 1
ATOM 8720 O O . GLY A 1 1163 ? -49.617 4.067 60.668 1.00 73.44 1163 GLY A O 1
ATOM 8721 N N . GLY A 1 1164 ? -51.392 3.093 59.688 1.00 81.88 1164 GLY A N 1
ATOM 8722 C CA . GLY A 1 1164 ? -52.073 4.332 59.331 1.00 81.88 1164 GLY A CA 1
ATOM 8723 C C . GLY A 1 1164 ? -52.548 5.081 60.576 1.00 81.88 1164 GLY A C 1
ATOM 8724 O O . GLY A 1 1164 ? -52.263 6.266 60.724 1.00 81.88 1164 GLY A O 1
ATOM 8725 N N . PHE A 1 1165 ? -53.205 4.405 61.523 1.00 84.88 1165 PHE A N 1
ATOM 8726 C CA . PHE A 1 1165 ? -53.758 5.071 62.708 1.00 84.88 1165 PHE A CA 1
ATOM 8727 C C . PHE A 1 1165 ? -52.706 5.811 63.571 1.00 84.88 1165 PHE A C 1
ATOM 8729 O O . PHE A 1 1165 ? -52.925 6.993 63.844 1.00 84.88 1165 PHE A O 1
ATOM 8736 N N . PRO A 1 1166 ? -51.547 5.226 63.957 1.00 80.69 1166 PRO A N 1
ATOM 8737 C CA . PRO A 1 1166 ? -50.490 5.958 64.662 1.00 80.69 1166 PRO A CA 1
ATOM 8738 C C . PRO A 1 1166 ? -49.911 7.127 63.854 1.00 80.69 1166 PRO A C 1
ATOM 8740 O O . PRO A 1 1166 ? -49.646 8.184 64.426 1.00 80.69 1166 PRO A O 1
ATOM 8743 N N . LEU A 1 1167 ? -49.747 6.966 62.534 1.00 82.88 1167 LEU A N 1
ATOM 8744 C CA . LEU A 1 1167 ? -49.167 7.990 61.660 1.00 82.88 1167 LEU A CA 1
ATOM 8745 C C . LEU A 1 1167 ? -50.100 9.190 61.464 1.00 82.88 1167 LEU A C 1
ATOM 8747 O O . LEU A 1 1167 ? -49.668 10.333 61.614 1.00 82.88 1167 LEU A O 1
ATOM 8751 N N . GLY A 1 1168 ? -51.387 8.944 61.217 1.00 83.69 1168 GLY A N 1
ATOM 8752 C CA . GLY A 1 1168 ? -52.401 9.996 61.171 1.00 83.69 1168 GLY A CA 1
ATOM 8753 C C . GLY A 1 1168 ? -52.588 10.683 62.527 1.00 83.69 1168 GLY A C 1
ATOM 8754 O O . GLY A 1 1168 ? -52.765 11.899 62.579 1.00 83.69 1168 GLY A O 1
ATOM 8755 N N . LEU A 1 1169 ? -52.505 9.933 63.633 1.00 84.75 1169 LEU A N 1
ATOM 8756 C CA . LEU A 1 1169 ? -52.625 10.477 64.986 1.00 84.75 1169 LEU A CA 1
ATOM 8757 C C . LEU A 1 1169 ? -51.468 11.426 65.329 1.00 84.75 1169 LEU A C 1
ATOM 8759 O O . LEU A 1 1169 ? -51.714 12.541 65.792 1.00 84.75 1169 LEU A O 1
ATOM 8763 N N . ALA A 1 1170 ? -50.227 11.001 65.084 1.00 80.75 1170 ALA A N 1
ATOM 8764 C CA . ALA A 1 1170 ? -49.040 11.814 65.326 1.00 80.75 1170 ALA A CA 1
ATOM 8765 C C . ALA A 1 1170 ? -49.038 13.077 64.448 1.00 80.75 1170 ALA A C 1
ATOM 8767 O O . ALA A 1 1170 ? -48.901 14.182 64.971 1.00 80.75 1170 ALA A O 1
ATOM 8768 N N . PHE A 1 1171 ? -49.326 12.940 63.148 1.00 81.31 1171 PHE A N 1
ATOM 8769 C CA . PHE A 1 1171 ? -49.466 14.082 62.239 1.00 81.31 1171 PHE A CA 1
ATOM 8770 C C . PHE A 1 1171 ? -50.515 15.100 62.714 1.00 81.31 1171 PHE A C 1
ATOM 8772 O O . PHE A 1 1171 ? -50.249 16.300 62.706 1.00 81.31 1171 PHE A O 1
ATOM 8779 N N . LEU A 1 1172 ? -51.698 14.655 63.157 1.00 81.94 1172 LEU A N 1
ATOM 8780 C CA . LEU A 1 1172 ? -52.753 15.568 63.611 1.00 81.94 1172 LEU A CA 1
ATOM 8781 C C . LEU A 1 1172 ? -52.423 16.258 64.937 1.00 81.94 1172 LEU A C 1
ATOM 8783 O O . LEU A 1 1172 ? -52.707 17.447 65.076 1.00 81.94 1172 LEU A O 1
ATOM 8787 N N . LEU A 1 1173 ? -51.824 15.554 65.903 1.00 80.38 1173 LEU A N 1
ATOM 8788 C CA . LEU A 1 1173 ? -51.404 16.174 67.163 1.00 80.38 1173 LEU A CA 1
ATOM 8789 C C . LEU A 1 1173 ? -50.311 17.226 66.929 1.00 80.38 1173 LEU A C 1
ATOM 8791 O O . LEU A 1 1173 ? -50.404 18.317 67.494 1.00 80.38 1173 LEU A O 1
ATOM 8795 N N . GLN A 1 1174 ? -49.350 16.945 66.045 1.00 75.81 1174 GLN A N 1
ATOM 8796 C CA . GLN A 1 1174 ? -48.291 17.880 65.664 1.00 75.81 1174 GLN A CA 1
ATOM 8797 C C . GLN A 1 1174 ? -48.841 19.089 64.884 1.00 75.81 1174 GLN A C 1
ATOM 8799 O O . GLN A 1 1174 ? -48.599 20.240 65.254 1.00 75.81 1174 GLN A O 1
ATOM 8804 N N . ALA A 1 1175 ? -49.654 18.855 63.847 1.00 73.31 1175 ALA A N 1
ATOM 8805 C CA . ALA A 1 1175 ? -50.217 19.914 63.004 1.00 73.31 1175 ALA A CA 1
ATOM 8806 C C . ALA A 1 1175 ? -51.183 20.850 63.757 1.00 73.31 1175 ALA A C 1
ATOM 8808 O O . ALA A 1 1175 ? -51.279 22.030 63.419 1.00 73.31 1175 ALA A O 1
ATOM 8809 N N . LEU A 1 1176 ? -51.874 20.344 64.787 1.00 77.19 1176 LEU A N 1
ATOM 8810 C CA . LEU A 1 1176 ? -52.749 21.129 65.666 1.00 77.19 1176 LEU A CA 1
ATOM 8811 C C . LEU A 1 1176 ? -52.033 21.700 66.907 1.00 77.19 1176 LEU A C 1
ATOM 8813 O O . LEU A 1 1176 ? -52.679 22.389 67.697 1.00 77.19 1176 LEU A O 1
ATOM 8817 N N . GLN A 1 1177 ? -50.733 21.428 67.089 1.00 73.94 1177 GLN A N 1
ATOM 8818 C CA . GLN A 1 1177 ? -49.921 21.824 68.253 1.00 73.94 1177 GLN A CA 1
ATOM 8819 C C . GLN A 1 1177 ? -50.476 21.324 69.606 1.00 73.94 1177 GLN A C 1
ATOM 8821 O O . GLN A 1 1177 ? -50.455 22.036 70.609 1.00 73.94 1177 GLN A O 1
ATOM 8826 N N . GLN A 1 1178 ? -50.992 20.090 69.636 1.00 81.94 1178 GLN A N 1
ATOM 8827 C CA . GLN A 1 1178 ? -51.621 19.469 70.813 1.00 81.94 1178 GLN A CA 1
ATOM 8828 C C . GLN A 1 1178 ? -50.778 18.367 71.475 1.00 81.94 1178 GLN A C 1
ATOM 8830 O O . GLN A 1 1178 ? -51.213 17.807 72.477 1.00 81.94 1178 GLN A O 1
ATOM 8835 N N . GLU A 1 1179 ? -49.576 18.080 70.970 1.00 75.88 1179 GLU A N 1
ATOM 8836 C CA . GLU A 1 1179 ? -48.634 17.103 71.546 1.00 75.88 1179 GLU A CA 1
ATOM 8837 C C . GLU A 1 1179 ? -48.429 17.269 73.070 1.00 75.88 1179 GLU A C 1
ATOM 8839 O O . GLU A 1 1179 ? -48.780 16.337 73.796 1.00 75.88 1179 GLU A O 1
ATOM 8844 N N . PRO A 1 1180 ? -48.016 18.437 73.616 1.00 75.62 1180 PRO A N 1
ATOM 8845 C CA . PRO A 1 1180 ? -47.821 18.586 75.064 1.00 75.62 1180 PRO A CA 1
ATOM 8846 C C . PRO A 1 1180 ? -49.129 18.486 75.869 1.00 75.62 1180 PRO A C 1
ATOM 8848 O O . PRO A 1 1180 ? -49.118 18.065 77.025 1.00 75.62 1180 PRO A O 1
ATOM 8851 N N . ALA A 1 1181 ? -50.274 18.834 75.269 1.00 76.88 1181 ALA A N 1
ATOM 8852 C CA . ALA A 1 1181 ? -51.587 18.694 75.905 1.00 76.88 1181 ALA A CA 1
ATOM 8853 C C . ALA A 1 1181 ? -52.056 17.228 75.955 1.00 76.88 1181 ALA A C 1
ATOM 8855 O O . ALA A 1 1181 ? -52.763 16.838 76.882 1.00 76.88 1181 ALA A O 1
ATOM 8856 N N . PHE A 1 1182 ? -51.642 16.404 74.988 1.00 82.31 1182 PHE A N 1
ATOM 8857 C CA . PHE A 1 1182 ? -51.864 14.960 74.985 1.00 82.31 1182 PHE A CA 1
ATOM 8858 C C . PHE A 1 1182 ? -50.898 14.229 75.931 1.00 82.31 1182 PHE A C 1
ATOM 8860 O O . PHE A 1 1182 ? -51.323 13.368 76.702 1.00 82.31 1182 PHE A O 1
ATOM 8867 N N . GLU A 1 1183 ? -49.616 14.598 75.939 1.00 79.12 1183 GLU A N 1
ATOM 8868 C CA . GLU A 1 1183 ? -48.604 14.016 76.831 1.00 79.12 1183 GLU A CA 1
ATOM 8869 C C . GLU A 1 1183 ? -48.911 14.274 78.312 1.00 79.12 1183 GLU A C 1
ATOM 8871 O O . GLU A 1 1183 ? -48.747 13.373 79.139 1.00 79.12 1183 GLU A O 1
ATOM 8876 N N . ALA A 1 1184 ? -49.466 15.447 78.642 1.00 79.06 1184 ALA A N 1
ATOM 8877 C CA . ALA A 1 1184 ? -49.958 15.769 79.982 1.00 79.06 1184 ALA A CA 1
ATOM 8878 C C . ALA A 1 1184 ? -51.036 14.792 80.501 1.00 79.06 1184 ALA A C 1
ATOM 8880 O O . ALA A 1 1184 ? -51.165 14.619 81.712 1.00 79.06 1184 ALA A O 1
ATOM 8881 N N . LEU A 1 1185 ? -51.774 14.102 79.618 1.00 79.50 1185 LEU A N 1
ATOM 8882 C CA . LEU A 1 1185 ? -52.737 13.063 80.012 1.00 79.50 1185 LEU A CA 1
ATOM 8883 C C . LEU A 1 1185 ? -52.058 11.760 80.462 1.00 79.50 1185 LEU A C 1
ATOM 8885 O O . LEU A 1 1185 ? -52.723 10.904 81.048 1.00 79.50 1185 LEU A O 1
ATOM 8889 N N . ARG A 1 1186 ? -50.764 11.563 80.151 1.00 78.81 1186 ARG A N 1
ATOM 8890 C CA . ARG A 1 1186 ? -49.994 10.328 80.411 1.00 78.81 1186 ARG A CA 1
ATOM 8891 C C . ARG A 1 1186 ? -50.726 9.049 79.963 1.00 78.81 1186 ARG A C 1
ATOM 8893 O O . ARG A 1 1186 ? -50.600 7.989 80.573 1.00 78.81 1186 ARG A O 1
ATOM 8900 N N . TRP A 1 1187 ? -51.499 9.135 78.877 1.00 83.69 1187 TRP A N 1
ATOM 8901 C CA . TRP A 1 1187 ? -52.483 8.116 78.490 1.00 83.69 1187 TRP A CA 1
ATOM 8902 C C . TRP A 1 1187 ? -51.903 6.695 78.396 1.00 83.69 1187 TRP A C 1
ATOM 8904 O O . TRP A 1 1187 ? -52.371 5.775 79.067 1.00 83.69 1187 TRP A O 1
ATOM 8914 N N . PHE A 1 1188 ? -50.830 6.520 77.621 1.00 79.69 1188 PHE A N 1
ATOM 8915 C CA . PHE A 1 1188 ? -50.192 5.214 77.435 1.00 79.69 1188 PHE A CA 1
ATOM 8916 C C . PHE A 1 1188 ? -49.565 4.642 78.721 1.00 79.69 1188 PHE A C 1
ATOM 8918 O O . PHE A 1 1188 ? -49.414 3.424 78.829 1.00 79.69 1188 PHE A O 1
ATOM 8925 N N . GLN A 1 1189 ? -49.228 5.490 79.701 1.00 74.94 1189 GLN A N 1
ATOM 8926 C CA . GLN A 1 1189 ? -48.802 5.051 81.030 1.00 74.94 1189 GLN A CA 1
ATOM 8927 C C . GLN A 1 1189 ? -50.003 4.502 81.817 1.00 74.94 1189 GLN A C 1
ATOM 8929 O O . GLN A 1 1189 ? -49.940 3.351 82.247 1.00 74.94 1189 GLN A O 1
ATOM 8934 N N . SER A 1 1190 ? -51.125 5.236 81.890 1.00 77.06 1190 SER A N 1
ATOM 8935 C CA . SER A 1 1190 ? -52.335 4.755 82.586 1.00 77.06 1190 SER A CA 1
ATOM 8936 C C . SER A 1 1190 ? -52.847 3.430 82.019 1.00 77.06 1190 SER A C 1
ATOM 8938 O O . SER A 1 1190 ? -53.200 2.529 82.774 1.00 77.06 11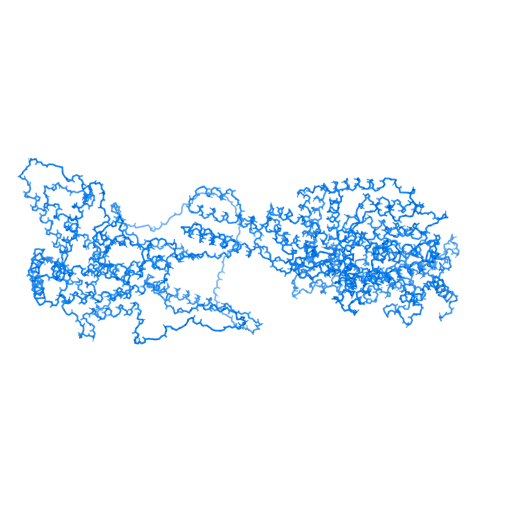90 SER A O 1
ATOM 8940 N N . VAL A 1 1191 ? -52.846 3.255 80.691 1.00 75.56 1191 VAL A N 1
ATOM 8941 C CA . VAL A 1 1191 ? -53.290 1.989 80.079 1.00 75.56 1191 VAL A CA 1
ATOM 8942 C C . VAL A 1 1191 ? -52.342 0.831 80.412 1.00 75.56 1191 VAL A C 1
ATOM 8944 O O . VAL A 1 1191 ? -52.807 -0.283 80.663 1.00 75.56 1191 VAL A O 1
ATOM 8947 N N . ARG A 1 1192 ? -51.024 1.077 80.467 1.00 71.88 1192 ARG A N 1
ATOM 8948 C CA . ARG A 1 1192 ? -50.045 0.068 80.902 1.00 71.88 1192 ARG A CA 1
ATOM 8949 C C . ARG A 1 1192 ? -50.276 -0.318 82.362 1.00 71.88 1192 ARG A C 1
ATOM 8951 O O . ARG A 1 1192 ? -50.331 -1.505 82.655 1.00 71.88 1192 ARG A O 1
ATOM 8958 N N . GLU A 1 1193 ? -50.419 0.662 83.247 1.00 72.62 1193 GLU A N 1
ATOM 8959 C CA . GLU A 1 1193 ? -50.655 0.468 84.684 1.00 72.62 1193 GLU A CA 1
ATOM 8960 C C . GLU A 1 1193 ? -51.985 -0.241 84.957 1.00 72.62 1193 GLU A C 1
ATOM 8962 O O . GLU A 1 1193 ? -52.035 -1.174 85.751 1.00 72.62 1193 GLU A O 1
ATOM 8967 N N . HIS A 1 1194 ? -53.053 0.129 84.248 1.00 72.00 1194 HIS A N 1
ATOM 8968 C CA . HIS A 1 1194 ? -54.367 -0.481 84.415 1.00 72.00 1194 HIS A CA 1
ATOM 8969 C C . HIS A 1 1194 ? -54.383 -1.956 83.990 1.00 72.00 1194 HIS A C 1
ATOM 8971 O O . HIS A 1 1194 ? -54.871 -2.802 84.736 1.00 72.00 1194 HIS A O 1
ATOM 8977 N N . TYR A 1 1195 ? -53.802 -2.305 82.835 1.00 69.31 1195 TYR A N 1
ATOM 8978 C CA . TYR A 1 1195 ? -53.736 -3.710 82.415 1.00 69.31 1195 TYR A CA 1
ATOM 8979 C C . TYR A 1 1195 ? -52.712 -4.537 83.212 1.00 69.31 1195 TYR A C 1
ATOM 8981 O O . TYR A 1 1195 ? -52.926 -5.738 83.374 1.00 69.31 1195 TYR A O 1
ATOM 8989 N N . THR A 1 1196 ? -51.633 -3.952 83.754 1.00 66.88 1196 THR A N 1
ATOM 8990 C CA . THR A 1 1196 ? -50.748 -4.688 84.682 1.00 66.88 1196 THR A CA 1
ATOM 8991 C C . THR A 1 1196 ? -51.365 -4.854 86.072 1.00 66.88 1196 THR A C 1
ATOM 8993 O O . THR A 1 1196 ? -51.118 -5.880 86.703 1.00 66.88 1196 THR A O 1
ATOM 8996 N N . ALA A 1 1197 ? -52.213 -3.925 86.525 1.00 68.06 1197 ALA A N 1
ATOM 8997 C CA . ALA A 1 1197 ? -53.039 -4.096 87.719 1.00 68.06 1197 ALA A CA 1
ATOM 8998 C C . ALA A 1 1197 ? -54.078 -5.215 87.524 1.00 68.06 1197 ALA A C 1
ATOM 9000 O O . ALA A 1 1197 ? -54.045 -6.185 88.276 1.00 68.06 1197 ALA A O 1
ATOM 9001 N N . GLN A 1 1198 ? -54.889 -5.170 86.455 1.00 66.00 1198 GLN A N 1
ATOM 9002 C CA . GLN A 1 1198 ? -55.833 -6.252 86.123 1.00 66.00 1198 GLN A CA 1
ATOM 9003 C C . GLN A 1 1198 ? -55.137 -7.619 86.011 1.00 66.00 1198 GLN A C 1
ATOM 9005 O O . GLN A 1 1198 ? -55.671 -8.627 86.469 1.00 66.00 1198 GLN A O 1
ATOM 9010 N N . ARG A 1 1199 ? -53.929 -7.670 85.423 1.00 62.44 1199 ARG A N 1
ATOM 9011 C CA . ARG A 1 1199 ? -53.128 -8.901 85.358 1.00 62.44 1199 ARG A CA 1
ATOM 9012 C C . ARG A 1 1199 ? -52.767 -9.413 86.758 1.00 62.44 1199 ARG A C 1
ATOM 9014 O O . ARG A 1 1199 ? -52.973 -10.592 87.020 1.00 62.44 1199 ARG A O 1
ATOM 9021 N N . ARG A 1 1200 ? -52.289 -8.546 87.657 1.00 60.34 1200 ARG A N 1
ATOM 9022 C CA . ARG A 1 1200 ? -51.954 -8.911 89.047 1.00 60.34 1200 ARG A CA 1
ATOM 9023 C C . ARG A 1 1200 ? -53.183 -9.353 89.847 1.00 60.34 1200 ARG A C 1
ATOM 9025 O O . ARG A 1 1200 ? -53.085 -10.289 90.631 1.00 60.34 1200 ARG A O 1
ATOM 9032 N N . GLU A 1 1201 ? -54.338 -8.729 89.632 1.00 59.84 1201 GLU A N 1
ATOM 9033 C CA . GLU A 1 1201 ? -55.610 -9.117 90.260 1.00 59.84 1201 GLU A CA 1
ATOM 9034 C C . GLU A 1 1201 ? -56.108 -10.485 89.755 1.00 59.84 1201 GLU A C 1
ATOM 9036 O O . GLU A 1 1201 ? -56.577 -11.307 90.548 1.00 59.84 1201 GLU A O 1
ATOM 9041 N N . ALA A 1 1202 ? -55.946 -10.783 88.461 1.00 54.62 1202 ALA A N 1
ATOM 9042 C CA . ALA A 1 1202 ? -56.224 -12.104 87.890 1.00 54.62 1202 ALA A CA 1
ATOM 9043 C C . ALA A 1 1202 ? -55.240 -13.179 88.401 1.00 54.62 1202 ALA A C 1
ATOM 9045 O O . ALA A 1 1202 ? -55.655 -14.268 88.795 1.00 54.62 1202 ALA A O 1
ATOM 9046 N N . GLU A 1 1203 ? -53.943 -12.861 88.470 1.00 53.16 1203 GLU A N 1
ATOM 9047 C CA . GLU A 1 1203 ? -52.904 -13.743 89.025 1.00 53.16 1203 GLU A CA 1
ATOM 9048 C C . GLU A 1 1203 ? -53.127 -14.025 90.527 1.00 53.16 1203 GLU A C 1
ATOM 9050 O O . GLU A 1 1203 ? -52.906 -15.150 90.979 1.00 53.16 1203 GLU A O 1
ATOM 9055 N N . ALA A 1 1204 ? -53.632 -13.050 91.294 1.00 52.38 1204 ALA A N 1
ATOM 9056 C CA . ALA A 1 1204 ? -53.969 -13.210 92.711 1.00 52.38 1204 ALA A CA 1
ATOM 9057 C C . ALA A 1 1204 ? -55.270 -14.002 92.953 1.00 52.38 1204 ALA A C 1
ATOM 9059 O O . ALA A 1 1204 ? -55.363 -14.749 93.926 1.00 52.38 1204 ALA A O 1
ATOM 9060 N N . SER A 1 1205 ? -56.273 -13.874 92.078 1.00 48.75 1205 SER A N 1
ATOM 9061 C CA . SER A 1 1205 ? -57.570 -14.560 92.227 1.00 48.75 1205 SER A CA 1
ATOM 9062 C C . SER A 1 1205 ? -57.593 -16.001 91.687 1.00 48.75 1205 SER A C 1
ATOM 9064 O O . SER A 1 1205 ? -58.516 -16.753 91.995 1.00 48.75 1205 SER A O 1
ATOM 9066 N N . GLY A 1 1206 ? -56.567 -16.428 90.943 1.00 48.91 1206 GLY A N 1
ATOM 9067 C CA . GLY A 1 1206 ? -56.484 -17.763 90.332 1.00 48.91 1206 GLY A CA 1
ATOM 9068 C C . GLY A 1 1206 ? -55.991 -18.918 91.223 1.00 48.91 1206 GLY A C 1
ATOM 9069 O O . GLY A 1 1206 ? -55.925 -20.050 90.750 1.00 48.91 1206 GLY A O 1
ATOM 9070 N N . GLN A 1 1207 ? -55.621 -18.692 92.491 1.00 43.59 1207 GLN A N 1
ATOM 9071 C CA . GLN A 1 1207 ? -54.877 -19.690 93.289 1.00 43.59 1207 GLN A CA 1
ATOM 9072 C C . GLN A 1 1207 ? -55.705 -20.856 93.888 1.00 43.59 1207 GLN A C 1
ATOM 9074 O O . GLN A 1 1207 ? -55.144 -21.698 94.588 1.00 43.59 1207 GLN A O 1
ATOM 9079 N N . GLY A 1 1208 ? -57.011 -20.962 93.613 1.00 38.56 1208 GLY A N 1
ATOM 9080 C CA . GLY A 1 1208 ? -57.903 -21.949 94.248 1.00 38.56 1208 GLY A CA 1
ATOM 9081 C C . GLY A 1 1208 ? -58.737 -22.805 93.287 1.00 38.56 1208 GLY A C 1
ATOM 9082 O O . GLY A 1 1208 ? -59.952 -22.639 93.247 1.00 38.56 1208 GLY A O 1
ATOM 9083 N N . GLY A 1 1209 ? -58.134 -23.740 92.534 1.00 33.44 1209 GLY A N 1
ATOM 9084 C CA . GLY A 1 1209 ? -58.923 -24.585 91.611 1.00 33.44 1209 GLY A CA 1
ATOM 9085 C C . GLY A 1 1209 ? -58.197 -25.626 90.744 1.00 33.44 1209 GLY A C 1
ATOM 9086 O O . GLY A 1 1209 ? -58.624 -25.888 89.623 1.00 33.44 1209 GLY A O 1
ATOM 9087 N N . ALA A 1 1210 ? -57.094 -26.227 91.196 1.00 33.88 1210 ALA A N 1
ATOM 9088 C CA . ALA A 1 1210 ? -56.266 -27.075 90.328 1.00 33.88 1210 ALA A CA 1
ATOM 9089 C C . ALA A 1 1210 ? -56.792 -28.519 90.122 1.00 33.88 1210 ALA A C 1
ATOM 9091 O O . ALA A 1 1210 ? -56.388 -29.420 90.858 1.00 33.88 1210 ALA A O 1
ATOM 9092 N N . ARG A 1 1211 ? -57.604 -28.771 89.072 1.00 33.59 1211 ARG A N 1
ATOM 9093 C CA . ARG A 1 1211 ? -57.631 -30.053 88.307 1.00 33.59 1211 ARG A CA 1
ATOM 9094 C C . ARG A 1 1211 ? -58.543 -30.032 87.062 1.00 33.59 1211 ARG A C 1
ATOM 9096 O O . ARG A 1 1211 ? -59.748 -29.878 87.187 1.00 33.59 1211 ARG A O 1
ATOM 9103 N N . GLY A 1 1212 ? -57.971 -30.367 85.897 1.00 32.50 1212 GLY A N 1
ATOM 9104 C CA . GLY A 1 1212 ? -58.702 -30.874 84.718 1.00 32.50 1212 GLY A CA 1
ATOM 9105 C C . GLY A 1 1212 ? -59.009 -29.860 83.604 1.00 32.50 1212 GLY A C 1
ATOM 9106 O O . GLY A 1 1212 ? -59.951 -29.088 83.708 1.00 32.50 1212 GLY A O 1
ATOM 9107 N N . GLY A 1 1213 ? -58.263 -29.929 82.493 1.00 27.92 1213 GLY A N 1
ATOM 9108 C CA . GLY A 1 1213 ? -58.537 -29.165 81.264 1.00 27.92 1213 GLY A CA 1
ATOM 9109 C C . GLY A 1 1213 ? -57.258 -28.745 80.533 1.00 27.92 1213 GLY A C 1
ATOM 9110 O O . GLY A 1 1213 ? -56.561 -27.836 80.972 1.00 27.92 1213 GLY A O 1
ATOM 9111 N N . SER A 1 1214 ? -56.914 -29.408 79.426 1.00 35.50 1214 SER A N 1
ATOM 9112 C CA . SER A 1 1214 ? -55.662 -29.171 78.691 1.00 35.50 1214 SER A CA 1
ATOM 9113 C C . SER A 1 1214 ? -55.880 -28.987 77.181 1.00 35.50 1214 SER A C 1
ATOM 9115 O O . SER A 1 1214 ? -56.961 -29.224 76.652 1.00 35.50 1214 SER A O 1
ATOM 9117 N N . THR A 1 1215 ? -54.815 -28.590 76.472 1.00 35.50 1215 THR A N 1
ATOM 9118 C CA . THR A 1 1215 ? -54.687 -28.596 74.994 1.00 35.50 1215 THR A CA 1
ATOM 9119 C C . THR A 1 1215 ? -55.461 -27.545 74.171 1.00 35.50 1215 THR A C 1
ATOM 9121 O O . THR A 1 1215 ? -56.224 -27.875 73.272 1.00 35.50 1215 THR A O 1
ATOM 9124 N N . HIS A 1 1216 ? -55.116 -26.259 74.338 1.00 32.84 1216 HIS A N 1
ATOM 9125 C CA . HIS A 1 1216 ? -55.237 -25.293 73.221 1.00 32.84 1216 HIS A CA 1
ATOM 9126 C C . HIS A 1 1216 ? -54.041 -24.327 73.090 1.00 32.84 1216 HIS A C 1
ATOM 9128 O O . HIS A 1 1216 ? -53.596 -24.031 71.983 1.00 32.84 1216 HIS A O 1
ATOM 9134 N N . TRP A 1 1217 ? -53.453 -23.878 74.206 1.00 34.50 1217 TRP A N 1
ATOM 9135 C CA . TRP A 1 1217 ? -52.425 -22.823 74.212 1.00 34.50 1217 TRP A CA 1
ATOM 9136 C C . TRP A 1 1217 ? -51.088 -23.185 73.533 1.00 34.50 1217 TRP A C 1
ATOM 9138 O O . TRP A 1 1217 ? -50.434 -22.300 72.985 1.00 34.50 1217 TRP A O 1
ATOM 9148 N N . ARG A 1 1218 ? -50.699 -24.470 73.463 1.00 33.88 1218 ARG A N 1
ATOM 9149 C CA . ARG A 1 1218 ? -49.435 -24.906 72.819 1.00 33.88 1218 ARG A CA 1
ATOM 9150 C C . ARG A 1 1218 ? -49.329 -24.612 71.308 1.00 33.88 1218 ARG A C 1
ATOM 9152 O O . ARG A 1 1218 ? -48.256 -24.796 70.749 1.00 33.88 1218 ARG A O 1
ATOM 9159 N N . ARG A 1 1219 ? -50.396 -24.159 70.635 1.00 36.44 1219 ARG A N 1
ATOM 9160 C CA . ARG A 1 1219 ? -50.371 -23.782 69.203 1.00 36.44 1219 ARG A CA 1
ATOM 9161 C C . ARG A 1 1219 ? -49.952 -22.326 68.919 1.00 36.44 1219 ARG A C 1
ATOM 9163 O O . ARG A 1 1219 ? -49.922 -21.944 67.757 1.00 36.44 1219 ARG A O 1
ATOM 9170 N N . MET A 1 1220 ? -49.629 -21.518 69.935 1.00 33.50 1220 MET A N 1
ATOM 9171 C CA . MET A 1 1220 ? -49.311 -20.082 69.788 1.00 33.50 1220 MET A CA 1
ATOM 9172 C C . MET A 1 1220 ? -47.923 -19.716 70.358 1.00 33.50 1220 MET A C 1
ATOM 9174 O O . MET A 1 1220 ? -47.805 -18.789 71.156 1.00 33.50 1220 MET A O 1
ATOM 9178 N N . GLY A 1 1221 ? -46.873 -20.449 69.962 1.00 31.38 1221 GLY A N 1
ATOM 9179 C CA . GLY A 1 1221 ? -45.511 -20.314 70.519 1.00 31.38 1221 GLY A CA 1
ATOM 9180 C C . GLY A 1 1221 ? -44.915 -18.897 70.467 1.00 31.38 1221 GLY A C 1
ATOM 9181 O O . GLY A 1 1221 ? -44.376 -18.431 71.467 1.00 31.38 1221 GLY A O 1
ATOM 9182 N N . TRP A 1 1222 ? -45.139 -18.174 69.363 1.00 40.41 1222 TRP A N 1
ATOM 9183 C CA . TRP A 1 1222 ? -44.650 -16.804 69.115 1.00 40.41 1222 TRP A CA 1
ATOM 9184 C C . TRP A 1 1222 ? -45.043 -15.758 70.179 1.00 40.41 1222 TRP A C 1
ATOM 9186 O O . TRP A 1 1222 ? -44.496 -14.656 70.219 1.00 40.41 1222 TRP A O 1
ATOM 9196 N N . LEU A 1 1223 ? -46.016 -16.056 71.050 1.00 33.22 1223 LEU A N 1
ATOM 9197 C CA . LEU A 1 1223 ? -46.400 -15.149 72.133 1.00 33.22 1223 LEU A CA 1
ATOM 9198 C C . LEU A 1 1223 ? -45.353 -15.049 73.252 1.00 33.22 1223 LEU A C 1
ATOM 9200 O O . LEU A 1 1223 ? -45.393 -14.043 73.971 1.00 33.22 1223 LEU A O 1
ATOM 9204 N N . ALA A 1 1224 ? -44.473 -16.051 73.387 1.00 31.41 1224 ALA A N 1
ATOM 9205 C CA . ALA A 1 1224 ? -43.459 -16.150 74.437 1.00 31.41 1224 ALA A CA 1
ATOM 9206 C C . ALA A 1 1224 ? -42.172 -15.378 74.103 1.00 31.41 1224 ALA A C 1
ATOM 9208 O O . ALA A 1 1224 ? -41.715 -14.593 74.924 1.00 31.41 1224 ALA A O 1
ATOM 9209 N N . GLU A 1 1225 ? -41.632 -15.526 72.891 1.00 34.72 1225 GLU A N 1
ATOM 9210 C CA . GLU A 1 1225 ? -40.359 -14.901 72.476 1.00 34.72 1225 GLU A CA 1
ATOM 9211 C C . GLU A 1 1225 ? -40.411 -13.364 72.539 1.00 34.72 1225 GLU A C 1
ATOM 9213 O O . GLU A 1 1225 ? -39.444 -12.712 72.918 1.00 34.72 1225 GLU A O 1
ATOM 9218 N N . ALA A 1 1226 ? -41.580 -12.773 72.275 1.00 33.12 1226 ALA A N 1
ATOM 9219 C CA . ALA A 1 1226 ? -41.793 -11.327 72.356 1.00 33.12 1226 ALA A CA 1
ATOM 9220 C C . ALA A 1 1226 ? -41.749 -10.740 73.789 1.00 33.12 1226 ALA A C 1
ATOM 9222 O O . ALA A 1 1226 ? -41.857 -9.524 73.943 1.00 33.12 1226 ALA A O 1
ATOM 9223 N N . PHE A 1 1227 ? -41.681 -11.569 74.838 1.00 34.03 1227 PHE A N 1
ATOM 9224 C CA . PHE A 1 1227 ? -41.592 -11.152 76.243 1.00 34.03 1227 PHE A CA 1
ATOM 9225 C C . PHE A 1 1227 ? -40.561 -12.033 76.956 1.00 34.03 1227 PHE A C 1
ATOM 9227 O O . PHE A 1 1227 ? -40.909 -13.088 77.484 1.00 34.03 1227 PHE A O 1
ATOM 9234 N N . GLY A 1 1228 ? -39.300 -11.581 76.952 1.00 31.00 1228 GLY A N 1
ATOM 9235 C CA . GLY A 1 1228 ? -38.157 -12.296 77.530 1.00 31.00 1228 GLY A CA 1
ATOM 9236 C C . GLY A 1 1228 ? -38.460 -12.900 78.904 1.00 31.00 1228 GLY A C 1
ATOM 9237 O O . GLY A 1 1228 ? -39.012 -12.221 79.767 1.00 31.00 1228 GLY A O 1
ATOM 9238 N N . HIS A 1 1229 ? -38.134 -14.189 79.032 1.00 33.47 1229 HIS A N 1
ATOM 9239 C CA . HIS A 1 1229 ? -38.419 -15.118 80.133 1.00 33.47 1229 HIS A CA 1
ATOM 9240 C C . HIS A 1 1229 ? -39.004 -14.525 81.434 1.00 33.47 1229 HIS A C 1
ATOM 9242 O O . HIS A 1 1229 ? -38.266 -14.280 82.380 1.00 33.47 1229 HIS A O 1
ATOM 9248 N N . ASP A 1 1230 ? -40.338 -14.390 81.497 1.00 34.75 1230 ASP A N 1
ATOM 9249 C CA . ASP A 1 1230 ? -41.156 -14.876 82.629 1.00 34.75 1230 ASP A CA 1
ATOM 9250 C C . ASP A 1 1230 ? -42.669 -14.688 82.382 1.00 34.75 1230 ASP A C 1
ATOM 9252 O O . ASP A 1 1230 ? -43.236 -13.595 82.507 1.00 34.75 1230 ASP A O 1
ATOM 9256 N N . VAL A 1 1231 ? -43.364 -15.783 82.046 1.00 39.34 1231 VAL A N 1
ATOM 9257 C CA . VAL A 1 1231 ? -44.829 -15.808 81.872 1.00 39.34 1231 VAL A CA 1
ATOM 9258 C C . VAL A 1 1231 ? -45.415 -17.099 82.467 1.00 39.34 1231 VAL A C 1
ATOM 9260 O O . VAL A 1 1231 ? -45.331 -18.151 81.828 1.00 39.34 1231 VAL A O 1
ATOM 9263 N N . PRO A 1 1232 ? -46.043 -17.061 83.661 1.00 39.78 1232 PRO A N 1
ATOM 9264 C CA . PRO A 1 1232 ? -46.822 -18.190 84.163 1.00 39.78 1232 PRO A CA 1
ATOM 9265 C C . PRO A 1 1232 ? -48.064 -18.428 83.288 1.00 39.78 1232 PRO A C 1
ATOM 9267 O O . PRO A 1 1232 ? -48.587 -17.516 82.646 1.00 39.78 1232 PRO A O 1
ATOM 9270 N N . ALA A 1 1233 ? -48.540 -19.674 83.240 1.00 43.09 1233 ALA A N 1
ATOM 9271 C CA . ALA A 1 1233 ? -49.585 -20.084 82.304 1.00 43.09 1233 ALA A CA 1
ATOM 9272 C C . ALA A 1 1233 ? -50.938 -19.397 82.581 1.00 43.09 1233 ALA A C 1
ATOM 9274 O O . ALA A 1 1233 ? -51.609 -19.709 83.565 1.00 43.09 1233 ALA A O 1
ATOM 9275 N N . ALA A 1 1234 ? -51.359 -18.514 81.671 1.00 45.53 1234 ALA A N 1
ATOM 9276 C CA . ALA A 1 1234 ? -52.689 -17.907 81.663 1.00 45.53 1234 ALA A CA 1
ATOM 9277 C C . ALA A 1 1234 ? -53.782 -18.981 81.498 1.00 45.53 1234 ALA A C 1
ATOM 9279 O O . ALA A 1 1234 ? -53.699 -19.818 80.594 1.00 45.53 1234 ALA A O 1
ATOM 9280 N N . GLN A 1 1235 ? -54.795 -18.969 82.370 1.00 47.53 1235 GLN A N 1
ATOM 9281 C CA . GLN A 1 1235 ? -55.730 -20.094 82.517 1.00 47.53 1235 GLN A CA 1
ATOM 9282 C C . GLN A 1 1235 ? -57.097 -19.863 81.854 1.00 47.53 1235 GLN A C 1
ATOM 9284 O O . GLN A 1 1235 ? -57.831 -20.829 81.649 1.00 47.53 1235 GLN A O 1
ATOM 9289 N N . THR A 1 1236 ? -57.448 -18.629 81.468 1.00 53.09 1236 THR A N 1
ATOM 9290 C CA . THR A 1 1236 ? -58.753 -18.314 80.865 1.00 53.09 1236 THR A CA 1
ATOM 9291 C C . THR A 1 1236 ? -58.664 -17.557 79.535 1.00 53.09 1236 THR A C 1
ATOM 9293 O O . THR A 1 1236 ? -57.689 -16.879 79.212 1.00 53.09 1236 THR A O 1
ATOM 9296 N N . SER A 1 1237 ? -59.762 -17.605 78.772 1.00 50.69 1237 SER A N 1
ATOM 9297 C CA . SER A 1 1237 ? -59.946 -16.818 77.542 1.00 50.69 1237 SER A CA 1
ATOM 9298 C C . SER A 1 1237 ? -60.023 -15.298 77.774 1.00 50.69 1237 SER A C 1
ATOM 9300 O O . SER A 1 1237 ? -59.964 -14.539 76.801 1.00 50.69 1237 SER A O 1
ATOM 9302 N N . LYS A 1 1238 ? -60.199 -14.828 79.019 1.00 51.88 1238 LYS A N 1
ATOM 9303 C CA . LYS A 1 1238 ? -60.177 -13.389 79.329 1.00 51.88 1238 LYS A CA 1
ATOM 9304 C C . LYS A 1 1238 ? -58.739 -12.879 79.389 1.00 51.88 1238 LYS A C 1
ATOM 9306 O O . LYS A 1 1238 ? -58.438 -11.868 78.760 1.00 51.88 1238 LYS A O 1
ATOM 9311 N N . ASP A 1 1239 ? -57.858 -13.633 80.038 1.00 56.12 1239 ASP A N 1
ATOM 9312 C CA . ASP A 1 1239 ? -56.447 -13.287 80.265 1.00 56.12 1239 ASP A CA 1
ATOM 9313 C C . ASP A 1 1239 ? -55.671 -13.156 78.945 1.00 56.12 1239 ASP A C 1
ATOM 9315 O O . ASP A 1 1239 ? -54.877 -12.238 78.745 1.00 56.12 1239 ASP A O 1
ATOM 9319 N N . THR A 1 1240 ? -55.956 -14.036 77.980 1.00 59.03 1240 THR A N 1
ATOM 9320 C CA . THR A 1 1240 ? -55.386 -13.936 76.629 1.00 59.03 1240 THR A CA 1
ATOM 9321 C C . THR A 1 1240 ? -55.854 -12.681 75.891 1.00 59.03 1240 THR A C 1
ATOM 9323 O O . THR A 1 1240 ? -55.080 -12.086 75.145 1.00 59.03 1240 THR A O 1
ATOM 9326 N N . ASN A 1 1241 ? -57.096 -12.239 76.112 1.00 62.09 1241 ASN A N 1
ATOM 9327 C CA . ASN A 1 1241 ? -57.649 -11.047 75.468 1.00 62.09 1241 ASN A CA 1
ATOM 9328 C C . ASN A 1 1241 ? -57.171 -9.738 76.117 1.00 62.09 1241 ASN A C 1
ATOM 9330 O O . ASN A 1 1241 ? -56.953 -8.763 75.397 1.00 62.09 1241 ASN A O 1
ATOM 9334 N N . THR A 1 1242 ? -56.949 -9.692 77.435 1.00 65.44 1242 THR A N 1
ATOM 9335 C CA . THR A 1 1242 ? -56.320 -8.529 78.091 1.00 65.44 1242 THR A CA 1
ATOM 9336 C C . THR A 1 1242 ? -54.849 -8.397 77.691 1.00 65.44 1242 THR A C 1
ATOM 9338 O O . THR A 1 1242 ? -54.419 -7.301 77.330 1.00 65.44 1242 THR A O 1
ATOM 9341 N N . LEU A 1 1243 ? -54.101 -9.506 77.620 1.00 64.56 1243 LEU A N 1
ATOM 9342 C CA . LEU A 1 1243 ? -52.727 -9.517 77.101 1.00 64.56 1243 LEU A CA 1
ATOM 9343 C C . LEU A 1 1243 ? -52.647 -9.060 75.635 1.00 64.56 1243 LEU A C 1
ATOM 9345 O O . LEU A 1 1243 ? -51.796 -8.237 75.303 1.00 64.56 1243 LEU A O 1
ATOM 9349 N N . LEU A 1 1244 ? -53.540 -9.535 74.756 1.00 65.56 1244 LEU A N 1
ATOM 9350 C CA . LEU A 1 1244 ? -53.580 -9.087 73.358 1.00 65.56 1244 LEU A CA 1
ATOM 9351 C C . LEU A 1 1244 ? -53.917 -7.592 73.239 1.00 65.56 1244 LEU A C 1
ATOM 9353 O O . LEU A 1 1244 ? -53.247 -6.887 72.486 1.00 65.56 1244 LEU A O 1
ATOM 9357 N N . ARG A 1 1245 ? -54.885 -7.078 74.013 1.00 69.00 1245 ARG A N 1
ATOM 9358 C CA . ARG A 1 1245 ? -55.186 -5.634 74.073 1.00 69.00 1245 ARG A CA 1
ATOM 9359 C C . ARG A 1 1245 ? -53.967 -4.819 74.500 1.00 69.00 1245 ARG A C 1
ATOM 9361 O O . ARG A 1 1245 ? -53.649 -3.833 73.838 1.00 69.00 1245 ARG A O 1
ATOM 9368 N N . LEU A 1 1246 ? -53.255 -5.254 75.541 1.00 70.06 1246 LEU A N 1
ATOM 9369 C CA . LEU A 1 1246 ? -52.038 -4.590 76.009 1.00 70.06 1246 LEU A CA 1
ATOM 9370 C C . LEU A 1 1246 ? -50.942 -4.578 74.928 1.00 70.06 1246 LEU A C 1
ATOM 9372 O O . LEU A 1 1246 ? -50.424 -3.503 74.631 1.00 70.06 1246 LEU A O 1
ATOM 9376 N N . LYS A 1 1247 ? -50.658 -5.717 74.270 1.00 69.44 1247 LYS A N 1
ATOM 9377 C CA . LYS A 1 1247 ? -49.681 -5.780 73.161 1.00 69.44 1247 LYS A CA 1
ATOM 9378 C C . LYS A 1 1247 ? -50.065 -4.856 71.990 1.00 69.44 1247 LYS A C 1
ATOM 9380 O O . LYS A 1 1247 ? -49.194 -4.219 71.406 1.00 69.44 1247 LYS A O 1
ATOM 9385 N N . ARG A 1 1248 ? -51.358 -4.733 71.652 1.00 70.62 1248 ARG A N 1
ATOM 9386 C CA . ARG A 1 1248 ? -51.836 -3.833 70.578 1.00 70.62 1248 ARG A CA 1
ATOM 9387 C C . ARG A 1 1248 ? -51.738 -2.349 70.946 1.00 70.62 1248 ARG A C 1
ATOM 9389 O O . ARG A 1 1248 ? -51.340 -1.553 70.100 1.00 70.62 1248 ARG A O 1
ATOM 9396 N N . VAL A 1 1249 ? -52.044 -1.968 72.191 1.00 71.31 1249 VAL A N 1
ATOM 9397 C CA . VAL A 1 1249 ? -51.831 -0.585 72.666 1.00 71.31 1249 VAL A CA 1
ATOM 9398 C C . VAL A 1 1249 ? -50.338 -0.250 72.717 1.00 71.31 1249 VAL A C 1
ATOM 9400 O O . VAL A 1 1249 ? -49.964 0.862 72.355 1.00 71.31 1249 VAL A O 1
ATOM 9403 N N . GLN A 1 1250 ? -49.483 -1.201 73.107 1.00 69.81 1250 GLN A N 1
ATOM 9404 C CA . GLN A 1 1250 ? -48.026 -1.039 73.073 1.00 69.81 1250 GLN A CA 1
ATOM 9405 C C . GLN A 1 1250 ? -47.531 -0.799 71.642 1.00 69.81 1250 GLN A C 1
ATOM 9407 O O . GLN A 1 1250 ? -46.971 0.258 71.392 1.00 69.81 1250 GLN A O 1
ATOM 9412 N N . ALA A 1 1251 ? -47.881 -1.647 70.670 1.00 67.44 1251 ALA A N 1
ATOM 9413 C CA . ALA A 1 1251 ? -47.527 -1.411 69.264 1.00 67.44 1251 ALA A CA 1
ATOM 9414 C C . ALA A 1 1251 ? -48.004 -0.037 68.733 1.00 67.44 1251 ALA A C 1
ATOM 9416 O O . ALA A 1 1251 ? -47.274 0.640 68.011 1.00 67.44 1251 ALA A O 1
ATOM 9417 N N . CYS A 1 1252 ? -49.200 0.419 69.133 1.00 69.69 1252 CYS A N 1
ATOM 9418 C CA . CYS A 1 1252 ? -49.699 1.758 68.797 1.00 69.69 1252 CYS A CA 1
ATOM 9419 C C . CYS A 1 1252 ? -48.876 2.887 69.450 1.00 69.69 1252 CYS A C 1
ATOM 9421 O O . CYS A 1 1252 ? -48.649 3.916 68.816 1.00 69.69 1252 CYS A O 1
ATOM 9423 N N . ARG A 1 1253 ? -48.433 2.709 70.702 1.00 74.06 1253 ARG A N 1
ATOM 9424 C CA . ARG A 1 1253 ? -47.558 3.646 71.426 1.00 74.06 1253 ARG A CA 1
ATOM 9425 C C . ARG A 1 1253 ? -46.163 3.693 70.814 1.00 74.06 1253 ARG A C 1
ATOM 9427 O O . ARG A 1 1253 ? -45.615 4.775 70.650 1.00 74.06 1253 ARG A O 1
ATOM 9434 N N . ASP A 1 1254 ? -45.590 2.539 70.510 1.00 69.75 1254 ASP A N 1
ATOM 9435 C CA . ASP A 1 1254 ? -44.199 2.422 70.084 1.00 69.75 1254 ASP A CA 1
ATOM 9436 C C . ASP A 1 1254 ? -44.047 2.946 68.641 1.00 69.75 1254 ASP A C 1
ATOM 9438 O O . ASP A 1 1254 ? -43.117 3.698 68.351 1.00 69.75 1254 ASP A O 1
ATOM 9442 N N . GLY A 1 1255 ? -45.046 2.700 67.779 1.00 67.31 1255 GLY A N 1
ATOM 9443 C CA . GLY A 1 1255 ? -45.181 3.380 66.485 1.00 67.31 1255 GLY A CA 1
ATOM 9444 C C . GLY A 1 1255 ? -45.391 4.896 66.613 1.00 67.31 1255 GLY A C 1
ATOM 9445 O O . GLY A 1 1255 ? -44.755 5.660 65.894 1.00 67.31 1255 GLY A O 1
ATOM 9446 N N . PHE A 1 1256 ? -46.223 5.356 67.555 1.00 70.69 1256 PHE A N 1
ATOM 9447 C CA . PHE A 1 1256 ? -46.413 6.789 67.822 1.00 70.69 1256 PHE A CA 1
ATOM 9448 C C . PHE A 1 1256 ? -45.107 7.471 68.275 1.00 70.69 1256 PHE A C 1
ATOM 9450 O O . PHE A 1 1256 ? -44.716 8.481 67.696 1.00 70.69 1256 PHE A O 1
ATOM 9457 N N . ALA A 1 1257 ? -44.388 6.888 69.238 1.00 68.19 1257 ALA A N 1
ATOM 9458 C CA . ALA A 1 1257 ? -43.133 7.423 69.766 1.00 68.19 1257 ALA A CA 1
ATOM 9459 C C . ALA A 1 1257 ? -42.005 7.437 68.716 1.00 68.19 1257 ALA A C 1
ATOM 9461 O O . ALA A 1 1257 ? -41.286 8.428 68.601 1.00 68.19 1257 ALA A O 1
ATOM 9462 N N . SER A 1 1258 ? -41.893 6.382 67.898 1.00 65.00 1258 SER A N 1
ATOM 9463 C CA . SER A 1 1258 ? -40.973 6.340 66.751 1.00 65.00 1258 SER A CA 1
ATOM 9464 C C . SER A 1 1258 ? -41.231 7.490 65.766 1.00 65.00 1258 SER A C 1
ATOM 9466 O O . SER A 1 1258 ? -40.294 8.093 65.242 1.00 65.00 1258 SER A O 1
ATOM 9468 N N . LEU A 1 1259 ? -42.501 7.845 65.553 1.00 66.44 1259 LEU A N 1
ATOM 9469 C CA . LEU A 1 1259 ? -42.892 8.919 64.644 1.00 66.44 1259 LEU A CA 1
ATOM 9470 C C . LEU A 1 1259 ? -42.743 10.321 65.250 1.00 66.44 1259 LEU A C 1
ATOM 9472 O O . LEU A 1 1259 ? -42.381 11.232 64.509 1.00 66.44 1259 LEU A O 1
ATOM 9476 N N . GLN A 1 1260 ? -42.935 10.512 66.562 1.00 60.53 1260 GLN A N 1
ATOM 9477 C CA . GLN A 1 1260 ? -42.761 11.823 67.215 1.00 60.53 1260 GLN A CA 1
ATOM 9478 C C . GLN A 1 1260 ? -41.365 12.428 66.988 1.00 60.53 1260 GLN A C 1
ATOM 9480 O O . GLN A 1 1260 ? -41.247 13.638 66.819 1.00 60.53 1260 GLN A O 1
ATOM 9485 N N . HIS A 1 1261 ? -40.307 11.611 66.968 1.00 53.44 1261 HIS A N 1
ATOM 9486 C CA . HIS A 1 1261 ? -38.940 12.092 66.717 1.00 53.44 1261 HIS A CA 1
ATOM 9487 C C . HIS A 1 1261 ? -38.574 12.139 65.221 1.00 53.44 1261 HIS A C 1
ATOM 9489 O O . HIS A 1 1261 ? -37.672 12.879 64.840 1.00 53.44 1261 HIS A O 1
ATOM 9495 N N . GLY A 1 1262 ? -39.270 11.382 64.362 1.00 50.72 1262 GLY A N 1
ATOM 9496 C CA . GLY A 1 1262 ? -38.971 11.298 62.925 1.00 50.72 1262 GLY A CA 1
ATOM 9497 C C . GLY A 1 1262 ? -39.801 12.211 62.013 1.00 50.72 1262 GLY A C 1
ATOM 9498 O O . GLY A 1 1262 ? -39.350 12.537 60.918 1.00 50.72 1262 GLY A O 1
ATOM 9499 N N . LEU A 1 1263 ? -41.005 12.634 62.420 1.00 53.69 1263 LEU A N 1
ATOM 9500 C CA . LEU A 1 1263 ? -41.977 13.305 61.537 1.00 53.69 1263 LEU A CA 1
ATOM 9501 C C . LEU A 1 1263 ? -41.500 14.640 60.949 1.00 53.69 1263 LEU A C 1
ATOM 9503 O O . LEU A 1 1263 ? -41.829 14.942 59.801 1.00 53.69 1263 LEU A O 1
ATOM 9507 N N . ALA A 1 1264 ? -40.712 15.414 61.701 1.00 47.88 1264 ALA A N 1
ATOM 9508 C CA . ALA A 1 1264 ? -40.153 16.680 61.222 1.00 47.88 1264 ALA A CA 1
ATOM 9509 C C . ALA A 1 1264 ? -39.207 16.464 60.024 1.00 47.88 1264 ALA A C 1
ATOM 9511 O O . ALA A 1 1264 ? -39.294 17.173 59.023 1.00 47.88 1264 ALA A O 1
ATOM 9512 N N . THR A 1 1265 ? -38.356 15.439 60.099 1.00 46.31 1265 THR A N 1
ATOM 9513 C CA . THR A 1 1265 ? -37.395 15.075 59.048 1.00 46.31 1265 THR A CA 1
ATOM 9514 C C . THR A 1 1265 ? -38.065 14.317 57.899 1.00 46.31 1265 THR A C 1
ATOM 9516 O O . THR A 1 1265 ? -37.755 14.550 56.735 1.00 46.31 1265 THR A O 1
ATOM 9519 N N . ALA A 1 1266 ? -39.006 13.420 58.214 1.00 42.56 1266 ALA A N 1
ATOM 9520 C CA . ALA A 1 1266 ? -39.560 12.438 57.279 1.00 42.56 1266 ALA A CA 1
ATOM 9521 C C . ALA A 1 1266 ? -40.711 12.941 56.388 1.00 42.56 1266 ALA A C 1
ATOM 9523 O O . ALA A 1 1266 ? -41.175 12.180 55.542 1.00 42.56 1266 ALA A O 1
ATOM 9524 N N . LEU A 1 1267 ? -41.203 14.172 56.581 1.00 48.09 1267 LEU A N 1
ATOM 9525 C CA . LEU A 1 1267 ? -42.220 14.770 55.702 1.00 48.09 1267 LEU A CA 1
ATOM 9526 C C . LEU A 1 1267 ? -41.672 15.868 54.782 1.00 48.09 1267 LEU A C 1
ATOM 9528 O O . LEU A 1 1267 ? -42.231 16.069 53.708 1.00 48.09 1267 LEU A O 1
ATOM 9532 N N . GLY A 1 1268 ? -40.642 16.619 55.193 1.00 51.28 1268 GLY A N 1
ATOM 9533 C CA . GLY A 1 1268 ? -40.074 17.741 54.421 1.00 51.28 1268 GLY A CA 1
ATOM 9534 C C . GLY A 1 1268 ? -40.997 18.961 54.223 1.00 51.28 1268 GLY A C 1
ATOM 9535 O O . GLY A 1 1268 ? -40.592 19.950 53.619 1.00 51.28 1268 GLY A O 1
ATOM 9536 N N . LEU A 1 1269 ? -42.232 18.912 54.733 1.00 41.50 1269 LEU A N 1
ATOM 9537 C CA . LEU A 1 1269 ? -43.289 19.911 54.507 1.00 41.50 1269 LEU A CA 1
ATOM 9538 C C . LEU A 1 1269 ? -43.524 20.852 55.711 1.00 41.50 1269 LEU A C 1
ATOM 9540 O O . LEU A 1 1269 ? -44.354 21.761 55.641 1.00 41.50 1269 LEU A O 1
ATOM 9544 N N . LEU A 1 1270 ? -42.794 20.659 56.817 1.00 38.16 1270 LEU A N 1
ATOM 9545 C CA . LEU A 1 1270 ? -42.830 21.496 58.021 1.00 38.16 1270 LEU A CA 1
ATOM 9546 C C . LEU A 1 1270 ? -41.397 21.717 58.549 1.00 38.16 1270 LEU A C 1
ATOM 9548 O O . LEU A 1 1270 ? -40.736 20.736 58.876 1.00 38.16 1270 LEU A O 1
ATOM 9552 N N . PRO A 1 1271 ? -40.907 22.967 58.676 1.00 29.91 1271 PRO A N 1
ATOM 9553 C CA . PRO A 1 1271 ? -39.618 23.240 59.311 1.00 29.91 1271 PRO A CA 1
ATOM 9554 C C . PRO A 1 1271 ? -39.707 23.078 60.842 1.00 29.91 1271 PRO A C 1
ATOM 9556 O O . PRO A 1 1271 ? -40.796 23.271 61.405 1.00 29.91 1271 PRO A O 1
ATOM 9559 N N . PRO A 1 1272 ? -38.586 22.782 61.528 1.00 29.81 1272 PRO A N 1
ATOM 9560 C CA . PRO A 1 1272 ? -38.562 22.555 62.972 1.00 29.81 1272 PRO A CA 1
ATOM 9561 C C . PRO A 1 1272 ? -39.065 23.774 63.761 1.00 29.81 1272 PRO A C 1
ATOM 9563 O O . PRO A 1 1272 ? -38.749 24.920 63.448 1.00 29.81 1272 PRO A O 1
ATOM 9566 N N . LEU A 1 1273 ? -39.850 23.524 64.815 1.00 28.75 1273 LEU A N 1
ATOM 9567 C CA . LEU A 1 1273 ? -40.409 24.556 65.705 1.00 28.75 1273 LEU A CA 1
ATOM 9568 C C . LEU A 1 1273 ? -39.514 24.858 66.925 1.00 28.75 1273 LEU A C 1
ATOM 9570 O O . LEU A 1 1273 ? -39.991 25.284 67.975 1.00 28.75 1273 LEU A O 1
ATOM 9574 N N . SER A 1 1274 ? -38.205 24.678 66.778 1.00 29.33 1274 SER A N 1
ATOM 9575 C CA . SER A 1 1274 ? -37.189 25.016 67.775 1.00 29.33 1274 SER A CA 1
ATOM 9576 C C . SER A 1 1274 ? -36.540 26.364 67.443 1.00 29.33 1274 SER A C 1
ATOM 9578 O O . SER A 1 1274 ? -35.570 26.381 66.700 1.00 29.33 1274 SER A O 1
ATOM 9580 N N . HIS A 1 1275 ? -37.115 27.469 67.944 1.00 31.66 1275 HIS A N 1
ATOM 9581 C CA . HIS A 1 1275 ? -36.477 28.774 68.261 1.00 31.66 1275 HIS A CA 1
ATOM 9582 C C . HIS A 1 1275 ? -37.553 29.867 68.456 1.00 31.66 1275 HIS A C 1
ATOM 9584 O O . HIS A 1 1275 ? -37.663 30.795 67.658 1.00 31.66 1275 HIS A O 1
ATOM 9590 N N . LEU A 1 1276 ? -38.391 29.768 69.501 1.00 28.11 1276 LEU A N 1
ATOM 9591 C CA . LEU A 1 1276 ? -39.333 30.854 69.838 1.00 2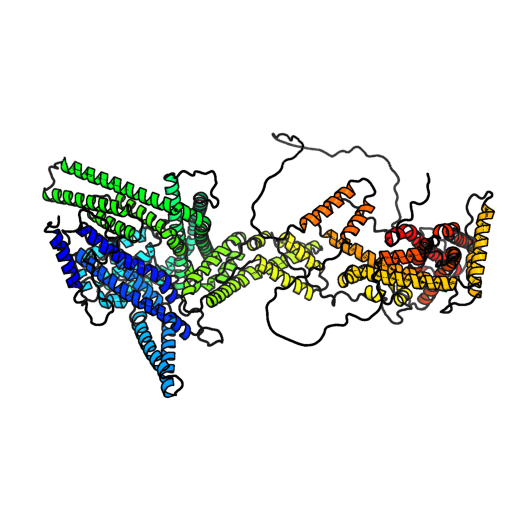8.11 1276 LEU A CA 1
ATOM 9592 C C . LEU A 1 1276 ? -39.750 30.941 71.327 1.00 28.11 1276 LEU A C 1
ATOM 9594 O O . LEU A 1 1276 ? -40.908 31.225 71.620 1.00 28.11 1276 LEU A O 1
ATOM 9598 N N . ASN A 1 1277 ? -38.818 30.702 72.266 1.00 25.77 1277 ASN A N 1
ATOM 9599 C CA . ASN A 1 1277 ? -38.754 31.447 73.543 1.00 25.77 1277 ASN A CA 1
ATOM 9600 C C . ASN A 1 1277 ? -37.550 31.063 74.430 1.00 25.77 1277 ASN A C 1
ATOM 9602 O O . ASN A 1 1277 ? -37.637 30.139 75.232 1.00 25.77 1277 ASN A O 1
ATOM 9606 N N . THR A 1 1278 ? -36.492 31.871 74.369 1.00 24.89 1278 THR A N 1
ATOM 9607 C CA . THR A 1 1278 ? -35.717 32.324 75.541 1.00 24.89 1278 THR A CA 1
ATOM 9608 C C . THR A 1 1278 ? -35.211 33.730 75.219 1.00 24.89 1278 THR A C 1
ATOM 9610 O O . THR A 1 1278 ? -34.497 33.903 74.238 1.00 24.89 1278 THR A O 1
ATOM 9613 N N . GLN A 1 1279 ? -35.629 34.716 76.010 1.00 25.02 1279 GLN A N 1
ATOM 9614 C CA . GLN A 1 1279 ? -35.153 36.108 76.002 1.00 25.02 1279 GLN A CA 1
ATOM 9615 C C . GLN A 1 1279 ? -34.362 36.373 77.299 1.00 25.02 1279 GLN A C 1
ATOM 9617 O O . GLN A 1 1279 ? -34.542 35.608 78.255 1.00 25.02 1279 GLN A O 1
ATOM 9622 N N . PRO A 1 1280 ? -33.579 37.463 77.398 1.00 32.47 1280 PRO A N 1
ATOM 9623 C CA . PRO A 1 1280 ? -33.339 38.508 76.391 1.00 32.47 1280 PRO A CA 1
ATOM 9624 C C . PRO A 1 1280 ? -32.168 38.216 75.442 1.00 32.47 1280 PRO A C 1
ATOM 9626 O O . PRO A 1 1280 ? -31.206 37.547 75.874 1.00 32.47 1280 PRO A O 1
#

Organism: NCBI:txid904363

InterPro domains:
  IPR027307 WASH complex subunit 7 [PTHR31409] (55-1264)
  IPR028191 WASH complex subunit 4, N-terminal [PF14745] (55-603)
  IPR028282 WASH complex subunit 7, central domain [PF14744] (604-954)
  IPR028283 WASH complex subunit 7, C-terminal [PF14746] (1119-1264)

Foldseek 3Di:
DVPPVLLVVLLVVLCCLLCVLQVVVDDPDDPDGPPDPSPLPPDQPPLLNPDDFVQPVQSSLLSSLLVLLVLLVVLVCCLQQFPLLQLLLACVQADPDPDPPGHHLLLLLVLCLVVLVVNLVSLVVLLVSLLSLLLSLLSLLDPVNQPRYLFHSLLQLSSLLSSLSSLLSQVLLQLSNVPDPSNVVSLVVNLVVLVVQLVCVVVVPHDPVSNVVSVVVNVSSVVSCCQRVNCGRSVVSCCADLDPPRSSLVSQLDLSNLNSLLSSLVVLLVVLLVCALHLNHDLCSLSSPSSSLSSLLSSQSSADPVGHHDLVSLCSLLCVCLRQQWGDSHQLRIDGSQVSCVPRHDPVCCVSRPPCSVVVSLVSLVVVLVVCLVCLVVVLVVLVVVLVVLLVLLCVLQPLDDDPPDPVDLPLVSLVSNLVSLNSLLSSLLSLLVSLSSNVSSCVSNVDDDDLVSLLSSLVSLLSLLVSLVSCVSRVVSLVVCLVVSLVSLLVVLLVLLVVVLVVLVVVLVCLVPDDDPPDDPVNSVLLNVLSVQLNSLSVVLNVLSVDPDDSSSLSSNVSSLSSNVSSPSDDPVSSVVSVVSSVSSVCSVCSVVSSCVSSALLSCQVVLVSLLSSLLSCLVPLVCLQSVLSSQVSNQSVLSSLVNNSDDSLVSQVVVLVSNVVSCCVRPLVVLLVLLLLLLLLVLVVVVVPPVSVVVNVVSDDPVSSLSNQPDDWRDGSNDTHHSLVSSLVSLLVVLLVVCVVVVVCLVSSVSSQVCCCVVRVHNRDRHDRDLPPPDPADALLVCLVVLVLQLLFWFADPQQLKIWGACVSDVPDPGTHMDALVSLLSNCVVPNPCSLFSLLLSLLVLLVVLVVVLLVLLPPPVNLVLLVVLVVVLVVQVVVPPPDDPDRDFFALVVLVVSLVVQVVVDADPPRHGSLLVSLSSLLSSLSSLSSSLSNVVNVVVVVVVVVVPDPDPPPDDDDPPPDPDPDDDDDDDDDDDDDDDDDDDDDDDDDDDDDDDDDDDDDDDDDDDDDDDDDDDDDPPPVVVVVVLVVVLVVLVPPDDDNVVVVVVSVVVVVPDDDDDPPDDDDDDDDDDDDDDDDDPPDDDDDDDPQTSLRSLVVLLQQLECDDPVNPRHSVSCVSVLSSVLSSLLSNLVVLVVSVVVVVVVDDPDDDDDPHRDSLSNLSSVLVNCVSNVNVVVNVSNVRLVSLLVVLVVVVVVLVVVPPPDDDDDDDDPVVPVVVAVVPPDDDDDDDDPVNVVSSSSNVSSVVSVVSNVVCNVCVCPSNVNDHDPPDDDDDD